Protein AF-0000000075451068 (afdb_homodimer)

Solvent-accessible surface area (backbone atoms only — not comparable to full-atom values): 54648 Å² total; per-residue (Å²): 126,83,70,45,42,68,60,49,32,36,43,54,54,27,38,60,48,32,34,52,51,29,30,67,60,36,32,84,41,59,36,37,33,35,68,90,75,71,42,72,26,25,26,42,51,45,52,29,56,20,19,11,47,34,43,36,39,44,75,73,65,51,32,75,70,39,26,41,29,32,36,49,65,43,48,70,66,54,54,33,45,50,53,21,15,51,68,41,42,9,20,20,29,34,35,67,73,79,56,50,36,71,58,43,10,51,52,42,55,74,60,56,31,44,31,39,37,31,41,50,93,44,46,69,48,50,55,50,10,33,61,73,36,74,49,76,46,82,39,40,31,22,71,73,48,72,63,56,90,78,34,31,9,43,69,65,61,33,54,91,36,52,50,55,84,70,80,70,90,64,80,56,44,23,79,40,52,29,35,34,38,67,40,87,34,93,85,66,54,66,43,36,34,48,32,22,23,34,25,52,39,43,38,25,48,49,41,19,48,73,57,74,57,42,48,85,36,23,26,31,25,46,45,59,48,44,38,58,62,16,27,45,46,52,18,66,52,23,28,46,42,46,40,12,26,39,43,56,40,53,64,76,46,49,64,59,50,46,51,44,30,48,75,67,49,27,21,36,40,27,36,37,63,70,52,49,52,45,34,38,55,44,37,76,74,68,61,63,61,54,84,51,50,68,32,39,40,26,32,75,59,75,48,45,42,70,59,44,51,51,41,32,71,65,63,42,70,35,42,32,37,37,32,65,45,78,58,43,41,70,37,19,44,33,44,40,91,44,50,55,83,48,41,48,36,36,25,30,55,35,80,78,34,48,65,44,42,18,36,74,54,94,87,48,83,57,51,92,82,40,55,34,54,47,74,53,64,45,67,10,34,36,30,39,31,34,57,52,39,30,42,64,45,36,61,97,29,65,67,62,30,58,72,33,42,56,96,75,21,37,57,70,49,34,26,22,23,24,30,79,71,47,38,28,33,75,44,41,40,61,89,59,48,35,51,36,70,88,37,84,35,44,34,53,59,51,33,57,58,53,46,68,37,89,43,32,66,41,58,51,43,42,45,29,84,33,93,87,34,50,29,38,36,27,33,40,33,22,65,67,35,87,82,65,44,68,64,55,51,46,51,49,42,64,66,35,89,89,43,61,70,87,62,47,57,39,26,35,32,82,41,93,69,80,61,57,44,98,73,68,36,72,46,57,68,61,48,36,58,48,38,50,54,31,55,75,68,62,60,50,43,75,104,126,81,70,45,42,67,60,49,31,36,43,55,55,27,40,61,50,32,35,52,50,29,30,66,60,37,31,84,40,59,35,37,34,35,67,92,76,71,41,72,25,24,26,41,52,45,50,30,57,19,19,12,48,32,42,36,38,43,75,73,66,51,32,75,71,39,25,40,29,32,36,49,65,43,49,70,66,53,53,35,45,48,51,22,14,51,69,41,44,9,19,20,29,34,36,69,74,81,56,48,36,72,58,44,10,50,54,43,55,73,60,56,30,44,32,40,38,31,41,49,92,44,44,68,48,51,56,49,10,33,63,73,36,74,50,78,48,82,39,39,31,22,70,73,50,71,62,55,91,80,33,31,10,42,69,64,61,32,54,90,37,52,49,54,84,71,78,70,90,63,81,57,43,23,77,39,51,28,36,34,38,67,40,86,35,94,85,66,54,66,43,34,35,48,32,22,23,35,26,52,40,43,38,26,47,50,40,20,47,71,58,74,56,42,50,84,36,24,27,31,23,46,45,59,47,46,37,56,61,15,28,44,46,53,18,65,53,22,29,45,41,48,41,13,26,40,43,56,41,53,65,74,46,49,63,58,50,46,51,45,30,46,74,66,49,28,21,38,42,28,35,36,62,70,52,49,51,46,34,38,56,44,37,75,73,67,62,64,60,56,83,52,50,68,32,38,40,26,32,76,59,74,47,44,42,71,58,43,50,49,39,32,72,63,64,42,68,36,43,31,36,37,33,64,44,80,58,43,41,70,35,19,44,32,44,41,90,45,51,55,81,48,40,49,36,37,25,30,56,35,82,77,34,50,64,45,43,17,37,74,54,93,87,48,82,56,51,92,81,40,55,33,53,46,76,55,65,44,66,9,34,37,31,38,31,35,58,52,39,28,41,64,45,36,61,97,31,63,68,61,31,58,70,33,41,57,95,75,21,39,55,70,50,35,25,23,23,23,28,80,72,45,38,29,32,74,45,40,40,62,88,61,48,35,52,36,70,87,37,83,36,44,36,53,57,51,33,55,58,51,45,68,37,89,42,32,66,43,57,50,45,43,44,29,84,32,92,87,33,50,29,38,37,28,33,39,32,23,65,67,34,88,83,62,44,68,64,57,51,46,51,48,42,65,65,33,91,88,43,61,69,89,63,45,57,39,26,33,30,82,41,94,70,80,63,57,44,97,74,67,38,73,45,57,66,62,49,36,57,48,38,49,53,32,53,76,69,63,60,50,43,74,106

Structure (mmCIF, N/CA/C/O backbone):
data_AF-0000000075451068-model_v1
#
loop_
_entity.id
_entity.type
_entity.pdbx_description
1 polymer 'Acyl-CoA synthetase (AMP-forming)/AMP-acid ligase II'
#
loop_
_atom_site.group_PDB
_atom_site.id
_atom_site.type_symbol
_atom_site.label_atom_id
_atom_site.label_alt_id
_atom_site.label_comp_id
_atom_site.label_asym_id
_atom_site.label_entity_id
_atom_site.label_seq_id
_atom_site.pdbx_PDB_ins_code
_atom_site.Cartn_x
_atom_site.Cartn_y
_atom_site.Cartn_z
_atom_site.occupancy
_atom_site.B_iso_or_equiv
_atom_site.auth_seq_id
_atom_site.auth_comp_id
_atom_site.auth_asym_id
_atom_site.auth_atom_id
_atom_site.pdbx_PDB_model_num
ATOM 1 N N . MET A 1 1 ? 10.977 23.766 -15.961 1 35.78 1 MET A N 1
ATOM 2 C CA . MET A 1 1 ? 9.984 22.953 -16.656 1 35.78 1 MET A CA 1
ATOM 3 C C . MET A 1 1 ? 8.797 22.641 -15.742 1 35.78 1 MET A C 1
ATOM 5 O O . MET A 1 1 ? 8.961 22.5 -14.531 1 35.78 1 MET A O 1
ATOM 9 N N . MET A 1 2 ? 7.652 23.219 -15.984 1 46.22 2 MET A N 1
ATOM 10 C CA . MET A 1 2 ? 6.41 23.109 -15.227 1 46.22 2 MET A CA 1
ATOM 11 C C . MET A 1 2 ? 6.238 21.703 -14.664 1 46.22 2 MET A C 1
ATOM 13 O O . MET A 1 2 ? 6.352 20.719 -15.398 1 46.22 2 MET A O 1
ATOM 17 N N . THR A 1 3 ? 6.406 21.672 -13.312 1 60.78 3 THR A N 1
ATOM 18 C CA . THR A 1 3 ? 6.297 20.406 -12.609 1 60.78 3 THR A CA 1
ATOM 19 C C . THR A 1 3 ? 5 19.688 -12.992 1 60.78 3 THR A C 1
ATOM 21 O O . THR A 1 3 ? 3.91 20.234 -12.82 1 60.78 3 THR A O 1
ATOM 24 N N . ASP A 1 4 ? 5.094 18.781 -13.969 1 86.31 4 ASP A N 1
ATOM 25 C CA . ASP A 1 4 ? 3.984 17.953 -14.438 1 86.31 4 ASP A CA 1
ATOM 26 C C . ASP A 1 4 ? 3.889 16.656 -13.625 1 86.31 4 ASP A C 1
ATOM 28 O O . ASP A 1 4 ? 4.758 15.789 -13.727 1 86.31 4 ASP A O 1
ATOM 32 N N . PHE A 1 5 ? 2.891 16.734 -12.734 1 93.75 5 PHE A N 1
ATOM 33 C CA . PHE A 1 5 ? 2.707 15.602 -11.828 1 93.75 5 PHE A CA 1
ATOM 34 C C . PHE A 1 5 ? 2.691 14.289 -12.594 1 93.75 5 PHE A C 1
ATOM 36 O O . PHE A 1 5 ? 3.344 13.32 -12.188 1 93.75 5 PHE A O 1
ATOM 43 N N . LYS A 1 6 ? 1.993 14.297 -13.734 1 95.56 6 LYS A N 1
ATOM 44 C CA . LYS A 1 6 ? 1.886 13.062 -14.516 1 95.56 6 LYS A CA 1
ATOM 45 C C . LYS A 1 6 ? 3.264 12.555 -14.922 1 95.56 6 LYS A C 1
ATOM 47 O O . LYS A 1 6 ? 3.566 11.367 -14.758 1 95.56 6 LYS A O 1
ATOM 52 N N . SER A 1 7 ? 4.062 13.438 -15.398 1 95.38 7 SER A N 1
ATOM 53 C CA . SER A 1 7 ? 5.398 13.055 -15.836 1 95.38 7 SER A CA 1
ATOM 54 C C . SER A 1 7 ? 6.246 12.562 -14.664 1 95.38 7 SER A C 1
ATOM 56 O O . SER A 1 7 ? 6.953 11.562 -14.781 1 95.38 7 SER A O 1
ATOM 58 N N . ILE A 1 8 ? 6.184 13.242 -13.523 1 95.88 8 ILE A N 1
ATOM 59 C CA . ILE A 1 8 ? 6.961 12.883 -12.344 1 95.88 8 ILE A CA 1
ATOM 60 C C . ILE A 1 8 ? 6.492 11.531 -11.812 1 95.88 8 ILE A C 1
ATOM 62 O O . ILE A 1 8 ? 7.309 10.641 -11.555 1 95.88 8 ILE A O 1
ATOM 66 N N . PHE A 1 9 ? 5.191 11.359 -11.75 1 97.38 9 PHE A N 1
ATOM 67 C CA . PHE A 1 9 ? 4.625 10.102 -11.258 1 97.38 9 PHE A CA 1
ATOM 68 C C . PHE A 1 9 ? 5.051 8.938 -12.148 1 97.38 9 PHE A C 1
ATOM 70 O O . PHE A 1 9 ? 5.531 7.918 -11.648 1 97.38 9 PHE A O 1
ATOM 77 N N . GLU A 1 10 ? 4.941 9.117 -13.453 1 96.81 10 GLU A N 1
ATOM 78 C CA . GLU A 1 10 ? 5.195 8.031 -14.398 1 96.81 10 GLU A CA 1
ATOM 79 C C . GLU A 1 10 ? 6.68 7.691 -14.469 1 96.81 10 GLU A C 1
ATOM 81 O O . GLU A 1 10 ? 7.055 6.559 -14.781 1 96.81 10 GLU A O 1
ATOM 86 N N . SER A 1 11 ? 7.52 8.602 -14.125 1 95.88 11 SER A N 1
ATOM 87 C CA . SER A 1 11 ? 8.953 8.344 -14.234 1 95.88 11 SER A CA 1
ATOM 88 C C . SER A 1 11 ? 9.547 7.922 -12.898 1 95.88 11 SER A C 1
ATOM 90 O O . SER A 1 11 ? 10.516 7.164 -12.852 1 95.88 11 SER A O 1
ATOM 92 N N . ARG A 1 12 ? 8.922 8.391 -11.75 1 95.88 12 ARG A N 1
ATOM 93 C CA . ARG A 1 12 ? 9.57 8.25 -10.445 1 95.88 12 ARG A CA 1
ATOM 94 C C . ARG A 1 12 ? 8.93 7.129 -9.641 1 95.88 12 ARG A C 1
ATOM 96 O O . ARG A 1 12 ? 9.562 6.559 -8.75 1 95.88 12 ARG A O 1
ATOM 103 N N . TYR A 1 13 ? 7.719 6.809 -9.883 1 97.69 13 TYR A N 1
ATOM 104 C CA . TYR A 1 13 ? 7.043 5.824 -9.047 1 97.69 13 TYR A CA 1
ATOM 105 C C . TYR A 1 13 ? 7.223 4.418 -9.602 1 97.69 13 TYR A C 1
ATOM 107 O O . TYR A 1 13 ? 6.246 3.693 -9.805 1 97.69 13 TYR A O 1
ATOM 115 N N . THR A 1 14 ? 8.492 4.02 -9.828 1 97.88 14 THR A N 1
ATOM 116 C CA . THR A 1 14 ? 8.883 2.723 -10.367 1 97.88 14 THR A CA 1
ATOM 117 C C . THR A 1 14 ? 9.398 1.806 -9.266 1 97.88 14 THR A C 1
ATOM 119 O O . THR A 1 14 ? 9.781 2.273 -8.188 1 97.88 14 THR A O 1
ATOM 122 N N . TRP A 1 15 ? 9.398 0.541 -9.516 1 98.44 15 TRP A N 1
ATOM 123 C CA . TRP A 1 15 ? 9.93 -0.426 -8.562 1 98.44 15 TRP A CA 1
ATOM 124 C C . TRP A 1 15 ? 11.414 -0.165 -8.297 1 98.44 15 TRP A C 1
ATOM 126 O O . TRP A 1 15 ? 11.859 -0.239 -7.148 1 98.44 15 TRP A O 1
ATOM 136 N N . LEU A 1 16 ? 12.172 0.187 -9.367 1 98 16 LEU A N 1
ATOM 137 C CA . LEU A 1 16 ? 13.594 0.455 -9.234 1 98 16 LEU A CA 1
ATOM 138 C C . LEU A 1 16 ? 13.852 1.593 -8.25 1 98 16 LEU A C 1
ATOM 140 O O . LEU A 1 16 ? 14.781 1.526 -7.445 1 98 16 LEU A O 1
ATOM 144 N N . GLU A 1 17 ? 13.008 2.631 -8.312 1 97.31 17 GLU A N 1
ATOM 145 C CA . GLU A 1 17 ? 13.164 3.74 -7.379 1 97.31 17 GLU A CA 1
ATOM 146 C C . GLU A 1 17 ? 13.031 3.268 -5.938 1 97.31 17 GLU A C 1
ATOM 148 O O . GLU A 1 17 ? 13.727 3.764 -5.047 1 97.31 17 GLU A O 1
ATOM 153 N N . GLY A 1 18 ? 12.109 2.344 -5.715 1 97.75 18 GLY A N 1
ATOM 154 C CA . GLY A 1 18 ? 11.961 1.768 -4.387 1 97.75 18 GLY A CA 1
ATOM 155 C C . GLY A 1 18 ? 13.203 1.057 -3.9 1 97.75 18 GLY A C 1
ATOM 156 O O . GLY A 1 18 ? 13.648 1.27 -2.768 1 97.75 18 GLY A O 1
ATOM 157 N N . PHE A 1 19 ? 13.781 0.254 -4.77 1 98.56 19 PHE A N 1
ATOM 158 C CA . PHE A 1 19 ? 15.008 -0.454 -4.422 1 98.56 19 PHE A CA 1
ATOM 159 C C . PHE A 1 19 ? 16.141 0.528 -4.152 1 98.56 19 PHE A C 1
ATOM 161 O O . PHE A 1 19 ? 16.875 0.386 -3.174 1 98.56 19 PHE A O 1
ATOM 168 N N . MET A 1 20 ? 16.281 1.521 -5.012 1 97.44 20 MET A N 1
ATOM 169 C CA . MET A 1 20 ? 17.375 2.469 -4.883 1 97.44 20 MET A CA 1
ATOM 170 C C . MET A 1 20 ? 17.25 3.295 -3.607 1 97.44 20 MET A C 1
ATOM 172 O O . MET A 1 20 ? 18.25 3.658 -2.988 1 97.44 20 MET A O 1
ATOM 176 N N . ARG A 1 21 ? 16.031 3.664 -3.193 1 96.44 21 ARG A N 1
ATOM 177 C CA . ARG A 1 21 ? 15.828 4.316 -1.902 1 96.44 21 ARG A CA 1
ATOM 178 C C . ARG A 1 21 ? 16.375 3.461 -0.767 1 96.44 21 ARG A C 1
ATOM 180 O O . ARG A 1 21 ? 17.031 3.975 0.143 1 96.44 21 ARG A O 1
ATOM 187 N N . ASN A 1 22 ? 16.156 2.158 -0.858 1 97.5 22 ASN A N 1
ATOM 188 C CA . ASN A 1 22 ? 16.609 1.248 0.188 1 97.5 22 ASN A CA 1
ATOM 189 C C . ASN A 1 22 ? 18.125 1.086 0.173 1 97.5 22 ASN A C 1
ATOM 191 O O . ASN A 1 22 ? 18.75 0.908 1.223 1 97.5 22 ASN A O 1
ATOM 195 N N . VAL A 1 23 ? 18.719 1.123 -1.067 1 97.44 23 VAL A N 1
ATOM 196 C CA . VAL A 1 23 ? 20.172 1.092 -1.162 1 97.44 23 VAL A CA 1
ATOM 197 C C . VAL A 1 23 ? 20.766 2.26 -0.379 1 97.44 23 VAL A C 1
ATOM 199 O O . VAL A 1 23 ? 21.797 2.109 0.292 1 97.44 23 VAL A O 1
ATOM 202 N N . ARG A 1 24 ? 20.125 3.365 -0.421 1 93.31 24 ARG A N 1
ATOM 203 C CA . ARG A 1 24 ? 20.609 4.551 0.286 1 93.31 24 ARG A CA 1
ATOM 204 C C . ARG A 1 24 ? 20.297 4.465 1.775 1 93.31 24 ARG A C 1
ATOM 206 O O . ARG A 1 24 ? 21.156 4.695 2.613 1 93.31 24 ARG A O 1
ATOM 213 N N . ARG A 1 25 ? 19.062 4.07 2.156 1 92.56 25 ARG A N 1
ATOM 214 C CA . ARG A 1 25 ? 18.578 4.07 3.531 1 92.56 25 ARG A CA 1
ATOM 215 C C . ARG A 1 25 ? 19.25 2.982 4.355 1 92.56 25 ARG A C 1
ATOM 217 O O . ARG A 1 25 ? 19.562 3.188 5.531 1 92.56 25 ARG A O 1
ATOM 224 N N . TYR A 1 26 ? 19.391 1.832 3.646 1 94.62 26 TYR A N 1
ATOM 225 C CA . TYR A 1 26 ? 19.812 0.633 4.355 1 94.62 26 TYR A CA 1
ATOM 226 C C . TYR A 1 26 ? 21.125 0.1 3.785 1 94.62 26 TYR A C 1
ATOM 228 O O . TYR A 1 26 ? 21.328 -1.114 3.693 1 94.62 26 TYR A O 1
ATOM 236 N N . SER A 1 27 ? 22.016 0.903 3.484 1 95.12 27 SER A N 1
ATOM 237 C CA . SER A 1 27 ? 23.219 0.581 2.73 1 95.12 27 SER A CA 1
ATOM 238 C C . SER A 1 27 ? 23.984 -0.575 3.371 1 95.12 27 SER A C 1
ATOM 240 O O . SER A 1 27 ? 24.469 -1.466 2.674 1 95.12 27 SER A O 1
ATOM 242 N N . SER A 1 28 ? 24.047 -0.675 4.715 1 96.31 28 SER A N 1
ATOM 243 C CA . SER A 1 28 ? 24.891 -1.649 5.402 1 96.31 28 SER A CA 1
ATOM 244 C C . SER A 1 28 ? 24.062 -2.824 5.918 1 96.31 28 SER A C 1
ATOM 246 O O . SER A 1 28 ? 24.609 -3.768 6.492 1 96.31 28 SER A O 1
ATOM 248 N N . LYS A 1 29 ? 22.797 -2.766 5.695 1 97.06 29 LYS A N 1
ATOM 249 C CA . LYS A 1 29 ? 21.906 -3.85 6.125 1 97.06 29 LYS A CA 1
ATOM 250 C C . LYS A 1 29 ? 21.953 -5.016 5.141 1 97.06 29 LYS A C 1
ATOM 252 O O . LYS A 1 29 ? 22 -4.809 3.926 1 97.06 29 LYS A O 1
ATOM 257 N N . PRO A 1 30 ? 21.891 -6.262 5.629 1 98.56 30 PRO A N 1
ATOM 258 C CA . PRO A 1 30 ? 21.797 -7.387 4.691 1 98.56 30 PRO A CA 1
ATOM 259 C C . PRO A 1 30 ? 20.516 -7.367 3.861 1 98.56 30 PRO A C 1
ATOM 261 O O . PRO A 1 30 ? 19.422 -7.254 4.414 1 98.56 30 PRO A O 1
ATOM 264 N N . ALA A 1 31 ? 20.688 -7.414 2.592 1 98.81 31 ALA A N 1
ATOM 265 C CA . ALA A 1 31 ? 19.547 -7.516 1.667 1 98.81 31 ALA A CA 1
ATOM 266 C C . ALA A 1 31 ? 19.281 -8.969 1.299 1 98.81 31 ALA A C 1
ATOM 268 O O . ALA A 1 31 ? 18.125 -9.359 1.094 1 98.81 31 ALA A O 1
ATOM 269 N N . MET A 1 32 ? 20.344 -9.75 1.194 1 98.81 32 MET A N 1
ATOM 270 C CA . MET A 1 32 ? 20.266 -11.125 0.716 1 98.81 32 MET A CA 1
ATOM 271 C C . MET A 1 32 ? 21.344 -11.992 1.371 1 98.81 32 MET A C 1
ATOM 273 O O . MET A 1 32 ? 22.484 -11.562 1.519 1 98.81 32 MET A O 1
ATOM 277 N N . ILE A 1 33 ? 20.969 -13.133 1.852 1 98.81 33 ILE A N 1
ATOM 278 C CA . ILE A 1 33 ? 21.875 -14.109 2.426 1 98.81 33 ILE A CA 1
ATOM 279 C C . ILE A 1 33 ? 21.703 -15.453 1.729 1 98.81 33 ILE A C 1
ATOM 281 O O . ILE A 1 33 ? 20.578 -15.922 1.543 1 98.81 33 ILE A O 1
ATOM 285 N N . CYS A 1 34 ? 22.734 -16.016 1.24 1 98.25 34 CYS A N 1
ATOM 286 C CA . CYS A 1 34 ? 22.766 -17.375 0.697 1 98.25 34 CYS A CA 1
ATOM 287 C C . CYS A 1 34 ? 23.469 -18.328 1.655 1 98.25 34 CYS A C 1
ATOM 289 O O . CYS A 1 34 ? 24.703 -18.469 1.602 1 98.25 34 CYS A O 1
ATOM 291 N N . PRO A 1 35 ? 22.672 -19 2.42 1 97.88 35 PRO A N 1
ATOM 292 C CA . PRO A 1 35 ? 23.281 -19.891 3.416 1 97.88 35 PRO A CA 1
ATOM 293 C C . PRO A 1 35 ? 24.156 -20.969 2.789 1 97.88 35 PRO A C 1
ATOM 295 O O . PRO A 1 35 ? 25.188 -21.328 3.354 1 97.88 35 PRO A O 1
ATOM 298 N N . GLU A 1 36 ? 23.812 -21.484 1.683 1 94 36 GLU A N 1
ATOM 299 C CA . GLU A 1 36 ? 24.516 -22.578 1.039 1 94 36 GLU A CA 1
ATOM 300 C C . GLU A 1 36 ? 25.969 -22.203 0.737 1 94 36 GLU A C 1
ATOM 302 O O . GLU A 1 36 ? 26.859 -23.031 0.861 1 94 36 GLU A O 1
ATOM 307 N N . THR A 1 37 ? 26.172 -21.016 0.314 1 94.19 37 THR A N 1
ATOM 308 C CA . THR A 1 37 ? 27.516 -20.562 -0.02 1 94.19 37 THR A CA 1
ATOM 309 C C . THR A 1 37 ? 28.094 -19.688 1.096 1 94.19 37 THR A C 1
ATOM 311 O O . THR A 1 37 ? 29.188 -19.156 0.965 1 94.19 37 THR A O 1
ATOM 314 N N . GLU A 1 38 ? 27.375 -19.484 2.168 1 95.94 38 GLU A N 1
ATOM 315 C CA . GLU A 1 38 ? 27.766 -18.641 3.295 1 95.94 38 GLU A CA 1
ATOM 316 C C . GLU A 1 38 ? 28.156 -17.25 2.834 1 95.94 38 GLU A C 1
ATOM 318 O O . GLU A 1 38 ? 29.203 -16.719 3.23 1 95.94 38 GLU A O 1
ATOM 323 N N . THR A 1 39 ? 27.375 -16.75 1.951 1 97.19 39 THR A N 1
ATOM 324 C CA . THR A 1 39 ? 27.594 -15.414 1.433 1 97.19 39 THR A CA 1
ATOM 325 C C . THR A 1 39 ? 26.422 -14.5 1.784 1 97.19 39 THR A C 1
ATOM 327 O O . THR A 1 39 ? 25.281 -14.969 1.903 1 97.19 39 THR A O 1
ATOM 330 N N . ALA A 1 40 ? 26.734 -13.273 2.027 1 98.5 40 ALA A N 1
ATOM 331 C CA . ALA A 1 40 ? 25.719 -12.25 2.32 1 98.5 40 ALA A CA 1
ATOM 332 C C . ALA A 1 40 ? 26.016 -10.961 1.559 1 98.5 40 ALA A C 1
ATOM 334 O O . ALA A 1 40 ? 27.172 -10.609 1.335 1 98.5 40 ALA A O 1
ATOM 335 N N . TRP A 1 41 ? 25 -10.312 1.118 1 98.81 41 TRP A N 1
ATOM 336 C CA . TRP A 1 41 ? 25.078 -9.016 0.463 1 98.81 41 TRP A CA 1
ATOM 337 C C . TRP A 1 41 ? 24.297 -7.961 1.245 1 98.81 41 TRP A C 1
ATOM 339 O O . TRP A 1 41 ? 23.109 -8.125 1.509 1 98.81 41 TRP A O 1
ATOM 349 N N . THR A 1 42 ? 25 -6.887 1.638 1 98.69 42 THR A N 1
ATOM 350 C CA . THR A 1 42 ? 24.266 -5.703 2.072 1 98.69 42 THR A CA 1
ATOM 351 C C . THR A 1 42 ? 23.531 -5.055 0.896 1 98.69 42 THR A C 1
ATOM 353 O O . THR A 1 42 ? 23.75 -5.43 -0.258 1 98.69 42 THR A O 1
ATOM 356 N N . TYR A 1 43 ? 22.688 -4.16 1.129 1 98.69 43 TYR A N 1
ATOM 357 C CA . TYR A 1 43 ? 22.016 -3.453 0.042 1 98.69 43 TYR A CA 1
ATOM 358 C C . TYR A 1 43 ? 23.031 -2.785 -0.879 1 98.69 43 TYR A C 1
ATOM 360 O O . TYR A 1 43 ? 22.875 -2.82 -2.104 1 98.69 43 TYR A O 1
ATOM 368 N N . ARG A 1 44 ? 24.031 -2.182 -0.332 1 98.19 44 ARG A N 1
ATOM 369 C CA . ARG A 1 44 ? 25.094 -1.578 -1.131 1 98.19 44 ARG A CA 1
ATOM 370 C C . ARG A 1 44 ? 25.797 -2.627 -1.981 1 98.19 44 ARG A C 1
ATOM 372 O O . ARG A 1 44 ? 25.969 -2.441 -3.188 1 98.19 44 ARG A O 1
ATOM 379 N N . ALA A 1 45 ? 26.188 -3.73 -1.344 1 98.69 45 ALA A N 1
ATOM 380 C CA . ALA A 1 45 ? 26.922 -4.785 -2.043 1 98.69 45 ALA A CA 1
ATOM 381 C C . ALA A 1 45 ? 26.062 -5.422 -3.129 1 98.69 45 ALA A C 1
ATOM 383 O O . ALA A 1 45 ? 26.547 -5.754 -4.207 1 98.69 45 ALA A O 1
ATOM 384 N N . LEU A 1 46 ? 24.781 -5.629 -2.818 1 98.75 46 LEU A N 1
ATOM 385 C CA . LEU A 1 46 ? 23.859 -6.184 -3.801 1 98.75 46 LEU A CA 1
ATOM 386 C C . LEU A 1 46 ? 23.75 -5.27 -5.02 1 98.75 46 LEU A C 1
ATOM 388 O O . LEU A 1 46 ? 23.812 -5.738 -6.156 1 98.75 46 LEU A O 1
ATOM 392 N N . ASN A 1 47 ? 23.594 -3.977 -4.758 1 98.75 47 ASN A N 1
ATOM 393 C CA . ASN A 1 47 ? 23.531 -2.998 -5.84 1 98.75 47 ASN A CA 1
ATOM 394 C C . ASN A 1 47 ? 24.797 -3.012 -6.691 1 98.75 47 ASN A C 1
ATOM 396 O O . ASN A 1 47 ? 24.719 -2.988 -7.922 1 98.75 47 ASN A O 1
ATOM 400 N N . GLU A 1 48 ? 25.953 -3.051 -6.055 1 98.44 48 GLU A N 1
ATOM 401 C CA . GLU A 1 48 ? 27.234 -3.053 -6.754 1 98.44 48 GLU A CA 1
ATOM 402 C C . GLU A 1 48 ? 27.406 -4.309 -7.602 1 98.44 48 GLU A C 1
ATOM 404 O O . GLU A 1 48 ? 27.875 -4.242 -8.734 1 98.44 48 GLU A O 1
ATOM 409 N N . SER A 1 49 ? 27.016 -5.445 -7.047 1 97.94 49 SER A N 1
ATOM 410 C CA . SER A 1 49 ? 27.062 -6.695 -7.797 1 97.94 49 SER A CA 1
ATOM 411 C C . SER A 1 49 ? 26.172 -6.637 -9.031 1 97.94 49 SER A C 1
ATOM 413 O O . SER A 1 49 ? 26.562 -7.062 -10.117 1 97.94 49 SER A O 1
ATOM 415 N N . CYS A 1 50 ? 25.031 -6.141 -8.883 1 97.94 50 CYS A N 1
ATOM 416 C CA . CYS A 1 50 ? 24.078 -5.996 -9.977 1 97.94 50 CYS A CA 1
ATOM 417 C C . CYS A 1 50 ? 24.609 -5.031 -11.031 1 97.94 50 CYS A C 1
ATOM 419 O O . CYS A 1 50 ? 24.438 -5.262 -12.234 1 97.94 50 CYS A O 1
ATOM 421 N N . ASN A 1 51 ? 25.25 -3.934 -10.547 1 98.5 51 ASN A N 1
ATOM 422 C CA . ASN A 1 51 ? 25.781 -2.932 -11.461 1 98.5 51 ASN A CA 1
ATOM 423 C C . ASN A 1 51 ? 26.781 -3.535 -12.43 1 98.5 51 ASN A C 1
ATOM 425 O O . ASN A 1 51 ? 26.859 -3.139 -13.594 1 98.5 51 ASN A O 1
ATOM 429 N N . ARG A 1 52 ? 27.594 -4.457 -12 1 98.38 52 ARG A N 1
ATOM 430 C CA . ARG A 1 52 ? 28.547 -5.113 -12.891 1 98.38 52 ARG A CA 1
ATOM 431 C C . ARG A 1 52 ? 27.844 -5.82 -14.039 1 98.38 52 ARG A C 1
ATOM 433 O O . ARG A 1 52 ? 28.266 -5.734 -15.188 1 98.38 52 ARG A O 1
ATOM 440 N N . LEU A 1 53 ? 26.766 -6.496 -13.711 1 98.44 53 LEU A N 1
ATOM 441 C CA . LEU A 1 53 ? 25.984 -7.16 -14.75 1 98.44 53 LEU A CA 1
ATOM 442 C C . LEU A 1 53 ? 25.344 -6.141 -15.695 1 98.44 53 LEU A C 1
ATOM 444 O O . LEU A 1 53 ? 25.391 -6.301 -16.906 1 98.44 53 LEU A O 1
ATOM 448 N N . VAL A 1 54 ? 24.734 -5.043 -15.172 1 98.31 54 VAL A N 1
ATOM 449 C CA . VAL A 1 54 ? 24.047 -4.027 -15.969 1 98.31 54 VAL A CA 1
ATOM 450 C C . VAL A 1 54 ? 25.031 -3.379 -16.938 1 98.31 54 VAL A C 1
ATOM 452 O O . VAL A 1 54 ? 24.734 -3.197 -18.109 1 98.31 54 VAL A O 1
ATOM 455 N N . ASN A 1 55 ? 26.203 -3.021 -16.375 1 98.12 55 ASN A N 1
ATOM 456 C CA . ASN A 1 55 ? 27.203 -2.361 -17.203 1 98.12 55 ASN A CA 1
ATOM 457 C C . ASN A 1 55 ? 27.719 -3.289 -18.297 1 98.12 55 ASN A C 1
ATOM 459 O O . ASN A 1 55 ? 28.016 -2.842 -19.406 1 98.12 55 ASN A O 1
ATOM 463 N N . ARG A 1 56 ? 27.875 -4.555 -17.984 1 97.75 56 ARG A N 1
ATOM 464 C CA . ARG A 1 56 ? 28.266 -5.52 -19.016 1 97.75 56 ARG A CA 1
ATOM 465 C C . ARG A 1 56 ? 27.172 -5.66 -20.062 1 97.75 56 ARG A C 1
ATOM 467 O O . ARG A 1 56 ? 27.453 -5.715 -21.266 1 97.75 56 ARG A O 1
ATOM 474 N N . LEU A 1 57 ? 25.906 -5.793 -19.656 1 97.81 57 LEU A N 1
ATOM 475 C CA . LEU A 1 57 ? 24.781 -5.848 -20.578 1 97.81 57 LEU A CA 1
ATOM 476 C C . LEU A 1 57 ? 24.766 -4.633 -21.5 1 97.81 57 LEU A C 1
ATOM 478 O O . LEU A 1 57 ? 24.562 -4.773 -22.719 1 97.81 57 LEU A O 1
ATOM 482 N N . ALA A 1 58 ? 24.953 -3.475 -20.922 1 96.38 58 ALA A N 1
ATOM 483 C CA . ALA A 1 58 ? 24.969 -2.244 -21.703 1 96.38 58 ALA A CA 1
ATOM 484 C C . ALA A 1 58 ? 26.078 -2.285 -22.75 1 96.38 58 ALA A C 1
ATOM 486 O O . ALA A 1 58 ? 25.875 -1.85 -23.891 1 96.38 58 ALA A O 1
ATOM 487 N N . ALA A 1 59 ? 27.25 -2.738 -22.359 1 95.88 59 ALA A N 1
ATOM 488 C CA . ALA A 1 59 ? 28.375 -2.859 -23.281 1 95.88 59 ALA A CA 1
ATOM 489 C C . ALA A 1 59 ? 28.031 -3.783 -24.438 1 95.88 59 ALA A C 1
ATOM 491 O O . ALA A 1 59 ? 28.547 -3.605 -25.547 1 95.88 59 ALA A O 1
ATOM 492 N N . ASP A 1 60 ? 27.109 -4.75 -24.188 1 96.31 60 ASP A N 1
ATOM 493 C CA . ASP A 1 60 ? 26.672 -5.676 -25.219 1 96.31 60 ASP A CA 1
ATOM 494 C C . ASP A 1 60 ? 25.531 -5.078 -26.031 1 96.31 60 ASP A C 1
ATOM 496 O O . ASP A 1 60 ? 25 -5.727 -26.938 1 96.31 60 ASP A O 1
ATOM 500 N N . GLY A 1 61 ? 25.062 -3.875 -25.672 1 95.5 61 GLY A N 1
ATOM 501 C CA . GLY A 1 61 ? 24 -3.205 -26.406 1 95.5 61 GLY A CA 1
ATOM 502 C C . GLY A 1 61 ? 22.609 -3.512 -25.859 1 95.5 61 GLY A C 1
ATOM 503 O O . GLY A 1 61 ? 21.609 -3.217 -26.516 1 95.5 61 GLY A O 1
ATOM 504 N N . PHE A 1 62 ? 22.562 -4.137 -24.703 1 96.44 62 PHE A N 1
ATOM 505 C CA . PHE A 1 62 ? 21.297 -4.434 -24.047 1 96.44 62 PHE A CA 1
ATOM 506 C C . PHE A 1 62 ? 20.594 -3.152 -23.625 1 96.44 62 PHE A C 1
ATOM 508 O O . PHE A 1 62 ? 21.203 -2.273 -23.016 1 96.44 62 PHE A O 1
ATOM 515 N N . GLY A 1 63 ? 19.328 -2.994 -23.984 1 93.5 63 GLY A N 1
ATOM 516 C CA . GLY A 1 63 ? 18.594 -1.791 -23.625 1 93.5 63 GLY A CA 1
ATOM 517 C C . GLY A 1 63 ? 17.094 -2.031 -23.484 1 93.5 63 GLY A C 1
ATOM 518 O O . GLY A 1 63 ? 16.672 -3.117 -23.078 1 93.5 63 GLY A O 1
ATOM 519 N N . LYS A 1 64 ? 16.344 -0.959 -23.75 1 94.19 64 LYS A N 1
ATOM 520 C CA . LYS A 1 64 ? 14.898 -0.973 -23.484 1 94.19 64 LYS A CA 1
ATOM 521 C C . LYS A 1 64 ? 14.211 -2.07 -24.297 1 94.19 64 LYS A C 1
ATOM 523 O O . LYS A 1 64 ? 14.359 -2.145 -25.516 1 94.19 64 LYS A O 1
ATOM 528 N N . GLY A 1 65 ? 13.547 -2.947 -23.516 1 93.5 65 GLY A N 1
ATOM 529 C CA . GLY A 1 65 ? 12.727 -3.965 -24.156 1 93.5 65 GLY A CA 1
ATOM 530 C C . GLY A 1 65 ? 13.484 -5.258 -24.422 1 93.5 65 GLY A C 1
ATOM 531 O O . GLY A 1 65 ? 12.867 -6.293 -24.688 1 93.5 65 GLY A O 1
ATOM 532 N N . ASP A 1 66 ? 14.852 -5.238 -24.391 1 97.19 66 ASP A N 1
ATOM 533 C CA . ASP A 1 66 ? 15.617 -6.473 -24.547 1 97.19 66 ASP A CA 1
ATOM 534 C C . ASP A 1 66 ? 15.328 -7.453 -23.406 1 97.19 66 ASP A C 1
ATOM 536 O O . ASP A 1 66 ? 15.07 -7.039 -22.281 1 97.19 66 ASP A O 1
ATOM 540 N N . VAL A 1 67 ? 15.375 -8.742 -23.75 1 98.56 67 VAL A N 1
ATOM 541 C CA . VAL A 1 67 ? 14.969 -9.773 -22.797 1 98.56 67 VAL A CA 1
ATOM 542 C C . VAL A 1 67 ? 16.203 -10.469 -22.219 1 98.56 67 VAL A C 1
ATOM 544 O O . VAL A 1 67 ? 17.094 -10.891 -22.969 1 98.56 67 VAL A O 1
ATOM 547 N N . LEU A 1 68 ? 16.328 -10.469 -20.953 1 98.75 68 LEU A N 1
ATOM 548 C CA . LEU A 1 68 ? 17.266 -11.273 -20.156 1 98.75 68 LEU A CA 1
ATOM 549 C C . LEU A 1 68 ? 16.562 -12.508 -19.594 1 98.75 68 LEU A C 1
ATOM 551 O O . LEU A 1 68 ? 15.883 -12.43 -18.578 1 98.75 68 LEU A O 1
ATOM 555 N N . MET A 1 69 ? 16.734 -13.648 -20.281 1 98.75 69 MET A N 1
ATOM 556 C CA . MET A 1 69 ? 16.094 -14.883 -19.844 1 98.75 69 MET A CA 1
ATOM 557 C C . MET A 1 69 ? 16.953 -15.609 -18.828 1 98.75 69 MET A C 1
ATOM 559 O O . MET A 1 69 ? 18.172 -15.68 -18.969 1 98.75 69 MET A O 1
ATOM 563 N N . VAL A 1 70 ? 16.312 -16.078 -17.75 1 98.19 70 VAL A N 1
ATOM 564 C CA . VAL A 1 70 ? 17.016 -16.812 -16.703 1 98.19 70 VAL A CA 1
ATOM 565 C C . VAL A 1 70 ? 16.359 -18.172 -16.469 1 98.19 70 VAL A C 1
ATOM 567 O O . VAL A 1 70 ? 15.156 -18.25 -16.203 1 98.19 70 VAL A O 1
ATOM 570 N N . GLN A 1 71 ? 17.031 -19.234 -16.672 1 96.62 71 GLN A N 1
ATOM 571 C CA . GLN A 1 71 ? 16.625 -20.578 -16.266 1 96.62 71 GLN A CA 1
ATOM 572 C C . GLN A 1 71 ? 17.469 -21.094 -15.102 1 96.62 71 GLN A C 1
ATOM 574 O O . GLN A 1 71 ? 18.391 -21.875 -15.297 1 96.62 71 GLN A O 1
ATOM 579 N N . LEU A 1 72 ? 17.031 -20.656 -13.891 1 96.44 72 LEU A N 1
ATOM 580 C CA . LEU A 1 72 ? 17.828 -20.875 -12.688 1 96.44 72 LEU A CA 1
ATOM 581 C C . LEU A 1 72 ? 16.969 -21.375 -11.547 1 96.44 72 LEU A C 1
ATOM 583 O O . LEU A 1 72 ? 15.766 -21.078 -11.492 1 96.44 72 LEU A O 1
ATOM 587 N N . LEU A 1 73 ? 17.594 -22.172 -10.68 1 94.5 73 LEU A N 1
ATOM 588 C CA . LEU A 1 73 ? 17.062 -22.312 -9.336 1 94.5 73 LEU A CA 1
ATOM 589 C C . LEU A 1 73 ? 17.219 -21.031 -8.539 1 94.5 73 LEU A C 1
ATOM 591 O O . LEU A 1 73 ? 17.859 -20.078 -9.008 1 94.5 73 LEU A O 1
ATOM 595 N N . ASN A 1 74 ? 16.562 -20.969 -7.34 1 96.88 74 ASN A N 1
ATOM 596 C CA . ASN A 1 74 ? 16.781 -19.797 -6.496 1 96.88 74 ASN A CA 1
ATOM 597 C C . ASN A 1 74 ? 18.25 -19.625 -6.129 1 96.88 74 ASN A C 1
ATOM 599 O O . ASN A 1 74 ? 18.828 -20.484 -5.477 1 96.88 74 ASN A O 1
ATOM 603 N N . CYS A 1 75 ? 18.828 -18.578 -6.574 1 97.12 75 CYS A N 1
ATOM 604 C CA . CYS A 1 75 ? 20.234 -18.297 -6.324 1 97.12 75 CYS A CA 1
ATOM 605 C C . CYS A 1 75 ? 20.531 -16.812 -6.457 1 97.12 75 CYS A C 1
ATOM 607 O O . CYS A 1 75 ? 19.672 -16.047 -6.895 1 97.12 75 CYS A O 1
ATOM 609 N N . PRO A 1 76 ? 21.656 -16.359 -6.039 1 97.88 76 PRO A N 1
ATOM 610 C CA . PRO A 1 76 ? 21.984 -14.93 -6.082 1 97.88 76 PRO A CA 1
ATOM 611 C C . PRO A 1 76 ? 21.906 -14.352 -7.496 1 97.88 76 PRO A C 1
ATOM 613 O O . PRO A 1 76 ? 21.406 -13.25 -7.688 1 97.88 76 PRO A O 1
ATOM 616 N N . GLU A 1 77 ? 22.359 -15.102 -8.484 1 97.94 77 GLU A N 1
ATOM 617 C CA . GLU A 1 77 ? 22.406 -14.609 -9.859 1 97.94 77 GLU A CA 1
ATOM 618 C C . GLU A 1 77 ? 21 -14.352 -10.406 1 97.94 77 GLU A C 1
ATOM 620 O O . GLU A 1 77 ? 20.812 -13.469 -11.242 1 97.94 77 GLU A O 1
ATOM 625 N N . PHE A 1 78 ? 20.031 -15.125 -9.867 1 98.38 78 PHE A N 1
ATOM 626 C CA . PHE A 1 78 ? 18.641 -14.836 -10.203 1 98.38 78 PHE A CA 1
ATOM 627 C C . PHE A 1 78 ? 18.281 -13.406 -9.812 1 98.38 78 PHE A C 1
ATOM 629 O O . PHE A 1 78 ? 17.688 -12.672 -10.602 1 98.38 78 PHE A O 1
ATOM 636 N N . VAL A 1 79 ? 18.672 -13.008 -8.617 1 98.81 79 VAL A N 1
ATOM 637 C CA . VAL A 1 79 ? 18.344 -11.688 -8.078 1 98.81 79 VAL A CA 1
ATOM 638 C C . VAL A 1 79 ? 19.125 -10.617 -8.836 1 98.81 79 VAL A C 1
ATOM 640 O O . VAL A 1 79 ? 18.594 -9.547 -9.141 1 98.81 79 VAL A O 1
ATOM 643 N N . PHE A 1 80 ? 20.422 -10.93 -9.172 1 98.62 80 PHE A N 1
ATOM 644 C CA . PHE A 1 80 ? 21.203 -10 -9.984 1 98.62 80 PHE A CA 1
ATOM 645 C C . PHE A 1 80 ? 20.516 -9.727 -11.312 1 98.62 80 PHE A C 1
ATOM 647 O O . PHE A 1 80 ? 20.406 -8.578 -11.734 1 98.62 80 PHE A O 1
ATOM 654 N N . ALA A 1 81 ? 19.984 -10.766 -11.906 1 98.38 81 ALA A N 1
ATOM 655 C CA . ALA A 1 81 ? 19.328 -10.633 -13.211 1 98.38 81 ALA A CA 1
ATOM 656 C C . ALA A 1 81 ? 18.031 -9.836 -13.094 1 98.38 81 ALA A C 1
ATOM 658 O O . ALA A 1 81 ? 17.75 -8.984 -13.938 1 98.38 81 ALA A O 1
ATOM 659 N N . TYR A 1 82 ? 17.266 -10.141 -12.086 1 98.62 82 TYR A N 1
ATOM 660 C CA . TYR A 1 82 ? 16.016 -9.438 -11.836 1 98.62 82 TYR A CA 1
ATOM 661 C C . TYR A 1 82 ? 16.25 -7.938 -11.688 1 98.62 82 TYR A C 1
ATOM 663 O O . TYR A 1 82 ? 15.602 -7.129 -12.352 1 98.62 82 TYR A O 1
ATOM 671 N N . LEU A 1 83 ? 17.219 -7.566 -10.875 1 98.56 83 LEU A N 1
ATOM 672 C CA . LEU A 1 83 ? 17.562 -6.168 -10.633 1 98.56 83 LEU A CA 1
ATOM 673 C C . LEU A 1 83 ? 18.141 -5.531 -11.891 1 98.56 83 LEU A C 1
ATOM 675 O O . LEU A 1 83 ? 17.828 -4.387 -12.219 1 98.56 83 LEU A O 1
ATOM 679 N N . ALA A 1 84 ? 18.984 -6.285 -12.57 1 98.06 84 ALA A N 1
ATOM 680 C CA . ALA A 1 84 ? 19.656 -5.762 -13.758 1 98.06 84 ALA A CA 1
ATOM 681 C C . ALA A 1 84 ? 18.656 -5.402 -14.844 1 98.06 84 ALA A C 1
ATOM 683 O O . ALA A 1 84 ? 18.828 -4.402 -15.547 1 98.06 84 ALA A O 1
ATOM 684 N N . ALA A 1 85 ? 17.672 -6.219 -14.992 1 96.75 85 ALA A N 1
ATOM 685 C CA . ALA A 1 85 ? 16.641 -5.93 -15.984 1 96.75 85 ALA A CA 1
ATOM 686 C C . ALA A 1 85 ? 15.938 -4.609 -15.68 1 96.75 85 ALA A C 1
ATOM 688 O O . ALA A 1 85 ? 15.711 -3.799 -16.578 1 96.75 85 ALA A O 1
ATOM 689 N N . HIS A 1 86 ? 15.609 -4.352 -14.43 1 97.12 86 HIS A N 1
ATOM 690 C CA . HIS A 1 86 ? 15.008 -3.084 -14.039 1 97.12 86 HIS A CA 1
ATOM 691 C C . HIS A 1 86 ? 15.938 -1.913 -14.352 1 97.12 86 HIS A C 1
ATOM 693 O O . HIS A 1 86 ? 15.492 -0.905 -14.914 1 97.12 86 HIS A O 1
ATOM 699 N N . LYS A 1 87 ? 17.219 -2.082 -14.023 1 97.31 87 LYS A N 1
ATOM 700 C CA . LYS A 1 87 ? 18.172 -0.996 -14.164 1 97.31 87 LYS A CA 1
ATOM 701 C C . LYS A 1 87 ? 18.469 -0.719 -15.641 1 97.31 87 LYS A C 1
ATOM 703 O O . LYS A 1 87 ? 18.703 0.429 -16.031 1 97.31 87 LYS A O 1
ATOM 708 N N . ALA A 1 88 ? 18.406 -1.712 -16.453 1 96.12 88 ALA A N 1
ATOM 709 C CA . ALA A 1 88 ? 18.797 -1.59 -17.859 1 96.12 88 ALA A CA 1
ATOM 710 C C . ALA A 1 88 ? 17.594 -1.296 -18.75 1 96.12 88 ALA A C 1
ATOM 712 O O . ALA A 1 88 ? 17.719 -1.246 -19.969 1 96.12 88 ALA A O 1
ATOM 713 N N . HIS A 1 89 ? 16.406 -1.134 -18.172 1 93.88 89 HIS A N 1
ATOM 714 C CA . HIS A 1 89 ? 15.172 -0.9 -18.906 1 93.88 89 HIS A CA 1
ATOM 715 C C . HIS A 1 89 ? 14.773 -2.127 -19.719 1 93.88 89 HIS A C 1
ATOM 717 O O . HIS A 1 89 ? 14.016 -2.02 -20.672 1 93.88 89 HIS A O 1
ATOM 723 N N . GLY A 1 90 ? 15.328 -3.236 -19.312 1 96.62 90 GLY A N 1
ATOM 724 C CA . GLY A 1 90 ? 15.023 -4.465 -20.031 1 96.62 90 GLY A CA 1
ATOM 725 C C . GLY A 1 90 ? 13.953 -5.301 -19.359 1 96.62 90 GLY A C 1
ATOM 726 O O . GLY A 1 90 ? 13.172 -4.785 -18.547 1 96.62 90 GLY A O 1
ATOM 727 N N . VAL A 1 91 ? 13.836 -6.578 -19.781 1 98.19 91 VAL A N 1
ATOM 728 C CA . VAL A 1 91 ? 12.805 -7.496 -19.297 1 98.19 91 VAL A CA 1
ATOM 729 C C . VAL A 1 91 ? 13.461 -8.75 -18.734 1 98.19 91 VAL A C 1
ATOM 731 O O . VAL A 1 91 ? 14.203 -9.445 -19.438 1 98.19 91 VAL A O 1
ATOM 734 N N . CYS A 1 92 ? 13.281 -8.992 -17.453 1 98.69 92 CYS A N 1
ATOM 735 C CA . CYS A 1 92 ? 13.656 -10.273 -16.859 1 98.69 92 CYS A CA 1
ATOM 736 C C . CYS A 1 92 ? 12.633 -11.352 -17.203 1 98.69 92 CYS A C 1
ATOM 738 O O . CYS A 1 92 ? 11.438 -11.164 -16.953 1 98.69 92 CYS A O 1
ATOM 740 N N . CYS A 1 93 ? 13.086 -12.43 -17.734 1 98.5 93 CYS A N 1
ATOM 741 C CA . CYS A 1 93 ? 12.203 -13.508 -18.141 1 98.5 93 CYS A CA 1
ATOM 742 C C . CYS A 1 93 ? 12.633 -14.836 -17.531 1 98.5 93 CYS A C 1
ATOM 744 O O . CYS A 1 93 ? 13.281 -15.648 -18.188 1 98.5 93 CYS A O 1
ATOM 746 N N . PRO A 1 94 ? 12.164 -15.078 -16.312 1 97.94 94 PRO A N 1
ATOM 747 C CA . PRO A 1 94 ? 12.477 -16.375 -15.711 1 97.94 94 PRO A CA 1
ATOM 748 C C . PRO A 1 94 ? 11.633 -17.516 -16.281 1 97.94 94 PRO A C 1
ATOM 750 O O . PRO A 1 94 ? 10.445 -17.328 -16.547 1 97.94 94 PRO A O 1
ATOM 753 N N . VAL A 1 95 ? 12.305 -18.609 -16.5 1 94.31 95 VAL A N 1
ATOM 754 C CA . VAL A 1 95 ? 11.609 -19.797 -17 1 94.31 95 VAL A CA 1
ATOM 755 C C . VAL A 1 95 ? 11.977 -21.016 -16.141 1 94.31 95 VAL A C 1
ATOM 757 O O . VAL A 1 95 ? 13.023 -21.031 -15.5 1 94.31 95 VAL A O 1
ATOM 760 N N . SER A 1 96 ? 11.117 -22 -16.188 1 89.94 96 SER A N 1
ATOM 761 C CA . SER A 1 96 ? 11.273 -23.172 -15.336 1 89.94 96 SER A CA 1
ATOM 762 C C . SER A 1 96 ? 12.5 -23.984 -15.727 1 89.94 96 SER A C 1
ATOM 764 O O . SER A 1 96 ? 12.766 -24.188 -16.922 1 89.94 96 SER A O 1
ATOM 766 N N . TYR A 1 97 ? 13.242 -24.422 -14.781 1 87.12 97 TYR A N 1
ATOM 767 C CA . TYR A 1 97 ? 14.398 -25.297 -15.016 1 87.12 97 TYR A CA 1
ATOM 768 C C . TYR A 1 97 ? 13.953 -26.719 -15.312 1 87.12 97 TYR A C 1
ATOM 770 O O . TYR A 1 97 ? 14.773 -27.578 -15.672 1 87.12 97 TYR A O 1
ATOM 778 N N . ARG A 1 98 ? 12.617 -26.969 -15.289 1 79.88 98 ARG A N 1
ATOM 779 C CA . ARG A 1 98 ? 12.094 -28.312 -15.516 1 79.88 98 ARG A CA 1
ATOM 780 C C . ARG A 1 98 ? 11.547 -28.453 -16.922 1 79.88 98 ARG A C 1
ATOM 782 O O . ARG A 1 98 ? 11.055 -29.516 -17.297 1 79.88 98 ARG A O 1
ATOM 789 N N . LEU A 1 99 ? 11.656 -27.438 -17.703 1 81.94 99 LEU A N 1
ATOM 790 C CA . LEU A 1 99 ? 11.133 -27.5 -19.062 1 81.94 99 LEU A CA 1
ATOM 791 C C . LEU A 1 99 ? 11.945 -28.453 -19.922 1 81.94 99 LEU A C 1
ATOM 793 O O . LEU A 1 99 ? 13.172 -28.516 -19.781 1 81.94 99 LEU A O 1
ATOM 797 N N . SER A 1 100 ? 11.227 -29.125 -20.812 1 82.06 100 SER A N 1
ATOM 798 C CA . SER A 1 100 ? 11.922 -29.859 -21.859 1 82.06 100 SER A CA 1
ATOM 799 C C . SER A 1 100 ? 12.562 -28.922 -22.875 1 82.06 100 SER A C 1
ATOM 801 O O . SER A 1 100 ? 12.188 -27.75 -22.969 1 82.06 100 SER A O 1
ATOM 803 N N . PRO A 1 101 ? 13.531 -29.453 -23.594 1 89.75 101 PRO A N 1
ATOM 804 C CA . PRO A 1 101 ? 14.133 -28.609 -24.625 1 89.75 101 PRO A CA 1
ATOM 805 C C . PRO A 1 101 ? 13.109 -28.047 -25.625 1 89.75 101 PRO A C 1
ATOM 807 O O . PRO A 1 101 ? 13.219 -26.906 -26.047 1 89.75 101 PRO A O 1
ATOM 810 N N . GLY A 1 102 ? 12.148 -28.906 -25.969 1 88 102 GLY A N 1
ATOM 811 C CA . GLY A 1 102 ? 11.102 -28.453 -26.859 1 88 102 GLY A CA 1
ATOM 812 C C . GLY A 1 102 ? 10.273 -27.328 -26.297 1 88 102 GLY A C 1
ATOM 813 O O . GLY A 1 102 ? 9.969 -26.359 -26.984 1 88 102 GLY A O 1
ATOM 814 N N . GLU A 1 103 ? 9.906 -27.438 -25.062 1 84.12 103 GLU A N 1
ATOM 815 C CA . GLU A 1 103 ? 9.133 -26.391 -24.391 1 84.12 103 GLU A CA 1
ATOM 816 C C . GLU A 1 103 ? 9.953 -25.109 -24.25 1 84.12 103 GLU A C 1
ATOM 818 O O . GLU A 1 103 ? 9.445 -24.016 -24.484 1 84.12 103 GLU A O 1
ATOM 823 N N . LEU A 1 104 ? 11.195 -25.266 -23.891 1 91.56 104 LEU A N 1
ATOM 824 C CA . LEU A 1 104 ? 12.07 -24.125 -23.75 1 91.56 104 LEU A CA 1
ATOM 825 C C . LEU A 1 104 ? 12.281 -23.422 -25.094 1 91.56 104 LEU A C 1
ATOM 827 O O . LEU A 1 104 ? 12.375 -22.203 -25.156 1 91.56 104 LEU A O 1
ATOM 831 N N . ALA A 1 105 ? 12.352 -24.203 -26.156 1 94.06 105 ALA A N 1
ATOM 832 C CA . ALA A 1 105 ? 12.5 -23.656 -27.5 1 94.06 105 ALA A CA 1
ATOM 833 C C . ALA A 1 105 ? 11.352 -22.719 -27.828 1 94.06 105 ALA A C 1
ATOM 835 O O . ALA A 1 105 ? 11.555 -21.688 -28.5 1 94.06 105 ALA A O 1
ATOM 836 N N . HIS A 1 106 ? 10.227 -23.094 -27.406 1 90.19 106 HIS A N 1
ATOM 837 C CA . HIS A 1 106 ? 9.07 -22.234 -27.625 1 90.19 106 HIS A CA 1
ATOM 838 C C . HIS A 1 106 ? 9.219 -20.906 -26.906 1 90.19 106 HIS A C 1
ATOM 840 O O . HIS A 1 106 ? 8.898 -19.844 -27.453 1 90.19 106 HIS A O 1
ATOM 846 N N . HIS A 1 107 ? 9.641 -20.922 -25.625 1 93.81 107 HIS A N 1
ATOM 847 C CA . HIS A 1 107 ? 9.852 -19.703 -24.844 1 93.81 107 HIS A CA 1
ATOM 848 C C . HIS A 1 107 ? 10.914 -18.828 -25.5 1 93.81 107 HIS A C 1
ATOM 850 O O . HIS A 1 107 ? 10.75 -17.609 -25.578 1 93.81 107 HIS A O 1
ATOM 856 N N . ILE A 1 108 ? 11.961 -19.438 -25.953 1 96.44 108 ILE A N 1
ATOM 857 C CA . ILE A 1 108 ? 13.062 -18.719 -26.594 1 96.44 108 ILE A CA 1
ATOM 858 C C . ILE A 1 108 ? 12.586 -18.078 -27.891 1 96.44 108 ILE A C 1
ATOM 860 O O . ILE A 1 108 ? 12.867 -16.906 -28.156 1 96.44 108 ILE A O 1
ATOM 864 N N . GLY A 1 109 ? 11.844 -18.859 -28.656 1 95.44 109 GLY A N 1
ATOM 865 C CA . GLY A 1 109 ? 11.328 -18.344 -29.922 1 95.44 109 GLY A CA 1
ATOM 866 C C . GLY A 1 109 ? 10.367 -17.188 -29.734 1 95.44 109 GLY A C 1
ATOM 867 O O . GLY A 1 109 ? 10.375 -16.234 -30.531 1 95.44 109 GLY A O 1
ATOM 868 N N . ASP A 1 110 ? 9.609 -17.219 -28.703 1 94.44 110 ASP A N 1
ATOM 869 C CA . ASP A 1 110 ? 8.594 -16.203 -28.453 1 94.44 110 ASP A CA 1
ATOM 870 C C . ASP A 1 110 ? 9.219 -14.938 -27.859 1 94.44 110 ASP A C 1
ATOM 872 O O . ASP A 1 110 ? 8.836 -13.82 -28.234 1 94.44 110 ASP A O 1
ATOM 876 N N . SER A 1 111 ? 10.219 -15.062 -26.953 1 96.5 111 SER A N 1
ATOM 877 C CA . SER A 1 111 ? 10.766 -13.938 -26.188 1 96.5 111 SER A CA 1
ATOM 878 C C . SER A 1 111 ? 12.016 -13.383 -26.859 1 96.5 111 SER A C 1
ATOM 880 O O . SER A 1 111 ? 12.398 -12.234 -26.625 1 96.5 111 SER A O 1
ATOM 882 N N . GLN A 1 112 ? 12.703 -14.234 -27.609 1 97.44 112 GLN A N 1
ATOM 883 C CA . GLN A 1 112 ? 13.938 -13.867 -28.297 1 97.44 112 GLN A CA 1
ATOM 884 C C . GLN A 1 112 ? 14.898 -13.148 -27.344 1 97.44 112 GLN A C 1
ATOM 886 O O . GLN A 1 112 ? 15.266 -12 -27.578 1 97.44 112 GLN A O 1
ATOM 891 N N . PRO A 1 113 ? 15.375 -13.867 -26.344 1 98.62 113 PRO A N 1
ATOM 892 C CA . PRO A 1 113 ? 16.25 -13.242 -25.359 1 98.62 113 PRO A CA 1
ATOM 893 C C . PRO A 1 113 ? 17.609 -12.852 -25.938 1 98.62 113 PRO A C 1
ATOM 895 O O . PRO A 1 113 ? 18.172 -13.586 -26.766 1 98.62 113 PRO A O 1
ATOM 898 N N . MET A 1 114 ? 18.094 -11.695 -25.578 1 98.62 114 MET A N 1
ATOM 899 C CA . MET A 1 114 ? 19.438 -11.273 -25.953 1 98.62 114 MET A CA 1
ATOM 900 C C . MET A 1 114 ? 20.484 -12.031 -25.156 1 98.62 114 MET A C 1
ATOM 902 O O . MET A 1 114 ? 21.562 -12.352 -25.672 1 98.62 114 MET A O 1
ATOM 906 N N . VAL A 1 115 ? 20.172 -12.258 -23.906 1 98.62 115 VAL A N 1
ATOM 907 C CA . VAL A 1 115 ? 21.047 -12.984 -23 1 98.62 115 VAL A CA 1
ATOM 908 C C . VAL A 1 115 ? 20.266 -14.086 -22.297 1 98.62 115 VAL A C 1
ATOM 910 O O . VAL A 1 115 ? 19.109 -13.883 -21.906 1 98.62 115 VAL A O 1
ATOM 913 N N . LEU A 1 116 ? 20.859 -15.258 -22.203 1 98.62 116 LEU A N 1
ATOM 914 C CA . LEU A 1 116 ? 20.281 -16.375 -21.453 1 98.62 116 LEU A CA 1
ATOM 915 C C . LEU A 1 116 ? 21.25 -16.859 -20.375 1 98.62 116 LEU A C 1
ATOM 917 O O . LEU A 1 116 ? 22.375 -17.25 -20.672 1 98.62 116 LEU A O 1
ATOM 921 N N . ILE A 1 117 ? 20.844 -16.719 -19.094 1 98.5 117 ILE A N 1
ATOM 922 C CA . ILE A 1 117 ? 21.609 -17.188 -17.953 1 98.5 117 ILE A CA 1
ATOM 923 C C . ILE A 1 117 ? 21.016 -18.484 -17.422 1 98.5 117 ILE A C 1
ATOM 925 O O . ILE A 1 117 ? 19.812 -18.578 -17.203 1 98.5 117 ILE A O 1
ATOM 929 N N . PHE A 1 118 ? 21.812 -19.516 -17.219 1 97.5 118 PHE A N 1
ATOM 930 C CA . PHE A 1 118 ? 21.297 -20.828 -16.797 1 97.5 118 PHE A CA 1
ATOM 931 C C . PHE A 1 118 ? 22.328 -21.562 -15.953 1 97.5 118 PHE A C 1
ATOM 933 O O . PHE A 1 118 ? 23.469 -21.109 -15.812 1 97.5 118 PHE A O 1
ATOM 940 N N . ASP A 1 119 ? 21.875 -22.578 -15.281 1 94.44 119 ASP A N 1
ATOM 941 C CA . ASP A 1 119 ? 22.734 -23.438 -14.484 1 94.44 119 ASP A CA 1
ATOM 942 C C . ASP A 1 119 ? 23.531 -24.391 -15.375 1 94.44 119 ASP A C 1
ATOM 944 O O . ASP A 1 119 ? 23.016 -24.922 -16.359 1 94.44 119 ASP A O 1
ATOM 948 N N . MET A 1 120 ? 24.703 -24.781 -14.945 1 91.75 120 MET A N 1
ATOM 949 C CA . MET A 1 120 ? 25.594 -25.625 -15.727 1 91.75 120 MET A CA 1
ATOM 950 C C . MET A 1 120 ? 24.984 -26.984 -15.992 1 91.75 120 MET A C 1
ATOM 952 O O . MET A 1 120 ? 25.172 -27.562 -17.062 1 91.75 120 MET A O 1
ATOM 956 N N . ASP A 1 121 ? 24.234 -27.5 -15.047 1 89.44 121 ASP A N 1
ATOM 957 C CA . ASP A 1 121 ? 23.641 -28.828 -15.156 1 89.44 121 ASP A CA 1
ATOM 958 C C . ASP A 1 121 ? 22.656 -28.891 -16.328 1 89.44 121 ASP A C 1
ATOM 960 O O . ASP A 1 121 ? 22.328 -29.969 -16.812 1 89.44 121 ASP A O 1
ATOM 964 N N . HIS A 1 122 ? 22.266 -27.734 -16.812 1 90.56 122 HIS A N 1
ATOM 965 C CA . HIS A 1 122 ? 21.234 -27.703 -17.859 1 90.56 122 HIS A CA 1
ATOM 966 C C . HIS A 1 122 ? 21.844 -27.328 -19.203 1 90.56 122 HIS A C 1
ATOM 968 O O . HIS A 1 122 ? 21.109 -27.078 -20.172 1 90.56 122 HIS A O 1
ATOM 974 N N . LYS A 1 123 ? 23.109 -27.266 -19.312 1 92.38 123 LYS A N 1
ATOM 975 C CA . LYS A 1 123 ? 23.781 -26.781 -20.516 1 92.38 123 LYS A CA 1
ATOM 976 C C . LYS A 1 123 ? 23.359 -27.562 -21.75 1 92.38 123 LYS A C 1
ATOM 978 O O . LYS A 1 123 ? 22.969 -26.969 -22.766 1 92.38 123 LYS A O 1
ATOM 983 N N . ALA A 1 124 ? 23.391 -28.859 -21.672 1 91 124 ALA A N 1
ATOM 984 C CA . ALA A 1 124 ? 23.047 -29.688 -22.828 1 91 124 ALA A CA 1
ATOM 985 C C . ALA A 1 124 ? 21.609 -29.438 -23.266 1 91 124 ALA A C 1
ATOM 987 O O . ALA A 1 124 ? 21.344 -29.328 -24.469 1 91 124 ALA A O 1
ATOM 988 N N . TYR A 1 125 ? 20.781 -29.359 -22.328 1 91.19 125 TYR A N 1
ATOM 989 C CA . TYR A 1 125 ? 19.359 -29.125 -22.594 1 91.19 125 TYR A CA 1
ATOM 990 C C . TYR A 1 125 ? 19.141 -27.75 -23.219 1 91.19 125 TYR A C 1
ATOM 992 O O . TYR A 1 125 ? 18.312 -27.594 -24.125 1 91.19 125 TYR A O 1
ATOM 1000 N N . ILE A 1 126 ? 19.844 -26.797 -22.766 1 94.69 126 ILE A N 1
ATOM 1001 C CA . ILE A 1 126 ? 19.75 -25.422 -23.25 1 94.69 126 ILE A CA 1
ATOM 1002 C C . ILE A 1 126 ? 20.203 -25.359 -24.719 1 94.69 126 ILE A C 1
ATOM 1004 O O . ILE A 1 126 ? 19.531 -24.766 -25.562 1 94.69 126 ILE A O 1
ATOM 1008 N N . LEU A 1 127 ? 21.312 -25.969 -25 1 94.88 127 LEU A N 1
ATOM 1009 C CA . LEU A 1 127 ? 21.859 -25.953 -26.359 1 94.88 127 LEU A CA 1
ATOM 1010 C C . LEU A 1 127 ? 20.922 -26.641 -27.328 1 94.88 127 LEU A C 1
ATOM 1012 O O . LEU A 1 127 ? 20.75 -26.203 -28.469 1 94.88 127 LEU A O 1
ATOM 1016 N N . GLU A 1 128 ? 20.328 -27.688 -26.844 1 95.25 128 GLU A N 1
ATOM 1017 C CA . GLU A 1 128 ? 19.328 -28.375 -27.656 1 95.25 128 GLU A CA 1
ATOM 1018 C C . GLU A 1 128 ? 18.125 -27.484 -27.938 1 95.25 128 GLU A C 1
ATOM 1020 O O . GLU A 1 128 ? 17.625 -27.438 -29.062 1 95.25 128 GLU A O 1
ATOM 1025 N N . ALA A 1 129 ? 17.656 -26.828 -26.922 1 95.5 129 ALA A N 1
ATOM 1026 C CA . ALA A 1 129 ? 16.516 -25.922 -27.078 1 95.5 129 ALA A CA 1
ATOM 1027 C C . ALA A 1 129 ? 16.828 -24.812 -28.078 1 95.5 129 ALA A C 1
ATOM 1029 O O . ALA A 1 129 ? 15.953 -24.391 -28.828 1 95.5 129 ALA A O 1
ATOM 1030 N N . LEU A 1 130 ? 18.047 -24.312 -28.078 1 96.75 130 LEU A N 1
ATOM 1031 C CA . LEU A 1 130 ? 18.469 -23.266 -29 1 96.75 130 LEU A CA 1
ATOM 1032 C C . LEU A 1 130 ? 18.422 -23.766 -30.438 1 96.75 130 LEU A C 1
ATOM 1034 O O . LEU A 1 130 ? 17.969 -23.047 -31.344 1 96.75 130 LEU A O 1
ATOM 1038 N N . THR A 1 131 ? 18.844 -24.969 -30.594 1 96.44 131 THR A N 1
ATOM 1039 C CA . THR A 1 131 ? 18.797 -25.562 -31.922 1 96.44 131 THR A CA 1
ATOM 1040 C C . THR A 1 131 ? 17.359 -25.719 -32.406 1 96.44 131 THR A C 1
ATOM 1042 O O . THR A 1 131 ? 17.031 -25.359 -33.531 1 96.44 131 THR A O 1
ATOM 1045 N N . LEU A 1 132 ? 16.547 -26.172 -31.547 1 95.31 132 LEU A N 1
ATOM 1046 C CA . LEU A 1 132 ? 15.141 -26.406 -31.875 1 95.31 132 LEU A CA 1
ATOM 1047 C C . LEU A 1 132 ? 14.422 -25.094 -32.156 1 95.31 132 LEU A C 1
ATOM 1049 O O . LEU A 1 132 ? 13.539 -25.031 -33.031 1 95.31 132 LEU A O 1
ATOM 1053 N N . SER A 1 133 ? 14.75 -24.016 -31.469 1 95.06 133 SER A N 1
ATOM 1054 C CA . SER A 1 133 ? 14.086 -22.734 -31.609 1 95.06 133 SER A CA 1
ATOM 1055 C C . SER A 1 133 ? 14.539 -22 -32.844 1 95.06 133 SER A C 1
ATOM 1057 O O . SER A 1 133 ? 13.812 -21.156 -33.375 1 95.06 133 SER A O 1
ATOM 1059 N N . GLY A 1 134 ? 15.719 -22.234 -33.344 1 96.19 134 GLY A N 1
ATOM 1060 C CA . GLY A 1 134 ? 16.312 -21.516 -34.438 1 96.19 134 GLY A CA 1
ATOM 1061 C C . GLY A 1 134 ? 16.781 -20.125 -34.062 1 96.19 134 GLY A C 1
ATOM 1062 O O . GLY A 1 134 ? 17.109 -19.312 -34.938 1 96.19 134 GLY A O 1
ATOM 1063 N N . PHE A 1 135 ? 16.734 -19.797 -32.844 1 96.94 135 PHE A N 1
ATOM 1064 C CA . PHE A 1 135 ? 17.172 -18.5 -32.344 1 96.94 135 PHE A CA 1
ATOM 1065 C C . PHE A 1 135 ? 18.312 -18.656 -31.344 1 96.94 135 PHE A C 1
ATOM 1067 O O . PHE A 1 135 ? 18.266 -19.5 -30.453 1 96.94 135 PHE A O 1
ATOM 1074 N N . ARG A 1 136 ? 19.297 -17.875 -31.5 1 96.12 136 ARG A N 1
ATOM 1075 C CA . ARG A 1 136 ? 20.438 -17.922 -30.594 1 96.12 136 ARG A CA 1
ATOM 1076 C C . ARG A 1 136 ? 20.641 -16.578 -29.906 1 96.12 136 ARG A C 1
ATOM 1078 O O . ARG A 1 136 ? 20.891 -15.57 -30.562 1 96.12 136 ARG A O 1
ATOM 1085 N N . PRO A 1 137 ? 20.609 -16.562 -28.594 1 98.06 137 PRO A N 1
ATOM 1086 C CA . PRO A 1 137 ? 20.938 -15.328 -27.859 1 98.06 137 PRO A CA 1
ATOM 1087 C C . PRO A 1 137 ? 22.359 -14.828 -28.156 1 98.06 137 PRO A C 1
ATOM 1089 O O . PRO A 1 137 ? 23.234 -15.617 -28.5 1 98.06 137 PRO A O 1
ATOM 1092 N N . LYS A 1 138 ? 22.5 -13.539 -27.984 1 97.75 138 LYS A N 1
ATOM 1093 C CA . LYS A 1 138 ? 23.828 -12.953 -28.172 1 97.75 138 LYS A CA 1
ATOM 1094 C C . LYS A 1 138 ? 24.828 -13.523 -27.172 1 97.75 138 LYS A C 1
ATOM 1096 O O . LYS A 1 138 ? 26 -13.695 -27.5 1 97.75 138 LYS A O 1
ATOM 1101 N N . ARG A 1 139 ? 24.391 -13.766 -25.938 1 98.12 139 ARG A N 1
ATOM 1102 C CA . ARG A 1 139 ? 25.25 -14.328 -24.906 1 98.12 139 ARG A CA 1
ATOM 1103 C C . ARG A 1 139 ? 24.562 -15.492 -24.203 1 98.12 139 ARG A C 1
ATOM 1105 O O . ARG A 1 139 ? 23.375 -15.438 -23.922 1 98.12 139 ARG A O 1
ATOM 1112 N N . LEU A 1 140 ? 25.344 -16.531 -24 1 98.12 140 LEU A N 1
ATOM 1113 C CA . LEU A 1 140 ? 25 -17.625 -23.109 1 98.12 140 LEU A CA 1
ATOM 1114 C C . LEU A 1 140 ? 25.906 -17.641 -21.875 1 98.12 140 LEU A C 1
ATOM 1116 O O . LEU A 1 140 ? 27.125 -17.656 -22 1 98.12 140 LEU A O 1
ATOM 1120 N N . VAL A 1 141 ? 25.281 -17.562 -20.656 1 98.44 141 VAL A N 1
ATOM 1121 C CA . VAL A 1 141 ? 26.062 -17.406 -19.422 1 98.44 141 VAL A CA 1
ATOM 1122 C C . VAL A 1 141 ? 25.656 -18.484 -18.422 1 98.44 141 VAL A C 1
ATOM 1124 O O . VAL A 1 141 ? 24.484 -18.688 -18.156 1 98.44 141 VAL A O 1
ATOM 1127 N N . VAL A 1 142 ? 26.641 -19.172 -17.875 1 97.06 142 VAL A N 1
ATOM 1128 C CA . VAL A 1 142 ? 26.375 -20.188 -16.859 1 97.06 142 VAL A CA 1
ATOM 1129 C C . VAL A 1 142 ? 26.781 -19.672 -15.477 1 97.06 142 VAL A C 1
ATOM 1131 O O . VAL A 1 142 ? 27.781 -18.953 -15.352 1 97.06 142 VAL A O 1
ATOM 1134 N N . THR A 1 143 ? 26.047 -19.922 -14.336 1 94.75 143 THR A N 1
ATOM 1135 C CA . THR A 1 143 ? 26.266 -19.359 -13.008 1 94.75 143 THR A CA 1
ATOM 1136 C C . THR A 1 143 ? 27.234 -20.234 -12.219 1 94.75 143 THR A C 1
ATOM 1138 O O . THR A 1 143 ? 27.922 -19.75 -11.312 1 94.75 143 THR A O 1
ATOM 1141 N N . ASP A 1 144 ? 27.297 -21.469 -12.367 1 90.44 144 ASP A N 1
ATOM 1142 C CA . ASP A 1 144 ? 28.047 -22.391 -11.516 1 90.44 144 ASP A CA 1
ATOM 1143 C C . ASP A 1 144 ? 28.984 -23.266 -12.352 1 90.44 144 ASP A C 1
ATOM 1145 O O . ASP A 1 144 ? 29.078 -24.469 -12.125 1 90.44 144 ASP A O 1
ATOM 1149 N N . GLY A 1 145 ? 29.562 -22.688 -13.344 1 90 145 GLY A N 1
ATOM 1150 C CA . GLY A 1 145 ? 30.469 -23.422 -14.203 1 90 145 GLY A CA 1
ATOM 1151 C C . GLY A 1 145 ? 31.578 -22.562 -14.789 1 90 145 GLY A C 1
ATOM 1152 O O . GLY A 1 145 ? 31.719 -21.391 -14.422 1 90 145 GLY A O 1
ATOM 1153 N N . GLU A 1 146 ? 32.344 -23.25 -15.594 1 92.81 146 GLU A N 1
ATOM 1154 C CA . GLU A 1 146 ? 33.438 -22.578 -16.266 1 92.81 146 GLU A CA 1
ATOM 1155 C C . GLU A 1 146 ? 33.062 -22.219 -17.703 1 92.81 146 GLU A C 1
ATOM 1157 O O . GLU A 1 146 ? 32.188 -22.812 -18.297 1 92.81 146 GLU A O 1
ATOM 1162 N N . SER A 1 147 ? 33.719 -21.188 -18.125 1 95.38 147 SER A N 1
ATOM 1163 C CA . SER A 1 147 ? 33.531 -20.828 -19.531 1 95.38 147 SER A CA 1
ATOM 1164 C C . SER A 1 147 ? 33.938 -21.969 -20.453 1 95.38 147 SER A C 1
ATOM 1166 O O . SER A 1 147 ? 34.938 -22.656 -20.203 1 95.38 147 SER A O 1
ATOM 1168 N N . ASP A 1 148 ? 33.125 -22.172 -21.438 1 92.94 148 ASP A N 1
ATOM 1169 C CA . ASP A 1 148 ? 33.375 -23.219 -22.422 1 92.94 148 ASP A CA 1
ATOM 1170 C C . ASP A 1 148 ? 32.812 -22.828 -23.781 1 92.94 148 ASP A C 1
ATOM 1172 O O . ASP A 1 148 ? 31.625 -22.969 -24.047 1 92.94 148 ASP A O 1
ATOM 1176 N N . GLY A 1 149 ? 33.75 -22.453 -24.75 1 89.88 149 GLY A N 1
ATOM 1177 C CA . GLY A 1 149 ? 33.312 -22.031 -26.078 1 89.88 149 GLY A CA 1
ATOM 1178 C C . GLY A 1 149 ? 32.5 -20.766 -26.062 1 89.88 149 GLY A C 1
ATOM 1179 O O . GLY A 1 149 ? 32.938 -19.734 -25.531 1 89.88 149 GLY A O 1
ATOM 1180 N N . GLU A 1 150 ? 31.297 -21 -26.484 1 91.81 150 GLU A N 1
ATOM 1181 C CA . GLU A 1 150 ? 30.406 -19.844 -26.625 1 91.81 150 GLU A CA 1
ATOM 1182 C C . GLU A 1 150 ? 29.672 -19.547 -25.312 1 91.81 150 GLU A C 1
ATOM 1184 O O . GLU A 1 150 ? 29.031 -18.516 -25.188 1 91.81 150 GLU A O 1
ATOM 1189 N N . VAL A 1 151 ? 29.797 -20.438 -24.375 1 96.25 151 VAL A N 1
ATOM 1190 C CA . VAL A 1 151 ? 29.125 -20.266 -23.094 1 96.25 151 VAL A CA 1
ATOM 1191 C C . VAL A 1 151 ? 30.109 -19.656 -22.078 1 96.25 151 VAL A C 1
ATOM 1193 O O . VAL A 1 151 ? 31.156 -20.234 -21.812 1 96.25 151 VAL A O 1
ATOM 1196 N N . LEU A 1 152 ? 29.766 -18.5 -21.531 1 97.44 152 LEU A N 1
ATOM 1197 C CA . LEU A 1 152 ? 30.625 -17.828 -20.562 1 97.44 152 LEU A CA 1
ATOM 1198 C C . LEU A 1 152 ? 30.156 -18.141 -19.141 1 97.44 152 LEU A C 1
ATOM 1200 O O . LEU A 1 152 ? 28.969 -18.234 -18.875 1 97.44 152 LEU A O 1
ATOM 1204 N N . SER A 1 153 ? 31.172 -18.297 -18.234 1 97.81 153 SER A N 1
ATOM 1205 C CA . SER A 1 153 ? 30.797 -18.281 -16.828 1 97.81 153 SER A CA 1
ATOM 1206 C C . SER A 1 153 ? 30.312 -16.891 -16.406 1 97.81 153 SER A C 1
ATOM 1208 O O . SER A 1 153 ? 30.75 -15.883 -16.953 1 97.81 153 SER A O 1
ATOM 1210 N N . TYR A 1 154 ? 29.422 -16.875 -15.43 1 98 154 TYR A N 1
ATOM 1211 C CA . TYR A 1 154 ? 28.922 -15.594 -14.93 1 98 154 TYR A CA 1
ATOM 1212 C C . TYR A 1 154 ? 30.078 -14.695 -14.5 1 98 154 TYR A C 1
ATOM 1214 O O . TYR A 1 154 ? 30.109 -13.508 -14.828 1 98 154 TYR A O 1
ATOM 1222 N N . ALA A 1 155 ? 31.031 -15.281 -13.773 1 96.62 155 ALA A N 1
ATOM 1223 C CA . ALA A 1 155 ? 32.188 -14.547 -13.297 1 96.62 155 ALA A CA 1
ATOM 1224 C C . ALA A 1 155 ? 32.969 -13.938 -14.453 1 96.62 155 ALA A C 1
ATOM 1226 O O . ALA A 1 155 ? 33.375 -12.773 -14.398 1 96.62 155 ALA A O 1
ATOM 1227 N N . ASP A 1 156 ? 33.156 -14.719 -15.508 1 97.5 156 ASP A N 1
ATOM 1228 C CA . ASP A 1 156 ? 33.875 -14.242 -16.688 1 97.5 156 ASP A CA 1
ATOM 1229 C C . ASP A 1 156 ? 33.094 -13.172 -17.422 1 97.5 156 ASP A C 1
ATOM 1231 O O . ASP A 1 156 ? 33.656 -12.211 -17.938 1 97.5 156 ASP A O 1
ATOM 1235 N N . TYR A 1 157 ? 31.812 -13.391 -17.469 1 98 157 TYR A N 1
ATOM 1236 C CA . TYR A 1 157 ? 30.969 -12.469 -18.203 1 98 157 TYR A CA 1
ATOM 1237 C C . TYR A 1 157 ? 31.016 -11.078 -17.578 1 98 157 TYR A C 1
ATOM 1239 O O . TYR A 1 157 ? 31.141 -10.078 -18.297 1 98 157 TYR A O 1
ATOM 1247 N N . VAL A 1 158 ? 30.984 -10.969 -16.219 1 97.88 158 VAL A N 1
ATOM 1248 C CA . VAL A 1 158 ? 30.906 -9.664 -15.578 1 97.88 158 VAL A CA 1
ATOM 1249 C C . VAL A 1 158 ? 32.312 -9.18 -15.211 1 97.88 158 VAL A C 1
ATOM 1251 O O . VAL A 1 158 ? 32.469 -8.109 -14.617 1 97.88 158 VAL A O 1
ATOM 1254 N N . ALA A 1 159 ? 33.312 -9.977 -15.57 1 96.56 159 ALA A N 1
ATOM 1255 C CA . ALA A 1 159 ? 34.688 -9.633 -15.203 1 96.56 159 ALA A CA 1
ATOM 1256 C C . ALA A 1 159 ? 35.062 -8.281 -15.781 1 96.56 159 ALA A C 1
ATOM 1258 O O . ALA A 1 159 ? 34.875 -8.016 -16.969 1 96.56 159 ALA A O 1
ATOM 1259 N N . GLY A 1 160 ? 35.625 -7.402 -14.961 1 96.56 160 GLY A N 1
ATOM 1260 C CA . GLY A 1 160 ? 36.156 -6.125 -15.406 1 96.56 160 GLY A CA 1
ATOM 1261 C C . GLY A 1 160 ? 35.094 -5.047 -15.539 1 96.56 160 GLY A C 1
ATOM 1262 O O . GLY A 1 160 ? 35.406 -3.883 -15.781 1 96.56 160 GLY A O 1
ATOM 1263 N N . ALA A 1 161 ? 33.812 -5.473 -15.438 1 97.5 161 ALA A N 1
ATOM 1264 C CA . ALA A 1 161 ? 32.75 -4.48 -15.547 1 97.5 161 ALA A CA 1
ATOM 1265 C C . ALA A 1 161 ? 32.688 -3.586 -14.312 1 97.5 161 ALA A C 1
ATOM 1267 O O . ALA A 1 161 ? 32.938 -4.047 -13.195 1 97.5 161 ALA A O 1
ATOM 1268 N N . SER A 1 162 ? 32.312 -2.33 -14.453 1 98 162 SER A N 1
ATOM 1269 C CA . SER A 1 162 ? 32.25 -1.358 -13.367 1 98 162 SER A CA 1
ATOM 1270 C C . SER A 1 162 ? 31.125 -1.713 -12.391 1 98 162 SER A C 1
ATOM 1272 O O . SER A 1 162 ? 30.047 -2.152 -12.797 1 98 162 SER A O 1
ATOM 1274 N N . ASP A 1 163 ? 31.375 -1.53 -11.125 1 97.69 163 ASP A N 1
ATOM 1275 C CA . ASP A 1 163 ? 30.344 -1.683 -10.109 1 97.69 163 ASP A CA 1
ATOM 1276 C C . ASP A 1 163 ? 29.641 -0.354 -9.844 1 97.69 163 ASP A C 1
ATOM 1278 O O . ASP A 1 163 ? 28.812 -0.259 -8.93 1 97.69 163 ASP A O 1
ATOM 1282 N N . GLY A 1 164 ? 30 0.702 -10.609 1 97.19 164 GLY A N 1
ATOM 1283 C CA . GLY A 1 164 ? 29.344 1.996 -10.484 1 97.19 164 GLY A CA 1
ATOM 1284 C C . GLY A 1 164 ? 27.938 2.01 -11.062 1 97.19 164 GLY A C 1
ATOM 1285 O O . GLY A 1 164 ? 27.578 1.131 -11.852 1 97.19 164 GLY A O 1
ATOM 1286 N N . GLU A 1 165 ? 27.156 2.939 -10.609 1 96.12 165 GLU A N 1
ATOM 1287 C CA . GLU A 1 165 ? 25.797 3.055 -11.102 1 96.12 165 GLU A CA 1
ATOM 1288 C C . GLU A 1 165 ? 25.766 3.25 -12.617 1 96.12 165 GLU A C 1
ATOM 1290 O O . GLU A 1 165 ? 26.469 4.117 -13.148 1 96.12 165 GLU A O 1
ATOM 1295 N N . PRO A 1 166 ? 24.984 2.465 -13.32 1 94.88 166 PRO A N 1
ATOM 1296 C CA . PRO A 1 166 ? 24.875 2.656 -14.766 1 94.88 166 PRO A CA 1
ATOM 1297 C C . PRO A 1 166 ? 24.188 3.969 -15.141 1 94.88 166 PRO A C 1
ATOM 1299 O O . PRO A 1 166 ? 23.359 4.48 -14.367 1 94.88 166 PRO A O 1
ATOM 1302 N N . VAL A 1 167 ? 24.469 4.469 -16.297 1 87.81 167 VAL A N 1
ATOM 1303 C CA . VAL A 1 167 ? 23.781 5.652 -16.812 1 87.81 167 VAL A CA 1
ATOM 1304 C C . VAL A 1 167 ? 22.484 5.242 -17.516 1 87.81 167 VAL A C 1
ATOM 1306 O O . VAL A 1 167 ? 22.516 4.457 -18.469 1 87.81 167 VAL A O 1
ATOM 1309 N N . PRO A 1 168 ? 21.406 5.812 -16.984 1 84.5 168 PRO A N 1
ATOM 1310 C CA . PRO A 1 168 ? 20.156 5.461 -17.672 1 84.5 168 PRO A CA 1
ATOM 1311 C C . PRO A 1 168 ? 20.125 5.969 -19.109 1 84.5 168 PRO A C 1
ATOM 1313 O O . PRO A 1 168 ? 20.562 7.086 -19.391 1 84.5 168 PRO A O 1
ATOM 1316 N N . VAL A 1 169 ? 19.672 5.113 -20 1 80.06 169 VAL A N 1
ATOM 1317 C CA . VAL A 1 169 ? 19.641 5.477 -21.422 1 80.06 169 VAL A CA 1
ATOM 1318 C C . VAL A 1 169 ? 18.391 6.32 -21.703 1 80.06 169 VAL A C 1
ATOM 1320 O O . VAL A 1 169 ? 18.344 7.055 -22.688 1 80.06 169 VAL A O 1
ATOM 1323 N N . CYS A 1 170 ? 17.391 6.18 -20.953 1 84.06 170 CYS A N 1
ATOM 1324 C CA . CYS A 1 170 ? 16.156 6.945 -21.047 1 84.06 170 CYS A CA 1
ATOM 1325 C C . CYS A 1 170 ? 15.461 7.016 -19.688 1 84.06 170 CYS A C 1
ATOM 1327 O O . CYS A 1 170 ? 15.961 6.484 -18.703 1 84.06 170 CYS A O 1
ATOM 1329 N N . ASN A 1 171 ? 14.367 7.711 -19.734 1 89.06 171 ASN A N 1
ATOM 1330 C CA . ASN A 1 171 ? 13.602 7.797 -18.5 1 89.06 171 ASN A CA 1
ATOM 1331 C C . ASN A 1 171 ? 12.82 6.512 -18.234 1 89.06 171 ASN A C 1
ATOM 1333 O O . ASN A 1 171 ? 12.289 5.902 -19.172 1 89.06 171 ASN A O 1
ATOM 1337 N N . TYR A 1 172 ? 12.953 6.129 -17.094 1 94.12 172 TYR A N 1
ATOM 1338 C CA . TYR A 1 172 ? 12.078 5.035 -16.656 1 94.12 172 TYR A CA 1
ATOM 1339 C C . TYR A 1 172 ? 10.617 5.445 -16.734 1 94.12 172 TYR A C 1
ATOM 1341 O O . TYR A 1 172 ? 10.297 6.637 -16.797 1 94.12 172 TYR A O 1
ATOM 1349 N N . ASN A 1 173 ? 9.773 4.516 -16.812 1 96.69 173 ASN A N 1
ATOM 1350 C CA . ASN A 1 173 ? 8.328 4.734 -16.875 1 96.69 173 ASN A CA 1
ATOM 1351 C C . ASN A 1 173 ? 7.57 3.613 -16.172 1 96.69 173 ASN A C 1
ATOM 1353 O O . ASN A 1 173 ? 7.934 2.441 -16.281 1 96.69 173 ASN A O 1
ATOM 1357 N N . ILE A 1 174 ? 6.484 3.992 -15.492 1 97.62 174 ILE A N 1
ATOM 1358 C CA . ILE A 1 174 ? 5.746 3.016 -14.703 1 97.62 174 ILE A CA 1
ATOM 1359 C C . ILE A 1 174 ? 5.117 1.973 -15.625 1 97.62 174 ILE A C 1
ATOM 1361 O O . ILE A 1 174 ? 4.789 0.868 -15.188 1 97.62 174 ILE A O 1
ATOM 1365 N N . TYR A 1 175 ? 4.957 2.205 -16.938 1 96.62 175 TYR A N 1
ATOM 1366 C CA . TYR A 1 175 ? 4.289 1.308 -17.875 1 96.62 175 TYR A CA 1
ATOM 1367 C C . TYR A 1 175 ? 5.301 0.444 -18.609 1 96.62 175 TYR A C 1
ATOM 1369 O O . TYR A 1 175 ? 4.926 -0.406 -19.422 1 96.62 175 TYR A O 1
ATOM 1377 N N . ASP A 1 176 ? 6.617 0.574 -18.312 1 95.94 176 ASP A N 1
ATOM 1378 C CA . ASP A 1 176 ? 7.629 -0.279 -18.938 1 95.94 176 ASP A CA 1
ATOM 1379 C C . ASP A 1 176 ? 7.461 -1.732 -18.5 1 95.94 176 ASP A C 1
ATOM 1381 O O . ASP A 1 176 ? 7.227 -2.01 -17.312 1 95.94 176 ASP A O 1
ATOM 1385 N N . GLU A 1 177 ? 7.531 -2.65 -19.5 1 96.81 177 GLU A N 1
ATOM 1386 C CA . GLU A 1 177 ? 7.648 -4.055 -19.125 1 96.81 177 GLU A CA 1
ATOM 1387 C C . GLU A 1 177 ? 8.969 -4.328 -18.422 1 96.81 177 GLU A C 1
ATOM 1389 O O . GLU A 1 177 ? 10.031 -3.928 -18.906 1 96.81 177 GLU A O 1
ATOM 1394 N N . THR A 1 178 ? 8.891 -4.988 -17.234 1 97.31 178 THR A N 1
ATOM 1395 C CA . THR A 1 178 ? 10.117 -5.254 -16.484 1 97.31 178 THR A CA 1
ATOM 1396 C C . THR A 1 178 ? 10.297 -6.75 -16.266 1 97.31 178 THR A C 1
ATOM 1398 O O . THR A 1 178 ? 11.406 -7.207 -15.977 1 97.31 178 THR A O 1
ATOM 1401 N N . THR A 1 179 ? 9.211 -7.5 -16.281 1 98.06 179 THR A N 1
ATOM 1402 C CA . THR A 1 179 ? 9.227 -8.93 -16 1 98.06 179 THR A CA 1
ATOM 1403 C C . THR A 1 179 ? 8.25 -9.664 -16.922 1 98.06 179 THR A C 1
ATOM 1405 O O . THR A 1 179 ? 7.141 -9.195 -17.156 1 98.06 179 THR A O 1
ATOM 1408 N N . ARG A 1 180 ? 8.703 -10.75 -17.5 1 97.62 180 ARG A N 1
ATOM 1409 C CA . ARG A 1 180 ? 7.855 -11.609 -18.328 1 97.62 180 ARG A CA 1
ATOM 1410 C C . ARG A 1 180 ? 7.797 -13.023 -17.766 1 97.62 180 ARG A C 1
ATOM 1412 O O . ARG A 1 180 ? 8.82 -13.711 -17.688 1 97.62 180 ARG A O 1
ATOM 1419 N N . LEU A 1 181 ? 6.602 -13.438 -17.328 1 96.44 181 LEU A N 1
ATOM 1420 C CA . LEU A 1 181 ? 6.379 -14.773 -16.797 1 96.44 181 LEU A CA 1
ATOM 1421 C C . LEU A 1 181 ? 5.547 -15.609 -17.766 1 96.44 181 LEU A C 1
ATOM 1423 O O . LEU A 1 181 ? 4.539 -15.133 -18.297 1 96.44 181 LEU A O 1
ATOM 1427 N N . TYR A 1 182 ? 5.961 -16.844 -17.984 1 91.81 182 TYR A N 1
ATOM 1428 C CA . TYR A 1 182 ? 5.184 -17.719 -18.859 1 91.81 182 TYR A CA 1
ATOM 1429 C C . TYR A 1 182 ? 4.266 -18.625 -18.031 1 91.81 182 TYR A C 1
ATOM 1431 O O . TYR A 1 182 ? 4.652 -19.109 -16.969 1 91.81 182 TYR A O 1
ATOM 1439 N N . THR A 1 183 ? 3.043 -18.703 -18.469 1 85.25 183 THR A N 1
ATOM 1440 C CA . THR A 1 183 ? 2.076 -19.609 -17.859 1 85.25 183 THR A CA 1
ATOM 1441 C C . THR A 1 183 ? 1.752 -20.781 -18.797 1 85.25 183 THR A C 1
ATOM 1443 O O . THR A 1 183 ? 1.904 -20.656 -20.016 1 85.25 183 THR A O 1
ATOM 1446 N N . SER A 1 184 ? 1.343 -21.938 -18.141 1 69.69 184 SER A N 1
ATOM 1447 C CA . SER A 1 184 ? 0.988 -23.094 -18.953 1 69.69 184 SER A CA 1
ATOM 1448 C C . SER A 1 184 ? -0.436 -22.984 -19.484 1 69.69 184 SER A C 1
ATOM 1450 O O . SER A 1 184 ? -1.319 -22.453 -18.812 1 69.69 184 SER A O 1
ATOM 1452 N N . GLY A 1 185 ? -0.631 -22.672 -20.75 1 56.78 185 GLY A N 1
ATOM 1453 C CA . GLY A 1 185 ? -1.94 -22.453 -21.344 1 56.78 185 GLY A CA 1
ATOM 1454 C C . GLY A 1 185 ? -2.729 -23.734 -21.547 1 56.78 185 GLY A C 1
ATOM 1455 O O . GLY A 1 185 ? -2.166 -24.828 -21.516 1 56.78 185 GLY A O 1
ATOM 1456 N N . THR A 1 186 ? -4.027 -23.594 -21.453 1 49.72 186 THR A N 1
ATOM 1457 C CA . THR A 1 186 ? -4.949 -24.688 -21.734 1 49.72 186 THR A CA 1
ATOM 1458 C C . THR A 1 186 ? -4.68 -25.281 -23.109 1 49.72 186 THR A C 1
ATOM 1460 O O . THR A 1 186 ? -4.906 -26.469 -23.344 1 49.72 186 THR A O 1
ATOM 1463 N N . THR A 1 187 ? -4.27 -24.328 -23.969 1 50.38 187 THR A N 1
ATOM 1464 C CA . THR A 1 187 ? -4.059 -24.781 -25.344 1 50.38 187 THR A CA 1
ATOM 1465 C C . THR A 1 187 ? -2.721 -25.5 -25.484 1 50.38 187 THR A C 1
ATOM 1467 O O . THR A 1 187 ? -2.348 -25.922 -26.578 1 50.38 187 THR A O 1
ATOM 1470 N N . GLY A 1 188 ? -2.105 -25.562 -24.406 1 59.03 188 GLY A N 1
ATOM 1471 C CA . GLY A 1 188 ? -0.841 -26.281 -24.422 1 59.03 188 GLY A CA 1
ATOM 1472 C C . GLY A 1 188 ? 0.357 -25.391 -24.641 1 59.03 188 GLY A C 1
ATOM 1473 O O . GLY A 1 188 ? 1.475 -25.719 -24.25 1 59.03 188 GLY A O 1
ATOM 1474 N N . GLN A 1 189 ? 0.115 -24.219 -25.312 1 70.81 189 GLN A N 1
ATOM 1475 C CA . GLN A 1 189 ? 1.28 -23.359 -25.531 1 70.81 189 GLN A CA 1
ATOM 1476 C C . GLN A 1 189 ? 1.427 -22.344 -24.406 1 70.81 189 GLN A C 1
ATOM 1478 O O . GLN A 1 189 ? 0.445 -21.719 -23.984 1 70.81 189 GLN A O 1
ATOM 1483 N N . PRO A 1 190 ? 2.566 -22.172 -23.969 1 81.81 190 PRO A N 1
ATOM 1484 C CA . PRO A 1 190 ? 2.795 -21.219 -22.891 1 81.81 190 PRO A CA 1
ATOM 1485 C C . PRO A 1 190 ? 2.516 -19.781 -23.312 1 81.81 190 PRO A C 1
ATOM 1487 O O . PRO A 1 190 ? 2.736 -19.422 -24.469 1 81.81 190 PRO A O 1
ATOM 1490 N N . LYS A 1 191 ? 1.925 -18.906 -22.453 1 89.94 191 LYS A N 1
ATOM 1491 C CA . LYS A 1 191 ? 1.602 -17.5 -22.672 1 89.94 191 LYS A CA 1
ATOM 1492 C C . LYS A 1 191 ? 2.496 -16.594 -21.844 1 89.94 191 LYS A C 1
ATOM 1494 O O . LYS A 1 191 ? 2.643 -16.797 -20.641 1 89.94 191 LYS A O 1
ATOM 1499 N N . GLY A 1 192 ? 3.125 -15.617 -22.516 1 94.69 192 GLY A N 1
ATOM 1500 C CA . GLY A 1 192 ? 3.961 -14.664 -21.812 1 94.69 192 GLY A CA 1
ATOM 1501 C C . GLY A 1 192 ? 3.174 -13.516 -21.203 1 94.69 192 GLY A C 1
ATOM 1502 O O . GLY A 1 192 ? 2.486 -12.781 -21.922 1 94.69 192 GLY A O 1
ATOM 1503 N N . VAL A 1 193 ? 3.199 -13.391 -19.859 1 96.25 193 VAL A N 1
ATOM 1504 C CA . VAL A 1 193 ? 2.547 -12.305 -19.141 1 96.25 193 VAL A CA 1
ATOM 1505 C C . VAL A 1 193 ? 3.523 -11.148 -18.953 1 96.25 193 VAL A C 1
ATOM 1507 O O . VAL A 1 193 ? 4.543 -11.289 -18.266 1 96.25 193 VAL A O 1
ATOM 1510 N N . ALA A 1 194 ? 3.275 -9.961 -19.531 1 95.94 194 ALA A N 1
ATOM 1511 C CA . ALA A 1 194 ? 4.184 -8.82 -19.578 1 95.94 194 ALA A CA 1
ATOM 1512 C C . ALA A 1 194 ? 3.947 -7.875 -18.406 1 95.94 194 ALA A C 1
ATOM 1514 O O . ALA A 1 194 ? 3.309 -6.832 -18.562 1 95.94 194 ALA A O 1
ATOM 1515 N N . MET A 1 195 ? 4.547 -8.141 -17.266 1 96.81 195 MET A N 1
ATOM 1516 C CA . MET A 1 195 ? 4.375 -7.312 -16.078 1 96.81 195 MET A CA 1
ATOM 1517 C C . MET A 1 195 ? 5.098 -5.98 -16.234 1 96.81 195 MET A C 1
ATOM 1519 O O . MET A 1 195 ? 6.238 -5.938 -16.703 1 96.81 195 MET A O 1
ATOM 1523 N N . THR A 1 196 ? 4.434 -4.902 -15.805 1 97.38 196 THR A N 1
ATOM 1524 C CA . THR A 1 196 ? 5.008 -3.562 -15.875 1 97.38 196 THR A CA 1
ATOM 1525 C C . THR A 1 196 ? 5.633 -3.168 -14.539 1 97.38 196 THR A C 1
ATOM 1527 O O . THR A 1 196 ? 5.457 -3.861 -13.539 1 97.38 196 THR A O 1
ATOM 1530 N N . SER A 1 197 ? 6.34 -2.033 -14.578 1 98 197 SER A N 1
ATOM 1531 C CA . SER A 1 197 ? 6.961 -1.538 -13.352 1 98 197 SER A CA 1
ATOM 1532 C C . SER A 1 197 ? 5.914 -1.233 -12.289 1 98 197 SER A C 1
ATOM 1534 O O . SER A 1 197 ? 6.105 -1.555 -11.109 1 98 197 SER A O 1
ATOM 1536 N N . ILE A 1 198 ? 4.777 -0.646 -12.656 1 98.38 198 ILE A N 1
ATOM 1537 C CA . ILE A 1 198 ? 3.748 -0.294 -11.68 1 98.38 198 ILE A CA 1
ATOM 1538 C C . ILE A 1 198 ? 3.105 -1.564 -11.125 1 98.38 198 ILE A C 1
ATOM 1540 O O . ILE A 1 198 ? 2.729 -1.616 -9.953 1 98.38 198 ILE A O 1
ATOM 1544 N N . ASN A 1 199 ? 3.008 -2.621 -11.953 1 98.25 199 ASN A N 1
ATOM 1545 C CA . ASN A 1 199 ? 2.543 -3.902 -11.43 1 98.25 199 ASN A CA 1
ATOM 1546 C C . ASN A 1 199 ? 3.455 -4.422 -10.328 1 98.25 199 ASN A C 1
ATOM 1548 O O . ASN A 1 199 ? 2.979 -4.957 -9.32 1 98.25 199 ASN A O 1
ATOM 1552 N N . GLU A 1 200 ? 4.766 -4.25 -10.555 1 98.12 200 GLU A N 1
ATOM 1553 C CA . GLU A 1 200 ? 5.734 -4.699 -9.562 1 98.12 200 GLU A CA 1
ATOM 1554 C C . GLU A 1 200 ? 5.586 -3.926 -8.25 1 98.12 200 GLU A C 1
ATOM 1556 O O . GLU A 1 200 ? 5.574 -4.52 -7.172 1 98.12 200 GLU A O 1
ATOM 1561 N N . VAL A 1 201 ? 5.387 -2.596 -8.352 1 98.62 201 VAL A N 1
ATOM 1562 C CA . VAL A 1 201 ? 5.25 -1.743 -7.176 1 98.62 201 VAL A CA 1
ATOM 1563 C C . VAL A 1 201 ? 4.004 -2.141 -6.391 1 98.62 201 VAL A C 1
ATOM 1565 O O . VAL A 1 201 ? 4.07 -2.383 -5.184 1 98.62 201 VAL A O 1
ATOM 1568 N N . LEU A 1 202 ? 2.91 -2.242 -7.121 1 98.56 202 LEU A N 1
ATOM 1569 C CA . LEU A 1 202 ? 1.633 -2.418 -6.441 1 98.56 202 LEU A CA 1
ATOM 1570 C C . LEU A 1 202 ? 1.449 -3.863 -5.992 1 98.56 202 LEU A C 1
ATOM 1572 O O . LEU A 1 202 ? 0.686 -4.141 -5.062 1 98.56 202 LEU A O 1
ATOM 1576 N N . SER A 1 203 ? 2.234 -4.824 -6.594 1 98.12 203 SER A N 1
ATOM 1577 C CA . SER A 1 203 ? 2.305 -6.168 -6.031 1 98.12 203 SER A CA 1
ATOM 1578 C C . SER A 1 203 ? 3.047 -6.168 -4.699 1 98.12 203 SER A C 1
ATOM 1580 O O . SER A 1 203 ? 2.658 -6.875 -3.768 1 98.12 203 SER A O 1
ATOM 1582 N N . ALA A 1 204 ? 4.133 -5.418 -4.641 1 98.19 204 ALA A N 1
ATOM 1583 C CA . ALA A 1 204 ? 4.848 -5.289 -3.371 1 98.19 204 ALA A CA 1
ATOM 1584 C C . ALA A 1 204 ? 3.957 -4.664 -2.301 1 98.19 204 ALA A C 1
ATOM 1586 O O . ALA A 1 204 ? 3.939 -5.125 -1.155 1 98.19 204 ALA A O 1
ATOM 1587 N N . HIS A 1 205 ? 3.182 -3.637 -2.705 1 97.75 205 HIS A N 1
ATOM 1588 C CA . HIS A 1 205 ? 2.246 -3.012 -1.779 1 97.75 205 HIS A CA 1
ATOM 1589 C C . HIS A 1 205 ? 1.216 -4.016 -1.274 1 97.75 205 HIS A C 1
ATOM 1591 O O . HIS A 1 205 ? 0.875 -4.02 -0.089 1 97.75 205 HIS A O 1
ATOM 1597 N N . ASP A 1 206 ? 0.722 -4.797 -2.215 1 97.06 206 ASP A N 1
ATOM 1598 C CA . ASP A 1 206 ? -0.273 -5.805 -1.861 1 97.06 206 ASP A CA 1
ATOM 1599 C C . ASP A 1 206 ? 0.233 -6.707 -0.738 1 97.06 206 ASP A C 1
ATOM 1601 O O . ASP A 1 206 ? -0.5 -7 0.209 1 97.06 206 ASP A O 1
ATOM 1605 N N . VAL A 1 207 ? 1.488 -7.113 -0.809 1 96.88 207 VAL A N 1
ATOM 1606 C CA . VAL A 1 207 ? 2.117 -7.953 0.203 1 96.88 207 VAL A CA 1
ATOM 1607 C C . VAL A 1 207 ? 2.227 -7.188 1.52 1 96.88 207 VAL A C 1
ATOM 1609 O O . VAL A 1 207 ? 1.836 -7.695 2.574 1 96.88 207 VAL A O 1
ATOM 1612 N N . MET A 1 208 ? 2.65 -5.992 1.468 1 96.38 208 MET A N 1
ATOM 1613 C CA . MET A 1 208 ? 2.867 -5.199 2.676 1 96.38 208 MET A CA 1
ATOM 1614 C C . MET A 1 208 ? 1.543 -4.883 3.363 1 96.38 208 MET A C 1
ATOM 1616 O O . MET A 1 208 ? 1.492 -4.742 4.586 1 96.38 208 MET A O 1
ATOM 1620 N N . ILE A 1 209 ? 0.426 -4.84 2.588 1 95.94 209 ILE A N 1
ATOM 1621 C CA . ILE A 1 209 ? -0.9 -4.547 3.119 1 95.94 209 ILE A CA 1
ATOM 1622 C C . ILE A 1 209 ? -1.487 -5.801 3.762 1 95.94 209 ILE A C 1
ATOM 1624 O O . ILE A 1 209 ? -2.117 -5.727 4.82 1 95.94 209 ILE A O 1
ATOM 1628 N N . HIS A 1 210 ? -1.184 -6.984 3.182 1 93.12 210 HIS A N 1
ATOM 1629 C CA . HIS A 1 210 ? -1.932 -8.164 3.59 1 93.12 210 HIS A CA 1
ATOM 1630 C C . HIS A 1 210 ? -1.121 -9.031 4.551 1 93.12 210 HIS A C 1
ATOM 1632 O O . HIS A 1 210 ? -1.688 -9.75 5.371 1 93.12 210 HIS A O 1
ATOM 1638 N N . PHE A 1 211 ? 0.17 -9.164 4.52 1 83.81 211 PHE A N 1
ATOM 1639 C CA . PHE A 1 211 ? 0.972 -9.719 5.605 1 83.81 211 PHE A CA 1
ATOM 1640 C C . PHE A 1 211 ? 2.199 -8.852 5.867 1 83.81 211 PHE A C 1
ATOM 1642 O O . PHE A 1 211 ? 2.896 -8.461 4.93 1 83.81 211 PHE A O 1
ATOM 1649 N N . PRO A 1 212 ? 1.844 -8.039 6.988 1 79.5 212 PRO A N 1
ATOM 1650 C CA . PRO A 1 212 ? 2.445 -6.703 6.965 1 79.5 212 PRO A CA 1
ATOM 1651 C C . PRO A 1 212 ? 3.971 -6.742 7.055 1 79.5 212 PRO A C 1
ATOM 1653 O O . PRO A 1 212 ? 4.531 -6.602 8.148 1 79.5 212 PRO A O 1
ATOM 1656 N N . MET A 1 213 ? 4.562 -6.859 5.926 1 91.12 213 MET A N 1
ATOM 1657 C CA . MET A 1 213 ? 6.02 -6.902 5.812 1 91.12 213 MET A CA 1
ATOM 1658 C C . MET A 1 213 ? 6.609 -5.496 5.867 1 91.12 213 MET A C 1
ATOM 1660 O O . MET A 1 213 ? 6.031 -4.555 5.324 1 91.12 213 MET A O 1
ATOM 1664 N N . SER A 1 214 ? 7.68 -5.383 6.598 1 92.88 214 SER A N 1
ATOM 1665 C CA . SER A 1 214 ? 8.398 -4.117 6.684 1 92.88 214 SER A CA 1
ATOM 1666 C C . SER A 1 214 ? 9.898 -4.32 6.484 1 92.88 214 SER A C 1
ATOM 1668 O O . SER A 1 214 ? 10.352 -5.434 6.203 1 92.88 214 SER A O 1
ATOM 1670 N N . TYR A 1 215 ? 10.656 -3.232 6.625 1 95.25 215 TYR A N 1
ATOM 1671 C CA . TYR A 1 215 ? 12.102 -3.279 6.449 1 95.25 215 TYR A CA 1
ATOM 1672 C C . TYR A 1 215 ? 12.758 -4.105 7.551 1 95.25 215 TYR A C 1
ATOM 1674 O O . TYR A 1 215 ? 13.922 -4.488 7.434 1 95.25 215 TYR A O 1
ATOM 1682 N N . LYS A 1 216 ? 12.016 -4.492 8.602 1 95.25 216 LYS A N 1
ATOM 1683 C CA . LYS A 1 216 ? 12.578 -5.246 9.719 1 95.25 216 LYS A CA 1
ATOM 1684 C C . LYS A 1 216 ? 12.461 -6.75 9.484 1 95.25 216 LYS A C 1
ATOM 1686 O O . LYS A 1 216 ? 13.07 -7.543 10.203 1 95.25 216 LYS A O 1
ATOM 1691 N N . ASP A 1 217 ? 11.789 -7.105 8.461 1 97.75 217 ASP A N 1
ATOM 1692 C CA . ASP A 1 217 ? 11.445 -8.516 8.297 1 97.75 217 ASP A CA 1
ATOM 1693 C C . ASP A 1 217 ? 12.516 -9.258 7.508 1 97.75 217 ASP A C 1
ATOM 1695 O O . ASP A 1 217 ? 13.188 -8.672 6.656 1 97.75 217 ASP A O 1
ATOM 1699 N N . VAL A 1 218 ? 12.688 -10.5 7.883 1 98.75 218 VAL A N 1
ATOM 1700 C CA . VAL A 1 218 ? 13.523 -11.484 7.211 1 98.75 218 VAL A CA 1
ATOM 1701 C C . VAL A 1 218 ? 12.656 -12.57 6.586 1 98.75 218 VAL A C 1
ATOM 1703 O O . VAL A 1 218 ? 11.883 -13.234 7.285 1 98.75 218 VAL A O 1
ATOM 1706 N N . THR A 1 219 ? 12.805 -12.773 5.266 1 98.69 219 THR A N 1
ATOM 1707 C CA . THR A 1 219 ? 11.852 -13.641 4.57 1 98.69 219 THR A CA 1
ATOM 1708 C C . THR A 1 219 ? 12.57 -14.812 3.918 1 98.69 219 THR A C 1
ATOM 1710 O O . THR A 1 219 ? 13.766 -14.734 3.615 1 98.69 219 THR A O 1
ATOM 1713 N N . MET A 1 220 ? 11.836 -15.891 3.723 1 98.69 220 MET A N 1
ATOM 1714 C CA . MET A 1 220 ? 12.258 -17.031 2.918 1 98.69 220 MET A CA 1
ATOM 1715 C C . MET A 1 220 ? 11.086 -17.594 2.113 1 98.69 220 MET A C 1
ATOM 1717 O O . MET A 1 220 ? 10.125 -18.109 2.684 1 98.69 220 MET A O 1
ATOM 1721 N N . ASN A 1 221 ? 11.133 -17.406 0.877 1 97.94 221 ASN A N 1
ATOM 1722 C CA . ASN A 1 221 ? 10.219 -18.094 -0.024 1 97.94 221 ASN A CA 1
ATOM 1723 C C . ASN A 1 221 ? 10.789 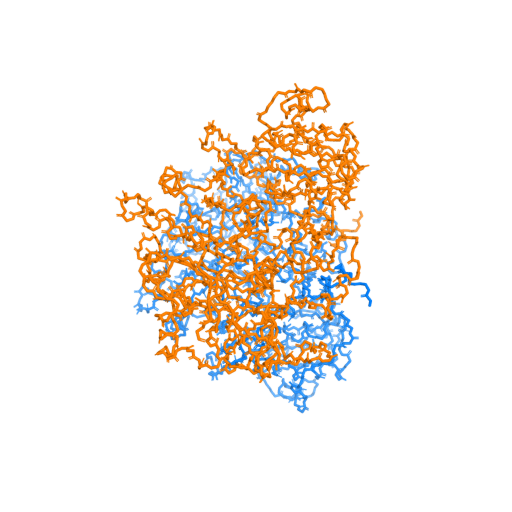-19.422 -0.506 1 97.94 221 ASN A C 1
ATOM 1725 O O . ASN A 1 221 ? 11.805 -19.453 -1.209 1 97.94 221 ASN A O 1
ATOM 1729 N N . THR A 1 222 ? 10.148 -20.469 -0.156 1 96.62 222 THR A N 1
ATOM 1730 C CA . THR A 1 222 ? 10.703 -21.797 -0.439 1 96.62 222 THR A CA 1
ATOM 1731 C C . THR A 1 222 ? 10.281 -22.266 -1.827 1 96.62 222 THR A C 1
ATOM 1733 O O . THR A 1 222 ? 10.68 -23.359 -2.266 1 96.62 222 THR A O 1
ATOM 1736 N N . THR A 1 223 ? 9.508 -21.5 -2.547 1 93.31 223 THR A N 1
ATOM 1737 C CA . THR A 1 223 ? 9.031 -21.891 -3.875 1 93.31 223 THR A CA 1
ATOM 1738 C C . THR A 1 223 ? 9.922 -21.281 -4.957 1 93.31 223 THR A C 1
ATOM 1740 O O . THR A 1 223 ? 10.664 -20.328 -4.695 1 93.31 223 THR A O 1
ATOM 1743 N N . PRO A 1 224 ? 9.898 -21.844 -6.152 1 93.62 224 PRO A N 1
ATOM 1744 C CA . PRO A 1 224 ? 10.773 -21.328 -7.215 1 93.62 224 PRO A CA 1
ATOM 1745 C C . PRO A 1 224 ? 10.445 -19.891 -7.602 1 93.62 224 PRO A C 1
ATOM 1747 O O . PRO A 1 224 ? 9.281 -19.547 -7.801 1 93.62 224 PRO A O 1
ATOM 1750 N N . TRP A 1 225 ? 11.477 -19.109 -7.828 1 96.62 225 TRP A N 1
ATOM 1751 C CA . TRP A 1 225 ? 11.328 -17.672 -8.102 1 96.62 225 TRP A CA 1
ATOM 1752 C C . TRP A 1 225 ? 10.914 -17.438 -9.547 1 96.62 225 TRP A C 1
ATOM 1754 O O . TRP A 1 225 ? 10.516 -16.328 -9.914 1 96.62 225 TRP A O 1
ATOM 1764 N N . PHE A 1 226 ? 10.977 -18.469 -10.391 1 94.12 226 PHE A N 1
ATOM 1765 C CA . PHE A 1 226 ? 10.617 -18.266 -11.789 1 94.12 226 PHE A CA 1
ATOM 1766 C C . PHE A 1 226 ? 9.102 -18.188 -11.953 1 94.12 226 PHE A C 1
ATOM 1768 O O . PHE A 1 226 ? 8.609 -17.859 -13.023 1 94.12 226 PHE A O 1
ATOM 1775 N N . HIS A 1 227 ? 8.391 -18.391 -10.82 1 92.94 227 HIS A N 1
ATOM 1776 C CA . HIS A 1 227 ? 6.938 -18.266 -10.812 1 92.94 227 HIS A CA 1
ATOM 1777 C C . HIS A 1 227 ? 6.5 -17.016 -10.07 1 92.94 227 HIS A C 1
ATOM 1779 O O . HIS A 1 227 ? 7.258 -16.469 -9.266 1 92.94 227 HIS A O 1
ATOM 1785 N N . ARG A 1 228 ? 5.219 -16.672 -10.352 1 95.5 228 ARG A N 1
ATOM 1786 C CA . ARG A 1 228 ? 4.641 -15.469 -9.773 1 95.5 228 ARG A CA 1
ATOM 1787 C C . ARG A 1 228 ? 4.672 -15.523 -8.25 1 95.5 228 ARG A C 1
ATOM 1789 O O . ARG A 1 228 ? 5.051 -14.547 -7.594 1 95.5 228 ARG A O 1
ATOM 1796 N N . GLY A 1 229 ? 4.312 -16.625 -7.672 1 93.5 229 GLY A N 1
ATOM 1797 C CA . GLY A 1 229 ? 4.312 -16.781 -6.227 1 93.5 229 GLY A CA 1
ATOM 1798 C C . GLY A 1 229 ? 5.691 -16.672 -5.609 1 93.5 229 GLY A C 1
ATOM 1799 O O . GLY A 1 229 ? 5.855 -16.062 -4.551 1 93.5 229 GLY A O 1
ATOM 1800 N N . GLY A 1 230 ? 6.652 -17.25 -6.246 1 95.38 230 GLY A N 1
ATOM 1801 C CA . GLY A 1 230 ? 8.016 -17.172 -5.746 1 95.38 230 GLY A CA 1
ATOM 1802 C C . GLY A 1 230 ? 8.609 -15.781 -5.812 1 95.38 230 GLY A C 1
ATOM 1803 O O . GLY A 1 230 ? 9.258 -15.336 -4.863 1 95.38 230 GLY A O 1
ATOM 1804 N N . LEU A 1 231 ? 8.344 -15.133 -6.883 1 97.31 231 LEU A N 1
ATOM 1805 C CA . LEU A 1 231 ? 8.953 -13.828 -7.141 1 97.31 231 LEU A CA 1
ATOM 1806 C C . LEU A 1 231 ? 8.266 -12.734 -6.332 1 97.31 231 LEU A C 1
ATOM 1808 O O . LEU A 1 231 ? 8.914 -11.812 -5.844 1 97.31 231 LEU A O 1
ATOM 1812 N N . HIS A 1 232 ? 6.918 -12.914 -6.074 1 97.25 232 HIS A N 1
ATOM 1813 C CA . HIS A 1 232 ? 6.156 -11.766 -5.602 1 97.25 232 HIS A CA 1
ATOM 1814 C C . HIS A 1 232 ? 5.574 -12.023 -4.215 1 97.25 232 HIS A C 1
ATOM 1816 O O . HIS A 1 232 ? 5.051 -11.102 -3.576 1 97.25 232 HIS A O 1
ATOM 1822 N N . CYS A 1 233 ? 5.637 -13.188 -3.68 1 94.38 233 CYS A N 1
ATOM 1823 C CA . CYS A 1 233 ? 5.195 -13.461 -2.314 1 94.38 233 CYS A CA 1
ATOM 1824 C C . CYS A 1 233 ? 6.383 -13.602 -1.373 1 94.38 233 CYS A C 1
ATOM 1826 O O . CYS A 1 233 ? 6.836 -14.711 -1.103 1 94.38 233 CYS A O 1
ATOM 1828 N N . ALA A 1 234 ? 6.797 -12.539 -0.886 1 92.88 234 ALA A N 1
ATOM 1829 C CA . ALA A 1 234 ? 7.941 -12.453 0.017 1 92.88 234 ALA A CA 1
ATOM 1830 C C . ALA A 1 234 ? 9.203 -13 -0.643 1 92.88 234 ALA A C 1
ATOM 1832 O O . ALA A 1 234 ? 10.055 -13.586 0.025 1 92.88 234 ALA A O 1
ATOM 1833 N N . GLY A 1 235 ? 9.281 -12.992 -1.92 1 97 235 GLY A N 1
ATOM 1834 C CA . GLY A 1 235 ? 10.492 -13.188 -2.709 1 97 235 GLY A CA 1
ATOM 1835 C C . GLY A 1 235 ? 11.211 -11.898 -3.031 1 97 235 GLY A C 1
ATOM 1836 O O . GLY A 1 235 ? 11.172 -10.945 -2.25 1 97 235 GLY A O 1
ATOM 1837 N N . PRO A 1 236 ? 11.93 -11.875 -4.121 1 98.5 236 PRO A N 1
ATOM 1838 C CA . PRO A 1 236 ? 12.773 -10.719 -4.441 1 98.5 236 PRO A CA 1
ATOM 1839 C C . PRO A 1 236 ? 11.977 -9.422 -4.574 1 98.5 236 PRO A C 1
ATOM 1841 O O . PRO A 1 236 ? 12.398 -8.383 -4.059 1 98.5 236 PRO A O 1
ATOM 1844 N N . CYS A 1 237 ? 10.789 -9.438 -5.133 1 98.62 237 CYS A N 1
ATOM 1845 C CA . CYS A 1 237 ? 10.055 -8.227 -5.477 1 98.62 237 CYS A CA 1
ATOM 1846 C C . CYS A 1 237 ? 9.633 -7.469 -4.223 1 98.62 237 CYS A C 1
ATOM 1848 O O . CYS A 1 237 ? 10.109 -6.359 -3.979 1 98.62 237 CYS A O 1
ATOM 1850 N N . PRO A 1 238 ? 8.812 -8.023 -3.33 1 98.38 238 PRO A N 1
ATOM 1851 C CA . PRO A 1 238 ? 8.359 -7.234 -2.182 1 98.38 238 PRO A CA 1
ATOM 1852 C C . PRO A 1 238 ? 9.453 -7.031 -1.137 1 98.38 238 PRO A C 1
ATOM 1854 O O . PRO A 1 238 ? 9.492 -5.988 -0.476 1 98.38 238 PRO A O 1
ATOM 1857 N N . THR A 1 239 ? 10.383 -8.016 -0.953 1 98.56 239 THR A N 1
ATOM 1858 C CA . THR A 1 239 ? 11.383 -7.938 0.105 1 98.56 239 THR A CA 1
ATOM 1859 C C . THR A 1 239 ? 12.359 -6.797 -0.158 1 98.56 239 THR A C 1
ATOM 1861 O O . THR A 1 239 ? 12.617 -5.977 0.727 1 98.56 239 THR A O 1
ATOM 1864 N N . LEU A 1 240 ? 12.812 -6.703 -1.396 1 98.62 240 LEU A N 1
ATOM 1865 C CA . LEU A 1 240 ? 13.781 -5.672 -1.737 1 98.62 240 LEU A CA 1
ATOM 1866 C C . LEU A 1 240 ? 13.109 -4.305 -1.848 1 98.62 240 LEU A C 1
ATOM 1868 O O . LEU A 1 240 ? 13.766 -3.273 -1.673 1 98.62 240 LEU A O 1
ATOM 1872 N N . TYR A 1 241 ? 11.789 -4.293 -2.119 1 98.56 241 TYR A N 1
ATOM 1873 C CA . TYR A 1 241 ? 11.055 -3.037 -2.154 1 98.56 241 TYR A CA 1
ATOM 1874 C C . TYR A 1 241 ? 10.828 -2.496 -0.748 1 98.56 241 TYR A C 1
ATOM 1876 O O . TYR A 1 241 ? 10.938 -1.29 -0.514 1 98.56 241 TYR A O 1
ATOM 1884 N N . ALA A 1 242 ? 10.547 -3.367 0.203 1 97.56 242 ALA A N 1
ATOM 1885 C CA . ALA A 1 242 ? 10.242 -2.988 1.581 1 97.56 242 ALA A CA 1
ATOM 1886 C C . ALA A 1 242 ? 11.523 -2.65 2.35 1 97.56 242 ALA A C 1
ATOM 1888 O O . ALA A 1 242 ? 11.477 -1.951 3.363 1 97.56 242 ALA A O 1
ATOM 1889 N N . GLY A 1 243 ? 12.641 -3.189 1.878 1 97.75 243 GLY A N 1
ATOM 1890 C CA . GLY A 1 243 ? 13.891 -3.008 2.598 1 97.75 243 GLY A CA 1
ATOM 1891 C C . GLY A 1 243 ? 14.211 -4.152 3.539 1 97.75 243 GLY A C 1
ATOM 1892 O O . GLY A 1 243 ? 15.023 -4.008 4.449 1 97.75 243 GLY A O 1
ATOM 1893 N N . GLY A 1 244 ? 13.57 -5.289 3.352 1 98.12 244 GLY A N 1
ATOM 1894 C CA . GLY A 1 244 ? 13.797 -6.449 4.199 1 98.12 244 GLY A CA 1
ATOM 1895 C C . GLY A 1 244 ? 15.039 -7.227 3.828 1 98.12 244 GLY A C 1
ATOM 1896 O O . GLY A 1 244 ? 15.867 -6.75 3.049 1 98.12 244 GLY A O 1
ATOM 1897 N N . THR A 1 245 ? 15.203 -8.414 4.457 1 98.81 245 THR A N 1
ATOM 1898 C CA . THR A 1 245 ? 16.312 -9.328 4.18 1 98.81 245 THR A CA 1
ATOM 1899 C C . THR A 1 245 ? 15.781 -10.656 3.646 1 98.81 245 THR A C 1
ATOM 1901 O O . THR A 1 245 ? 14.859 -11.242 4.219 1 98.81 245 THR A O 1
ATOM 1904 N N . MET A 1 246 ? 16.344 -11.109 2.594 1 98.5 246 MET A N 1
ATOM 1905 C CA . MET A 1 246 ? 15.898 -12.352 1.979 1 98.5 246 MET A CA 1
ATOM 1906 C C . MET A 1 246 ? 16.906 -13.469 2.238 1 98.5 246 MET A C 1
ATOM 1908 O O . MET A 1 246 ? 18.109 -13.297 2.014 1 98.5 246 MET A O 1
ATOM 1912 N N . ILE A 1 247 ? 16.469 -14.594 2.703 1 98.88 247 ILE A N 1
ATOM 1913 C CA . ILE A 1 247 ? 17.25 -15.805 2.832 1 98.88 247 ILE A CA 1
ATOM 1914 C C . ILE A 1 247 ? 16.969 -16.734 1.654 1 98.88 247 ILE A C 1
ATOM 1916 O O . ILE A 1 247 ? 15.82 -17.109 1.407 1 98.88 247 ILE A O 1
ATOM 1920 N N . ILE A 1 248 ? 17.984 -17.188 0.958 1 98.56 248 ILE A N 1
ATOM 1921 C CA . ILE A 1 248 ? 17.812 -18 -0.245 1 98.56 248 ILE A CA 1
ATOM 1922 C C . ILE A 1 248 ? 17.703 -19.469 0.136 1 98.56 248 ILE A C 1
ATOM 1924 O O . ILE A 1 248 ? 18.531 -20 0.884 1 98.56 248 ILE A O 1
ATOM 1928 N N . MET A 1 249 ? 16.656 -20.031 -0.257 1 97.38 249 MET A N 1
ATOM 1929 C CA . MET A 1 249 ? 16.5 -21.484 -0.29 1 97.38 249 MET A CA 1
ATOM 1930 C C . MET A 1 249 ? 16.5 -22 -1.725 1 97.38 249 MET A C 1
ATOM 1932 O O . MET A 1 249 ? 15.516 -21.859 -2.445 1 97.38 249 MET A O 1
ATOM 1936 N N . ARG A 1 250 ? 17.578 -22.562 -2.096 1 95.44 250 ARG A N 1
ATOM 1937 C CA . ARG A 1 250 ? 17.766 -22.984 -3.48 1 95.44 250 ARG A CA 1
ATOM 1938 C C . ARG A 1 250 ? 16.75 -24.062 -3.865 1 95.44 250 ARG A C 1
ATOM 1940 O O . ARG A 1 250 ? 16.062 -23.938 -4.879 1 95.44 250 ARG A O 1
ATOM 1947 N N . LYS A 1 251 ? 16.719 -25.125 -3.096 1 91.56 251 LYS A N 1
ATOM 1948 C CA . LYS A 1 251 ? 15.742 -26.219 -3.166 1 91.56 251 LYS A CA 1
ATOM 1949 C C . LYS A 1 251 ? 15.109 -26.469 -1.803 1 91.56 251 LYS A C 1
ATOM 1951 O O . LYS A 1 251 ? 15.797 -26.469 -0.781 1 91.56 251 LYS A O 1
ATOM 1956 N N . PHE A 1 252 ? 13.898 -26.688 -1.854 1 94.62 252 PHE A N 1
ATOM 1957 C CA . PHE A 1 252 ? 13.195 -26.875 -0.592 1 94.62 252 PHE A CA 1
ATOM 1958 C C . PHE A 1 252 ? 13.781 -28.062 0.18 1 94.62 252 PHE A C 1
ATOM 1960 O O . PHE A 1 252 ? 14.031 -29.125 -0.395 1 94.62 252 PHE A O 1
ATOM 1967 N N . ASP A 1 253 ? 14.016 -27.812 1.417 1 96.38 253 ASP A N 1
ATOM 1968 C CA . ASP A 1 253 ? 14.406 -28.781 2.436 1 96.38 253 ASP A CA 1
ATOM 1969 C C . ASP A 1 253 ? 13.805 -28.422 3.793 1 96.38 253 ASP A C 1
ATOM 1971 O O . ASP A 1 253 ? 14.133 -27.375 4.367 1 96.38 253 ASP A O 1
ATOM 1975 N N . ALA A 1 254 ? 12.961 -29.281 4.301 1 97.56 254 ALA A N 1
ATOM 1976 C CA . ALA A 1 254 ? 12.172 -28.953 5.488 1 97.56 254 ALA A CA 1
ATOM 1977 C C . ALA A 1 254 ? 13.078 -28.688 6.688 1 97.56 254 ALA A C 1
ATOM 1979 O O . ALA A 1 254 ? 12.883 -27.719 7.422 1 97.56 254 ALA A O 1
ATOM 1980 N N . VAL A 1 255 ? 14.031 -29.547 6.863 1 98.25 255 VAL A N 1
ATOM 1981 C CA . VAL A 1 255 ? 14.914 -29.422 8.023 1 98.25 255 VAL A CA 1
ATOM 1982 C C . VAL A 1 255 ? 15.766 -28.156 7.906 1 98.25 255 VAL A C 1
ATOM 1984 O O . VAL A 1 255 ? 15.906 -27.406 8.875 1 98.25 255 VAL A O 1
ATOM 1987 N N . LYS A 1 256 ? 16.312 -27.906 6.742 1 98.06 256 LYS A N 1
ATOM 1988 C CA . LYS A 1 256 ? 17.094 -26.688 6.531 1 98.06 256 LYS A CA 1
ATOM 1989 C C . LYS A 1 256 ? 16.234 -25.438 6.754 1 98.06 256 LYS A C 1
ATOM 1991 O O . LYS A 1 256 ? 16.719 -24.453 7.301 1 98.06 256 LYS A O 1
ATOM 1996 N N . THR A 1 257 ? 15.055 -25.531 6.305 1 98.5 257 THR A N 1
ATOM 1997 C CA . THR A 1 257 ? 14.164 -24.391 6.473 1 98.5 257 THR A CA 1
ATOM 1998 C C . THR A 1 257 ? 13.992 -24.062 7.953 1 98.5 257 THR A C 1
ATOM 2000 O O . THR A 1 257 ? 14.156 -22.906 8.352 1 98.5 257 THR A O 1
ATOM 2003 N N . LEU A 1 258 ? 13.68 -25.078 8.734 1 98.69 258 LEU A N 1
ATOM 2004 C CA . LEU A 1 258 ? 13.492 -24.875 10.164 1 98.69 258 LEU A CA 1
ATOM 2005 C C . LEU A 1 258 ? 14.781 -24.391 10.82 1 98.69 258 LEU A C 1
ATOM 2007 O O . LEU A 1 258 ? 14.75 -23.484 11.672 1 98.69 258 LEU A O 1
ATOM 2011 N N . LYS A 1 259 ? 15.867 -24.969 10.43 1 98.38 259 LYS A N 1
ATOM 2012 C CA . LYS A 1 259 ? 17.172 -24.547 10.945 1 98.38 259 LYS A CA 1
ATOM 2013 C C . LYS A 1 259 ? 17.438 -23.078 10.633 1 98.38 259 LYS A C 1
ATOM 2015 O O . LYS A 1 259 ? 17.922 -22.344 11.492 1 98.38 259 LYS A O 1
ATOM 2020 N N . TYR A 1 260 ? 17.188 -22.656 9.43 1 98.5 260 TYR A N 1
ATOM 2021 C CA . TYR A 1 260 ? 17.438 -21.281 9 1 98.5 260 TYR A CA 1
ATOM 2022 C C . TYR A 1 260 ? 16.516 -20.312 9.719 1 98.5 260 TYR A C 1
ATOM 2024 O O . TYR A 1 260 ? 16.906 -19.172 10.008 1 98.5 260 TYR A O 1
ATOM 2032 N N . ILE A 1 261 ? 15.242 -20.719 10.023 1 98.56 261 ILE A N 1
ATOM 2033 C CA . ILE A 1 261 ? 14.344 -19.875 10.797 1 98.56 261 ILE A CA 1
ATOM 2034 C C . ILE A 1 261 ? 15 -19.516 12.133 1 98.56 261 ILE A C 1
ATOM 2036 O O . ILE A 1 261 ? 15.055 -18.328 12.5 1 98.56 261 ILE A O 1
ATOM 2040 N N . ALA A 1 262 ? 15.516 -20.484 12.766 1 98.38 262 ALA A N 1
ATOM 2041 C CA . ALA A 1 262 ? 16.141 -20.281 14.07 1 98.38 262 ALA A CA 1
ATOM 2042 C C . ALA A 1 262 ? 17.438 -19.484 13.938 1 98.38 262 ALA A C 1
ATOM 2044 O O . ALA A 1 262 ? 17.672 -18.562 14.719 1 98.38 262 ALA A O 1
ATOM 2045 N N . GLN A 1 263 ? 18.25 -19.797 12.961 1 98.25 263 GLN A N 1
ATOM 2046 C CA . GLN A 1 263 ? 19.578 -19.234 12.805 1 98.25 263 GLN A CA 1
ATOM 2047 C C . GLN A 1 263 ? 19.5 -17.781 12.352 1 98.25 263 GLN A C 1
ATOM 2049 O O . GLN A 1 263 ? 20.266 -16.938 12.836 1 98.25 263 GLN A O 1
ATOM 2054 N N . TYR A 1 264 ? 18.625 -17.484 11.422 1 98.5 264 TYR A N 1
ATOM 2055 C CA . TYR A 1 264 ? 18.594 -16.156 10.812 1 98.5 264 TYR A CA 1
ATOM 2056 C C . TYR A 1 264 ? 17.391 -15.359 11.32 1 98.5 264 TYR A C 1
ATOM 2058 O O . TYR A 1 264 ? 17.125 -14.25 10.836 1 98.5 264 TYR A O 1
ATOM 2066 N N . ARG A 1 265 ? 16.641 -15.938 12.234 1 98.31 265 ARG A N 1
ATOM 2067 C CA . ARG A 1 265 ? 15.492 -15.281 12.844 1 98.31 265 ARG A CA 1
ATOM 2068 C C . ARG A 1 265 ? 14.477 -14.859 11.789 1 98.31 265 ARG A C 1
ATOM 2070 O O . ARG A 1 265 ? 14.062 -13.695 11.742 1 98.31 265 ARG A O 1
ATOM 2077 N N . ILE A 1 266 ? 14.133 -15.797 10.938 1 98.75 266 ILE A N 1
ATOM 2078 C CA . ILE A 1 266 ? 13.211 -15.539 9.828 1 98.75 266 ILE A CA 1
ATOM 2079 C C . ILE A 1 266 ? 11.828 -15.211 10.383 1 98.75 266 ILE A C 1
ATOM 2081 O O . ILE A 1 266 ? 11.352 -15.852 11.32 1 98.75 266 ILE A O 1
ATOM 2085 N N . THR A 1 267 ? 11.203 -14.211 9.766 1 98.44 267 THR A N 1
ATOM 2086 C CA . THR A 1 267 ? 9.922 -13.742 10.273 1 98.44 267 THR A CA 1
ATOM 2087 C C . THR A 1 267 ? 8.773 -14.227 9.383 1 98.44 267 THR A C 1
ATOM 2089 O O . THR A 1 267 ? 7.648 -14.398 9.852 1 98.44 267 THR A O 1
ATOM 2092 N N . PHE A 1 268 ? 9 -14.422 8.062 1 98.5 268 PHE A N 1
ATOM 2093 C CA . PHE A 1 268 ? 7.977 -14.938 7.16 1 98.5 268 PHE A CA 1
ATOM 2094 C C . PHE A 1 268 ? 8.539 -16.062 6.293 1 98.5 268 PHE A C 1
ATOM 2096 O O . PHE A 1 268 ? 9.625 -15.93 5.727 1 98.5 268 PHE A O 1
ATOM 2103 N N . VAL A 1 269 ? 7.812 -17.094 6.191 1 98.44 269 VAL A N 1
ATOM 2104 C CA . VAL A 1 269 ? 8.117 -18.203 5.301 1 98.44 269 VAL A CA 1
ATOM 2105 C C . VAL A 1 269 ? 6.953 -18.438 4.34 1 98.44 269 VAL A C 1
ATOM 2107 O O . VAL A 1 269 ? 5.789 -18.328 4.727 1 98.44 269 VAL A O 1
ATOM 2110 N N . VAL A 1 270 ? 7.293 -18.703 3.1 1 97.19 270 VAL A N 1
ATOM 2111 C CA . VAL A 1 270 ? 6.285 -18.969 2.084 1 97.19 270 VAL A CA 1
ATOM 2112 C C . VAL A 1 270 ? 6.477 -20.391 1.543 1 97.19 270 VAL A C 1
ATOM 2114 O O . VAL A 1 270 ? 7.602 -20.812 1.287 1 97.19 270 VAL A O 1
ATOM 2117 N N . GLY A 1 271 ? 5.438 -21.078 1.438 1 94.5 271 GLY A N 1
ATOM 2118 C CA . GLY A 1 271 ? 5.414 -22.406 0.851 1 94.5 271 GLY A CA 1
ATOM 2119 C C . GLY A 1 271 ? 4.016 -22.891 0.524 1 94.5 271 GLY A C 1
ATOM 2120 O O . GLY A 1 271 ? 3.031 -22.344 1.026 1 94.5 271 GLY A O 1
ATOM 2121 N N . VAL A 1 272 ? 3.934 -23.891 -0.291 1 90 272 VAL A N 1
ATOM 2122 C CA . VAL A 1 272 ? 2.639 -24.5 -0.595 1 90 272 VAL A CA 1
ATOM 2123 C C . VAL A 1 272 ? 2.213 -25.422 0.548 1 90 272 VAL A C 1
ATOM 2125 O O . VAL A 1 272 ? 3.027 -25.766 1.402 1 90 272 VAL A O 1
ATOM 2128 N N . PRO A 1 273 ? 0.996 -25.812 0.641 1 87.31 273 PRO A N 1
ATOM 2129 C CA . PRO A 1 273 ? 0.504 -26.641 1.751 1 87.31 273 PRO A CA 1
ATOM 2130 C C . PRO A 1 273 ? 1.304 -27.922 1.933 1 87.31 273 PRO A C 1
ATOM 2132 O O . PRO A 1 273 ? 1.562 -28.344 3.064 1 87.31 273 PRO A O 1
ATOM 2135 N N . THR A 1 274 ? 1.763 -28.516 0.865 1 82.94 274 THR A N 1
ATOM 2136 C CA . THR A 1 274 ? 2.561 -29.734 0.973 1 82.94 274 THR A CA 1
ATOM 2137 C C . THR A 1 274 ? 3.889 -29.438 1.67 1 82.94 274 THR A C 1
ATOM 2139 O O . THR A 1 274 ? 4.398 -30.281 2.41 1 82.94 274 THR A O 1
ATOM 2142 N N . VAL A 1 275 ? 4.465 -28.281 1.435 1 90.69 275 VAL A N 1
ATOM 2143 C CA . VAL A 1 275 ? 5.676 -27.828 2.109 1 90.69 275 VAL A CA 1
ATOM 2144 C C . VAL A 1 275 ? 5.414 -27.688 3.607 1 90.69 275 VAL A C 1
ATOM 2146 O O . VAL A 1 275 ? 6.234 -28.109 4.43 1 90.69 275 VAL A O 1
ATOM 2149 N N . LEU A 1 276 ? 4.234 -27.156 3.936 1 95.5 276 LEU A N 1
ATOM 2150 C CA . LEU A 1 276 ? 3.896 -26.984 5.344 1 95.5 276 LEU A CA 1
ATOM 2151 C C . LEU A 1 276 ? 3.738 -28.328 6.043 1 95.5 276 LEU A C 1
ATOM 2153 O O . LEU A 1 276 ? 4.059 -28.453 7.223 1 95.5 276 LEU A O 1
ATOM 2157 N N . GLU A 1 277 ? 3.227 -29.312 5.293 1 90.94 277 GLU A N 1
ATOM 2158 C CA . GLU A 1 277 ? 3.123 -30.656 5.848 1 90.94 277 GLU A CA 1
ATOM 2159 C C . GLU A 1 277 ? 4.496 -31.203 6.219 1 90.94 277 GLU A C 1
ATOM 2161 O O . GLU A 1 277 ? 4.676 -31.766 7.305 1 90.94 277 GLU A O 1
ATOM 2166 N N . GLU A 1 278 ? 5.375 -31 5.352 1 94.38 278 GLU A N 1
ATOM 2167 C CA . GLU A 1 278 ? 6.734 -31.484 5.598 1 94.38 278 GLU A CA 1
ATOM 2168 C C . GLU A 1 278 ? 7.387 -30.703 6.738 1 94.38 278 GLU A C 1
ATOM 2170 O O . GLU A 1 278 ? 8.125 -31.281 7.543 1 94.38 278 GLU A O 1
ATOM 2175 N N . LEU A 1 279 ? 7.141 -29.422 6.801 1 98 279 LEU A N 1
ATOM 2176 C CA . LEU A 1 279 ? 7.656 -28.609 7.891 1 98 279 LEU A CA 1
ATOM 2177 C C . LEU A 1 279 ? 7.102 -29.062 9.234 1 98 279 LEU A C 1
ATOM 2179 O O . LEU A 1 279 ? 7.84 -29.156 10.211 1 98 279 LEU A O 1
ATOM 2183 N N . ALA A 1 280 ? 5.824 -29.297 9.25 1 97.88 280 ALA A N 1
ATOM 2184 C CA . ALA A 1 280 ? 5.18 -29.75 10.484 1 97.88 280 ALA A CA 1
ATOM 2185 C C . ALA A 1 280 ? 5.758 -31.078 10.961 1 97.88 280 ALA A C 1
ATOM 2187 O O . ALA A 1 280 ? 6.059 -31.25 12.141 1 97.88 280 ALA A O 1
ATOM 2188 N N . ASP A 1 281 ? 5.906 -32 9.992 1 96.5 281 ASP A N 1
ATOM 2189 C CA . ASP A 1 281 ? 6.504 -33.281 10.312 1 96.5 281 ASP A CA 1
ATOM 2190 C C . ASP A 1 281 ? 7.883 -33.125 10.945 1 96.5 281 ASP A C 1
ATOM 2192 O O . ASP A 1 281 ? 8.18 -33.719 11.984 1 96.5 281 ASP A O 1
ATOM 2196 N N . ALA A 1 282 ? 8.688 -32.344 10.305 1 98.38 282 ALA A N 1
ATOM 2197 C CA . ALA A 1 282 ? 10.047 -32.125 10.781 1 98.38 282 ALA A CA 1
ATOM 2198 C C . ALA A 1 282 ? 10.047 -31.422 12.133 1 98.38 282 ALA A C 1
ATOM 2200 O O . ALA A 1 282 ? 10.859 -31.734 13.008 1 98.38 282 ALA A O 1
ATOM 2201 N N . GLN A 1 283 ? 9.195 -30.453 12.305 1 98.56 283 GLN A N 1
ATOM 2202 C CA . GLN A 1 283 ? 9.109 -29.688 13.539 1 98.56 283 GLN A CA 1
ATOM 2203 C C . GLN A 1 283 ? 8.688 -30.562 14.711 1 98.56 283 GLN A C 1
ATOM 2205 O O . GLN A 1 283 ? 9.211 -30.422 15.82 1 98.56 283 GLN A O 1
ATOM 2210 N N . GLU A 1 284 ? 7.715 -31.406 14.469 1 98.12 284 GLU A N 1
ATOM 2211 C CA . GLU A 1 284 ? 7.262 -32.312 15.516 1 98.12 284 GLU A CA 1
ATOM 2212 C C . GLU A 1 284 ? 8.391 -33.25 15.969 1 98.12 284 GLU A C 1
ATOM 2214 O O . GLU A 1 284 ? 8.469 -33.594 17.141 1 98.12 284 GLU A O 1
ATOM 2219 N N . ARG A 1 285 ? 9.242 -33.562 15.055 1 97.5 285 ARG A N 1
ATOM 2220 C CA . ARG A 1 285 ? 10.336 -34.469 15.328 1 97.5 285 ARG A CA 1
ATOM 2221 C C . ARG A 1 285 ? 11.516 -33.75 15.969 1 97.5 285 ARG A C 1
ATOM 2223 O O . ARG A 1 285 ? 12.18 -34.312 16.859 1 97.5 285 ARG A O 1
ATOM 2230 N N . LEU A 1 286 ? 11.828 -32.531 15.539 1 97.44 286 LEU A N 1
ATOM 2231 C CA . LEU A 1 286 ? 13.117 -31.922 15.859 1 97.44 286 LEU A CA 1
ATOM 2232 C C . LEU A 1 286 ? 12.938 -30.734 16.797 1 97.44 286 LEU A C 1
ATOM 2234 O O . LEU A 1 286 ? 13.859 -30.391 17.547 1 97.44 286 LEU A O 1
ATOM 2238 N N . GLY A 1 287 ? 11.906 -29.969 16.766 1 97.5 287 GLY A N 1
ATOM 2239 C CA . GLY A 1 287 ? 11.547 -28.938 17.719 1 97.5 287 GLY A CA 1
ATOM 2240 C C . GLY A 1 287 ? 12.453 -27.734 17.656 1 97.5 287 GLY A C 1
ATOM 2241 O O . GLY A 1 287 ? 13.008 -27.312 18.672 1 97.5 287 GLY A O 1
ATOM 2242 N N . TYR A 1 288 ? 12.609 -27.109 16.5 1 98.12 288 TYR A N 1
ATOM 2243 C CA . TYR A 1 288 ? 13.406 -25.906 16.359 1 98.12 288 TYR A CA 1
ATOM 2244 C C . TYR A 1 288 ? 12.672 -24.703 16.953 1 98.12 288 TYR A C 1
ATOM 2246 O O . TYR A 1 288 ? 11.453 -24.734 17.125 1 98.12 288 TYR A O 1
ATOM 2254 N N . ASP A 1 289 ? 13.422 -23.672 17.344 1 98.44 289 ASP A N 1
ATOM 2255 C CA . ASP A 1 289 ? 12.836 -22.422 17.812 1 98.44 289 ASP A CA 1
ATOM 2256 C C . ASP A 1 289 ? 12.188 -21.656 16.672 1 98.44 289 ASP A C 1
ATOM 2258 O O . ASP A 1 289 ? 12.875 -21.172 15.773 1 98.44 289 ASP A O 1
ATOM 2262 N N . LEU A 1 290 ? 10.883 -21.5 16.719 1 98.44 290 LEU A N 1
ATOM 2263 C CA . LEU A 1 290 ? 10.141 -20.812 15.664 1 98.44 290 LEU A CA 1
ATOM 2264 C C . LEU A 1 290 ? 9.562 -19.5 16.188 1 98.44 290 LEU A C 1
ATOM 2266 O O . LEU A 1 290 ? 8.648 -18.938 15.586 1 98.44 290 LEU A O 1
ATOM 2270 N N . SER A 1 291 ? 10.086 -18.938 17.25 1 97.69 291 SER A N 1
ATOM 2271 C CA . SER A 1 291 ? 9.461 -17.844 17.969 1 97.69 291 SER A CA 1
ATOM 2272 C C . SER A 1 291 ? 9.547 -16.531 17.188 1 97.69 291 SER A C 1
ATOM 2274 O O . SER A 1 291 ? 8.828 -15.586 17.469 1 97.69 291 SER A O 1
ATOM 2276 N N . THR A 1 292 ? 10.414 -16.484 16.172 1 97.38 292 THR A N 1
ATOM 2277 C CA . THR A 1 292 ? 10.586 -15.258 15.406 1 97.38 292 THR A CA 1
ATOM 2278 C C . THR A 1 292 ? 9.555 -15.18 14.281 1 97.38 292 THR A C 1
ATOM 2280 O O . THR A 1 292 ? 9.375 -14.125 13.672 1 97.38 292 THR A O 1
ATOM 2283 N N . LEU A 1 293 ? 8.875 -16.281 14.016 1 97.44 293 LEU A N 1
ATOM 2284 C CA . LEU A 1 293 ? 7.918 -16.297 12.914 1 97.44 293 LEU A CA 1
ATOM 2285 C C . LEU A 1 293 ? 6.727 -15.391 13.211 1 97.44 293 LEU A C 1
ATOM 2287 O O . LEU A 1 293 ? 6.039 -15.57 14.219 1 97.44 293 LEU A O 1
ATOM 2291 N N . LYS A 1 294 ? 6.566 -14.492 12.305 1 96.5 294 LYS A N 1
ATOM 2292 C CA . LYS A 1 294 ? 5.363 -13.664 12.336 1 96.5 294 LYS A CA 1
ATOM 2293 C C . LYS A 1 294 ? 4.238 -14.297 11.516 1 96.5 294 LYS A C 1
ATOM 2295 O O . LYS A 1 294 ? 3.064 -13.992 11.727 1 96.5 294 LYS A O 1
ATOM 2300 N N . GLY A 1 295 ? 4.691 -15.156 10.547 1 97.31 295 GLY A N 1
ATOM 2301 C CA . GLY A 1 295 ? 3.656 -15.828 9.773 1 97.31 295 GLY A CA 1
ATOM 2302 C C . GLY A 1 295 ? 4.211 -16.766 8.711 1 97.31 295 GLY A C 1
ATOM 2303 O O . GLY A 1 295 ? 5.383 -16.656 8.336 1 97.31 295 GLY A O 1
ATOM 2304 N N . ILE A 1 296 ? 3.357 -17.719 8.281 1 98.12 296 ILE A N 1
ATOM 2305 C CA . ILE A 1 296 ? 3.605 -18.578 7.125 1 98.12 296 ILE A CA 1
ATOM 2306 C C . ILE A 1 296 ? 2.498 -18.391 6.09 1 98.12 296 ILE A C 1
ATOM 2308 O O . ILE A 1 296 ? 1.312 -18.469 6.418 1 98.12 296 ILE A O 1
ATOM 2312 N N . VAL A 1 297 ? 2.912 -18.109 4.91 1 96.94 297 VAL A N 1
ATOM 2313 C CA . VAL A 1 297 ? 1.964 -17.859 3.828 1 96.94 297 VAL A CA 1
ATOM 2314 C C . VAL A 1 297 ? 1.954 -19.062 2.877 1 96.94 297 VAL A C 1
ATOM 2316 O O . VAL A 1 297 ? 3.008 -19.5 2.402 1 96.94 297 VAL A O 1
ATOM 2319 N N . THR A 1 298 ? 0.806 -19.547 2.654 1 94.62 298 THR A N 1
ATOM 2320 C CA . THR A 1 298 ? 0.676 -20.625 1.68 1 94.62 298 THR A CA 1
ATOM 2321 C C . THR A 1 298 ? -0.179 -20.188 0.496 1 94.62 298 THR A C 1
ATOM 2323 O O . THR A 1 298 ? -0.832 -19.141 0.55 1 94.62 298 THR A O 1
ATOM 2326 N N . MET A 1 299 ? -0.071 -20.922 -0.569 1 91.19 299 MET A N 1
ATOM 2327 C CA . MET A 1 299 ? -0.797 -20.656 -1.807 1 91.19 299 MET A CA 1
ATOM 2328 C C . MET A 1 299 ? -0.761 -21.859 -2.73 1 91.19 299 MET A C 1
ATOM 2330 O O . MET A 1 299 ? -0.123 -22.875 -2.416 1 91.19 299 MET A O 1
ATOM 2334 N N . GLY A 1 300 ? -1.46 -21.781 -3.848 1 82.81 300 GLY A N 1
ATOM 2335 C CA . GLY A 1 300 ? -1.354 -22.781 -4.895 1 82.81 300 GLY A CA 1
ATOM 2336 C C . GLY A 1 300 ? -2.451 -23.828 -4.836 1 82.81 300 GLY A C 1
ATOM 2337 O O . GLY A 1 300 ? -2.832 -24.391 -5.859 1 82.81 300 GLY A O 1
ATOM 2338 N N . SER A 1 301 ? -2.836 -24.125 -3.604 1 81.12 301 SER A N 1
ATOM 2339 C CA . SER A 1 301 ? -3.92 -25.078 -3.404 1 81.12 301 SER A CA 1
ATOM 2340 C C . SER A 1 301 ? -4.738 -24.734 -2.162 1 81.12 301 SER A C 1
ATOM 2342 O O . SER A 1 301 ? -4.285 -23.969 -1.306 1 81.12 301 SER A O 1
ATOM 2344 N N . PRO A 1 302 ? -5.957 -25.281 -2.115 1 82.94 302 PRO A N 1
ATOM 2345 C CA . PRO A 1 302 ? -6.754 -25.031 -0.912 1 82.94 302 PRO A CA 1
ATOM 2346 C C . PRO A 1 302 ? -6.074 -25.531 0.361 1 82.94 302 PRO A C 1
ATOM 2348 O O . PRO A 1 302 ? -5.422 -26.578 0.347 1 82.94 302 PRO A O 1
ATOM 2351 N N . LEU A 1 303 ? -6.191 -24.766 1.381 1 89.38 303 LEU A N 1
ATOM 2352 C CA . LEU A 1 303 ? -5.73 -25.156 2.711 1 89.38 303 LEU A CA 1
ATOM 2353 C C . LEU A 1 303 ? -6.84 -25.859 3.488 1 89.38 303 LEU A C 1
ATOM 2355 O O . LEU A 1 303 ? -7.758 -25.203 3.994 1 89.38 303 LEU A O 1
ATOM 2359 N N . GLU A 1 304 ? -6.699 -27.141 3.6 1 84.31 304 GLU A N 1
ATOM 2360 C CA . GLU A 1 304 ? -7.723 -27.922 4.285 1 84.31 304 GLU A CA 1
ATOM 2361 C C . GLU A 1 304 ? -7.766 -27.594 5.773 1 84.31 304 GLU A C 1
ATOM 2363 O O . GLU A 1 304 ? -6.734 -27.297 6.379 1 84.31 304 GLU A O 1
ATOM 2368 N N . ARG A 1 305 ? -8.938 -27.734 6.367 1 90.81 305 ARG A N 1
ATOM 2369 C CA . ARG A 1 305 ? -9.156 -27.344 7.754 1 90.81 305 ARG A CA 1
ATOM 2370 C C . ARG A 1 305 ? -8.266 -28.125 8.703 1 90.81 305 ARG A C 1
ATOM 2372 O O . ARG A 1 305 ? -7.629 -27.562 9.594 1 90.81 305 ARG A O 1
ATOM 2379 N N . SER A 1 306 ? -8.242 -29.453 8.523 1 89.69 306 SER A N 1
ATOM 2380 C CA . SER A 1 306 ? -7.445 -30.281 9.414 1 89.69 306 SER A CA 1
ATOM 2381 C C . SER A 1 306 ? -5.965 -29.922 9.328 1 89.69 306 SER A C 1
ATOM 2383 O O . SER A 1 306 ? -5.277 -29.844 10.344 1 89.69 306 SER A O 1
ATOM 2385 N N . ALA A 1 307 ? -5.492 -29.734 8.141 1 90 307 ALA A N 1
ATOM 2386 C CA . ALA A 1 307 ? -4.105 -29.328 7.941 1 90 307 ALA A CA 1
ATOM 2387 C C . ALA A 1 307 ? -3.84 -27.969 8.586 1 90 307 ALA A C 1
ATOM 2389 O O . ALA A 1 307 ? -2.816 -27.781 9.242 1 90 307 ALA A O 1
ATOM 2390 N N . CYS A 1 308 ? -4.781 -27.094 8.422 1 95.75 308 CYS A N 1
ATOM 2391 C CA . CYS A 1 308 ? -4.66 -25.766 8.984 1 95.75 308 CYS A CA 1
ATOM 2392 C C . CYS A 1 308 ? -4.5 -25.812 10.5 1 95.75 308 CYS A C 1
ATOM 2394 O O . CYS A 1 308 ? -3.611 -25.172 11.062 1 95.75 308 CYS A O 1
ATOM 2396 N N . ILE A 1 309 ? -5.34 -26.562 11.133 1 96.75 309 ILE A N 1
ATOM 2397 C CA . ILE A 1 309 ? -5.305 -26.688 12.586 1 96.75 309 ILE A CA 1
ATOM 2398 C C . ILE A 1 309 ? -3.959 -27.266 13.023 1 96.75 309 ILE A C 1
ATOM 2400 O O . ILE A 1 309 ? -3.34 -26.75 13.961 1 96.75 309 ILE A O 1
ATOM 2404 N N . ARG A 1 310 ? -3.512 -28.266 12.289 1 96.38 310 ARG A N 1
ATOM 2405 C CA . ARG A 1 310 ? -2.219 -28.875 12.602 1 96.38 310 ARG A CA 1
ATOM 2406 C C . ARG A 1 310 ? -1.094 -27.844 12.445 1 96.38 310 ARG A C 1
ATOM 2408 O O . ARG A 1 310 ? -0.232 -27.734 13.32 1 96.38 310 ARG A O 1
ATOM 2415 N N . PHE A 1 311 ? -1.06 -27.141 11.406 1 98.12 311 PHE A N 1
ATOM 2416 C CA . PHE A 1 311 ? -0.015 -26.156 11.141 1 98.12 311 PHE A CA 1
ATOM 2417 C C . PHE A 1 311 ? -0.01 -25.078 12.219 1 98.12 311 PHE A C 1
ATOM 2419 O O . PHE A 1 311 ? 1.054 -24.656 12.68 1 98.12 311 PHE A O 1
ATOM 2426 N N . GLN A 1 312 ? -1.237 -24.594 12.617 1 98.12 312 GLN A N 1
ATOM 2427 C CA . GLN A 1 312 ? -1.362 -23.578 13.648 1 98.12 312 GLN A CA 1
ATOM 2428 C C . GLN A 1 312 ? -0.793 -24.078 14.977 1 98.12 312 GLN A C 1
ATOM 2430 O O . GLN A 1 312 ? -0.178 -23.312 15.719 1 98.12 312 GLN A O 1
ATOM 2435 N N . GLN A 1 313 ? -0.983 -25.297 15.211 1 97.81 313 GLN A N 1
ATOM 2436 C CA . GLN A 1 313 ? -0.533 -25.875 16.469 1 97.81 313 GLN A CA 1
ATOM 2437 C C . GLN A 1 313 ? 0.974 -26.125 16.453 1 97.81 313 GLN A C 1
ATOM 2439 O O . GLN A 1 313 ? 1.654 -25.891 17.453 1 97.81 313 GLN A O 1
ATOM 2444 N N . VAL A 1 314 ? 1.484 -26.562 15.359 1 98.25 314 VAL A N 1
ATOM 2445 C CA . VAL A 1 314 ? 2.842 -27.094 15.312 1 98.25 314 VAL A CA 1
ATOM 2446 C C . VAL A 1 314 ? 3.809 -26 14.867 1 98.25 314 VAL A C 1
ATOM 2448 O O . VAL A 1 314 ? 4.961 -25.969 15.297 1 98.25 314 VAL A O 1
ATOM 2451 N N . LEU A 1 315 ? 3.418 -25.156 14.008 1 98.38 315 LEU A N 1
ATOM 2452 C CA . LEU A 1 315 ? 4.32 -24.188 13.398 1 98.38 315 LEU A CA 1
ATOM 2453 C C . LEU A 1 315 ? 4.062 -22.781 13.938 1 98.38 315 LEU A C 1
ATOM 2455 O O . LEU A 1 315 ? 4.836 -22.281 14.766 1 98.38 315 LEU A O 1
ATOM 2459 N N . THR A 1 316 ? 2.977 -22.203 13.555 1 98.19 316 THR A N 1
ATOM 2460 C CA . THR A 1 316 ? 2.6 -20.891 14.031 1 98.19 316 THR A CA 1
ATOM 2461 C C . THR A 1 316 ? 1.095 -20.672 13.906 1 98.19 316 THR A C 1
ATOM 2463 O O . THR A 1 316 ? 0.472 -21.156 12.953 1 98.19 316 THR A O 1
ATOM 2466 N N . LEU A 1 317 ? 0.533 -19.891 14.812 1 97.44 317 LEU A N 1
ATOM 2467 C CA . LEU A 1 317 ? -0.885 -19.547 14.75 1 97.44 317 LEU A CA 1
ATOM 2468 C C . LEU A 1 317 ? -1.186 -18.688 13.523 1 97.44 317 LEU A C 1
ATOM 2470 O O . LEU A 1 317 ? -2.338 -18.594 13.094 1 97.44 317 LEU A O 1
ATOM 2474 N N . ASN A 1 318 ? -0.192 -18.094 12.984 1 97.44 318 ASN A N 1
ATOM 2475 C CA . ASN A 1 318 ? -0.368 -17.094 11.93 1 97.44 318 ASN A CA 1
ATOM 2476 C C . ASN A 1 318 ? -0.153 -17.703 10.547 1 97.44 318 ASN A C 1
ATOM 2478 O O . ASN A 1 318 ? 0.796 -17.344 9.844 1 97.44 318 ASN A O 1
ATOM 2482 N N . ILE A 1 319 ? -1.147 -18.469 10.141 1 97.75 319 ILE A N 1
ATOM 2483 C CA . ILE A 1 319 ? -1.158 -19.062 8.812 1 97.75 319 ILE A CA 1
ATOM 2484 C C . ILE A 1 319 ? -1.998 -18.219 7.867 1 97.75 319 ILE A C 1
ATOM 2486 O O . ILE A 1 319 ? -3.072 -17.734 8.242 1 97.75 319 ILE A O 1
ATOM 2490 N N . PHE A 1 320 ? -1.479 -18 6.684 1 97 320 PHE A N 1
ATOM 2491 C CA . PHE A 1 320 ? -2.18 -17.297 5.605 1 97 320 PHE A CA 1
ATOM 2492 C C . PHE A 1 320 ? -2.359 -18.219 4.402 1 97 320 PHE A C 1
ATOM 2494 O O . PHE A 1 320 ? -1.591 -19.172 4.215 1 97 320 PHE A O 1
ATOM 2501 N N . ASN A 1 321 ? -3.33 -17.938 3.576 1 96.19 321 ASN A N 1
ATOM 2502 C CA . ASN A 1 321 ? -3.512 -18.656 2.318 1 96.19 321 ASN A CA 1
ATOM 2503 C C . ASN A 1 321 ? -4.055 -17.75 1.225 1 96.19 321 ASN A C 1
ATOM 2505 O O . ASN A 1 321 ? -5.047 -17.047 1.432 1 96.19 321 ASN A O 1
ATOM 2509 N N . GLY A 1 322 ? -3.369 -17.766 0.105 1 95.5 322 GLY A N 1
ATOM 2510 C CA . GLY A 1 322 ? -3.756 -16.891 -0.99 1 95.5 322 GLY A CA 1
ATOM 2511 C C . GLY A 1 322 ? -4.156 -17.641 -2.244 1 95.5 322 GLY A C 1
ATOM 2512 O O . GLY A 1 322 ? -3.645 -18.719 -2.512 1 95.5 322 GLY A O 1
ATOM 2513 N N . TYR A 1 323 ? -5.09 -17.047 -2.98 1 95.94 323 TYR A N 1
ATOM 2514 C CA . TYR A 1 323 ? -5.492 -17.5 -4.309 1 95.94 323 TYR A CA 1
ATOM 2515 C C . TYR A 1 323 ? -5.23 -16.422 -5.352 1 95.94 323 TYR A C 1
ATOM 2517 O O . TYR A 1 323 ? -5.477 -15.242 -5.105 1 95.94 323 TYR A O 1
ATOM 2525 N N . GLY A 1 324 ? -4.68 -16.812 -6.438 1 95.31 324 GLY A N 1
ATOM 2526 C CA . GLY A 1 324 ? -4.426 -15.898 -7.535 1 95.31 324 GLY A CA 1
ATOM 2527 C C . GLY A 1 324 ? -3.936 -16.594 -8.797 1 95.31 324 GLY A C 1
ATOM 2528 O O . GLY A 1 324 ? -3.992 -17.812 -8.898 1 95.31 324 GLY A O 1
ATOM 2529 N N . THR A 1 325 ? -3.609 -15.812 -9.789 1 93.75 325 THR A N 1
ATOM 2530 C CA . THR A 1 325 ? -3.078 -16.281 -11.062 1 93.75 325 THR A CA 1
ATOM 2531 C C . THR A 1 325 ? -1.768 -15.562 -11.391 1 93.75 325 THR A C 1
ATOM 2533 O O . THR A 1 325 ? -1.405 -14.586 -10.742 1 93.75 325 THR A O 1
ATOM 2536 N N . THR A 1 326 ? -1.016 -16.125 -12.312 1 94.38 326 THR A N 1
ATOM 2537 C CA . THR A 1 326 ? 0.189 -15.438 -12.781 1 94.38 326 THR A CA 1
ATOM 2538 C C . THR A 1 326 ? -0.138 -14.031 -13.273 1 94.38 326 THR A C 1
ATOM 2540 O O . THR A 1 326 ? 0.612 -13.094 -13.008 1 94.38 326 THR A O 1
ATOM 2543 N N . GLU A 1 327 ? -1.308 -13.898 -13.922 1 95.88 327 GLU A N 1
ATOM 2544 C CA . GLU A 1 327 ? -1.716 -12.641 -14.531 1 95.88 327 GLU A CA 1
ATOM 2545 C C . GLU A 1 327 ? -2.049 -11.594 -13.469 1 95.88 327 GLU A C 1
ATOM 2547 O O . GLU A 1 327 ? -1.823 -10.398 -13.672 1 95.88 327 GLU A O 1
ATOM 2552 N N . THR A 1 328 ? -2.574 -12.062 -12.273 1 97.06 328 THR A N 1
ATOM 2553 C CA . THR A 1 328 ? -3.209 -11.086 -11.391 1 97.06 328 THR A CA 1
ATOM 2554 C C . THR A 1 328 ? -2.621 -11.164 -9.984 1 97.06 328 THR A C 1
ATOM 2556 O O . THR A 1 328 ? -2.996 -10.391 -9.109 1 97.06 328 THR A O 1
ATOM 2559 N N . PHE A 1 329 ? -1.686 -12.094 -9.758 1 95.88 329 PHE A N 1
ATOM 2560 C CA . PHE A 1 329 ? -1.106 -12.297 -8.438 1 95.88 329 PHE A CA 1
ATOM 2561 C C . PHE A 1 329 ? -2.168 -12.766 -7.453 1 95.88 329 PHE A C 1
ATOM 2563 O O . PHE A 1 329 ? -2.996 -13.617 -7.781 1 95.88 329 PHE A O 1
ATOM 2570 N N . TRP A 1 330 ? -2.107 -12.273 -6.066 1 94.62 330 TRP A N 1
ATOM 2571 C CA . TRP A 1 330 ? -3.125 -12.625 -5.078 1 94.62 330 TRP A CA 1
ATOM 2572 C C . TRP A 1 330 ? -4.398 -11.812 -5.301 1 94.62 330 TRP A C 1
ATOM 2574 O O . TRP A 1 330 ? -4.352 -10.586 -5.402 1 94.62 330 TRP A O 1
ATOM 2584 N N . ASN A 1 331 ? -5.477 -12.555 -5.348 1 97.75 331 ASN A N 1
ATOM 2585 C CA . ASN A 1 331 ? -6.742 -11.859 -5.547 1 97.75 331 ASN A CA 1
ATOM 2586 C C . ASN A 1 331 ? -7.688 -12.062 -4.363 1 97.75 331 ASN A C 1
ATOM 2588 O O . ASN A 1 331 ? -8.531 -11.211 -4.086 1 97.75 331 ASN A O 1
ATOM 2592 N N . THR A 1 332 ? -7.656 -13.227 -3.764 1 97.44 332 THR A N 1
ATOM 2593 C CA . THR A 1 332 ? -8.305 -13.469 -2.48 1 97.44 332 THR A CA 1
ATOM 2594 C C . THR A 1 332 ? -7.301 -13.977 -1.451 1 97.44 332 THR A C 1
ATOM 2596 O O . THR A 1 332 ? -6.25 -14.508 -1.813 1 97.44 332 THR A O 1
ATOM 2599 N N . PHE A 1 333 ? -7.625 -13.797 -0.235 1 95.81 333 PHE A N 1
ATOM 2600 C CA . PHE A 1 333 ? -6.633 -14.039 0.805 1 95.81 333 PHE A CA 1
ATOM 2601 C C . PHE A 1 333 ? -7.309 -14.422 2.117 1 95.81 333 PHE A C 1
ATOM 2603 O O . PHE A 1 333 ? -8.289 -13.797 2.52 1 95.81 333 PHE A O 1
ATOM 2610 N N . LEU A 1 334 ? -6.887 -15.531 2.717 1 96.56 334 LEU A N 1
ATOM 2611 C CA . LEU A 1 334 ? -7.242 -15.898 4.082 1 96.56 334 LEU A CA 1
ATOM 2612 C C . LEU A 1 334 ? -6.172 -15.43 5.066 1 96.56 334 LEU A C 1
ATOM 2614 O O . LEU A 1 334 ? -4.984 -15.703 4.871 1 96.56 334 LEU A O 1
ATOM 2618 N N . ARG A 1 335 ? -6.598 -14.734 6.059 1 95.56 335 ARG A N 1
ATOM 2619 C CA . ARG A 1 335 ? -5.723 -14.25 7.121 1 95.56 335 ARG A CA 1
ATOM 2620 C C . ARG A 1 335 ? -5.891 -15.078 8.391 1 95.56 335 ARG A C 1
ATOM 2622 O O . ARG A 1 335 ? -6.852 -15.844 8.516 1 95.56 335 ARG A O 1
ATOM 2629 N N . PRO A 1 336 ? -4.938 -14.82 9.32 1 95.44 336 PRO A N 1
ATOM 2630 C CA . PRO A 1 336 ? -5.004 -15.633 10.539 1 95.44 336 PRO A CA 1
ATOM 2631 C C . PRO A 1 336 ? -6.352 -15.531 11.25 1 95.44 336 PRO A C 1
ATOM 2633 O O . PRO A 1 336 ? -6.848 -16.516 11.789 1 95.44 336 PRO A O 1
ATOM 2636 N N . PHE A 1 337 ? -7.012 -14.43 11.117 1 93.38 337 PHE A N 1
ATOM 2637 C CA . PHE A 1 337 ? -8.281 -14.258 11.82 1 93.38 337 PHE A CA 1
ATOM 2638 C C . PHE A 1 337 ? -9.422 -14.906 11.047 1 93.38 337 PHE A C 1
ATOM 2640 O O . PHE A 1 337 ? -10.531 -15.055 11.57 1 93.38 337 PHE A O 1
ATOM 2647 N N . ASP A 1 338 ? -9.18 -15.352 9.867 1 95.25 338 ASP A N 1
ATOM 2648 C CA . ASP A 1 338 ? -10.148 -16.109 9.078 1 95.25 338 ASP A CA 1
ATOM 2649 C C . ASP A 1 338 ? -10.047 -17.594 9.367 1 95.25 338 ASP A C 1
ATOM 2651 O O . ASP A 1 338 ? -10.961 -18.359 9.047 1 95.25 338 ASP A O 1
ATOM 2655 N N . LEU A 1 339 ? -8.891 -18.031 9.867 1 96.31 339 LEU A N 1
ATOM 2656 C CA . LEU A 1 339 ? -8.555 -19.453 9.969 1 96.31 339 LEU A CA 1
ATOM 2657 C C . LEU A 1 339 ? -8.617 -19.922 11.414 1 96.31 339 LEU A C 1
ATOM 2659 O O . LEU A 1 339 ? -8.312 -19.172 12.336 1 96.31 339 LEU A O 1
ATOM 2663 N N . PRO A 1 340 ? -9.094 -21.078 11.688 1 96.25 340 PRO A N 1
ATOM 2664 C CA . PRO A 1 340 ? -9.305 -22.141 10.695 1 96.25 340 PRO A CA 1
ATOM 2665 C C . PRO A 1 340 ? -10.734 -22.172 10.164 1 96.25 340 PRO A C 1
ATOM 2667 O O . PRO A 1 340 ? -11.055 -22.984 9.289 1 96.25 340 PRO A O 1
ATOM 2670 N N . ASP A 1 341 ? -11.578 -21.297 10.539 1 95.06 341 ASP A N 1
ATOM 2671 C CA . ASP A 1 341 ? -13.016 -21.375 10.297 1 95.06 341 ASP A CA 1
ATOM 2672 C C . ASP A 1 341 ? -13.32 -21.344 8.797 1 95.06 341 ASP A C 1
ATOM 2674 O O . ASP A 1 341 ? -14.266 -21.984 8.336 1 95.06 341 ASP A O 1
ATOM 2678 N N . ASN A 1 342 ? -12.523 -20.625 8.102 1 95.75 342 ASN A N 1
ATOM 2679 C CA . ASN A 1 342 ? -12.781 -20.5 6.668 1 95.75 342 ASN A CA 1
ATOM 2680 C C . ASN A 1 342 ? -11.805 -21.328 5.844 1 95.75 342 ASN A C 1
ATOM 2682 O O . ASN A 1 342 ? -11.695 -21.156 4.629 1 95.75 342 ASN A O 1
ATOM 2686 N N . ALA A 1 343 ? -11.125 -22.25 6.504 1 93.88 343 ALA A N 1
ATOM 2687 C CA . ALA A 1 343 ? -10.25 -23.141 5.758 1 93.88 343 ALA A CA 1
ATOM 2688 C C . ALA A 1 343 ? -11.023 -23.891 4.676 1 93.88 343 ALA A C 1
ATOM 2690 O O . ALA A 1 343 ? -12.203 -24.219 4.859 1 93.88 343 ALA A O 1
ATOM 2691 N N . GLY A 1 344 ? -10.359 -24.125 3.57 1 89.5 344 GLY A N 1
ATOM 2692 C CA . GLY A 1 344 ? -11.016 -24.75 2.436 1 89.5 344 GLY A CA 1
ATOM 2693 C C . GLY A 1 344 ? -11.477 -23.75 1.388 1 89.5 344 GLY A C 1
ATOM 2694 O O . GLY A 1 344 ? -11.609 -24.094 0.211 1 89.5 344 GLY A O 1
ATOM 2695 N N . THR A 1 345 ? -11.852 -22.531 1.864 1 94.38 345 THR A N 1
ATOM 2696 C CA . THR A 1 345 ? -12.164 -21.469 0.916 1 94.38 345 THR A CA 1
ATOM 2697 C C . THR A 1 345 ? -10.898 -20.766 0.449 1 94.38 345 THR A C 1
ATOM 2699 O O . THR A 1 345 ? -9.82 -20.984 1.004 1 94.38 345 THR A O 1
ATOM 2702 N N . ALA A 1 346 ? -11.055 -19.984 -0.602 1 96 346 ALA A N 1
ATOM 2703 C CA . ALA A 1 346 ? -9.961 -19.156 -1.089 1 96 346 ALA A CA 1
ATOM 2704 C C . ALA A 1 346 ? -9.969 -17.797 -0.406 1 96 346 ALA A C 1
ATOM 2706 O O . ALA A 1 346 ? -9.047 -16.984 -0.596 1 96 346 ALA A O 1
ATOM 2707 N N . GLY A 1 347 ? -10.922 -17.516 0.433 1 96.19 347 GLY A N 1
ATOM 2708 C CA . GLY A 1 347 ? -11.023 -16.234 1.109 1 96.19 347 GLY A CA 1
ATOM 2709 C C . GLY A 1 347 ? -11.812 -15.211 0.319 1 96.19 347 GLY A C 1
ATOM 2710 O O . GLY A 1 347 ? -12.555 -15.562 -0.597 1 96.19 347 GLY A O 1
ATOM 2711 N N . ALA A 1 348 ? -11.758 -13.977 0.789 1 94.94 348 ALA A N 1
ATOM 2712 C CA . ALA A 1 348 ? -12.43 -12.852 0.146 1 94.94 348 ALA A CA 1
ATOM 2713 C C . ALA A 1 348 ? -11.422 -11.961 -0.591 1 94.94 348 ALA A C 1
ATOM 2715 O O . ALA A 1 348 ? -10.211 -12.094 -0.397 1 94.94 348 ALA A O 1
ATOM 2716 N N . SER A 1 349 ? -11.898 -11.062 -1.407 1 97 349 SER A N 1
ATOM 2717 C CA . SER A 1 349 ? -11.109 -10.25 -2.326 1 97 349 SER A CA 1
ATOM 2718 C C . SER A 1 349 ? -10.07 -9.43 -1.578 1 97 349 SER A C 1
ATOM 2720 O O . SER A 1 349 ? -10.344 -8.891 -0.5 1 97 349 SER A O 1
ATOM 2722 N N . CYS A 1 350 ? -8.875 -9.281 -2.176 1 97.06 350 CYS A N 1
ATOM 2723 C CA . CYS A 1 350 ? -7.855 -8.344 -1.725 1 97.06 350 CYS A CA 1
ATOM 2724 C C . CYS A 1 350 ? -8.32 -6.906 -1.919 1 97.06 350 CYS A C 1
ATOM 2726 O O . CYS A 1 350 ? -9.258 -6.648 -2.672 1 97.06 350 CYS A O 1
ATOM 2728 N N . VAL A 1 351 ? -7.633 -5.969 -1.348 1 96.38 351 VAL A N 1
ATOM 2729 C CA . VAL A 1 351 ? -8.07 -4.586 -1.191 1 96.38 351 VAL A CA 1
ATOM 2730 C C . VAL A 1 351 ? -8.305 -3.961 -2.564 1 96.38 351 VAL A C 1
ATOM 2732 O O . VAL A 1 351 ? -9.352 -3.342 -2.799 1 96.38 351 VAL A O 1
ATOM 2735 N N . ASP A 1 352 ? -7.41 -4.191 -3.52 1 97.88 352 ASP A N 1
ATOM 2736 C CA . ASP A 1 352 ? -7.43 -3.453 -4.777 1 97.88 352 ASP A CA 1
ATOM 2737 C C . ASP A 1 352 ? -8.07 -4.281 -5.891 1 97.88 352 ASP A C 1
ATOM 2739 O O . ASP A 1 352 ? -8.086 -3.863 -7.051 1 97.88 352 ASP A O 1
ATOM 2743 N N . ASP A 1 353 ? -8.578 -5.445 -5.562 1 97.94 353 ASP A N 1
ATOM 2744 C CA . ASP A 1 353 ? -9.102 -6.34 -6.59 1 97.94 353 ASP A CA 1
ATOM 2745 C C . ASP A 1 353 ? -10.625 -6.422 -6.527 1 97.94 353 ASP A C 1
ATOM 2747 O O . ASP A 1 353 ? -11.211 -6.305 -5.449 1 97.94 353 ASP A O 1
ATOM 2751 N N . ASP A 1 354 ? -11.188 -6.512 -7.641 1 97.56 354 ASP A N 1
ATOM 2752 C CA . ASP A 1 354 ? -12.594 -6.871 -7.766 1 97.56 354 ASP A CA 1
ATOM 2753 C C . ASP A 1 354 ? -12.758 -8.312 -8.242 1 97.56 354 ASP A C 1
ATOM 2755 O O . ASP A 1 354 ? -12.617 -8.594 -9.438 1 97.56 354 ASP A O 1
ATOM 2759 N N . VAL A 1 355 ? -13.023 -9.195 -7.297 1 98.12 355 VAL A N 1
ATOM 2760 C CA . VAL A 1 355 ? -13.211 -10.609 -7.598 1 98.12 355 VAL A CA 1
ATOM 2761 C C . VAL A 1 355 ? -14.703 -10.938 -7.602 1 98.12 355 VAL A C 1
ATOM 2763 O O . VAL A 1 355 ? -15.414 -10.656 -6.637 1 98.12 355 VAL A O 1
ATOM 2766 N N . ARG A 1 356 ? -15.164 -11.516 -8.695 1 97.81 356 ARG A N 1
ATOM 2767 C CA . ARG A 1 356 ? -16.578 -11.859 -8.836 1 97.81 356 ARG A CA 1
ATOM 2768 C C . ARG A 1 356 ? -16.734 -13.312 -9.281 1 97.81 356 ARG A C 1
ATOM 2770 O O . ARG A 1 356 ? -15.82 -13.898 -9.859 1 97.81 356 ARG A O 1
ATOM 2777 N N . VAL A 1 357 ? -17.844 -13.875 -8.891 1 98.06 357 VAL A N 1
ATOM 2778 C CA . VAL A 1 357 ? -18.297 -15.148 -9.445 1 98.06 357 VAL A CA 1
ATOM 2779 C C . VAL A 1 357 ? -19.516 -14.922 -10.336 1 98.06 357 VAL A C 1
ATOM 2781 O O . VAL A 1 357 ? -20.578 -14.539 -9.859 1 98.06 357 VAL A O 1
ATOM 2784 N N . VAL A 1 358 ? -19.359 -15.164 -11.633 1 98.06 358 VAL A N 1
ATOM 2785 C CA . VAL A 1 358 ? -20.422 -14.867 -12.578 1 98.06 358 VAL A CA 1
ATOM 2786 C C . VAL A 1 358 ? -21.062 -16.172 -13.062 1 98.06 358 VAL A C 1
ATOM 2788 O O . VAL A 1 358 ? -20.453 -17.234 -12.984 1 98.06 358 VAL A O 1
ATOM 2791 N N . LYS A 1 359 ? -22.219 -16.062 -13.523 1 97.06 359 LYS A N 1
ATOM 2792 C CA . LYS A 1 359 ? -22.922 -17.219 -14.055 1 97.06 359 LYS A CA 1
ATOM 2793 C C . LYS A 1 359 ? -22.172 -17.828 -15.242 1 97.06 359 LYS A C 1
ATOM 2795 O O . LYS A 1 359 ? -21.344 -17.156 -15.859 1 97.06 359 LYS A O 1
ATOM 2800 N N . VAL A 1 360 ? -22.438 -19.109 -15.43 1 93.5 360 VAL A N 1
ATOM 2801 C CA . VAL A 1 360 ? -21.844 -19.812 -16.562 1 93.5 360 VAL A CA 1
ATOM 2802 C C . VAL A 1 360 ? -22.906 -20.156 -17.594 1 93.5 360 VAL A C 1
ATOM 2804 O O . VAL A 1 360 ? -23.969 -20.703 -17.25 1 93.5 360 VAL A O 1
ATOM 2807 N N . TYR A 1 361 ? -22.562 -19.734 -18.781 1 90.38 361 TYR A N 1
ATOM 2808 C CA . TYR A 1 361 ? -23.469 -20.047 -19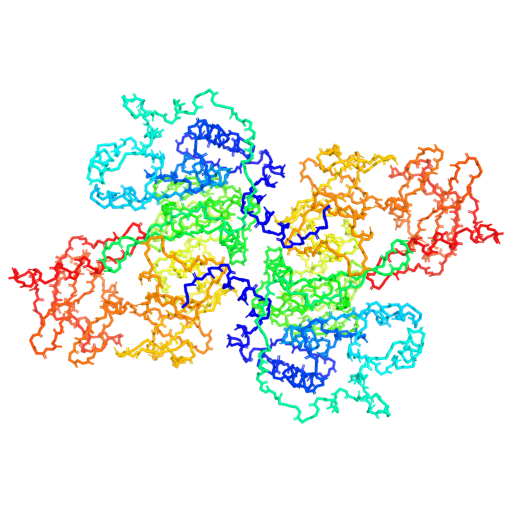.891 1 90.38 361 TYR A CA 1
ATOM 2809 C C . TYR A 1 361 ? -22.766 -20.953 -20.922 1 90.38 361 TYR A C 1
ATOM 2811 O O . TYR A 1 361 ? -21.547 -20.922 -21.047 1 90.38 361 TYR A O 1
ATOM 2819 N N . GLU A 1 362 ? -23.469 -21.719 -21.641 1 78.75 362 GLU A N 1
ATOM 2820 C CA . GLU A 1 362 ? -22.922 -22.641 -22.625 1 78.75 362 GLU A CA 1
ATOM 2821 C C . GLU A 1 362 ? -22.547 -21.922 -23.922 1 78.75 362 GLU A C 1
ATOM 2823 O O . GLU A 1 362 ? -21.547 -22.266 -24.562 1 78.75 362 GLU A O 1
ATOM 2828 N N . ASP A 1 363 ? -23.266 -20.953 -24.266 1 84.88 363 ASP A N 1
ATOM 2829 C CA . ASP A 1 363 ? -23.172 -20.391 -25.609 1 84.88 363 ASP A CA 1
ATOM 2830 C C . ASP A 1 363 ? -22.438 -19.047 -25.609 1 84.88 363 ASP A C 1
ATOM 2832 O O . ASP A 1 363 ? -22.047 -18.547 -26.656 1 84.88 363 ASP A O 1
ATOM 2836 N N . HIS A 1 364 ? -22.328 -18.5 -24.469 1 89.88 364 HIS A N 1
ATOM 2837 C CA . HIS A 1 364 ? -21.672 -17.203 -24.438 1 89.88 364 HIS A CA 1
ATOM 2838 C C . HIS A 1 364 ? -21.047 -16.938 -23.062 1 89.88 364 HIS A C 1
ATOM 2840 O O . HIS A 1 364 ? -21.375 -17.609 -22.094 1 89.88 364 HIS A O 1
ATOM 2846 N N . ARG A 1 365 ? -20.156 -15.984 -23.062 1 91.88 365 ARG A N 1
ATOM 2847 C CA . ARG A 1 365 ? -19.531 -15.531 -21.828 1 91.88 365 ARG A CA 1
ATOM 2848 C C . ARG A 1 365 ? -20.5 -14.656 -21.016 1 91.88 365 ARG A C 1
ATOM 2850 O O . ARG A 1 365 ? -21.203 -13.82 -21.594 1 91.88 365 ARG A O 1
ATOM 2857 N N . ALA A 1 366 ? -20.5 -14.812 -19.703 1 96.88 366 ALA A N 1
ATOM 2858 C CA . ALA A 1 366 ? -21.344 -13.992 -18.828 1 96.88 366 ALA A CA 1
ATOM 2859 C C . ALA A 1 366 ? -20.828 -12.555 -18.766 1 96.88 366 ALA A C 1
ATOM 2861 O O . ALA A 1 366 ? -19.625 -12.32 -18.844 1 96.88 366 ALA A O 1
ATOM 2862 N N . GLU A 1 367 ? -21.75 -11.633 -18.641 1 97.5 367 GLU A N 1
ATOM 2863 C CA . GLU A 1 367 ? -21.375 -10.258 -18.312 1 97.5 367 GLU A CA 1
ATOM 2864 C C . GLU A 1 367 ? -20.844 -10.156 -16.891 1 97.5 367 GLU A C 1
ATOM 2866 O O . GLU A 1 367 ? -21.219 -10.945 -16.016 1 97.5 367 GLU A O 1
ATOM 2871 N N . PRO A 1 368 ? -20 -9.18 -16.688 1 97.12 368 PRO A N 1
ATOM 2872 C CA . PRO A 1 368 ? -19.391 -9.07 -15.352 1 97.12 368 PRO A CA 1
ATOM 2873 C C . PRO A 1 368 ? -20.422 -8.844 -14.25 1 97.12 368 PRO A C 1
ATOM 2875 O O . PRO A 1 368 ? -20.141 -9.086 -13.078 1 97.12 368 PRO A O 1
ATOM 2878 N N . ASP A 1 369 ? -21.625 -8.383 -14.57 1 95.62 369 ASP A N 1
ATOM 2879 C CA . ASP A 1 369 ? -22.641 -8.117 -13.555 1 95.62 369 ASP A CA 1
ATOM 2880 C C . ASP A 1 369 ? -23.672 -9.242 -13.484 1 95.62 369 ASP A C 1
ATOM 2882 O O . ASP A 1 369 ? -24.594 -9.203 -12.68 1 95.62 369 ASP A O 1
ATOM 2886 N N . ASP A 1 370 ? -23.469 -10.273 -14.32 1 97.5 370 ASP A N 1
ATOM 2887 C CA . ASP A 1 370 ? -24.297 -11.469 -14.25 1 97.5 370 ASP A CA 1
ATOM 2888 C C . ASP A 1 370 ? -23.797 -12.43 -13.18 1 97.5 370 ASP A C 1
ATOM 2890 O O . ASP A 1 370 ? -23.297 -13.516 -13.5 1 97.5 370 ASP A O 1
ATOM 2894 N N . LEU A 1 371 ? -24.047 -12.07 -11.984 1 97.44 371 LEU A N 1
ATOM 2895 C CA . LEU A 1 371 ? -23.422 -12.734 -10.844 1 97.44 371 LEU A CA 1
ATOM 2896 C C . LEU A 1 371 ? -24.156 -14.031 -10.508 1 97.44 371 LEU A C 1
ATOM 2898 O O . LEU A 1 371 ? -25.375 -14.094 -10.617 1 97.44 371 LEU A O 1
ATOM 2902 N N . ALA A 1 372 ? -23.391 -15.023 -10.125 1 97.56 372 ALA A N 1
ATOM 2903 C CA . ALA A 1 372 ? -23.969 -16.188 -9.453 1 97.56 372 ALA A CA 1
ATOM 2904 C C . ALA A 1 372 ? -24.531 -15.789 -8.086 1 97.56 372 ALA A C 1
ATOM 2906 O O . ALA A 1 372 ? -24.094 -14.805 -7.488 1 97.56 372 ALA A O 1
ATOM 2907 N N . SER A 1 373 ? -25.484 -16.594 -7.582 1 96.5 373 SER A N 1
ATOM 2908 C CA . SER A 1 373 ? -26.047 -16.328 -6.262 1 96.5 373 SER A CA 1
ATOM 2909 C C . SER A 1 373 ? -24.984 -16.516 -5.168 1 96.5 373 SER A C 1
ATOM 2911 O O . SER A 1 373 ? -24.141 -17.406 -5.258 1 96.5 373 SER A O 1
ATOM 2913 N N . THR A 1 374 ? -25.062 -15.703 -4.152 1 95.5 374 THR A N 1
ATOM 2914 C CA . THR A 1 374 ? -24.141 -15.781 -3.027 1 95.5 374 THR A CA 1
ATOM 2915 C C . THR A 1 374 ? -24.656 -16.75 -1.963 1 95.5 374 THR A C 1
ATOM 2917 O O . THR A 1 374 ? -24.609 -16.438 -0.769 1 95.5 374 THR A O 1
ATOM 2920 N N . ASP A 1 375 ? -25.203 -17.859 -2.371 1 95.06 375 ASP A N 1
ATOM 2921 C CA . ASP A 1 375 ? -25.828 -18.828 -1.459 1 95.06 375 ASP A CA 1
ATOM 2922 C C . ASP A 1 375 ? -24.859 -19.953 -1.123 1 95.06 375 ASP A C 1
ATOM 2924 O O . ASP A 1 375 ? -25.203 -20.875 -0.382 1 95.06 375 ASP A O 1
ATOM 2928 N N . GLY A 1 376 ? -23.656 -19.859 -1.699 1 93.75 376 GLY A N 1
ATOM 2929 C CA . GLY A 1 376 ? -22.688 -20.906 -1.466 1 93.75 376 GLY A CA 1
ATOM 2930 C C . GLY A 1 376 ? -22.969 -22.172 -2.26 1 93.75 376 GLY A C 1
ATOM 2931 O O . GLY A 1 376 ? -22.344 -23.203 -2.033 1 93.75 376 GLY A O 1
ATOM 2932 N N . GLN A 1 377 ? -23.859 -22.094 -3.266 1 91.75 377 GLN A N 1
ATOM 2933 C CA . GLN A 1 377 ? -24.297 -23.297 -3.971 1 91.75 377 GLN A CA 1
ATOM 2934 C C . GLN A 1 377 ? -24.156 -23.125 -5.48 1 91.75 377 GLN A C 1
ATOM 2936 O O . GLN A 1 377 ? -23.641 -24 -6.168 1 91.75 377 GLN A O 1
ATOM 2941 N N . GLU A 1 378 ? -24.609 -22.016 -5.965 1 94.75 378 GLU A N 1
ATOM 2942 C CA . GLU A 1 378 ? -24.547 -21.828 -7.41 1 94.75 378 GLU A CA 1
ATOM 2943 C C . GLU A 1 378 ? -23.109 -21.688 -7.898 1 94.75 378 GLU A C 1
ATOM 2945 O O . GLU A 1 378 ? -22.375 -20.797 -7.453 1 94.75 378 GLU A O 1
ATOM 2950 N N . VAL A 1 379 ? -22.766 -22.594 -8.742 1 94.31 379 VAL A N 1
ATOM 2951 C CA . VAL A 1 379 ? -21.406 -22.594 -9.289 1 94.31 379 VAL A CA 1
ATOM 2952 C C . VAL A 1 379 ? -21.312 -21.594 -10.438 1 94.31 379 VAL A C 1
ATOM 2954 O O . VAL A 1 379 ? -22.172 -21.578 -11.328 1 94.31 379 VAL A O 1
ATOM 2957 N N . GLY A 1 380 ? -20.406 -20.703 -10.344 1 96.94 380 GLY A N 1
ATOM 2958 C CA . GLY A 1 380 ? -20.078 -19.766 -11.398 1 96.94 380 GLY A CA 1
ATOM 2959 C C . GLY A 1 380 ? -18.594 -19.719 -11.727 1 96.94 380 GLY A C 1
ATOM 2960 O O . GLY A 1 380 ? -17.828 -20.531 -11.234 1 96.94 380 GLY A O 1
ATOM 2961 N N . GLU A 1 381 ? -18.219 -18.828 -12.672 1 97.06 381 GLU A N 1
ATOM 2962 C CA . GLU A 1 381 ? -16.828 -18.625 -13.055 1 97.06 381 GLU A CA 1
ATOM 2963 C C . GLU A 1 381 ? -16.219 -17.438 -12.32 1 97.06 381 GLU A C 1
ATOM 2965 O O . GLU A 1 381 ? -16.844 -16.375 -12.227 1 97.06 381 GLU A O 1
ATOM 2970 N N . VAL A 1 382 ? -15.016 -17.594 -11.797 1 97.94 382 VAL A N 1
ATOM 2971 C CA . VAL A 1 382 ? -14.312 -16.5 -11.141 1 97.94 382 VAL A CA 1
ATOM 2972 C C . VAL A 1 382 ? -13.773 -15.539 -12.188 1 97.94 382 VAL A C 1
ATOM 2974 O O . VAL A 1 382 ? -13.078 -15.945 -13.117 1 97.94 382 VAL A O 1
ATOM 2977 N N . ILE A 1 383 ? -14.117 -14.273 -12.117 1 98.19 383 ILE A N 1
ATOM 2978 C CA . ILE A 1 383 ? -13.523 -13.219 -12.945 1 98.19 383 ILE A CA 1
ATOM 2979 C C . ILE A 1 383 ? -12.883 -12.164 -12.047 1 98.19 383 ILE A C 1
ATOM 2981 O O . ILE A 1 383 ? -13.297 -11.984 -10.898 1 98.19 383 ILE A O 1
ATOM 2985 N N . ILE A 1 384 ? -11.852 -11.5 -12.539 1 98.31 384 ILE A N 1
ATOM 2986 C CA . ILE A 1 384 ? -11.062 -10.625 -11.68 1 98.31 384 ILE A CA 1
ATOM 2987 C C . ILE A 1 384 ? -10.719 -9.344 -12.422 1 98.31 384 ILE A C 1
ATOM 2989 O O . ILE A 1 384 ? -10.242 -9.383 -13.562 1 98.31 384 ILE A O 1
ATOM 2993 N N . CYS A 1 385 ? -11.047 -8.219 -11.891 1 97.56 385 CYS A N 1
ATOM 2994 C CA . CYS A 1 385 ? -10.531 -6.914 -12.289 1 97.56 385 CYS A CA 1
ATOM 2995 C C . CYS A 1 385 ? -9.438 -6.441 -11.344 1 97.56 385 CYS A C 1
ATOM 2997 O O . CYS A 1 385 ? -9.711 -6.129 -10.18 1 97.56 385 CYS A O 1
ATOM 2999 N N . SER A 1 386 ? -8.195 -6.402 -11.773 1 97.69 386 SER A N 1
ATOM 3000 C CA . SER A 1 386 ? -7.043 -6.102 -10.922 1 97.69 386 SER A CA 1
ATOM 3001 C C . SER A 1 386 ? -6.043 -5.207 -11.648 1 97.69 386 SER A C 1
ATOM 3003 O O . SER A 1 386 ? -4.914 -5.621 -11.914 1 97.69 386 SER A O 1
ATOM 3005 N N . PRO A 1 387 ? -6.367 -3.982 -11.898 1 96.38 387 PRO A N 1
ATOM 3006 C CA . PRO A 1 387 ? -5.484 -3.088 -12.648 1 96.38 387 PRO A CA 1
ATOM 3007 C C . PRO A 1 387 ? -4.148 -2.852 -11.953 1 96.38 387 PRO A C 1
ATOM 3009 O O . PRO A 1 387 ? -3.146 -2.557 -12.609 1 96.38 387 PRO A O 1
ATOM 3012 N N . ALA A 1 388 ? -4.098 -3.02 -10.656 1 97.12 388 ALA A N 1
ATOM 3013 C CA . ALA A 1 388 ? -2.869 -2.797 -9.898 1 97.12 388 ALA A CA 1
ATOM 3014 C C . ALA A 1 388 ? -1.818 -3.852 -10.227 1 97.12 388 ALA A C 1
ATOM 3016 O O . ALA A 1 388 ? -0.62 -3.564 -10.234 1 97.12 388 ALA A O 1
ATOM 3017 N N . LYS A 1 389 ? -2.25 -5.086 -10.539 1 97.31 389 LYS A N 1
ATOM 3018 C CA . LYS A 1 389 ? -1.313 -6.207 -10.531 1 97.31 389 LYS A CA 1
ATOM 3019 C C . LYS A 1 389 ? -1.303 -6.93 -11.875 1 97.31 389 LYS A C 1
ATOM 3021 O O . LYS A 1 389 ? -0.447 -7.781 -12.117 1 97.31 389 LYS A O 1
ATOM 3026 N N . SER A 1 390 ? -2.258 -6.57 -12.719 1 96.69 390 SER A N 1
ATOM 3027 C CA . SER A 1 390 ? -2.393 -7.254 -14 1 96.69 390 SER A CA 1
ATOM 3028 C C . SER A 1 390 ? -1.931 -6.363 -15.148 1 96.69 390 SER A C 1
ATOM 3030 O O . SER A 1 390 ? -2.279 -5.184 -15.203 1 96.69 390 SER A O 1
ATOM 3032 N N . PRO A 1 391 ? -1.207 -6.926 -16.125 1 94.69 391 PRO A N 1
ATOM 3033 C CA . PRO A 1 391 ? -0.802 -6.148 -17.297 1 94.69 391 PRO A CA 1
ATOM 3034 C C . PRO A 1 391 ? -1.871 -6.121 -18.391 1 94.69 391 PRO A C 1
ATOM 3036 O O . PRO A 1 391 ? -1.761 -5.355 -19.359 1 94.69 391 PRO A O 1
ATOM 3039 N N . TYR A 1 392 ? -2.865 -7.062 -18.375 1 95.44 392 TYR A N 1
ATOM 3040 C CA . TYR A 1 392 ? -4.023 -7.121 -19.266 1 95.44 392 TYR A CA 1
ATOM 3041 C C . TYR A 1 392 ? -3.604 -7.469 -20.688 1 95.44 392 TYR A C 1
ATOM 3043 O O . TYR A 1 392 ? -4.23 -7.027 -21.641 1 95.44 392 TYR A O 1
ATOM 3051 N N . ALA A 1 393 ? -2.457 -8.203 -20.828 1 92.25 393 ALA A N 1
ATOM 3052 C CA . ALA A 1 393 ? -2.014 -8.609 -22.172 1 92.25 393 ALA A CA 1
ATOM 3053 C C . ALA A 1 393 ? -1.054 -9.797 -22.078 1 92.25 393 ALA A C 1
ATOM 3055 O O . ALA A 1 393 ? -0.312 -9.938 -21.109 1 92.25 393 ALA A O 1
ATOM 3056 N N . TYR A 1 394 ? -1.168 -10.617 -23.094 1 93.62 394 TYR A N 1
ATOM 3057 C CA . TYR A 1 394 ? -0.152 -11.633 -23.359 1 93.62 394 TYR A CA 1
ATOM 3058 C C . TYR A 1 394 ? 0.778 -11.195 -24.484 1 93.62 394 TYR A C 1
ATOM 3060 O O . TYR A 1 394 ? 0.328 -10.633 -25.484 1 93.62 394 TYR A O 1
ATOM 3068 N N . VAL A 1 395 ? 2.041 -11.438 -24.281 1 94.19 395 VAL A N 1
ATOM 3069 C CA . VAL A 1 395 ? 3.039 -11.055 -25.266 1 94.19 395 VAL A CA 1
ATOM 3070 C C . VAL A 1 395 ? 2.799 -11.82 -26.562 1 94.19 395 VAL A C 1
ATOM 3072 O O . VAL A 1 395 ? 2.668 -13.047 -26.562 1 94.19 395 VAL A O 1
ATOM 3075 N N . ASN A 1 396 ? 2.684 -11.133 -27.703 1 92.44 396 ASN A N 1
ATOM 3076 C CA . ASN A 1 396 ? 2.576 -11.695 -29.047 1 92.44 396 ASN A CA 1
ATOM 3077 C C . ASN A 1 396 ? 1.362 -12.617 -29.172 1 92.44 396 ASN A C 1
ATOM 3079 O O . ASN A 1 396 ? 1.398 -13.602 -29.906 1 92.44 396 ASN A O 1
ATOM 3083 N N . ASN A 1 397 ? 0.347 -12.359 -28.422 1 91.81 397 ASN A N 1
ATOM 3084 C CA . ASN A 1 397 ? -0.808 -13.25 -28.438 1 91.81 397 ASN A CA 1
ATOM 3085 C C . ASN A 1 397 ? -2.111 -12.484 -28.219 1 91.81 397 ASN A C 1
ATOM 3087 O O . ASN A 1 397 ? -2.799 -12.688 -27.219 1 91.81 397 ASN A O 1
ATOM 3091 N N . GLU A 1 398 ? -2.467 -11.766 -29.156 1 92 398 GLU A N 1
ATOM 3092 C CA . GLU A 1 398 ? -3.654 -10.914 -29.109 1 92 398 GLU A CA 1
ATOM 3093 C C . GLU A 1 398 ? -4.926 -11.75 -29 1 92 398 GLU A C 1
ATOM 3095 O O . GLU A 1 398 ? -5.879 -11.367 -28.328 1 92 398 GLU A O 1
ATOM 3100 N N . GLU A 1 399 ? -4.883 -12.82 -29.688 1 90.31 399 GLU A N 1
ATOM 3101 C CA . GLU A 1 399 ? -6.059 -13.68 -29.688 1 90.31 399 GLU A CA 1
ATOM 3102 C C . GLU A 1 399 ? -6.367 -14.188 -28.281 1 90.31 399 GLU A C 1
ATOM 3104 O O . GLU A 1 399 ? -7.512 -14.125 -27.828 1 90.31 399 GLU A O 1
ATOM 3109 N N . GLU A 1 400 ? -5.355 -14.688 -27.609 1 90.12 400 GLU A N 1
ATOM 3110 C CA . GLU A 1 400 ? -5.551 -15.164 -26.25 1 90.12 400 GLU A CA 1
ATOM 3111 C C . GLU A 1 400 ? -5.918 -14.023 -25.297 1 90.12 400 GLU A C 1
ATOM 3113 O O . GLU A 1 400 ? -6.68 -14.219 -24.359 1 90.12 400 GLU A O 1
ATOM 3118 N N . THR A 1 401 ? -5.379 -12.867 -25.547 1 93.62 401 THR A N 1
ATOM 3119 C CA . THR A 1 401 ? -5.715 -11.695 -24.75 1 93.62 401 THR A CA 1
ATOM 3120 C C . THR A 1 401 ? -7.203 -11.383 -24.844 1 93.62 401 THR A C 1
ATOM 3122 O O . THR A 1 401 ? -7.875 -11.211 -23.828 1 93.62 401 THR A O 1
ATOM 3125 N N . ASP A 1 402 ? -7.703 -11.383 -26.047 1 92.31 402 ASP A N 1
ATOM 3126 C CA . ASP A 1 402 ? -9.109 -11.062 -26.281 1 92.31 402 ASP A CA 1
ATOM 3127 C C . ASP A 1 402 ? -10.023 -12.141 -25.688 1 92.31 402 ASP A C 1
ATOM 3129 O O . ASP A 1 402 ? -11.125 -11.836 -25.234 1 92.31 402 ASP A O 1
ATOM 3133 N N . ARG A 1 403 ? -9.523 -13.289 -25.75 1 90.56 403 ARG A N 1
ATOM 3134 C CA . ARG A 1 403 ? -10.312 -14.406 -25.234 1 90.56 403 ARG A CA 1
ATOM 3135 C C . ARG A 1 403 ? -10.414 -14.344 -23.719 1 90.56 403 ARG A C 1
ATOM 3137 O O . ARG A 1 403 ? -11.477 -14.633 -23.141 1 90.56 403 ARG A O 1
ATOM 3144 N N . LYS A 1 404 ? -9.422 -13.93 -23.062 1 92.44 404 LYS A N 1
ATOM 3145 C CA . LYS A 1 404 ? -9.352 -14.031 -21.609 1 92.44 404 LYS A CA 1
ATOM 3146 C C . LYS A 1 404 ? -9.828 -12.742 -20.938 1 92.44 404 LYS A C 1
ATOM 3148 O O . LYS A 1 404 ? -10.359 -12.766 -19.828 1 92.44 404 LYS A O 1
ATOM 3153 N N . TYR A 1 405 ? -9.633 -11.664 -21.594 1 95.38 405 TYR A N 1
ATOM 3154 C CA . TYR A 1 405 ? -9.984 -10.375 -21 1 95.38 405 TYR A CA 1
ATOM 3155 C C . TYR A 1 405 ? -11.227 -9.797 -21.656 1 95.38 405 TYR A C 1
ATOM 3157 O O . TYR A 1 405 ? -11.32 -9.75 -22.891 1 95.38 405 TYR A O 1
ATOM 3165 N N . TYR A 1 406 ? -12.148 -9.422 -20.875 1 95.75 406 TYR A N 1
ATOM 3166 C CA . TYR A 1 406 ? -13.406 -8.852 -21.344 1 95.75 406 TYR A CA 1
ATOM 3167 C C . TYR A 1 406 ? -13.93 -7.816 -20.359 1 95.75 406 TYR A C 1
ATOM 3169 O O . TYR A 1 406 ? -14.109 -8.109 -19.172 1 95.75 406 TYR A O 1
ATOM 3177 N N . LYS A 1 407 ? -14.148 -6.543 -20.797 1 95.25 407 LYS A N 1
ATOM 3178 C CA . LYS A 1 407 ? -14.648 -5.43 -20 1 95.25 407 LYS A CA 1
ATOM 3179 C C . LYS A 1 407 ? -13.844 -5.262 -18.719 1 95.25 407 LYS A C 1
ATOM 3181 O O . LYS A 1 407 ? -14.406 -5.184 -17.625 1 95.25 407 LYS A O 1
ATOM 3186 N N . ASP A 1 408 ? -12.547 -5.332 -18.828 1 95.44 408 ASP A N 1
ATOM 3187 C CA . ASP A 1 408 ? -11.547 -5.02 -17.797 1 95.44 408 ASP A CA 1
ATOM 3188 C C . ASP A 1 408 ? -11.414 -6.16 -16.797 1 95.44 408 ASP A C 1
ATOM 3190 O O . ASP A 1 408 ? -10.75 -6.012 -15.766 1 95.44 408 ASP A O 1
ATOM 3194 N N . PHE A 1 409 ? -12.125 -7.27 -17.047 1 97.38 409 PHE A N 1
ATOM 3195 C CA . PHE A 1 409 ? -11.984 -8.461 -16.219 1 97.38 409 PHE A CA 1
ATOM 3196 C C . PHE A 1 409 ? -11.242 -9.562 -16.969 1 97.38 409 PHE A C 1
ATOM 3198 O O . PHE A 1 409 ? -11.406 -9.719 -18.172 1 97.38 409 PHE A O 1
ATOM 3205 N N . ILE A 1 410 ? -10.453 -10.297 -16.266 1 97 410 ILE A N 1
ATOM 3206 C CA . ILE A 1 410 ? -9.969 -11.57 -16.781 1 97 410 ILE A CA 1
ATOM 3207 C C . ILE A 1 410 ? -10.922 -12.695 -16.375 1 97 410 ILE A C 1
ATOM 3209 O O . ILE A 1 410 ? -11.352 -12.766 -15.227 1 97 410 ILE A O 1
ATOM 3213 N N . TYR A 1 411 ? -11.273 -13.477 -17.266 1 96.31 411 TYR A N 1
ATOM 3214 C CA . TYR A 1 411 ? -12.016 -14.703 -17.016 1 96.31 411 TYR A CA 1
ATOM 3215 C C . TYR A 1 411 ? -11.07 -15.875 -16.766 1 96.31 411 TYR A C 1
ATOM 3217 O O . TYR A 1 411 ? -10.422 -16.359 -17.703 1 96.31 411 TYR A O 1
ATOM 3225 N N . THR A 1 412 ? -11.016 -16.438 -15.562 1 94.62 412 THR A N 1
ATOM 3226 C CA . THR A 1 412 ? -9.914 -17.281 -15.094 1 94.62 412 THR A CA 1
ATOM 3227 C C . THR A 1 412 ? -10.133 -18.734 -15.5 1 94.62 412 THR A C 1
ATOM 3229 O O . THR A 1 412 ? -9.203 -19.531 -15.461 1 94.62 412 THR A O 1
ATOM 3232 N N . ASN A 1 413 ? -11.367 -19.094 -15.828 1 91.94 413 ASN A N 1
ATOM 3233 C CA . ASN A 1 413 ? -11.766 -20.469 -16.094 1 91.94 413 ASN A CA 1
ATOM 3234 C C . ASN A 1 413 ? -11.852 -21.297 -14.805 1 91.94 413 ASN A C 1
ATOM 3236 O O . ASN A 1 413 ? -12.094 -22.5 -14.852 1 91.94 413 ASN A O 1
ATOM 3240 N N . ASP A 1 414 ? -11.648 -20.688 -13.68 1 93.12 414 ASP A N 1
ATOM 3241 C CA . ASP A 1 414 ? -11.906 -21.344 -12.406 1 93.12 414 ASP A CA 1
ATOM 3242 C C . ASP A 1 414 ? -13.383 -21.266 -12.031 1 93.12 414 ASP A C 1
ATOM 3244 O O . ASP A 1 414 ? -14.008 -20.203 -12.156 1 93.12 414 ASP A O 1
ATOM 3248 N N . LEU A 1 415 ? -13.852 -22.375 -11.633 1 94.19 415 LEU A N 1
ATOM 3249 C CA . LEU A 1 415 ? -15.234 -22.438 -11.18 1 94.19 415 LEU A CA 1
ATOM 3250 C C . LEU A 1 415 ? -15.312 -22.406 -9.656 1 94.19 415 LEU A C 1
ATOM 3252 O O . LEU A 1 415 ? -14.484 -23.016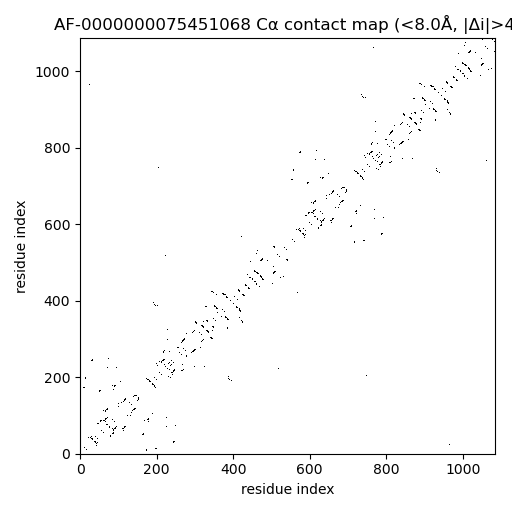 -8.969 1 94.19 415 LEU A O 1
ATOM 3256 N N . ALA A 1 416 ? -16.328 -21.625 -9.125 1 96.75 416 ALA A N 1
ATOM 3257 C CA . ALA A 1 416 ? -16.406 -21.438 -7.684 1 96.75 416 ALA A CA 1
ATOM 3258 C C . ALA A 1 416 ? -17.828 -21.109 -7.25 1 96.75 416 ALA A C 1
ATOM 3260 O O . ALA A 1 416 ? -18.672 -20.766 -8.078 1 96.75 416 ALA A O 1
ATOM 3261 N N . THR A 1 417 ? -18.109 -21.375 -6.016 1 96.19 417 THR A N 1
ATOM 3262 C CA . THR A 1 417 ? -19.234 -20.781 -5.324 1 96.19 417 THR A CA 1
ATOM 3263 C C . THR A 1 417 ? -18.781 -19.641 -4.406 1 96.19 417 THR A C 1
ATOM 3265 O O . THR A 1 417 ? -17.578 -19.469 -4.18 1 96.19 417 THR A O 1
ATOM 3268 N N . TRP A 1 418 ? -19.641 -18.781 -4.02 1 97.19 418 TRP A N 1
ATOM 3269 C CA . TRP A 1 418 ? -19.328 -17.781 -2.994 1 97.19 418 TRP A CA 1
ATOM 3270 C C . TRP A 1 418 ? -20.547 -17.516 -2.111 1 97.19 418 TRP A C 1
ATOM 3272 O O . TRP A 1 418 ? -21.672 -17.875 -2.463 1 97.19 418 TRP A O 1
ATOM 3282 N N . ASP A 1 419 ? -20.281 -16.984 -0.933 1 95.38 419 ASP A N 1
ATOM 3283 C CA . ASP A 1 419 ? -21.344 -16.766 0.049 1 95.38 419 ASP A CA 1
ATOM 3284 C C . ASP A 1 419 ? -21.656 -15.273 0.192 1 95.38 419 ASP A C 1
ATOM 3286 O O . ASP A 1 419 ? -21.219 -14.461 -0.624 1 95.38 419 ASP A O 1
ATOM 3290 N N . GLU A 1 420 ? -22.438 -14.922 1.186 1 92.5 420 GLU A N 1
ATOM 3291 C CA . GLU A 1 420 ? -22.922 -13.555 1.372 1 92.5 420 GLU A CA 1
ATOM 3292 C C . GLU A 1 420 ? -21.781 -12.609 1.737 1 92.5 420 GLU A C 1
ATOM 3294 O O . GLU A 1 420 ? -21.875 -11.398 1.541 1 92.5 420 GLU A O 1
ATOM 3299 N N . HIS A 1 421 ? -20.719 -13.242 2.236 1 91.12 421 HIS A N 1
ATOM 3300 C CA . HIS A 1 421 ? -19.547 -12.438 2.582 1 91.12 421 HIS A CA 1
ATOM 3301 C C . HIS A 1 421 ? -18.5 -12.461 1.469 1 91.12 421 HIS A C 1
ATOM 3303 O O . HIS A 1 421 ? -17.406 -11.93 1.627 1 91.12 421 HIS A O 1
ATOM 3309 N N . GLN A 1 422 ? -18.844 -13.133 0.428 1 94.56 422 GLN A N 1
ATOM 3310 C CA . GLN A 1 422 ? -18.062 -13.211 -0.802 1 94.56 422 GLN A CA 1
ATOM 3311 C C . GLN A 1 422 ? -16.766 -13.984 -0.579 1 94.56 422 GLN A C 1
ATOM 3313 O O . GLN A 1 422 ? -15.727 -13.648 -1.16 1 94.56 422 GLN A O 1
ATOM 3318 N N . PHE A 1 423 ? -16.828 -14.906 0.368 1 96.19 423 PHE A N 1
ATOM 3319 C CA . PHE A 1 423 ? -15.781 -15.922 0.408 1 96.19 423 PHE A CA 1
ATOM 3320 C C . PHE A 1 423 ? -15.961 -16.938 -0.716 1 96.19 423 PHE A C 1
ATOM 3322 O O . PHE A 1 423 ? -17.047 -17.5 -0.878 1 96.19 423 PHE A O 1
ATOM 3329 N N . ILE A 1 424 ? -14.891 -17.156 -1.395 1 97.12 424 ILE A N 1
ATOM 3330 C CA . ILE A 1 424 ? -14.977 -18 -2.584 1 97.12 424 ILE A CA 1
ATOM 3331 C C . ILE A 1 424 ? -14.461 -19.406 -2.264 1 97.12 424 ILE A C 1
ATOM 3333 O O . ILE A 1 424 ? -13.469 -19.562 -1.544 1 97.12 424 ILE A O 1
ATOM 3337 N N . THR A 1 425 ? -15.156 -20.375 -2.799 1 94.5 425 THR A N 1
ATOM 3338 C CA . THR A 1 425 ? -14.703 -21.766 -2.756 1 94.5 425 THR A CA 1
ATOM 3339 C C . THR A 1 425 ? -14.523 -22.312 -4.168 1 94.5 425 THR A C 1
ATOM 3341 O O . THR A 1 425 ? -15.5 -22.5 -4.898 1 94.5 425 THR A O 1
ATOM 3344 N N . ILE A 1 426 ? -13.289 -22.578 -4.531 1 93.19 426 ILE A N 1
ATOM 3345 C CA . ILE A 1 426 ? -12.984 -23.109 -5.855 1 93.19 426 ILE A CA 1
ATOM 3346 C C . ILE A 1 426 ? -13.445 -24.562 -5.945 1 93.19 426 ILE A C 1
ATOM 3348 O O . ILE A 1 426 ? -13.109 -25.391 -5.082 1 93.19 426 ILE A O 1
ATOM 3352 N N . VAL A 1 427 ? -14.172 -24.844 -6.98 1 89.56 427 VAL A N 1
ATOM 3353 C CA . VAL A 1 427 ? -14.695 -26.203 -7.09 1 89.56 427 VAL A CA 1
ATOM 3354 C C . VAL A 1 427 ? -13.992 -26.938 -8.227 1 89.56 427 VAL A C 1
ATOM 3356 O O . VAL A 1 427 ? -14.07 -28.172 -8.32 1 89.56 427 VAL A O 1
ATOM 3359 N N . GLY A 1 428 ? -13.328 -26.219 -9.125 1 86.5 428 GLY A N 1
ATOM 3360 C CA . GLY A 1 428 ? -12.594 -26.828 -10.219 1 86.5 428 GLY A CA 1
ATOM 3361 C C . GLY A 1 428 ? -12.352 -25.891 -11.383 1 86.5 428 GLY A C 1
ATOM 3362 O O . GLY A 1 428 ? -12.477 -24.672 -11.234 1 86.5 428 GLY A O 1
ATOM 3363 N N . ARG A 1 429 ? -11.883 -26.453 -12.5 1 86.12 429 ARG A N 1
ATOM 3364 C CA . ARG A 1 429 ? -11.656 -25.719 -13.742 1 86.12 429 ARG A CA 1
ATOM 3365 C C . ARG A 1 429 ? -12.734 -26.031 -14.773 1 86.12 429 ARG A C 1
ATOM 3367 O O . ARG A 1 429 ? -13.18 -27.172 -14.883 1 86.12 429 ARG A O 1
ATOM 3374 N N . LYS A 1 430 ? -13.031 -25.016 -15.477 1 83.69 430 LYS A N 1
ATOM 3375 C CA . LYS A 1 430 ? -14.031 -25.172 -16.531 1 83.69 430 LYS A CA 1
ATOM 3376 C C . LYS A 1 430 ? -13.594 -26.219 -17.547 1 83.69 430 LYS A C 1
ATOM 3378 O O . LYS A 1 430 ? -14.406 -27.031 -18 1 83.69 430 LYS A O 1
ATOM 3383 N N . ASP A 1 431 ? -12.281 -26.234 -17.719 1 79.5 431 ASP A N 1
ATOM 3384 C CA . ASP A 1 431 ? -11.742 -27.156 -18.734 1 79.5 431 ASP A CA 1
ATOM 3385 C C . ASP A 1 431 ? -11.672 -28.578 -18.188 1 79.5 431 ASP A C 1
ATOM 3387 O O . ASP A 1 431 ? -11.594 -29.531 -18.969 1 79.5 431 ASP A O 1
ATOM 3391 N N . ASP A 1 432 ? -11.766 -28.781 -16.953 1 82.19 432 ASP A N 1
ATOM 3392 C CA . ASP A 1 432 ? -11.617 -30.094 -16.328 1 82.19 432 ASP A CA 1
ATOM 3393 C C . ASP A 1 432 ? -12.977 -30.672 -15.938 1 82.19 432 ASP A C 1
ATOM 3395 O O . ASP A 1 432 ? -13.07 -31.844 -15.547 1 82.19 432 ASP A O 1
ATOM 3399 N N . MET A 1 433 ? -13.93 -29.844 -16.062 1 82.62 433 MET A N 1
ATOM 3400 C CA . MET A 1 433 ? -15.273 -30.266 -15.656 1 82.62 433 MET A CA 1
ATOM 3401 C C . MET A 1 433 ? -15.742 -31.469 -16.484 1 82.62 433 MET A C 1
ATOM 3403 O O . MET A 1 433 ? -15.516 -31.516 -17.688 1 82.62 433 MET A O 1
ATOM 3407 N N . ILE A 1 434 ? -16.312 -32.438 -15.781 1 86.44 434 ILE A N 1
ATOM 3408 C CA . ILE A 1 434 ? -16.812 -33.656 -16.406 1 86.44 434 ILE A CA 1
ATOM 3409 C C . ILE A 1 434 ? -18.328 -33.562 -16.578 1 86.44 434 ILE A C 1
ATOM 3411 O O . ILE A 1 434 ? -19.047 -33.188 -15.633 1 86.44 434 ILE A O 1
ATOM 3415 N N . ILE A 1 435 ? -18.75 -33.719 -17.734 1 86.12 435 ILE A N 1
ATOM 3416 C CA . ILE A 1 435 ? -20.188 -33.781 -17.984 1 86.12 435 ILE A CA 1
ATOM 3417 C C . ILE A 1 435 ? -20.609 -35.25 -18.172 1 86.12 435 ILE A C 1
ATOM 3419 O O . ILE A 1 435 ? -20.281 -35.875 -19.188 1 86.12 435 ILE A O 1
ATOM 3423 N N . SER A 1 436 ? -21.234 -35.781 -17.219 1 87.62 436 SER A N 1
ATOM 3424 C CA . SER A 1 436 ? -21.719 -37.156 -17.25 1 87.62 436 SER A CA 1
ATOM 3425 C C . SER A 1 436 ? -23.234 -37.219 -17.125 1 87.62 436 SER A C 1
ATOM 3427 O O . SER A 1 436 ? -23.797 -36.75 -16.125 1 87.62 436 SER A O 1
ATOM 3429 N N . SER A 1 437 ? -23.906 -37.688 -18.109 1 85 437 SER A N 1
ATOM 3430 C CA . SER A 1 437 ? -25.375 -37.781 -18.156 1 85 437 SER A CA 1
ATOM 3431 C C . SER A 1 437 ? -26.031 -36.438 -17.906 1 85 437 SER A C 1
ATOM 3433 O O . SER A 1 437 ? -26.984 -36.344 -17.141 1 85 437 SER A O 1
ATOM 3435 N N . GLY A 1 438 ? -25.391 -35.406 -18.375 1 76.69 438 GLY A N 1
ATOM 3436 C CA . GLY A 1 438 ? -25.953 -34.062 -18.297 1 76.69 438 GLY A CA 1
ATOM 3437 C C . GLY A 1 438 ? -25.641 -33.344 -16.984 1 76.69 438 GLY A C 1
ATOM 3438 O O . GLY A 1 438 ? -26.031 -32.188 -16.797 1 76.69 438 GLY A O 1
ATOM 3439 N N . GLU A 1 439 ? -24.953 -34.094 -16.094 1 83.62 439 GLU A N 1
ATOM 3440 C CA . GLU A 1 439 ? -24.594 -33.531 -14.805 1 83.62 439 GLU A CA 1
ATOM 3441 C C . GLU A 1 439 ? -23.156 -33 -14.805 1 83.62 439 GLU A C 1
ATOM 3443 O O . GLU A 1 439 ? -22.266 -33.625 -15.383 1 83.62 439 GLU A O 1
ATOM 3448 N N . ASN A 1 440 ? -23 -31.875 -14.258 1 82.06 440 ASN A N 1
ATOM 3449 C CA . ASN A 1 440 ? -21.656 -31.312 -14.094 1 82.06 440 ASN A CA 1
ATOM 3450 C C . ASN A 1 440 ? -20.969 -31.891 -12.859 1 82.06 440 ASN A C 1
ATOM 3452 O O . ASN A 1 440 ? -21.5 -31.812 -11.75 1 82.06 440 ASN A O 1
ATOM 3456 N N . ILE A 1 441 ? -19.859 -32.531 -13.117 1 87.06 441 ILE A N 1
ATOM 3457 C CA . ILE A 1 441 ? -19.078 -33.156 -12.055 1 87.06 441 ILE A CA 1
ATOM 3458 C C . ILE A 1 441 ? -17.703 -32.5 -11.977 1 87.06 441 ILE A C 1
ATOM 3460 O O . ILE A 1 441 ? -17.016 -32.344 -13 1 87.06 441 ILE A O 1
ATOM 3464 N N . TYR A 1 442 ? -17.328 -32.125 -10.82 1 86.44 442 TYR A N 1
ATOM 3465 C CA . TYR A 1 442 ? -16.047 -31.438 -10.617 1 86.44 442 TYR A CA 1
ATOM 3466 C C . TYR A 1 442 ? -15.031 -32.375 -9.984 1 86.44 442 TYR A C 1
ATOM 3468 O O . TYR A 1 442 ? -15.203 -32.812 -8.844 1 86.44 442 TYR A O 1
ATOM 3476 N N . PRO A 1 443 ? -13.883 -32.594 -10.664 1 88.75 443 PRO A N 1
ATOM 3477 C CA . PRO A 1 443 ? -12.875 -33.562 -10.203 1 88.75 443 PRO A CA 1
ATOM 3478 C C . PRO A 1 443 ? -12.367 -33.25 -8.797 1 88.75 443 PRO A C 1
ATOM 3480 O O . PRO A 1 443 ? -12.18 -34.188 -8 1 88.75 443 PRO A O 1
ATOM 3483 N N . ALA A 1 444 ? -12.227 -31.984 -8.469 1 81.5 444 ALA A N 1
ATOM 3484 C CA . ALA A 1 444 ? -11.648 -31.594 -7.188 1 81.5 444 ALA A CA 1
ATOM 3485 C C . ALA A 1 444 ? -12.5 -32.062 -6.023 1 81.5 444 ALA A C 1
ATOM 3487 O O . ALA A 1 444 ? -11.977 -32.438 -4.965 1 81.5 444 ALA A O 1
ATOM 3488 N N . GLU A 1 445 ? -13.742 -32.094 -6.121 1 82.69 445 GLU A N 1
ATOM 3489 C CA . GLU A 1 445 ? -14.656 -32.562 -5.09 1 82.69 445 GLU A CA 1
ATOM 3490 C C . GLU A 1 445 ? -14.445 -34.062 -4.828 1 82.69 445 GLU A C 1
ATOM 3492 O O . GLU A 1 445 ? -14.453 -34.5 -3.678 1 82.69 445 GLU A O 1
ATOM 3497 N N . ILE A 1 446 ? -14.242 -34.719 -5.859 1 89.38 446 ILE A N 1
ATOM 3498 C CA . ILE A 1 446 ? -14.039 -36.156 -5.766 1 89.38 446 ILE A CA 1
ATOM 3499 C C . ILE A 1 446 ? -12.672 -36.438 -5.152 1 89.38 446 ILE A C 1
ATOM 3501 O O . ILE A 1 446 ? -12.539 -37.312 -4.285 1 89.38 446 ILE A O 1
ATOM 3505 N N . GLU A 1 447 ? -11.727 -35.656 -5.598 1 89.94 447 GLU A N 1
ATOM 3506 C CA . GLU A 1 447 ? -10.375 -35.812 -5.066 1 89.94 447 GLU A CA 1
ATOM 3507 C C . GLU A 1 447 ? -10.344 -35.562 -3.557 1 89.94 447 GLU A C 1
ATOM 3509 O O . GLU A 1 447 ? -9.68 -36.312 -2.822 1 89.94 447 GLU A O 1
ATOM 3514 N N . ALA A 1 448 ? -11.078 -34.562 -3.129 1 82 448 ALA A N 1
ATOM 3515 C CA . ALA A 1 448 ? -11.141 -34.25 -1.707 1 82 448 ALA A CA 1
ATOM 3516 C C . ALA A 1 448 ? -11.688 -35.406 -0.897 1 82 448 ALA A C 1
ATOM 3518 O O . ALA A 1 448 ? -11.18 -35.719 0.181 1 82 448 ALA A O 1
ATOM 3519 N N . VAL A 1 449 ? -12.688 -36.094 -1.343 1 85.94 449 VAL A N 1
ATOM 3520 C CA . VAL A 1 449 ? -13.305 -37.219 -0.661 1 85.94 449 VAL A CA 1
ATOM 3521 C C . VAL A 1 449 ? -12.352 -38.406 -0.668 1 85.94 449 VAL A C 1
ATOM 3523 O O . VAL A 1 449 ? -12.102 -39.031 0.373 1 85.94 449 VAL A O 1
ATOM 3526 N N . LEU A 1 450 ? -11.797 -38.688 -1.795 1 92 450 LEU A N 1
ATOM 3527 C CA . LEU A 1 450 ? -10.906 -39.844 -1.938 1 92 450 LEU A CA 1
ATOM 3528 C C . LEU A 1 450 ? -9.672 -39.688 -1.051 1 92 450 LEU A C 1
ATOM 3530 O O . LEU A 1 450 ? -9.211 -40.656 -0.448 1 92 450 LEU A O 1
ATOM 3534 N N . ASN A 1 451 ? -9.234 -38.469 -0.915 1 87.75 451 ASN A N 1
ATOM 3535 C CA . ASN A 1 451 ? -8.008 -38.188 -0.166 1 87.75 451 ASN A CA 1
ATOM 3536 C C . ASN A 1 451 ? -8.227 -38.344 1.337 1 87.75 451 ASN A C 1
ATOM 3538 O O . ASN A 1 451 ? -7.266 -38.406 2.104 1 87.75 451 ASN A O 1
ATOM 3542 N N . THR A 1 452 ? -9.469 -38.406 1.761 1 86.06 452 THR A N 1
ATOM 3543 C CA . THR A 1 452 ? -9.742 -38.625 3.178 1 86.06 452 THR A CA 1
ATOM 3544 C C . THR A 1 452 ? -9.703 -40.125 3.525 1 86.06 452 THR A C 1
ATOM 3546 O O . THR A 1 452 ? -9.727 -40.469 4.703 1 86.06 452 THR A O 1
ATOM 3549 N N . HIS A 1 453 ? -9.625 -40.969 2.57 1 91.25 453 HIS A N 1
ATOM 3550 C CA . HIS A 1 453 ? -9.516 -42.406 2.828 1 91.25 453 HIS A CA 1
ATOM 3551 C C . HIS A 1 453 ? -8.148 -42.75 3.416 1 91.25 453 HIS A C 1
ATOM 3553 O O . HIS A 1 453 ? -7.121 -42.281 2.918 1 91.25 453 HIS A O 1
ATOM 3559 N N . ALA A 1 454 ? -8.133 -43.531 4.34 1 91.06 454 ALA A N 1
ATOM 3560 C CA . ALA A 1 454 ? -6.938 -43.844 5.121 1 91.06 454 ALA A CA 1
ATOM 3561 C C . ALA A 1 454 ? -5.867 -44.5 4.254 1 91.06 454 ALA A C 1
ATOM 3563 O O . ALA A 1 454 ? -4.672 -44.375 4.531 1 91.06 454 ALA A O 1
ATOM 3564 N N . LYS A 1 455 ? -6.301 -45.188 3.162 1 95 455 LYS A N 1
ATOM 3565 C CA . LYS A 1 455 ? -5.348 -45.938 2.35 1 95 455 LYS A CA 1
ATOM 3566 C C . LYS A 1 455 ? -5.012 -45.188 1.062 1 95 455 LYS A C 1
ATOM 3568 O O . LYS A 1 455 ? -4.418 -45.781 0.144 1 95 455 LYS A O 1
ATOM 3573 N N . VAL A 1 456 ? -5.422 -44 0.989 1 93.88 456 VAL A N 1
ATOM 3574 C CA . VAL A 1 456 ? -5.121 -43.156 -0.17 1 93.88 456 VAL A CA 1
ATOM 3575 C C . VAL A 1 456 ? -4.09 -42.094 0.21 1 93.88 456 VAL A C 1
ATOM 3577 O O . VAL A 1 456 ? -4.301 -41.312 1.146 1 93.88 456 VAL A O 1
ATOM 3580 N N . LYS A 1 457 ? -3.012 -42.094 -0.53 1 89.06 457 LYS A N 1
ATOM 3581 C CA . LYS A 1 457 ? -1.988 -41.094 -0.348 1 89.06 457 LYS A CA 1
ATOM 3582 C C . LYS A 1 457 ? -2.352 -39.812 -1.097 1 89.06 457 LYS A C 1
ATOM 3584 O O . LYS A 1 457 ? -2.17 -38.688 -0.575 1 89.06 457 LYS A O 1
ATOM 3589 N N . ASP A 1 458 ? -2.744 -39.938 -2.359 1 89.88 458 ASP A N 1
ATOM 3590 C CA . ASP A 1 458 ? -3.186 -38.812 -3.209 1 89.88 458 ASP A CA 1
ATOM 3591 C C . ASP A 1 458 ? -3.986 -39.344 -4.402 1 89.88 458 ASP A C 1
ATOM 3593 O O . ASP A 1 458 ? -4.059 -40.562 -4.633 1 89.88 458 ASP A O 1
ATOM 3597 N N . CYS A 1 459 ? -4.711 -38.531 -5.055 1 92.25 459 CYS A N 1
ATOM 3598 C CA . CYS A 1 459 ? -5.438 -38.969 -6.242 1 92.25 459 CYS A CA 1
ATOM 3599 C C . CYS A 1 459 ? -5.652 -37.812 -7.203 1 92.25 459 CYS A C 1
ATOM 3601 O O . CYS A 1 459 ? -5.445 -36.656 -6.84 1 92.25 459 CYS A O 1
ATOM 3603 N N . ILE A 1 460 ? -5.918 -38.062 -8.422 1 92.94 460 ILE A N 1
ATOM 3604 C CA . ILE A 1 460 ? -6.336 -37.125 -9.445 1 92.94 460 ILE A CA 1
ATOM 3605 C C . ILE A 1 460 ? -7.496 -37.688 -10.25 1 92.94 460 ILE A C 1
ATOM 3607 O O . ILE A 1 460 ? -7.5 -38.906 -10.562 1 92.94 460 ILE A O 1
ATOM 3611 N N . VAL A 1 461 ? -8.516 -36.938 -10.438 1 92.81 461 VAL A N 1
ATOM 3612 C CA . VAL A 1 461 ? -9.75 -37.406 -11.062 1 92.81 461 VAL A CA 1
ATOM 3613 C C . VAL A 1 461 ? -9.906 -36.75 -12.438 1 92.81 461 VAL A C 1
ATOM 3615 O O . VAL A 1 461 ? -9.594 -35.594 -12.617 1 92.81 461 VAL A O 1
ATOM 3618 N N . THR A 1 462 ? -10.25 -37.5 -13.344 1 94.31 462 THR A N 1
ATOM 3619 C CA . THR A 1 462 ? -10.547 -37.062 -14.711 1 94.31 462 THR A CA 1
ATOM 3620 C C . THR A 1 462 ? -11.703 -37.875 -15.289 1 94.31 462 THR A C 1
ATOM 3622 O O . THR A 1 462 ? -12.562 -38.344 -14.555 1 94.31 462 THR A O 1
ATOM 3625 N N . SER A 1 463 ? -11.859 -37.844 -16.656 1 92.62 463 SER A N 1
ATOM 3626 C CA . SER A 1 463 ? -12.945 -38.594 -17.266 1 92.62 463 SER A CA 1
ATOM 3627 C C . SER A 1 463 ? -12.461 -39.344 -18.516 1 92.62 463 SER A C 1
ATOM 3629 O O . SER A 1 463 ? -11.398 -39 -19.062 1 92.62 463 SER A O 1
ATOM 3631 N N . VAL A 1 464 ? -13.125 -40.344 -18.844 1 93.19 464 VAL A N 1
ATOM 3632 C CA . VAL A 1 464 ? -12.953 -41.031 -20.125 1 93.19 464 VAL A CA 1
ATOM 3633 C C . VAL A 1 464 ? -14.266 -41 -20.906 1 93.19 464 VAL A C 1
ATOM 3635 O O . VAL A 1 464 ? -15.336 -40.844 -20.328 1 93.19 464 VAL A O 1
ATOM 3638 N N . PRO A 1 465 ? -14.164 -41.031 -22.203 1 91.56 465 PRO A N 1
ATOM 3639 C CA . PRO A 1 465 ? -15.391 -41.062 -23 1 91.56 465 PRO A CA 1
ATOM 3640 C C . PRO A 1 465 ? -16.266 -42.281 -22.734 1 91.56 465 PRO A C 1
ATOM 3642 O O . PRO A 1 465 ? -15.742 -43.375 -22.516 1 91.56 465 PRO A O 1
ATOM 3645 N N . ASP A 1 466 ? -17.562 -42.031 -22.688 1 90.06 466 ASP A N 1
ATOM 3646 C CA . ASP A 1 466 ? -18.547 -43.094 -22.5 1 90.06 466 ASP A CA 1
ATOM 3647 C C . ASP A 1 466 ? -19.719 -42.938 -23.453 1 90.06 466 ASP A C 1
ATOM 3649 O O . ASP A 1 466 ? -20.234 -41.812 -23.625 1 90.06 466 ASP A O 1
ATOM 3653 N N . LYS A 1 467 ? -20.125 -43.938 -24.047 1 85.88 467 LYS A N 1
ATOM 3654 C CA . LYS A 1 467 ? -21.172 -43.906 -25.062 1 85.88 467 LYS A CA 1
ATOM 3655 C C . LYS A 1 467 ? -22.516 -43.531 -24.453 1 85.88 467 LYS A C 1
ATOM 3657 O O . LYS A 1 467 ? -23.328 -42.844 -25.078 1 85.88 467 LYS A O 1
ATOM 3662 N N . MET A 1 468 ? -22.828 -43.969 -23.266 1 83.31 468 MET A N 1
ATOM 3663 C CA . MET A 1 468 ? -24.125 -43.75 -22.625 1 83.31 468 MET A CA 1
ATOM 3664 C C . MET A 1 468 ? -24.156 -42.438 -21.859 1 83.31 468 MET A C 1
ATOM 3666 O O . MET A 1 468 ? -25.172 -41.719 -21.891 1 83.31 468 MET A O 1
ATOM 3670 N N . ARG A 1 469 ? -23.109 -42.125 -21.188 1 87.38 469 ARG A N 1
ATOM 3671 C CA . ARG A 1 469 ? -23.125 -41 -20.25 1 87.38 469 ARG A CA 1
ATOM 3672 C C . ARG A 1 469 ? -22.375 -39.812 -20.812 1 87.38 469 ARG A C 1
ATOM 3674 O O . ARG A 1 469 ? -22.375 -38.719 -20.219 1 87.38 469 ARG A O 1
ATOM 3681 N N . GLY A 1 470 ? -21.703 -40 -21.984 1 88.62 470 GLY A N 1
ATOM 3682 C CA . GLY A 1 470 ? -20.812 -39 -22.484 1 88.62 470 GLY A CA 1
ATOM 3683 C C . GLY A 1 470 ? -19.406 -39.094 -21.922 1 88.62 470 GLY A C 1
ATOM 3684 O O . GLY A 1 470 ? -18.453 -39.406 -22.641 1 88.62 470 GLY A O 1
ATOM 3685 N N . GLN A 1 471 ? -19.297 -38.875 -20.594 1 92.25 471 GLN A N 1
ATOM 3686 C CA . GLN A 1 471 ? -18.031 -39.031 -19.875 1 92.25 471 GLN A CA 1
ATOM 3687 C C . GLN A 1 471 ? -18.234 -39.844 -18.609 1 92.25 471 GLN A C 1
ATOM 3689 O O . GLN A 1 471 ? -19.281 -39.781 -17.969 1 92.25 471 GLN A O 1
ATOM 3694 N N . MET A 1 472 ? -17.25 -40.594 -18.375 1 92.5 472 MET A N 1
ATOM 3695 C CA . MET A 1 472 ? -17.25 -41.375 -17.141 1 92.5 472 MET A CA 1
ATOM 3696 C C . MET A 1 472 ? -16.109 -40.938 -16.219 1 92.5 472 MET A C 1
ATOM 3698 O O . MET A 1 472 ? -14.969 -40.844 -16.656 1 92.5 472 MET A O 1
ATOM 3702 N N . VAL A 1 473 ? -16.438 -40.75 -14.992 1 94.69 473 VAL A N 1
ATOM 3703 C CA . VAL A 1 473 ? -15.477 -40.281 -14 1 94.69 473 VAL A CA 1
ATOM 3704 C C . VAL A 1 473 ? -14.438 -41.375 -13.742 1 94.69 473 VAL A C 1
ATOM 3706 O O . VAL A 1 473 ? -14.789 -42.531 -13.547 1 94.69 473 VAL A O 1
ATOM 3709 N N . THR A 1 474 ? -13.188 -40.969 -13.773 1 95.81 474 THR A N 1
ATOM 3710 C CA . THR A 1 474 ? -12.062 -41.875 -13.594 1 95.81 474 THR A CA 1
ATOM 3711 C C . THR A 1 474 ? -11.07 -41.312 -12.578 1 95.81 474 THR A C 1
ATOM 3713 O O . THR A 1 474 ? -10.664 -40.156 -12.664 1 95.81 474 THR A O 1
ATOM 3716 N N . ALA A 1 475 ? -10.719 -42.156 -11.602 1 96.19 475 ALA A N 1
ATOM 3717 C CA . ALA A 1 475 ? -9.789 -41.719 -10.562 1 96.19 475 ALA A CA 1
ATOM 3718 C C . ALA A 1 475 ? -8.461 -42.438 -10.664 1 96.19 475 ALA A C 1
ATOM 3720 O O . ALA A 1 475 ? -8.422 -43.688 -10.727 1 96.19 475 ALA A O 1
ATOM 3721 N N . TYR A 1 476 ? -7.457 -41.719 -10.789 1 96 476 TYR A N 1
ATOM 3722 C CA . TYR A 1 476 ? -6.105 -42.25 -10.602 1 96 476 TYR A CA 1
ATOM 3723 C C . TYR A 1 476 ? -5.648 -42.062 -9.164 1 96 476 TYR A C 1
ATOM 3725 O O . TYR A 1 476 ? -5.656 -40.969 -8.617 1 96 476 TYR A O 1
ATOM 3733 N N . VAL A 1 477 ? -5.242 -43.156 -8.477 1 95.75 477 VAL A N 1
ATOM 3734 C CA . VAL A 1 477 ? -5.047 -43.125 -7.031 1 95.75 477 VAL A CA 1
ATOM 3735 C C . VAL A 1 477 ? -3.65 -43.656 -6.695 1 95.75 477 VAL A C 1
ATOM 3737 O O . VAL A 1 477 ? -3.221 -44.688 -7.219 1 95.75 477 VAL A O 1
ATOM 3740 N N . VAL A 1 478 ? -2.955 -42.875 -5.887 1 94.62 478 VAL A N 1
ATOM 3741 C CA . VAL A 1 478 ? -1.733 -43.344 -5.246 1 94.62 478 VAL A CA 1
ATOM 3742 C C . VAL A 1 478 ? -2.07 -44 -3.9 1 94.62 478 VAL A C 1
ATOM 3744 O O . VAL A 1 478 ? -2.57 -43.312 -2.996 1 94.62 478 VAL A O 1
ATOM 3747 N N . ARG A 1 479 ? -1.726 -45.281 -3.754 1 93.88 479 ARG A N 1
ATOM 3748 C CA . ARG A 1 479 ? -2.084 -46.031 -2.555 1 93.88 479 ARG A CA 1
ATOM 3749 C C . ARG A 1 479 ? -1.051 -45.844 -1.451 1 93.88 479 ARG A C 1
ATOM 3751 O O . ARG A 1 479 ? 0.152 -45.812 -1.718 1 93.88 479 ARG A O 1
ATOM 3758 N N . SER A 1 480 ? -1.515 -45.562 -0.253 1 92.25 480 SER A N 1
ATOM 3759 C CA . SER A 1 480 ? -0.626 -45.625 0.901 1 92.25 480 SER A CA 1
ATOM 3760 C C . SER A 1 480 ? -0.598 -47.031 1.486 1 92.25 480 SER A C 1
ATOM 3762 O O . SER A 1 480 ? 0.281 -47.375 2.287 1 92.25 480 SER A O 1
ATOM 3764 N N . ASP A 1 481 ? -1.524 -47.906 1.142 1 94.12 481 ASP A N 1
ATOM 3765 C CA . ASP A 1 481 ? -1.666 -49.312 1.526 1 94.12 481 ASP A CA 1
ATOM 3766 C C . ASP A 1 481 ? -2.023 -50.188 0.321 1 94.12 481 ASP A C 1
ATOM 3768 O O . ASP A 1 481 ? -3.102 -50.031 -0.258 1 94.12 481 ASP A O 1
ATOM 3772 N N . ASP A 1 482 ? -1.241 -51.125 0.026 1 92.62 482 ASP A N 1
ATOM 3773 C CA . ASP A 1 482 ? -1.364 -51.938 -1.18 1 92.62 482 ASP A CA 1
ATOM 3774 C C . ASP A 1 482 ? -2.629 -52.812 -1.138 1 92.62 482 ASP A C 1
ATOM 3776 O O . ASP A 1 482 ? -3.074 -53.312 -2.168 1 92.62 482 ASP A O 1
ATOM 3780 N N . SER A 1 483 ? -3.217 -52.906 -0.019 1 94.62 483 SER A N 1
ATOM 3781 C CA . SER A 1 483 ? -4.414 -53.719 0.115 1 94.62 483 SER A CA 1
ATOM 3782 C C . SER A 1 483 ? -5.648 -53 -0.4 1 94.62 483 SER A C 1
ATOM 3784 O O . SER A 1 483 ? -6.711 -53.594 -0.576 1 94.62 483 SER A O 1
ATOM 3786 N N . LEU A 1 484 ? -5.473 -51.75 -0.767 1 95.5 484 LEU A N 1
ATOM 3787 C CA . LEU A 1 484 ? -6.59 -50.938 -1.231 1 95.5 484 LEU A CA 1
ATOM 3788 C C . LEU A 1 484 ? -7.113 -51.438 -2.57 1 95.5 484 LEU A C 1
ATOM 3790 O O . LEU A 1 484 ? -6.34 -51.656 -3.5 1 95.5 484 LEU A O 1
ATOM 3794 N N . THR A 1 485 ? -8.43 -51.656 -2.699 1 95.5 485 THR A N 1
ATOM 3795 C CA . THR A 1 485 ? -9.039 -52.125 -3.938 1 95.5 485 THR A CA 1
ATOM 3796 C C . THR A 1 485 ? -10 -51.094 -4.496 1 95.5 485 THR A C 1
ATOM 3798 O O . THR A 1 485 ? -10.5 -50.25 -3.76 1 95.5 485 THR A O 1
ATOM 3801 N N . PRO A 1 486 ? -10.203 -51.156 -5.816 1 95.75 486 PRO A N 1
ATOM 3802 C CA . PRO A 1 486 ? -11.188 -50.281 -6.414 1 95.75 486 PRO A CA 1
ATOM 3803 C C . PRO A 1 486 ? -12.57 -50.406 -5.777 1 95.75 486 PRO A C 1
ATOM 3805 O O . PRO A 1 486 ? -13.273 -49.406 -5.609 1 95.75 486 PRO A O 1
ATOM 3808 N N . GLU A 1 487 ? -12.93 -51.594 -5.387 1 95 487 GLU A N 1
ATOM 3809 C CA . GLU A 1 487 ? -14.227 -51.844 -4.75 1 95 487 GLU A CA 1
ATOM 3810 C C . GLU A 1 487 ? -14.312 -51.125 -3.398 1 95 487 GLU A C 1
ATOM 3812 O O . GLU A 1 487 ? -15.352 -50.562 -3.047 1 95 487 GLU A O 1
ATOM 3817 N N . GLU A 1 488 ? -13.211 -51.188 -2.734 1 95.62 488 GLU A N 1
ATOM 3818 C CA . GLU A 1 488 ? -13.156 -50.5 -1.447 1 95.62 488 GLU A CA 1
ATOM 3819 C C . GLU A 1 488 ? -13.344 -49 -1.617 1 95.62 488 GLU A C 1
ATOM 3821 O O . GLU A 1 488 ? -14.055 -48.375 -0.836 1 95.62 488 GLU A O 1
ATOM 3826 N N . LEU A 1 489 ? -12.727 -48.438 -2.633 1 96.25 489 LEU A N 1
ATOM 3827 C CA . LEU A 1 489 ? -12.859 -47.031 -2.898 1 96.25 489 LEU A CA 1
ATOM 3828 C C . LEU A 1 489 ? -14.273 -46.688 -3.342 1 96.25 489 LEU A C 1
ATOM 3830 O O . LEU A 1 489 ? -14.82 -45.656 -2.955 1 96.25 489 LEU A O 1
ATOM 3834 N N . ASP A 1 490 ? -14.812 -47.5 -4.152 1 95 490 ASP A N 1
ATOM 3835 C CA . ASP A 1 490 ? -16.188 -47.312 -4.605 1 95 490 ASP A CA 1
ATOM 3836 C C . ASP A 1 490 ? -17.156 -47.312 -3.434 1 95 490 ASP A C 1
ATOM 3838 O O . ASP A 1 490 ? -18.047 -46.438 -3.352 1 95 490 ASP A O 1
ATOM 3842 N N . ASP A 1 491 ? -16.984 -48.25 -2.562 1 94.69 491 ASP A N 1
ATOM 3843 C CA . ASP A 1 491 ? -17.828 -48.344 -1.373 1 94.69 491 ASP A CA 1
ATOM 3844 C C . ASP A 1 491 ? -17.641 -47.125 -0.473 1 94.69 491 ASP A C 1
ATOM 3846 O O . ASP A 1 491 ? -18.594 -46.625 0.118 1 94.69 491 ASP A O 1
ATOM 3850 N N . TYR A 1 492 ? -16.438 -46.75 -0.417 1 94.75 492 TYR A N 1
ATOM 3851 C CA . TYR A 1 492 ? -16.125 -45.562 0.378 1 94.75 492 TYR A CA 1
ATOM 3852 C C . TYR A 1 492 ? -16.844 -44.344 -0.171 1 94.75 492 TYR A C 1
ATOM 3854 O O . TYR A 1 492 ? -17.422 -43.562 0.591 1 94.75 492 TYR A O 1
ATOM 3862 N N . CYS A 1 493 ? -16.797 -44.156 -1.473 1 93.81 493 CYS A N 1
ATOM 3863 C CA . CYS A 1 493 ? -17.469 -43.062 -2.125 1 93.81 493 CYS A CA 1
ATOM 3864 C C . CYS A 1 493 ? -18.984 -43.125 -1.945 1 93.81 493 CYS A C 1
ATOM 3866 O O . CYS A 1 493 ? -19.641 -42.125 -1.692 1 93.81 493 CYS A O 1
ATOM 3868 N N . LYS A 1 494 ? -19.516 -44.344 -2 1 89.88 494 LYS A N 1
ATOM 3869 C CA . LYS A 1 494 ? -20.953 -44.562 -1.835 1 89.88 494 LYS A CA 1
ATOM 3870 C C . LYS A 1 494 ? -21.406 -44.188 -0.423 1 89.88 494 LYS A C 1
ATOM 3872 O O . LYS A 1 494 ? -22.516 -43.688 -0.229 1 89.88 494 LYS A O 1
ATOM 3877 N N . ALA A 1 495 ? -20.516 -44.375 0.444 1 91 495 ALA A N 1
ATOM 3878 C CA . ALA A 1 495 ? -20.844 -44.188 1.854 1 91 495 ALA A CA 1
ATOM 3879 C C . ALA A 1 495 ? -20.594 -42.75 2.283 1 91 495 ALA A C 1
ATOM 3881 O O . ALA A 1 495 ? -21.031 -42.344 3.359 1 91 495 ALA A O 1
ATOM 3882 N N . SER A 1 496 ? -19.938 -42.062 1.469 1 88.56 496 SER A N 1
ATOM 3883 C CA . SER A 1 496 ? -19.547 -40.719 1.852 1 88.56 496 SER A CA 1
ATOM 3884 C C . SER A 1 496 ? -20.75 -39.781 1.814 1 88.56 496 SER A C 1
ATOM 3886 O O . SER A 1 496 ? -21.453 -39.688 0.806 1 88.56 496 SER A O 1
ATOM 3888 N N . PRO A 1 497 ? -20.969 -39.062 2.854 1 82.31 497 PRO A N 1
ATOM 3889 C CA . PRO A 1 497 ? -22.047 -38.062 2.84 1 82.31 497 PRO A CA 1
ATOM 3890 C C . PRO A 1 497 ? -21.672 -36.812 2.033 1 82.31 497 PRO A C 1
ATOM 3892 O O . PRO A 1 497 ? -22.531 -36 1.719 1 82.31 497 PRO A O 1
ATOM 3895 N N . ASP A 1 498 ? -20.453 -36.688 1.627 1 78.38 498 ASP A N 1
ATOM 3896 C CA . ASP A 1 498 ? -19.969 -35.469 0.998 1 78.38 498 ASP A CA 1
ATOM 3897 C C . ASP A 1 498 ? -19.953 -35.594 -0.523 1 78.38 498 ASP A C 1
ATOM 3899 O O . ASP A 1 498 ? -19.469 -34.719 -1.225 1 78.38 498 ASP A O 1
ATOM 3903 N N . MET A 1 499 ? -20.469 -36.75 -0.966 1 83.31 499 MET A N 1
ATOM 3904 C CA . MET A 1 499 ? -20.438 -36.969 -2.412 1 83.31 499 MET A CA 1
ATOM 3905 C C . MET A 1 499 ? -21.688 -37.688 -2.881 1 83.31 499 MET A C 1
ATOM 3907 O O . MET A 1 499 ? -21.984 -38.781 -2.389 1 83.31 499 MET A O 1
ATOM 3911 N N . ALA A 1 500 ? -22.391 -37.125 -3.852 1 84.5 500 ALA A N 1
ATOM 3912 C CA . ALA A 1 500 ? -23.547 -37.781 -4.457 1 84.5 500 ALA A CA 1
ATOM 3913 C C . ALA A 1 500 ? -23.094 -39 -5.285 1 84.5 500 ALA A C 1
ATOM 3915 O O . ALA A 1 500 ? -22.016 -38.969 -5.887 1 84.5 500 ALA A O 1
ATOM 3916 N N . ASN A 1 501 ? -23.922 -39.969 -5.348 1 84.56 501 ASN A N 1
ATOM 3917 C CA . ASN A 1 501 ? -23.609 -41.219 -6.008 1 84.56 501 ASN A CA 1
ATOM 3918 C C . ASN A 1 501 ? -23.25 -41.031 -7.473 1 84.56 501 ASN A C 1
ATOM 3920 O O . ASN A 1 501 ? -22.391 -41.719 -8.008 1 84.56 501 ASN A O 1
ATOM 3924 N N . PHE A 1 502 ? -23.891 -40.094 -8.109 1 85.12 502 PHE A N 1
ATOM 3925 C CA . PHE A 1 502 ? -23.672 -39.938 -9.539 1 85.12 502 PHE A CA 1
ATOM 3926 C C . PHE A 1 502 ? -22.297 -39.344 -9.812 1 85.12 502 PHE A C 1
ATOM 3928 O O . PHE A 1 502 ? -21.797 -39.438 -10.938 1 85.12 502 PHE A O 1
ATOM 3935 N N . LYS A 1 503 ? -21.578 -38.812 -8.805 1 89.69 503 LYS A N 1
ATOM 3936 C CA . LYS A 1 503 ? -20.266 -38.188 -8.953 1 89.69 503 LYS A CA 1
ATOM 3937 C C . LYS A 1 503 ? -19.141 -39.219 -8.805 1 89.69 503 LYS A C 1
ATOM 3939 O O . LYS A 1 503 ? -18 -38.938 -9.172 1 89.69 503 LYS A O 1
ATOM 3944 N N . ARG A 1 504 ? -19.5 -40.312 -8.258 1 92.62 504 ARG A N 1
ATOM 3945 C CA . ARG A 1 504 ? -18.453 -41.281 -7.875 1 92.62 504 ARG A CA 1
ATOM 3946 C C . ARG A 1 504 ? -17.719 -41.812 -9.102 1 92.62 504 ARG A C 1
ATOM 3948 O O . ARG A 1 504 ? -18.328 -42.031 -10.148 1 92.62 504 ARG A O 1
ATOM 3955 N N . PRO A 1 505 ? -16.422 -42.031 -8.977 1 95.44 505 PRO A N 1
ATOM 3956 C CA . PRO A 1 505 ? -15.68 -42.656 -10.078 1 95.44 505 PRO A CA 1
ATOM 3957 C C . PRO A 1 505 ? -16.203 -44.031 -10.438 1 95.44 505 PRO A C 1
ATOM 3959 O O . PRO A 1 505 ? -16.562 -44.812 -9.555 1 95.44 505 PRO A O 1
ATOM 3962 N N . ARG A 1 506 ? -16.219 -44.281 -11.742 1 93.69 506 ARG A N 1
ATOM 3963 C CA . ARG A 1 506 ? -16.594 -45.594 -12.219 1 93.69 506 ARG A CA 1
ATOM 3964 C C . ARG A 1 506 ? -15.367 -46.375 -12.695 1 93.69 506 ARG A C 1
ATOM 3966 O O . ARG A 1 506 ? -15.422 -47.594 -12.867 1 93.69 506 ARG A O 1
ATOM 3973 N N . PHE A 1 507 ? -14.352 -45.625 -12.898 1 95.06 507 PHE A N 1
ATOM 3974 C CA . PHE A 1 507 ? -13.062 -46.188 -13.234 1 95.06 507 PHE A CA 1
ATOM 3975 C C . PHE A 1 507 ? -11.992 -45.781 -12.227 1 95.06 507 PHE A C 1
ATOM 3977 O O . PHE A 1 507 ? -11.992 -44.625 -11.773 1 95.06 507 PHE A O 1
ATOM 3984 N N . TYR A 1 508 ? -11.164 -46.75 -11.875 1 96.5 508 TYR A N 1
ATOM 3985 C CA . TYR A 1 508 ? -10.016 -46.469 -11.016 1 96.5 508 TYR A CA 1
ATOM 3986 C C . TYR A 1 508 ? -8.727 -46.969 -11.664 1 96.5 508 TYR A C 1
ATOM 3988 O O . TYR A 1 508 ? -8.734 -47.969 -12.391 1 96.5 508 TYR A O 1
ATOM 3996 N N . CYS A 1 509 ? -7.719 -46.312 -11.469 1 96.12 509 CYS A N 1
ATOM 3997 C CA . CYS A 1 509 ? -6.375 -46.719 -11.859 1 96.12 509 CYS A CA 1
ATOM 3998 C C . CYS A 1 509 ? -5.367 -46.406 -10.758 1 96.12 509 CYS A C 1
ATOM 4000 O O . CYS A 1 509 ? -5.273 -45.281 -10.297 1 96.12 509 CYS A O 1
ATOM 4002 N N . PHE A 1 510 ? -4.684 -47.438 -10.258 1 95.81 510 PHE A N 1
ATOM 4003 C CA . PHE A 1 510 ? -3.65 -47.219 -9.25 1 95.81 510 PHE A CA 1
ATOM 4004 C C . PHE A 1 510 ? -2.326 -46.844 -9.906 1 95.81 510 PHE A C 1
ATOM 4006 O O . PHE A 1 510 ? -1.865 -47.531 -10.82 1 95.81 510 PHE A O 1
ATOM 4013 N N . VAL A 1 511 ? -1.789 -45.719 -9.453 1 94.75 511 VAL A N 1
ATOM 4014 C CA . VAL A 1 511 ? -0.534 -45.219 -10.008 1 94.75 511 VAL A CA 1
ATOM 4015 C C . VAL A 1 511 ? 0.47 -45 -8.883 1 94.75 511 VAL A C 1
ATOM 4017 O O . VAL A 1 511 ? 0.091 -44.906 -7.711 1 94.75 511 VAL A O 1
ATOM 4020 N N . SER A 1 512 ? 1.752 -44.906 -9.258 1 92.06 512 SER A N 1
ATOM 4021 C CA . SER A 1 512 ? 2.803 -44.719 -8.266 1 92.06 512 SER A CA 1
ATOM 4022 C C . SER A 1 512 ? 2.941 -43.25 -7.879 1 92.06 512 SER A C 1
ATOM 4024 O O . SER A 1 512 ? 3.414 -42.938 -6.785 1 92.06 512 SER A O 1
ATOM 4026 N N . GLN A 1 513 ? 2.525 -42.375 -8.844 1 89.81 513 GLN A N 1
ATOM 4027 C CA . GLN A 1 513 ? 2.662 -40.938 -8.562 1 89.81 513 GLN A CA 1
ATOM 4028 C C . GLN A 1 513 ? 1.685 -40.125 -9.391 1 89.81 513 GLN A C 1
ATOM 4030 O O . GLN A 1 513 ? 1.222 -40.594 -10.445 1 89.81 513 GLN A O 1
ATOM 4035 N N . ILE A 1 514 ? 1.31 -39.062 -8.867 1 88.44 514 ILE A N 1
ATOM 4036 C CA . ILE A 1 514 ? 0.547 -38.031 -9.586 1 88.44 514 ILE A CA 1
ATOM 4037 C C . ILE A 1 514 ? 1.487 -36.938 -10.086 1 88.44 514 ILE A C 1
ATOM 4039 O O . ILE A 1 514 ? 2.408 -36.531 -9.375 1 88.44 514 ILE A O 1
ATOM 4043 N N . LEU A 1 515 ? 1.236 -36.562 -11.242 1 80.31 515 LEU A N 1
ATOM 4044 C CA . LEU A 1 515 ? 2.086 -35.531 -11.82 1 80.31 515 LEU A CA 1
ATOM 4045 C C . LEU A 1 515 ? 1.65 -34.156 -11.344 1 80.31 515 LEU A C 1
ATOM 4047 O O . LEU A 1 515 ? 0.453 -33.844 -11.281 1 80.31 515 LEU A O 1
ATOM 4051 N N . PHE A 1 516 ? 2.637 -33.438 -10.883 1 77.12 516 PHE A N 1
ATOM 4052 C CA . PHE A 1 516 ? 2.416 -32.062 -10.43 1 77.12 516 PHE A CA 1
ATOM 4053 C C . PHE A 1 516 ? 3.217 -31.078 -11.266 1 77.12 516 PHE A C 1
ATOM 4055 O O . PHE A 1 516 ? 4.266 -31.422 -11.812 1 77.12 516 PHE A O 1
ATOM 4062 N N . SER A 1 517 ? 2.639 -29.906 -11.367 1 70.19 517 SER A N 1
ATOM 4063 C CA . SER A 1 517 ? 3.408 -28.797 -11.938 1 70.19 517 SER A CA 1
ATOM 4064 C C . SER A 1 517 ? 4.523 -28.359 -11 1 70.19 517 SER A C 1
ATOM 4066 O O . SER A 1 517 ? 4.598 -28.812 -9.859 1 70.19 517 SER A O 1
ATOM 4068 N N . ALA A 1 518 ? 5.344 -27.5 -11.531 1 62 518 ALA A N 1
ATOM 4069 C CA . ALA A 1 518 ? 6.457 -26.984 -10.742 1 62 518 ALA A CA 1
ATOM 4070 C C . ALA A 1 518 ? 5.957 -26.203 -9.523 1 62 518 ALA A C 1
ATOM 4072 O O . ALA A 1 518 ? 6.68 -26.062 -8.539 1 62 518 ALA A O 1
ATOM 4073 N N . THR A 1 519 ? 4.691 -25.781 -9.578 1 60.41 519 THR A N 1
ATOM 4074 C CA . THR A 1 519 ? 4.133 -25 -8.477 1 60.41 519 THR A CA 1
ATOM 4075 C C . THR A 1 519 ? 3.283 -25.875 -7.566 1 60.41 519 THR A C 1
ATOM 4077 O O . THR A 1 519 ? 2.549 -25.375 -6.715 1 60.41 519 THR A O 1
ATOM 4080 N N . GLY A 1 520 ? 3.33 -27.172 -7.816 1 66.81 520 GLY A N 1
ATOM 4081 C CA . GLY A 1 520 ? 2.648 -28.094 -6.918 1 66.81 520 GLY A CA 1
ATOM 4082 C C . GLY A 1 520 ? 1.208 -28.344 -7.312 1 66.81 520 GLY A C 1
ATOM 4083 O O . GLY A 1 520 ? 0.457 -28.969 -6.562 1 66.81 520 GLY A O 1
ATOM 4084 N N . LYS A 1 521 ? 0.789 -27.891 -8.586 1 77 521 LYS A N 1
ATOM 4085 C CA . LYS A 1 521 ? -0.569 -28.141 -9.055 1 77 521 LYS A CA 1
ATOM 4086 C C . LYS A 1 521 ? -0.654 -29.484 -9.789 1 77 521 LYS A C 1
ATOM 4088 O O . LYS A 1 521 ? 0.243 -29.828 -10.562 1 77 521 LYS A O 1
ATOM 4093 N N . LYS A 1 522 ? -1.75 -30.219 -9.484 1 79.5 522 LYS A N 1
ATOM 4094 C CA . LYS A 1 522 ? -1.988 -31.453 -10.227 1 79.5 522 LYS A CA 1
ATOM 4095 C C . LYS A 1 522 ? -2.225 -31.172 -11.703 1 79.5 522 LYS A C 1
ATOM 4097 O O . LYS A 1 522 ? -2.922 -30.219 -12.055 1 79.5 522 LYS A O 1
ATOM 4102 N N . LEU A 1 523 ? -1.59 -31.922 -12.531 1 78.31 523 LEU A N 1
ATOM 4103 C CA . LEU A 1 523 ? -1.684 -31.719 -13.977 1 78.31 523 LEU A CA 1
ATOM 4104 C C . LEU A 1 523 ? -2.84 -32.5 -14.562 1 78.31 523 LEU A C 1
ATOM 4106 O O . LEU A 1 523 ? -2.629 -33.594 -15.148 1 78.31 523 LEU A O 1
ATOM 4110 N N . HIS A 1 524 ? -4.035 -31.984 -14.586 1 82.06 524 HIS A N 1
ATOM 4111 C CA . HIS A 1 524 ? -5.246 -32.656 -15.055 1 82.06 524 HIS A CA 1
ATOM 4112 C C . HIS A 1 524 ? -5.223 -32.844 -16.562 1 82.06 524 HIS A C 1
ATOM 4114 O O . HIS A 1 524 ? -5.719 -33.844 -17.078 1 82.06 524 HIS A O 1
ATOM 4120 N N . VAL A 1 525 ? -4.543 -31.969 -17.219 1 74.62 525 VAL A N 1
ATOM 4121 C CA . VAL A 1 525 ? -4.488 -32.062 -18.672 1 74.62 525 VAL A CA 1
ATOM 4122 C C . VAL A 1 525 ? -3.754 -33.312 -19.094 1 74.62 525 VAL A C 1
ATOM 4124 O O . VAL A 1 525 ? -4.199 -34.031 -19.984 1 74.62 525 VAL A O 1
ATOM 4127 N N . LYS A 1 526 ? -2.688 -33.531 -18.422 1 78.56 526 LYS A N 1
ATOM 4128 C CA . LYS A 1 526 ? -1.869 -34.688 -18.75 1 78.56 526 LYS A CA 1
ATOM 4129 C C . LYS A 1 526 ? -2.602 -35.969 -18.438 1 78.56 526 LYS A C 1
ATOM 4131 O O . LYS A 1 526 ? -2.512 -36.938 -19.203 1 78.56 526 LYS A O 1
ATOM 4136 N N . ILE A 1 527 ? -3.359 -36 -17.391 1 85.62 527 ILE A N 1
ATOM 4137 C CA . ILE A 1 527 ? -4.027 -37.25 -16.984 1 85.62 527 ILE A CA 1
ATOM 4138 C C . ILE A 1 527 ? -5.234 -37.5 -17.875 1 85.62 527 ILE A C 1
ATOM 4140 O O . ILE A 1 527 ? -5.586 -38.625 -18.141 1 85.62 527 ILE A O 1
ATOM 4144 N N . LYS A 1 528 ? -5.812 -36.406 -18.312 1 84.31 528 LYS A N 1
ATOM 4145 C CA . LYS A 1 528 ? -6.938 -36.562 -19.234 1 84.31 528 LYS A CA 1
ATOM 4146 C C . LYS A 1 528 ? -6.508 -37.25 -20.516 1 84.31 528 LYS A C 1
ATOM 4148 O O . LYS A 1 528 ? -7.203 -38.125 -21.016 1 84.31 528 LYS A O 1
ATOM 4153 N N . GLU A 1 529 ? -5.367 -36.812 -20.969 1 83.88 529 GLU A N 1
ATOM 4154 C CA . GLU A 1 529 ? -4.82 -37.469 -22.172 1 83.88 529 GLU A CA 1
ATOM 4155 C C . GLU A 1 529 ? -4.461 -38.906 -21.906 1 83.88 529 GLU A C 1
ATOM 4157 O O . GLU A 1 529 ? -4.762 -39.781 -22.734 1 83.88 529 GLU A O 1
ATOM 4162 N N . ALA A 1 530 ? -3.916 -39.156 -20.859 1 89.06 530 ALA A N 1
ATOM 4163 C CA . ALA A 1 530 ? -3.494 -40.5 -20.484 1 89.06 530 ALA A CA 1
ATOM 4164 C C . ALA A 1 530 ? -4.699 -41.438 -20.266 1 89.06 530 ALA A C 1
ATOM 4166 O O . ALA A 1 530 ? -4.648 -42.625 -20.578 1 89.06 530 ALA A O 1
ATOM 4167 N N . ALA A 1 531 ? -5.762 -40.875 -19.781 1 91.88 531 ALA A N 1
ATOM 4168 C CA . ALA A 1 531 ? -6.938 -41.656 -19.391 1 91.88 531 ALA A CA 1
ATOM 4169 C C . ALA A 1 531 ? -7.59 -42.281 -20.625 1 91.88 531 ALA A C 1
ATOM 4171 O O . ALA A 1 531 ? -8.062 -43.438 -20.562 1 91.88 531 ALA A O 1
ATOM 4172 N N . GLU A 1 532 ? -7.59 -41.562 -21.688 1 89.75 532 GLU A N 1
ATOM 4173 C CA . GLU A 1 532 ? -8.156 -42.094 -22.922 1 89.75 532 GLU A CA 1
ATOM 4174 C C . GLU A 1 532 ? -7.348 -43.281 -23.422 1 89.75 532 GLU A C 1
ATOM 4176 O O . GLU A 1 532 ? -7.914 -44.312 -23.859 1 89.75 532 GLU A O 1
ATOM 4181 N N . GLU A 1 533 ? -6.059 -43.094 -23.375 1 91.94 533 GLU A N 1
ATOM 4182 C CA . GLU A 1 533 ? -5.168 -44.156 -23.781 1 91.94 533 GLU A CA 1
ATOM 4183 C C . GLU A 1 533 ? -5.254 -45.344 -22.844 1 91.94 533 GLU A C 1
ATOM 4185 O O . GLU A 1 533 ? -5.207 -46.5 -23.266 1 91.94 533 GLU A O 1
ATOM 4190 N N . ASP A 1 534 ? -5.379 -45.094 -21.625 1 93.69 534 ASP A N 1
ATOM 4191 C CA . ASP A 1 534 ? -5.457 -46.156 -20.625 1 93.69 534 ASP A CA 1
ATOM 4192 C C . ASP A 1 534 ? -6.75 -46.938 -20.75 1 93.69 534 ASP A C 1
ATOM 4194 O O . ASP A 1 534 ? -6.77 -48.156 -20.516 1 93.69 534 ASP A O 1
ATOM 4198 N N . LEU A 1 535 ? -7.793 -46.281 -21.125 1 91.94 535 LEU A N 1
ATOM 4199 C CA . LEU A 1 535 ? -9.062 -46.938 -21.359 1 91.94 535 LEU A CA 1
ATOM 4200 C C . LEU A 1 535 ? -8.938 -47.938 -22.516 1 91.94 535 LEU A C 1
ATOM 4202 O O . LEU A 1 535 ? -9.375 -49.094 -22.406 1 91.94 535 LEU A O 1
ATOM 4206 N N . LYS A 1 536 ? -8.266 -47.5 -23.578 1 91.5 536 LYS A N 1
ATOM 4207 C CA . LYS A 1 536 ? -8.07 -48.312 -24.766 1 91.5 536 LYS A CA 1
ATOM 4208 C C . LYS A 1 536 ? -7.191 -49.531 -24.469 1 91.5 536 LYS A C 1
ATOM 4210 O O . LYS A 1 536 ? -7.402 -50.625 -25 1 91.5 536 LYS A O 1
ATOM 4215 N N . ASN A 1 537 ? -6.285 -49.281 -23.547 1 93.44 537 ASN A N 1
ATOM 4216 C CA . ASN A 1 537 ? -5.312 -50.312 -23.234 1 93.44 537 ASN A CA 1
ATOM 4217 C C . ASN A 1 537 ? -5.805 -51.219 -22.109 1 93.44 537 ASN A C 1
ATOM 4219 O O . ASN A 1 537 ? -5.086 -52.125 -21.672 1 93.44 537 ASN A O 1
ATOM 4223 N N . GLY A 1 538 ? -6.953 -50.969 -21.547 1 90.44 538 GLY A N 1
ATOM 4224 C CA . GLY A 1 538 ? -7.555 -51.812 -20.516 1 90.44 538 GLY A CA 1
ATOM 4225 C C . GLY A 1 538 ? -6.883 -51.688 -19.156 1 90.44 538 GLY A C 1
ATOM 4226 O O . GLY A 1 538 ? -6.832 -52.625 -18.391 1 90.44 538 GLY A O 1
ATOM 4227 N N . LEU A 1 539 ? -6.379 -50.531 -18.906 1 91.69 539 LEU A N 1
ATOM 4228 C CA . LEU A 1 539 ? -5.621 -50.312 -17.672 1 91.69 539 LEU A CA 1
ATOM 4229 C C . LEU A 1 539 ? -6.516 -49.75 -16.578 1 91.69 539 LEU A C 1
ATOM 4231 O O . LEU A 1 539 ? -6.086 -49.594 -15.43 1 91.69 539 LEU A O 1
ATOM 4235 N N . LEU A 1 540 ? -7.719 -49.469 -16.922 1 94.75 540 LEU A N 1
ATOM 4236 C CA . LEU A 1 540 ? -8.656 -48.906 -15.953 1 94.75 540 LEU A CA 1
ATOM 4237 C C . LEU A 1 540 ? -9.547 -50 -15.359 1 94.75 540 LEU A C 1
ATOM 4239 O O . LEU A 1 540 ? -10.039 -50.875 -16.078 1 94.75 540 LEU A O 1
ATOM 4243 N N . TYR A 1 541 ? -9.727 -49.875 -14.047 1 92.81 541 TYR A N 1
ATOM 4244 C CA . TYR A 1 541 ? -10.594 -50.844 -13.359 1 92.81 541 TYR A CA 1
ATOM 4245 C C . TYR A 1 541 ? -12.008 -50.281 -13.227 1 92.81 541 TYR A C 1
ATOM 4247 O O . TYR A 1 541 ? -12.219 -49.219 -12.648 1 92.81 541 TYR A O 1
ATOM 4255 N N . ARG A 1 542 ? -12.883 -51 -13.781 1 92.81 542 ARG A N 1
ATOM 4256 C CA . ARG A 1 542 ? -14.273 -50.562 -13.711 1 92.81 542 ARG A CA 1
ATOM 4257 C C . ARG A 1 542 ? -14.969 -51.156 -12.484 1 92.81 542 ARG A C 1
ATOM 4259 O O . ARG A 1 542 ? -14.75 -52.312 -12.133 1 92.81 542 ARG A O 1
ATOM 4266 N N . VAL A 1 543 ? -15.664 -50.312 -11.82 1 91.38 543 VAL A N 1
ATOM 4267 C CA . VAL A 1 543 ? -16.453 -50.75 -10.672 1 91.38 543 VAL A CA 1
ATOM 4268 C C . VAL A 1 543 ? -17.938 -50.531 -10.961 1 91.38 543 VAL A C 1
ATOM 4270 O O . VAL A 1 543 ? -18.312 -49.656 -11.75 1 91.38 543 VAL A O 1
ATOM 4273 N N . MET B 1 1 ? -11.617 -3.461 -28.609 1 35.47 1 MET B N 1
ATOM 4274 C CA . MET B 1 1 ? -10.609 -2.418 -28.469 1 35.47 1 MET B CA 1
ATOM 4275 C C . MET B 1 1 ? -9.422 -2.918 -27.641 1 35.47 1 MET B C 1
ATOM 4277 O O . MET B 1 1 ? -9.594 -3.732 -26.734 1 35.47 1 MET B O 1
ATOM 4281 N N . MET B 1 2 ? -8.289 -3.139 -28.234 1 45.69 2 MET B N 1
ATOM 4282 C CA . MET B 1 2 ? -7.047 -3.656 -27.672 1 45.69 2 MET B CA 1
ATOM 4283 C C . MET B 1 2 ? -6.867 -3.191 -26.234 1 45.69 2 MET B C 1
ATOM 4285 O O . MET B 1 2 ? -6.961 -1.996 -25.938 1 45.69 2 MET B O 1
ATOM 4289 N N . THR B 1 3 ? -7.078 -4.191 -25.344 1 60.62 3 THR B N 1
ATOM 4290 C CA . THR B 1 3 ? -6.957 -3.928 -23.922 1 60.62 3 THR B CA 1
ATOM 4291 C C . THR B 1 3 ? -5.664 -3.182 -23.609 1 60.62 3 THR B C 1
ATOM 4293 O O . THR B 1 3 ? -4.574 -3.668 -23.922 1 60.62 3 THR B O 1
ATOM 4296 N N . ASP B 1 4 ? -5.73 -1.85 -23.562 1 86.12 4 ASP B N 1
ATOM 4297 C CA . ASP B 1 4 ? -4.625 -0.953 -23.234 1 86.12 4 ASP B CA 1
ATOM 4298 C C . ASP B 1 4 ? -4.488 -0.77 -21.734 1 86.12 4 ASP B C 1
ATOM 4300 O O . ASP B 1 4 ? -5.352 -0.162 -21.094 1 86.12 4 ASP B O 1
ATOM 4304 N N . PHE B 1 5 ? -3.482 -1.51 -21.25 1 93.81 5 PHE B N 1
ATOM 4305 C CA . PHE B 1 5 ? -3.25 -1.503 -19.812 1 93.81 5 PHE B CA 1
ATOM 4306 C C . PHE B 1 5 ? -3.242 -0.078 -19.266 1 93.81 5 PHE B C 1
ATOM 4308 O O . PHE B 1 5 ? -3.867 0.205 -18.25 1 93.81 5 PHE B O 1
ATOM 4315 N N . LYS B 1 6 ? -2.594 0.819 -20.016 1 95.56 6 LYS B N 1
ATOM 4316 C CA . LYS B 1 6 ? -2.496 2.203 -19.562 1 95.56 6 LYS B CA 1
ATOM 4317 C C . LYS B 1 6 ? -3.879 2.82 -19.375 1 95.56 6 LYS B C 1
ATOM 4319 O O . LYS B 1 6 ? -4.156 3.434 -18.344 1 95.56 6 LYS B O 1
ATOM 4324 N N . SER B 1 7 ? -4.699 2.611 -20.328 1 95.38 7 SER B N 1
ATOM 4325 C CA . SER B 1 7 ? -6.047 3.17 -20.266 1 95.38 7 SER B CA 1
ATOM 4326 C C . SER B 1 7 ? -6.848 2.557 -19.125 1 95.38 7 SER B C 1
ATOM 4328 O O . SER B 1 7 ? -7.543 3.268 -18.391 1 95.38 7 SER B O 1
ATOM 4330 N N . ILE B 1 8 ? -6.754 1.244 -18.938 1 95.88 8 ILE B N 1
ATOM 4331 C CA . ILE B 1 8 ? -7.484 0.547 -17.891 1 95.88 8 ILE B CA 1
ATOM 4332 C C . ILE B 1 8 ? -6.977 0.998 -16.516 1 95.88 8 ILE B C 1
ATOM 4334 O O . ILE B 1 8 ? -7.77 1.337 -15.641 1 95.88 8 ILE B O 1
ATOM 4338 N N . PHE B 1 9 ? -5.672 1.077 -16.391 1 97.38 9 PHE B N 1
ATOM 4339 C CA . PHE B 1 9 ? -5.07 1.501 -15.125 1 97.38 9 PHE B CA 1
ATOM 4340 C C . PHE B 1 9 ? -5.508 2.916 -14.766 1 97.38 9 PHE B C 1
ATOM 4342 O O . PHE B 1 9 ? -5.953 3.164 -13.641 1 97.38 9 PHE B O 1
ATOM 4349 N N . GLU B 1 10 ? -5.441 3.82 -15.734 1 96.81 10 GLU B N 1
ATOM 4350 C CA . GLU B 1 10 ? -5.711 5.23 -15.469 1 96.81 10 GLU B CA 1
ATOM 4351 C C . GLU B 1 10 ? -7.191 5.473 -15.203 1 96.81 10 GLU B C 1
ATOM 4353 O O . GLU B 1 10 ? -7.559 6.426 -14.516 1 96.81 10 GLU B O 1
ATOM 4358 N N . SER B 1 11 ? -8.039 4.621 -15.664 1 95.88 11 SER B N 1
ATOM 4359 C CA . SER B 1 11 ? -9.469 4.84 -15.484 1 95.88 11 SER B CA 1
ATOM 4360 C C . SER B 1 11 ? -10 4.059 -14.289 1 95.88 11 SER B C 1
ATOM 4362 O O . SER B 1 11 ? -10.961 4.488 -13.641 1 95.88 11 SER B O 1
ATOM 4364 N N . ARG B 1 12 ? -9.344 2.881 -13.953 1 95.88 12 ARG B N 1
ATOM 4365 C CA . ARG B 1 12 ? -9.945 1.956 -13 1 95.88 12 ARG B CA 1
ATOM 4366 C C . ARG B 1 12 ? -9.258 2.043 -11.641 1 95.88 12 ARG B C 1
ATOM 4368 O O . ARG B 1 12 ? -9.844 1.7 -10.617 1 95.88 12 ARG B O 1
ATOM 4375 N N . TYR B 1 13 ? -8.047 2.451 -11.594 1 97.75 13 TYR B N 1
ATOM 4376 C CA . TYR B 1 13 ? -7.324 2.436 -10.328 1 97.75 13 TYR B CA 1
ATOM 4377 C C . TYR B 1 13 ? -7.5 3.754 -9.578 1 97.75 13 TYR B C 1
ATOM 4379 O O . TYR B 1 13 ? -6.52 4.387 -9.18 1 97.75 13 TYR B O 1
ATOM 4387 N N . THR B 1 14 ? -8.766 4.16 -9.367 1 97.88 14 THR B N 1
ATOM 4388 C CA . THR B 1 14 ? -9.156 5.395 -8.688 1 97.88 14 THR B CA 1
ATOM 4389 C C . THR B 1 14 ? -9.617 5.109 -7.262 1 97.88 14 THR B C 1
ATOM 4391 O O . THR B 1 14 ? -9.953 3.973 -6.93 1 97.88 14 THR B O 1
ATOM 4394 N N . TRP B 1 15 ? -9.609 6.105 -6.449 1 98.5 15 TRP B N 1
ATOM 4395 C CA . TRP B 1 15 ? -10.086 5.965 -5.078 1 98.5 15 TRP B CA 1
ATOM 4396 C C . TRP B 1 15 ? -11.555 5.566 -5.055 1 98.5 15 TRP B C 1
ATOM 4398 O O . TRP B 1 15 ? -11.969 4.723 -4.254 1 98.5 15 TRP B O 1
ATOM 4408 N N . LEU B 1 16 ? -12.359 6.164 -5.969 1 98.06 16 LEU B N 1
ATOM 4409 C CA . LEU B 1 16 ? -13.789 5.867 -6.039 1 98.06 16 LEU B CA 1
ATOM 4410 C C . LEU B 1 16 ? -14.023 4.379 -6.285 1 98.06 16 LEU B C 1
ATOM 4412 O O . LEU B 1 16 ? -14.922 3.781 -5.691 1 98.06 16 LEU B O 1
ATOM 4416 N N . GLU B 1 17 ? -13.203 3.791 -7.16 1 97.31 17 GLU B N 1
ATOM 4417 C CA . GLU B 1 17 ? -13.336 2.359 -7.422 1 97.31 17 GLU B CA 1
ATOM 4418 C C . GLU B 1 17 ? -13.141 1.545 -6.148 1 97.31 17 GLU B C 1
ATOM 4420 O O . GLU B 1 17 ? -13.812 0.531 -5.941 1 97.31 17 GLU B O 1
ATOM 4425 N N . GLY B 1 18 ? -12.195 1.971 -5.332 1 97.81 18 GLY B N 1
ATOM 4426 C CA . GLY B 1 18 ? -11.984 1.312 -4.051 1 97.81 18 GLY B CA 1
ATOM 4427 C C . GLY B 1 18 ? -13.203 1.362 -3.146 1 97.81 18 GLY B C 1
ATOM 4428 O O . GLY B 1 18 ? -13.602 0.344 -2.576 1 97.81 18 GLY B O 1
ATOM 4429 N N . PHE B 1 19 ? -13.789 2.539 -3.051 1 98.56 19 PHE B N 1
ATOM 4430 C CA . PHE B 1 19 ? -14.992 2.695 -2.236 1 98.56 19 PHE B CA 1
ATOM 4431 C C . PHE B 1 19 ? -16.125 1.847 -2.783 1 98.56 19 PHE B C 1
ATOM 4433 O O . PHE B 1 19 ? -16.828 1.162 -2.025 1 98.56 19 PHE B O 1
ATOM 4440 N N . MET B 1 20 ? -16.312 1.878 -4.09 1 97.44 20 MET B N 1
ATOM 4441 C CA . MET B 1 20 ? -17.438 1.161 -4.699 1 97.44 20 MET B CA 1
ATOM 4442 C C . MET B 1 20 ? -17.266 -0.346 -4.539 1 97.44 20 MET B C 1
ATOM 4444 O O . MET B 1 20 ? -18.25 -1.073 -4.391 1 97.44 20 MET B O 1
ATOM 4448 N N . ARG B 1 21 ? -16.047 -0.882 -4.613 1 96.38 21 ARG B N 1
ATOM 4449 C CA . ARG B 1 21 ? -15.812 -2.291 -4.312 1 96.38 21 ARG B CA 1
ATOM 4450 C C . ARG B 1 21 ? -16.312 -2.641 -2.914 1 96.38 21 ARG B C 1
ATOM 4452 O O . ARG B 1 21 ? -16.938 -3.684 -2.713 1 96.38 21 ARG B O 1
ATOM 4459 N N . ASN B 1 22 ? -16.062 -1.743 -1.969 1 97.56 22 ASN B N 1
ATOM 4460 C CA . ASN B 1 22 ? -16.453 -1.989 -0.586 1 97.56 22 ASN B CA 1
ATOM 4461 C C . ASN B 1 22 ? -17.969 -1.898 -0.41 1 97.56 22 ASN B C 1
ATOM 4463 O O . ASN B 1 22 ? -18.547 -2.611 0.413 1 97.56 22 ASN B O 1
ATOM 4467 N N . VAL B 1 23 ? -18.609 -0.966 -1.198 1 97.44 23 VAL B N 1
ATOM 4468 C CA . VAL B 1 23 ? -20.062 -0.897 -1.177 1 97.44 23 VAL B CA 1
ATOM 4469 C C . VAL B 1 23 ? -20.656 -2.252 -1.565 1 97.44 23 VAL B C 1
ATOM 4471 O O . VAL B 1 23 ? -21.656 -2.695 -0.984 1 97.44 23 VAL B O 1
ATOM 4474 N N . ARG B 1 24 ? -20.031 -2.908 -2.475 1 93.31 24 ARG B N 1
ATOM 4475 C CA . ARG B 1 24 ? -20.5 -4.215 -2.928 1 93.31 24 ARG B CA 1
ATOM 4476 C C . ARG B 1 24 ? -20.125 -5.305 -1.931 1 93.31 24 ARG B C 1
ATOM 4478 O O . ARG B 1 24 ? -20.969 -6.113 -1.542 1 93.31 24 ARG B O 1
ATOM 4485 N N . ARG B 1 25 ? -18.875 -5.336 -1.435 1 92.56 25 ARG B N 1
ATOM 4486 C CA . ARG B 1 25 ? -18.328 -6.391 -0.585 1 92.56 25 ARG B CA 1
ATOM 4487 C C . ARG B 1 25 ? -18.969 -6.355 0.803 1 92.56 25 ARG B C 1
ATOM 4489 O O . ARG B 1 25 ? -19.234 -7.402 1.396 1 92.56 25 ARG B O 1
ATOM 4496 N N . TYR B 1 26 ? -19.109 -5.086 1.254 1 94.56 26 TYR B N 1
ATOM 4497 C CA . TYR B 1 26 ? -19.484 -4.887 2.648 1 94.56 26 TYR B CA 1
ATOM 4498 C C . TYR B 1 26 ? -20.812 -4.129 2.748 1 94.56 26 TYR B C 1
ATOM 4500 O O . TYR B 1 26 ? -20.984 -3.295 3.639 1 94.56 26 TYR B O 1
ATOM 4508 N N . SER B 1 27 ? -21.719 -4.422 1.961 1 95.06 27 SER B N 1
ATOM 4509 C CA . SER B 1 27 ? -22.953 -3.656 1.78 1 95.06 27 SER B CA 1
ATOM 4510 C C . SER B 1 27 ? -23.672 -3.439 3.109 1 95.06 27 SER B C 1
ATOM 4512 O O . SER B 1 27 ? -24.172 -2.346 3.377 1 95.06 27 SER B O 1
ATOM 4514 N N . SER B 1 28 ? -23.672 -4.414 4.043 1 96.31 28 SER B N 1
ATOM 4515 C CA . SER B 1 28 ? -24.469 -4.352 5.262 1 96.31 28 SER B CA 1
ATOM 4516 C C . SER B 1 28 ? -23.609 -3.994 6.469 1 96.31 28 SER B C 1
ATOM 4518 O O . SER B 1 28 ? -24.109 -3.861 7.586 1 96.31 28 SER B O 1
ATOM 4520 N N . LYS B 1 29 ? -22.344 -3.83 6.23 1 97.06 29 LYS B N 1
ATOM 4521 C CA . LYS B 1 29 ? -21.438 -3.459 7.305 1 97.06 29 LYS B CA 1
ATOM 4522 C C . LYS B 1 29 ? -21.5 -1.962 7.59 1 97.06 29 LYS B C 1
ATOM 4524 O O . LYS B 1 29 ? -21.594 -1.152 6.664 1 97.06 29 LYS B O 1
ATOM 4529 N N . PRO B 1 30 ? -21.391 -1.544 8.867 1 98.62 30 PRO B N 1
ATOM 4530 C CA . PRO B 1 30 ? -21.312 -0.107 9.141 1 98.62 30 PRO B CA 1
ATOM 4531 C C . PRO B 1 30 ? -20.062 0.548 8.555 1 98.62 30 PRO B C 1
ATOM 4533 O O . PRO B 1 30 ? -18.953 0.071 8.773 1 98.62 30 PRO B O 1
ATOM 4536 N N . ALA B 1 31 ? -20.281 1.559 7.785 1 98.81 31 ALA B N 1
ATOM 4537 C CA . ALA B 1 31 ? -19.188 2.359 7.238 1 98.81 31 ALA B CA 1
ATOM 4538 C C . ALA B 1 31 ? -18.891 3.568 8.125 1 98.81 31 ALA B C 1
ATOM 4540 O O . ALA B 1 31 ? -17.734 3.988 8.25 1 98.81 31 ALA B O 1
ATOM 4541 N N . MET B 1 32 ? -19.953 4.125 8.703 1 98.81 32 MET B N 1
ATOM 4542 C CA . MET B 1 32 ? -19.859 5.367 9.461 1 98.81 32 MET B CA 1
ATOM 4543 C C . MET B 1 32 ? -20.891 5.391 10.586 1 98.81 32 MET B C 1
ATOM 4545 O O . MET B 1 32 ? -22.047 4.992 10.391 1 98.81 32 MET B O 1
ATOM 4549 N N . ILE B 1 33 ? -20.484 5.746 11.758 1 98.81 33 ILE B N 1
ATOM 4550 C CA . ILE B 1 33 ? -21.359 5.902 12.914 1 98.81 33 ILE B CA 1
ATOM 4551 C C . ILE B 1 33 ? -21.188 7.297 13.516 1 98.81 33 ILE B C 1
ATOM 4553 O O . ILE B 1 33 ? -20.047 7.75 13.719 1 98.81 33 ILE B O 1
ATOM 4557 N N . CYS B 1 34 ? -22.219 8.016 13.672 1 98.25 34 CYS B N 1
ATOM 4558 C CA . CYS B 1 34 ? -22.25 9.289 14.383 1 98.25 34 CYS B CA 1
ATOM 4559 C C . CYS B 1 34 ? -22.906 9.133 15.75 1 98.25 34 CYS B C 1
ATOM 4561 O O . CYS B 1 34 ? -24.125 9.25 15.883 1 98.25 34 CYS B O 1
ATOM 4563 N N . PRO B 1 35 ? -22.047 8.984 16.75 1 97.88 35 PRO B N 1
ATOM 4564 C CA . PRO B 1 35 ? -22.594 8.758 18.078 1 97.88 35 PRO B CA 1
ATOM 4565 C C . PRO B 1 35 ? -23.484 9.914 18.547 1 97.88 35 PRO B C 1
ATOM 4567 O O . PRO B 1 35 ? -24.484 9.695 19.234 1 97.88 35 PRO B O 1
ATOM 4570 N N . GLU B 1 36 ? -23.172 11.109 18.234 1 93.94 36 GLU B N 1
ATOM 4571 C CA . GLU B 1 36 ? -23.891 12.297 18.703 1 93.94 36 GLU B CA 1
ATOM 4572 C C . GLU B 1 36 ? -25.344 12.266 18.266 1 93.94 36 GLU B C 1
ATOM 4574 O O . GLU B 1 36 ? -26.234 12.68 19.031 1 93.94 36 GLU B O 1
ATOM 4579 N N . THR B 1 37 ? -25.594 11.828 17.094 1 94.12 37 THR B N 1
ATOM 4580 C CA . THR B 1 37 ? -26.953 11.781 16.578 1 94.12 37 THR B CA 1
ATOM 4581 C C . THR B 1 37 ? -27.5 10.352 16.641 1 94.12 37 THR B C 1
ATOM 4583 O O . THR B 1 37 ? -28.609 10.094 16.172 1 94.12 37 THR B O 1
ATOM 4586 N N . GLU B 1 38 ? -26.75 9.414 17.125 1 95.88 38 GLU B N 1
ATOM 4587 C CA . GLU B 1 38 ? -27.109 8 17.203 1 95.88 38 GLU B CA 1
ATOM 4588 C C . GLU B 1 38 ? -27.547 7.465 15.844 1 95.88 38 GLU B C 1
ATOM 4590 O O . GLU B 1 38 ? -28.594 6.812 15.734 1 95.88 38 GLU B O 1
ATOM 4595 N N . THR B 1 39 ? -26.828 7.859 14.867 1 97.19 39 THR B N 1
ATOM 4596 C CA . THR B 1 39 ? -27.094 7.402 13.508 1 97.19 39 THR B CA 1
ATOM 4597 C C . THR B 1 39 ? -25.922 6.578 12.984 1 97.19 39 THR B C 1
ATOM 4599 O O . THR B 1 39 ? -24.766 6.797 13.375 1 97.19 39 THR B O 1
ATOM 4602 N N . ALA B 1 40 ? -26.234 5.605 12.195 1 98.5 40 ALA B N 1
ATOM 4603 C CA . ALA B 1 40 ? -25.234 4.746 11.555 1 98.5 40 ALA B CA 1
ATOM 4604 C C . ALA B 1 40 ? -25.578 4.516 10.086 1 98.5 40 ALA B C 1
ATOM 4606 O O . ALA B 1 40 ? -26.75 4.445 9.719 1 98.5 40 ALA B O 1
ATOM 4607 N N . TRP B 1 41 ? -24.594 4.461 9.273 1 98.81 41 TRP B N 1
ATOM 4608 C CA . TRP B 1 41 ? -24.719 4.141 7.855 1 98.81 41 TRP B CA 1
ATOM 4609 C C . TRP B 1 41 ? -23.938 2.881 7.508 1 98.81 41 TRP B C 1
ATOM 4611 O O . TRP B 1 41 ? -22.734 2.799 7.762 1 98.81 41 TRP B O 1
ATOM 4621 N N . THR B 1 42 ? -24.641 1.889 6.949 1 98.69 42 THR B N 1
ATOM 4622 C CA . THR B 1 42 ? -23.922 0.816 6.277 1 98.69 42 THR B CA 1
ATOM 4623 C C . THR B 1 42 ? -23.25 1.33 5.008 1 98.69 42 THR B C 1
ATOM 4625 O O . THR B 1 42 ? -23.5 2.459 4.582 1 98.69 42 THR B O 1
ATOM 4628 N N . TYR B 1 43 ? -22.391 0.59 4.422 1 98.69 43 TYR B N 1
ATOM 4629 C CA . TYR B 1 43 ? -21.781 0.998 3.164 1 98.69 43 TYR B CA 1
ATOM 4630 C C . TYR B 1 43 ? -22.828 1.27 2.104 1 98.69 43 TYR B C 1
ATOM 4632 O O . TYR B 1 43 ? -22.734 2.24 1.351 1 98.69 43 TYR B O 1
ATOM 4640 N N . ARG B 1 44 ? -23.828 0.447 2.02 1 98.19 44 ARG B N 1
ATOM 4641 C CA . ARG B 1 44 ? -24.938 0.666 1.088 1 98.19 44 ARG B CA 1
ATOM 4642 C C . ARG B 1 44 ? -25.656 1.973 1.391 1 98.19 44 ARG B C 1
ATOM 4644 O O . ARG B 1 44 ? -25.875 2.787 0.493 1 98.19 44 ARG B O 1
ATOM 4651 N N . ALA B 1 45 ? -25.984 2.17 2.658 1 98.62 45 ALA B N 1
ATOM 4652 C CA . ALA B 1 45 ? -26.734 3.365 3.062 1 98.62 45 ALA B CA 1
ATOM 4653 C C . ALA B 1 45 ? -25.891 4.625 2.836 1 98.62 45 ALA B C 1
ATOM 4655 O O . ALA B 1 45 ? -26.422 5.664 2.434 1 98.62 45 ALA B O 1
ATOM 4656 N N . LEU B 1 46 ? -24.625 4.543 3.148 1 98.75 46 LEU B N 1
ATOM 4657 C CA . LEU B 1 46 ? -23.719 5.672 2.926 1 98.75 46 LEU B CA 1
ATOM 4658 C C . LEU B 1 46 ? -23.672 6.039 1.447 1 98.75 46 LEU B C 1
ATOM 4660 O O . LEU B 1 46 ? -23.766 7.219 1.094 1 98.75 46 LEU B O 1
ATOM 4664 N N . ASN B 1 47 ? -23.531 5.023 0.602 1 98.75 47 ASN B N 1
ATOM 4665 C CA . ASN B 1 47 ? -23.516 5.246 -0.84 1 98.75 47 ASN B CA 1
ATOM 4666 C C . ASN B 1 47 ? -24.812 5.891 -1.319 1 98.75 47 ASN B C 1
ATOM 4668 O O . ASN B 1 47 ? -24.797 6.828 -2.117 1 98.75 47 ASN B O 1
ATOM 4672 N N . GLU B 1 48 ? -25.953 5.402 -0.847 1 98.44 48 GLU B N 1
ATOM 4673 C CA . GLU B 1 48 ? -27.25 5.918 -1.237 1 98.44 48 GLU B CA 1
ATOM 4674 C C . GLU B 1 48 ? -27.438 7.367 -0.792 1 98.44 48 GLU B C 1
ATOM 4676 O O . GLU B 1 48 ? -27.953 8.195 -1.546 1 98.44 48 GLU B O 1
ATOM 4681 N N . SER B 1 49 ? -27 7.664 0.414 1 97.94 49 SER B N 1
ATOM 4682 C CA . SER B 1 49 ? -27.062 9.039 0.911 1 97.94 49 SER B CA 1
ATOM 4683 C C . SER B 1 49 ? -26.219 9.969 0.058 1 97.94 49 SER B C 1
ATOM 4685 O O . SER B 1 49 ? -26.656 11.078 -0.28 1 97.94 49 SER B O 1
ATOM 4687 N N . CYS B 1 50 ? -25.078 9.562 -0.267 1 97.94 50 CYS B N 1
ATOM 4688 C CA . CYS B 1 50 ? -24.172 10.336 -1.104 1 97.94 50 CYS B CA 1
ATOM 4689 C C . CYS B 1 50 ? -24.766 10.539 -2.498 1 97.94 50 CYS B C 1
ATOM 4691 O O . CYS B 1 50 ? -24.641 11.617 -3.082 1 97.94 50 CYS B O 1
ATOM 4693 N N . ASN B 1 51 ? -25.391 9.461 -3.02 1 98.5 51 ASN B N 1
ATOM 4694 C CA . ASN B 1 51 ? -25.969 9.531 -4.355 1 98.5 51 ASN B CA 1
ATOM 4695 C C . ASN B 1 51 ? -27.016 10.641 -4.461 1 98.5 51 ASN B C 1
ATOM 4697 O O . ASN B 1 51 ? -27.125 11.289 -5.504 1 98.5 51 ASN B O 1
ATOM 4701 N N . ARG B 1 52 ? -27.781 10.875 -3.447 1 98.38 52 ARG B N 1
ATOM 4702 C CA . ARG B 1 52 ? -28.766 11.961 -3.467 1 98.38 52 ARG B CA 1
ATOM 4703 C C . ARG B 1 52 ? -28.078 13.305 -3.67 1 98.38 52 ARG B C 1
ATOM 4705 O O . ARG B 1 52 ? -28.562 14.141 -4.445 1 98.38 52 ARG B O 1
ATOM 4712 N N . LEU B 1 53 ? -26.984 13.508 -2.98 1 98.44 53 LEU B N 1
ATOM 4713 C CA . LEU B 1 53 ? -26.234 14.742 -3.152 1 98.44 53 LEU B CA 1
ATOM 4714 C C . LEU B 1 53 ? -25.641 14.836 -4.559 1 98.44 53 LEU B C 1
ATOM 4716 O O . LEU B 1 53 ? -25.734 15.883 -5.203 1 98.44 53 LEU B O 1
ATOM 4720 N N . VAL B 1 54 ? -25.031 13.742 -5.102 1 98.31 54 VAL B N 1
ATOM 4721 C CA . VAL 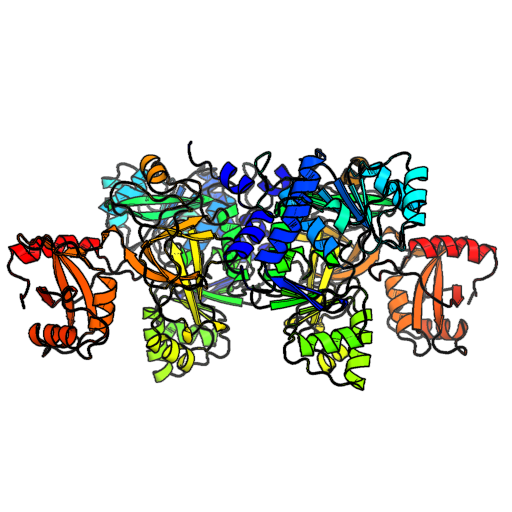B 1 54 ? -24.406 13.727 -6.418 1 98.31 54 VAL B CA 1
ATOM 4722 C C . VAL B 1 54 ? -25.438 14.047 -7.496 1 98.31 54 VAL B C 1
ATOM 4724 O O . VAL B 1 54 ? -25.172 14.852 -8.391 1 98.31 54 VAL B O 1
ATOM 4727 N N . ASN B 1 55 ? -26.578 13.375 -7.379 1 98.12 55 ASN B N 1
ATOM 4728 C CA . ASN B 1 55 ? -27.625 13.578 -8.383 1 98.12 55 ASN B CA 1
ATOM 4729 C C . ASN B 1 55 ? -28.156 15 -8.336 1 98.12 55 ASN B C 1
ATOM 4731 O O . ASN B 1 55 ? -28.5 15.57 -9.375 1 98.12 55 ASN B O 1
ATOM 4735 N N . ARG B 1 56 ? -28.281 15.562 -7.145 1 97.69 56 ARG B N 1
ATOM 4736 C CA . ARG B 1 56 ? -28.688 16.953 -7.031 1 97.69 56 ARG B CA 1
ATOM 4737 C C . ARG B 1 56 ? -27.641 17.891 -7.629 1 97.69 56 ARG B C 1
ATOM 4739 O O . ARG B 1 56 ? -27.969 18.844 -8.336 1 97.69 56 ARG B O 1
ATOM 4746 N N . LEU B 1 57 ? -26.359 17.672 -7.324 1 97.81 57 LEU B N 1
ATOM 4747 C CA . LEU B 1 57 ? -25.266 18.438 -7.902 1 97.81 57 LEU B CA 1
ATOM 4748 C C . LEU B 1 57 ? -25.297 18.375 -9.43 1 97.81 57 LEU B C 1
ATOM 4750 O O . LEU B 1 57 ? -25.156 19.406 -10.094 1 97.81 57 LEU B O 1
ATOM 4754 N N . ALA B 1 58 ? -25.484 17.203 -9.953 1 96.38 58 ALA B N 1
ATOM 4755 C CA . ALA B 1 58 ? -25.562 17.031 -11.398 1 96.38 58 ALA B CA 1
ATOM 4756 C C . ALA B 1 58 ? -26.703 17.844 -11.984 1 96.38 58 ALA B C 1
ATOM 4758 O O . ALA B 1 58 ? -26.562 18.453 -13.047 1 96.38 58 ALA B O 1
ATOM 4759 N N . ALA B 1 59 ? -27.859 17.797 -11.344 1 95.88 59 ALA B N 1
ATOM 4760 C CA . ALA B 1 59 ? -29.016 18.578 -11.789 1 95.88 59 ALA B CA 1
ATOM 4761 C C . ALA B 1 59 ? -28.703 20.062 -11.82 1 95.88 59 ALA B C 1
ATOM 4763 O O . ALA B 1 59 ? -29.25 20.812 -12.641 1 95.88 59 ALA B O 1
ATOM 4764 N N . ASP B 1 60 ? -27.766 20.484 -10.945 1 96.31 60 ASP B N 1
ATOM 4765 C CA . ASP B 1 60 ? -27.344 21.891 -10.906 1 96.31 60 ASP B CA 1
ATOM 4766 C C . ASP B 1 60 ? -26.234 22.172 -11.922 1 96.31 60 ASP B C 1
ATOM 4768 O O . ASP B 1 60 ? -25.734 23.281 -12.008 1 96.31 60 ASP B O 1
ATOM 4772 N N . GLY B 1 61 ? -25.766 21.125 -12.641 1 95.5 61 GLY B N 1
ATOM 4773 C CA . GLY B 1 61 ? -24.75 21.297 -13.656 1 95.5 61 GLY B CA 1
ATOM 4774 C C . GLY B 1 61 ? -23.344 21.094 -13.125 1 95.5 61 GLY B C 1
ATOM 4775 O O . GLY B 1 61 ? -22.359 21.438 -13.805 1 95.5 61 GLY B O 1
ATOM 4776 N N . PHE B 1 62 ? -23.234 20.594 -11.914 1 96.5 62 PHE B N 1
ATOM 4777 C CA . PHE B 1 62 ? -21.938 20.297 -11.32 1 96.5 62 PHE B CA 1
ATOM 4778 C C . PHE B 1 62 ? -21.234 19.188 -12.078 1 96.5 62 PHE B C 1
ATOM 4780 O O . PHE B 1 62 ? -21.844 18.141 -12.352 1 96.5 62 PHE B O 1
ATOM 4787 N N . GLY B 1 63 ? -19.984 19.391 -12.469 1 93.56 63 GLY B N 1
ATOM 4788 C CA . GLY B 1 63 ? -19.25 18.375 -13.211 1 93.56 63 GLY B CA 1
ATOM 4789 C C . GLY B 1 63 ? -17.75 18.438 -12.984 1 93.56 63 GLY B C 1
ATOM 4790 O O . GLY B 1 63 ? -17.297 18.812 -11.906 1 93.56 63 GLY B O 1
ATOM 4791 N N . LYS B 1 64 ? -17.031 17.984 -14.016 1 94.25 64 LYS B N 1
ATOM 4792 C CA . LYS B 1 64 ? -15.586 17.812 -13.891 1 94.25 64 LYS B CA 1
ATOM 4793 C C . LYS B 1 64 ? -14.898 19.125 -13.562 1 94.25 64 LYS B C 1
ATOM 4795 O O . LYS B 1 64 ? -15.086 20.125 -14.273 1 94.25 64 LYS B O 1
ATOM 4800 N N . GLY B 1 65 ? -14.195 19.094 -12.422 1 93.62 65 GLY B N 1
ATOM 4801 C CA . GLY B 1 65 ? -13.383 20.234 -12.062 1 93.62 65 GLY B CA 1
ATOM 4802 C C . GLY B 1 65 ? -14.117 21.25 -11.195 1 93.62 65 GLY B C 1
ATOM 4803 O O . GLY B 1 65 ? -13.5 22.109 -10.578 1 93.62 65 GLY B O 1
ATOM 4804 N N . ASP B 1 66 ? -15.492 21.188 -11.141 1 97.19 66 ASP B N 1
ATOM 4805 C CA . ASP B 1 66 ? -16.234 22.078 -10.258 1 97.19 66 ASP B CA 1
ATOM 4806 C C . ASP B 1 66 ? -15.891 21.812 -8.789 1 97.19 66 ASP B C 1
ATOM 4808 O O . ASP B 1 66 ? -15.602 20.688 -8.406 1 97.19 66 ASP B O 1
ATOM 4812 N N . VAL B 1 67 ? -15.938 22.891 -7.996 1 98.56 67 VAL B N 1
ATOM 4813 C CA . VAL B 1 67 ? -15.477 22.812 -6.613 1 98.56 67 VAL B CA 1
ATOM 4814 C C . VAL B 1 67 ? -16.672 22.781 -5.668 1 98.56 67 VAL B C 1
ATOM 4816 O O . VAL B 1 67 ? -17.578 23.609 -5.785 1 98.56 67 VAL B O 1
ATOM 4819 N N . LEU B 1 68 ? -16.75 21.797 -4.863 1 98.75 68 LEU B N 1
ATOM 4820 C CA . LEU B 1 68 ? -17.625 21.688 -3.709 1 98.75 68 LEU B CA 1
ATOM 4821 C C . LEU B 1 68 ? -16.891 22.047 -2.424 1 98.75 68 LEU B C 1
ATOM 4823 O O . LEU B 1 68 ? -16.172 21.219 -1.859 1 98.75 68 LEU B O 1
ATOM 4827 N N . MET B 1 69 ? -17.078 23.297 -1.963 1 98.75 69 MET B N 1
ATOM 4828 C CA . MET B 1 69 ? -16.391 23.75 -0.757 1 98.75 69 MET B CA 1
ATOM 4829 C C . MET B 1 69 ? -17.203 23.391 0.491 1 98.75 69 MET B C 1
ATOM 4831 O O . MET B 1 69 ? -18.422 23.531 0.501 1 98.75 69 MET B O 1
ATOM 4835 N N . VAL B 1 70 ? -16.516 22.875 1.509 1 98.19 70 VAL B N 1
ATOM 4836 C CA . VAL B 1 70 ? -17.172 22.516 2.76 1 98.19 70 VAL B CA 1
ATOM 4837 C C . VAL B 1 70 ? -16.469 23.203 3.93 1 98.19 70 VAL B C 1
ATOM 4839 O O . VAL B 1 70 ? -15.266 23.062 4.121 1 98.19 70 VAL B O 1
ATOM 4842 N N . GLN B 1 71 ? -17.141 24.016 4.66 1 96.56 71 GLN B N 1
ATOM 4843 C CA . GLN B 1 71 ? -16.703 24.578 5.934 1 96.56 71 GLN B CA 1
ATOM 4844 C C . GLN B 1 71 ? -17.484 23.969 7.098 1 96.56 71 GLN B C 1
ATOM 4846 O O . GLN B 1 71 ? -18.391 24.609 7.629 1 96.56 71 GLN B O 1
ATOM 4851 N N . LEU B 1 72 ? -17.016 22.766 7.496 1 96.38 72 LEU B N 1
ATOM 4852 C CA . LEU B 1 72 ? -17.766 21.953 8.453 1 96.38 72 LEU B CA 1
ATOM 4853 C C . LEU B 1 72 ? -16.844 21.406 9.531 1 96.38 72 LEU B C 1
ATOM 4855 O O . LEU B 1 72 ? -15.648 21.203 9.297 1 96.38 72 LEU B O 1
ATOM 4859 N N . LEU B 1 73 ? -17.438 21.219 10.727 1 94.44 73 LEU B N 1
ATOM 4860 C CA . LEU B 1 73 ? -16.828 20.281 11.664 1 94.44 73 LEU B CA 1
ATOM 4861 C C . LEU B 1 73 ? -16.984 18.844 11.18 1 94.44 73 LEU B C 1
ATOM 4863 O O . LEU B 1 73 ? -17.656 18.609 10.164 1 94.44 73 LEU B O 1
ATOM 4867 N N . ASN B 1 74 ? -16.297 17.891 11.867 1 96.81 74 ASN B N 1
ATOM 4868 C CA . ASN B 1 74 ? -16.5 16.484 11.5 1 96.81 74 ASN B CA 1
ATOM 4869 C C . ASN B 1 74 ? -17.953 16.078 11.656 1 96.81 74 ASN B C 1
ATOM 4871 O O . ASN B 1 74 ? -18.5 16.109 12.758 1 96.81 74 ASN B O 1
ATOM 4875 N N . CYS B 1 75 ? -18.578 15.758 10.594 1 97.12 75 CYS B N 1
ATOM 4876 C CA . CYS B 1 75 ? -19.984 15.359 10.586 1 97.12 75 CYS B CA 1
ATOM 4877 C C . CYS B 1 75 ? -20.297 14.516 9.359 1 97.12 75 CYS B C 1
ATOM 4879 O O . CYS B 1 75 ? -19.469 14.383 8.453 1 97.12 75 CYS B O 1
ATOM 4881 N N . PRO B 1 76 ? -21.422 13.891 9.32 1 97.88 76 PRO B N 1
ATOM 4882 C CA . PRO B 1 76 ? -21.766 13.008 8.195 1 97.88 76 PRO B CA 1
ATOM 4883 C C . PRO B 1 76 ? -21.766 13.734 6.852 1 97.88 76 PRO B C 1
ATOM 4885 O O . PRO B 1 76 ? -21.281 13.188 5.855 1 97.88 76 PRO B O 1
ATOM 4888 N N . GLU B 1 77 ? -22.234 14.969 6.812 1 97.88 77 GLU B N 1
ATOM 4889 C CA . GLU B 1 77 ? -22.344 15.719 5.566 1 97.88 77 GLU B CA 1
ATOM 4890 C C . GLU B 1 77 ? -20.969 16 4.969 1 97.88 77 GLU B C 1
ATOM 4892 O O . GLU B 1 77 ? -20.828 16.094 3.75 1 97.88 77 GLU B O 1
ATOM 4897 N N . PHE B 1 78 ? -19.953 16.109 5.875 1 98.38 78 PHE B N 1
ATOM 4898 C CA . PHE B 1 78 ? -18.578 16.203 5.387 1 98.38 78 PHE B CA 1
ATOM 4899 C C . PHE B 1 78 ? -18.234 15 4.516 1 98.38 78 PHE B C 1
ATOM 4901 O O . PHE B 1 78 ? -17.688 15.156 3.422 1 98.38 78 PHE B O 1
ATOM 4908 N N . VAL B 1 79 ? -18.594 13.805 4.973 1 98.81 79 VAL B N 1
ATOM 4909 C CA . VAL B 1 79 ? -18.281 12.562 4.277 1 98.81 79 VAL B CA 1
ATOM 4910 C C . VAL B 1 79 ? -19.094 12.461 2.998 1 98.81 79 VAL B C 1
ATOM 4912 O O . VAL B 1 79 ? -18.594 12.023 1.959 1 98.81 79 VAL B O 1
ATOM 4915 N N . PHE B 1 80 ? -20.406 12.898 3.076 1 98.62 80 PHE B N 1
ATOM 4916 C CA . PHE B 1 80 ? -21.234 12.93 1.873 1 98.62 80 PHE B CA 1
ATOM 4917 C C . PHE B 1 80 ? -20.578 13.797 0.797 1 98.62 80 PHE B C 1
ATOM 4919 O O . PHE B 1 80 ? -20.516 13.398 -0.368 1 98.62 80 PHE B O 1
ATOM 4926 N N . ALA B 1 81 ? -20.078 14.93 1.214 1 98.38 81 ALA B N 1
ATOM 4927 C CA . ALA B 1 81 ? -19.469 15.867 0.267 1 98.38 81 ALA B CA 1
ATOM 4928 C C . ALA B 1 81 ? -18.188 15.297 -0.325 1 98.38 81 ALA B C 1
ATOM 4930 O O . ALA B 1 81 ? -17.938 15.422 -1.528 1 98.38 81 ALA B O 1
ATOM 4931 N N . TYR B 1 82 ? -17.375 14.711 0.518 1 98.62 82 TYR B N 1
ATOM 4932 C CA . TYR B 1 82 ? -16.125 14.094 0.084 1 98.62 82 TYR B CA 1
ATOM 4933 C C . TYR B 1 82 ? -16.391 13.031 -0.976 1 98.62 82 TYR B C 1
ATOM 4935 O O . TYR B 1 82 ? -15.766 13.047 -2.041 1 98.62 82 TYR B O 1
ATOM 4943 N N . LEU B 1 83 ? -17.328 12.148 -0.717 1 98.62 83 LEU B N 1
ATOM 4944 C CA . LEU B 1 83 ? -17.688 11.078 -1.636 1 98.62 83 LEU B CA 1
ATOM 4945 C C . LEU B 1 83 ? -18.312 11.641 -2.904 1 98.62 83 LEU B C 1
ATOM 4947 O O . LEU B 1 83 ? -18.031 11.172 -4.008 1 98.62 83 LEU B O 1
ATOM 4951 N N . ALA B 1 84 ? -19.172 12.625 -2.711 1 98.06 84 ALA B N 1
ATOM 4952 C CA . ALA B 1 84 ? -19.891 13.195 -3.84 1 98.06 84 ALA B CA 1
ATOM 4953 C C . ALA B 1 84 ? -18.938 13.828 -4.848 1 98.06 84 ALA B C 1
ATOM 4955 O O . ALA B 1 84 ? -19.156 13.742 -6.059 1 98.06 84 ALA B O 1
ATOM 4956 N N . ALA B 1 85 ? -17.938 14.484 -4.34 1 96.81 85 ALA B N 1
ATOM 4957 C CA . ALA B 1 85 ? -16.953 15.086 -5.234 1 96.81 85 ALA B CA 1
ATOM 4958 C C . ALA B 1 85 ? -16.266 14.031 -6.09 1 96.81 85 ALA B C 1
ATOM 4960 O O . ALA B 1 85 ? -16.094 14.219 -7.293 1 96.81 85 ALA B O 1
ATOM 4961 N N . HIS B 1 86 ? -15.906 12.898 -5.516 1 97.12 86 HIS B N 1
ATOM 4962 C CA . HIS B 1 86 ? -15.312 11.797 -6.27 1 97.12 86 HIS B CA 1
ATOM 4963 C C . HIS B 1 86 ? -16.266 11.289 -7.344 1 97.12 86 HIS B C 1
ATOM 4965 O O . HIS B 1 86 ? -15.875 11.094 -8.492 1 97.12 86 HIS B O 1
ATOM 4971 N N . LYS B 1 87 ? -17.531 11.117 -6.953 1 97.31 87 LYS B N 1
ATOM 4972 C CA . LYS B 1 87 ? -18.531 10.531 -7.848 1 97.31 87 LYS B CA 1
ATOM 4973 C C . LYS B 1 87 ? -18.891 11.484 -8.977 1 97.31 87 LYS B C 1
ATOM 4975 O O . LYS B 1 87 ? -19.156 11.055 -10.102 1 97.31 87 LYS B O 1
ATOM 4980 N N . ALA B 1 88 ? -18.828 12.758 -8.727 1 96.19 88 ALA B N 1
ATOM 4981 C CA . ALA B 1 88 ? -19.281 13.758 -9.695 1 96.19 88 ALA B CA 1
ATOM 4982 C C . ALA B 1 88 ? -18.109 14.281 -10.523 1 96.19 88 ALA B C 1
ATOM 4984 O O . ALA B 1 88 ? -18.281 15.211 -11.312 1 96.19 88 ALA B O 1
ATOM 4985 N N . HIS B 1 89 ? -16.906 13.742 -10.344 1 94 89 HIS B N 1
ATOM 4986 C CA . HIS B 1 89 ? -15.703 14.188 -11.039 1 94 89 HIS B CA 1
ATOM 4987 C C . HIS B 1 89 ? -15.312 15.602 -10.609 1 94 89 HIS B C 1
ATOM 4989 O O . HIS B 1 89 ? -14.594 16.297 -11.336 1 94 89 HIS B O 1
ATOM 4995 N N . GLY B 1 90 ? -15.828 15.992 -9.477 1 96.69 90 GLY B N 1
ATOM 4996 C CA . GLY B 1 90 ? -15.516 17.328 -8.984 1 96.69 90 GLY B CA 1
ATOM 4997 C C . GLY B 1 90 ? -14.414 17.344 -7.945 1 96.69 90 GLY B C 1
ATOM 4998 O O . GLY B 1 90 ? -13.617 16.406 -7.867 1 96.69 90 GLY B O 1
ATOM 4999 N N . VAL B 1 91 ? -14.281 18.484 -7.234 1 98.19 91 VAL B N 1
ATOM 5000 C CA . VAL B 1 91 ? -13.227 18.703 -6.254 1 98.19 91 VAL B CA 1
ATOM 5001 C C . VAL B 1 91 ? -13.836 19.047 -4.898 1 98.19 91 VAL B C 1
ATOM 5003 O O . VAL B 1 91 ? -14.586 20.016 -4.777 1 98.19 91 VAL B O 1
ATOM 5006 N N . CYS B 1 92 ? -13.609 18.203 -3.91 1 98.69 92 CYS B N 1
ATOM 5007 C CA . CYS B 1 92 ? -13.938 18.562 -2.533 1 98.69 92 CYS B CA 1
ATOM 5008 C C . CYS B 1 92 ? -12.906 19.516 -1.952 1 98.69 92 CYS B C 1
ATOM 5010 O O . CYS B 1 92 ? -11.703 19.234 -1.984 1 98.69 92 CYS B O 1
ATOM 5012 N N . CYS B 1 93 ? -13.359 20.609 -1.432 1 98.5 93 CYS B N 1
ATOM 5013 C CA . CYS B 1 93 ? -12.469 21.625 -0.891 1 98.5 93 CYS B CA 1
ATOM 5014 C C . CYS B 1 93 ? -12.859 21.984 0.54 1 98.5 93 CYS B C 1
ATOM 5016 O O . CYS B 1 93 ? -13.516 23 0.775 1 98.5 93 CYS B O 1
ATOM 5018 N N . PRO B 1 94 ? -12.344 21.203 1.48 1 97.88 94 PRO B N 1
ATOM 5019 C CA . PRO B 1 94 ? -12.609 21.547 2.879 1 97.88 94 PRO B CA 1
ATOM 5020 C C . PRO B 1 94 ? -11.766 22.734 3.363 1 97.88 94 PRO B C 1
ATOM 5022 O O . PRO B 1 94 ? -10.594 22.844 3.012 1 97.88 94 PRO B O 1
ATOM 5025 N N . VAL B 1 95 ? -12.422 23.594 4.102 1 94.19 95 VAL B N 1
ATOM 5026 C CA . VAL B 1 95 ? -11.727 24.734 4.68 1 94.19 95 VAL B CA 1
ATOM 5027 C C . VAL B 1 95 ? -12.039 24.828 6.168 1 94.19 95 VAL B C 1
ATOM 5029 O O . VAL B 1 95 ? -13.062 24.328 6.633 1 94.19 95 VAL B O 1
ATOM 5032 N N . SER B 1 96 ? -11.172 25.5 6.879 1 89.88 96 SER B N 1
ATOM 5033 C CA . SER B 1 96 ? -11.273 25.578 8.336 1 89.88 96 SER B CA 1
ATOM 5034 C C . SER B 1 96 ? -12.5 26.375 8.758 1 89.88 96 SER B C 1
ATOM 5036 O O . SER B 1 96 ? -12.812 27.422 8.164 1 89.88 96 SER B O 1
ATOM 5038 N N . TYR B 1 97 ? -13.203 25.906 9.719 1 87.06 97 TYR B N 1
ATOM 5039 C CA . TYR B 1 97 ? -14.344 26.625 10.289 1 87.06 97 TYR B CA 1
ATOM 5040 C C . TYR B 1 97 ? -13.891 27.766 11.195 1 87.06 97 TYR B C 1
ATOM 5042 O O . TYR B 1 97 ? -14.703 28.562 11.656 1 87.06 97 TYR B O 1
ATOM 5050 N N . ARG B 1 98 ? -12.539 27.906 11.352 1 79.94 98 ARG B N 1
ATOM 5051 C CA . ARG B 1 98 ? -12 28.938 12.234 1 79.94 98 ARG B CA 1
ATOM 5052 C C . ARG B 1 98 ? -11.508 30.141 11.438 1 79.94 98 ARG B C 1
ATOM 5054 O O . ARG B 1 98 ? -11.016 31.109 12.016 1 79.94 98 ARG B O 1
ATOM 5061 N N . LEU B 1 99 ? -11.672 30.094 10.172 1 81.62 99 LEU B N 1
ATOM 5062 C CA . LEU B 1 99 ? -11.195 31.188 9.336 1 81.62 99 LEU B CA 1
ATOM 5063 C C . LEU B 1 99 ? -12.023 32.438 9.562 1 81.62 99 LEU B C 1
ATOM 5065 O O . LEU B 1 99 ? -13.242 32.375 9.742 1 81.62 99 LEU B O 1
ATOM 5069 N N . SER B 1 100 ? -11.328 33.594 9.484 1 81.88 100 SER B N 1
ATOM 5070 C CA . SER B 1 100 ? -12.047 34.844 9.422 1 81.88 100 SER B CA 1
ATOM 5071 C C . SER B 1 100 ? -12.742 35.031 8.078 1 81.88 100 SER B C 1
ATOM 5073 O O . SER B 1 100 ? -12.398 34.344 7.102 1 81.88 100 SER B O 1
ATOM 5075 N N . PRO B 1 101 ? -13.727 35.906 8.062 1 89.75 101 PRO B N 1
ATOM 5076 C CA . PRO B 1 101 ? -14.383 36.156 6.781 1 89.75 101 PRO B CA 1
ATOM 5077 C C . PRO B 1 101 ? -13.406 36.594 5.691 1 89.75 101 PRO B C 1
ATOM 5079 O O . PRO B 1 101 ? -13.555 36.188 4.531 1 89.75 101 PRO B O 1
ATOM 5082 N N . GLY B 1 102 ? -12.445 37.406 6.105 1 87.88 102 GLY B N 1
ATOM 5083 C CA . GLY B 1 102 ? -11.438 37.844 5.145 1 87.88 102 GLY B CA 1
ATOM 5084 C C . GLY B 1 102 ? -10.609 36.688 4.602 1 87.88 102 GLY B C 1
ATOM 5085 O O . GLY B 1 102 ? -10.352 36.625 3.396 1 87.88 102 GLY B O 1
ATOM 5086 N N . GLU B 1 103 ? -10.188 35.812 5.453 1 84.06 103 GLU B N 1
ATOM 5087 C CA . GLU B 1 103 ? -9.422 34.656 5.035 1 84.06 103 GLU B CA 1
ATOM 5088 C C . GLU B 1 103 ? -10.25 33.719 4.16 1 84.06 103 GLU B C 1
ATOM 5090 O O . GLU B 1 103 ? -9.773 33.219 3.143 1 84.06 103 GLU B O 1
ATOM 5095 N N . LEU B 1 104 ? -11.469 33.531 4.559 1 91.44 104 LEU B N 1
ATOM 5096 C CA . LEU B 1 104 ? -12.367 32.656 3.785 1 91.44 104 LEU B CA 1
ATOM 5097 C C . LEU B 1 104 ? -12.633 33.281 2.41 1 91.44 104 LEU B C 1
ATOM 5099 O O . LEU B 1 104 ? -12.758 32.531 1.423 1 91.44 104 LEU B O 1
ATOM 5103 N N . ALA B 1 105 ? -12.734 34.594 2.35 1 94 105 ALA B N 1
ATOM 5104 C CA . ALA B 1 105 ? -12.945 35.281 1.077 1 94 105 ALA B CA 1
ATOM 5105 C C . ALA B 1 105 ? -11.82 34.969 0.091 1 94 105 ALA B C 1
ATOM 5107 O O . ALA B 1 105 ? -12.062 34.844 -1.111 1 94 105 ALA B O 1
ATOM 5108 N N . HIS B 1 106 ? -10.672 34.875 0.605 1 90 106 HIS B N 1
ATOM 5109 C CA . HIS B 1 106 ? -9.539 34.531 -0.244 1 90 106 HIS B CA 1
ATOM 5110 C C . HIS B 1 106 ? -9.688 33.125 -0.81 1 90 106 HIS B C 1
ATOM 5112 O O . HIS B 1 106 ? -9.406 32.906 -1.988 1 90 106 HIS B O 1
ATOM 5118 N N . HIS B 1 107 ? -10.062 32.156 0.041 1 93.69 107 HIS B N 1
ATOM 5119 C CA . HIS B 1 107 ? -10.273 30.781 -0.407 1 93.69 107 HIS B CA 1
ATOM 5120 C C . HIS B 1 107 ? -11.367 30.703 -1.461 1 93.69 107 HIS B C 1
ATOM 5122 O O . HIS B 1 107 ? -11.234 30 -2.461 1 93.69 107 HIS B O 1
ATOM 5128 N N . ILE B 1 108 ? -12.414 31.438 -1.239 1 96.44 108 ILE B N 1
ATOM 5129 C CA . ILE B 1 108 ? -13.555 31.453 -2.152 1 96.44 108 ILE B CA 1
ATOM 5130 C C . ILE B 1 108 ? -13.141 32.062 -3.486 1 96.44 108 ILE B C 1
ATOM 5132 O O . ILE B 1 108 ? -13.453 31.531 -4.551 1 96.44 108 ILE B O 1
ATOM 5136 N N . GLY B 1 109 ? -12.406 33.156 -3.4 1 95.44 109 GLY B N 1
ATOM 5137 C CA . GLY B 1 109 ? -11.945 33.812 -4.613 1 95.44 109 GLY B CA 1
ATOM 5138 C C . GLY B 1 109 ? -11 32.969 -5.434 1 95.44 109 GLY B C 1
ATOM 5139 O O . GLY B 1 109 ? -11.055 32.969 -6.664 1 95.44 109 GLY B O 1
ATOM 5140 N N . ASP B 1 110 ? -10.203 32.188 -4.781 1 94.31 110 ASP B N 1
ATOM 5141 C CA . ASP B 1 110 ? -9.195 31.375 -5.441 1 94.31 110 ASP B CA 1
ATOM 5142 C C . ASP B 1 110 ? -9.82 30.109 -6.027 1 94.31 110 ASP B C 1
ATOM 5144 O O . ASP B 1 110 ? -9.469 29.688 -7.133 1 94.31 110 ASP B O 1
ATOM 5148 N N . SER B 1 111 ? -10.781 29.453 -5.316 1 96.44 111 SER B N 1
ATOM 5149 C CA . SER B 1 111 ? -11.32 28.156 -5.691 1 96.44 111 SER B CA 1
ATOM 5150 C C . SER B 1 111 ? -12.609 28.297 -6.5 1 96.44 111 SER B C 1
ATOM 5152 O O . SER B 1 111 ? -12.992 27.391 -7.23 1 96.44 111 SER B O 1
ATOM 5154 N N . GLN B 1 112 ? -13.305 29.406 -6.273 1 97.44 112 GLN B N 1
ATOM 5155 C CA . GLN B 1 112 ? -14.57 29.688 -6.945 1 97.44 112 GLN B CA 1
ATOM 5156 C C . GLN B 1 112 ? -15.5 28.484 -6.871 1 97.44 112 GLN B C 1
ATOM 5158 O O . GLN B 1 112 ? -15.898 27.922 -7.898 1 97.44 112 GLN B O 1
ATOM 5163 N N . PRO B 1 113 ? -15.938 28.141 -5.672 1 98.62 113 PRO B N 1
ATOM 5164 C CA . PRO B 1 113 ? -16.797 26.969 -5.508 1 98.62 113 PRO B CA 1
ATOM 5165 C C . PRO B 1 113 ? -18.172 27.156 -6.121 1 98.62 113 PRO B C 1
ATOM 5167 O O . PRO B 1 113 ? -18.75 28.234 -6.047 1 98.62 113 PRO B O 1
ATOM 5170 N N . MET B 1 114 ? -18.656 26.125 -6.766 1 98.56 114 MET B N 1
ATOM 5171 C CA . MET B 1 114 ? -20.031 26.141 -7.277 1 98.56 114 MET B CA 1
ATOM 5172 C C . MET B 1 114 ? -21.031 25.969 -6.145 1 98.56 114 MET B C 1
ATOM 5174 O O . MET B 1 114 ? -22.125 26.547 -6.184 1 98.56 114 MET B O 1
ATOM 5178 N N . VAL B 1 115 ? -20.672 25.156 -5.211 1 98.62 115 VAL B N 1
ATOM 5179 C CA . VAL B 1 115 ? -21.5 24.891 -4.039 1 98.62 115 VAL B CA 1
ATOM 5180 C C . VAL B 1 115 ? -20.672 25.062 -2.77 1 98.62 115 VAL B C 1
ATOM 5182 O O . VAL B 1 115 ? -19.5 24.656 -2.73 1 98.62 115 VAL B O 1
ATOM 5185 N N . LEU B 1 116 ? -21.234 25.719 -1.778 1 98.62 116 LEU B N 1
ATOM 5186 C CA . LEU B 1 116 ? -20.609 25.859 -0.464 1 98.62 116 LEU B CA 1
ATOM 5187 C C . LEU B 1 116 ? -21.531 25.312 0.627 1 98.62 116 LEU B C 1
ATOM 5189 O O . LEU B 1 116 ? -22.656 25.781 0.783 1 98.62 116 LEU B O 1
ATOM 5193 N N . ILE B 1 117 ? -21.078 24.25 1.324 1 98.5 117 ILE B N 1
ATOM 5194 C CA . ILE B 1 117 ? -21.797 23.625 2.438 1 98.5 117 ILE B CA 1
ATOM 5195 C C . ILE B 1 117 ? -21.156 24.047 3.758 1 98.5 117 ILE B C 1
ATOM 5197 O O . ILE B 1 117 ? -19.938 23.969 3.92 1 98.5 117 ILE B O 1
ATOM 5201 N N . PHE B 1 118 ? -21.922 24.531 4.711 1 97.44 118 PHE B N 1
ATOM 5202 C CA . PHE B 1 118 ? -21.375 25.047 5.961 1 97.44 118 PHE B CA 1
ATOM 5203 C C . PHE B 1 118 ? -22.359 24.828 7.109 1 97.44 118 PHE B C 1
ATOM 5205 O O . PHE B 1 118 ? -23.5 24.422 6.895 1 97.44 118 PHE B O 1
ATOM 5212 N N . ASP B 1 119 ? -21.875 24.953 8.305 1 94.44 119 ASP B N 1
ATOM 5213 C CA . ASP B 1 119 ? -22.688 24.875 9.508 1 94.44 119 ASP B CA 1
ATOM 5214 C C . ASP B 1 119 ? -23.5 26.141 9.711 1 94.44 119 ASP B C 1
ATOM 5216 O O . ASP B 1 119 ? -23.016 27.25 9.477 1 94.44 119 ASP B O 1
ATOM 5220 N N . MET B 1 120 ? -24.641 26.047 10.328 1 91.69 120 MET B N 1
ATOM 5221 C CA . MET B 1 120 ? -25.562 27.156 10.523 1 91.69 120 MET B CA 1
ATOM 5222 C C . MET B 1 120 ? -24.922 28.234 11.391 1 91.69 120 MET B C 1
ATOM 5224 O O . MET B 1 120 ? -25.141 29.438 11.164 1 91.69 120 MET B O 1
ATOM 5228 N N . ASP B 1 121 ? -24.141 27.844 12.352 1 89.31 121 ASP B N 1
ATOM 5229 C CA . ASP B 1 121 ? -23.516 28.781 13.289 1 89.31 121 ASP B CA 1
ATOM 5230 C C . ASP B 1 121 ? -22.578 29.734 12.562 1 89.31 121 ASP B C 1
ATOM 5232 O O . ASP B 1 121 ? -22.266 30.812 13.078 1 89.31 121 ASP B O 1
ATOM 5236 N N . HIS B 1 122 ? -22.219 29.391 11.344 1 90.38 122 HIS B N 1
ATOM 5237 C CA . HIS B 1 122 ? -21.25 30.203 10.633 1 90.38 122 HIS B CA 1
ATOM 5238 C C . HIS B 1 122 ? -21.906 31 9.508 1 90.38 122 HIS B C 1
ATOM 5240 O O . HIS B 1 122 ? -21.203 31.609 8.688 1 90.38 122 HIS B O 1
ATOM 5246 N N . LYS B 1 123 ? -23.172 31.031 9.438 1 92.19 123 LYS B N 1
ATOM 5247 C CA . LYS B 1 123 ? -23.906 31.641 8.328 1 92.19 123 LYS B CA 1
ATOM 5248 C C . LYS B 1 123 ? -23.5 33.094 8.133 1 92.19 123 LYS B C 1
ATOM 5250 O O . LYS B 1 123 ? -23.172 33.5 7.02 1 92.19 123 LYS B O 1
ATOM 5255 N N . ALA B 1 124 ? -23.516 33.875 9.18 1 90.94 124 ALA B N 1
ATOM 5256 C CA . ALA B 1 124 ? -23.219 35.281 9.078 1 90.94 124 ALA B CA 1
ATOM 5257 C C . ALA B 1 124 ? -21.797 35.5 8.562 1 90.94 124 ALA B C 1
ATOM 5259 O O . ALA B 1 124 ? -21.578 36.375 7.707 1 90.94 124 ALA B O 1
ATOM 5260 N N . TYR B 1 125 ? -20.922 34.75 9.07 1 91.25 125 TYR B N 1
ATOM 5261 C CA . TYR B 1 125 ? -19.531 34.844 8.664 1 91.25 125 TYR B CA 1
ATOM 5262 C C . TYR B 1 125 ? -19.344 34.438 7.207 1 91.25 125 TYR B C 1
ATOM 5264 O O . TYR B 1 125 ? -18.562 35.062 6.484 1 91.25 125 TYR B O 1
ATOM 5272 N N . ILE B 1 126 ? -20.047 33.469 6.773 1 94.62 126 ILE B N 1
ATOM 5273 C CA . ILE B 1 126 ? -19.984 32.969 5.398 1 94.62 126 ILE B CA 1
ATOM 5274 C C . ILE B 1 126 ? -20.5 34.062 4.449 1 94.62 126 ILE B C 1
ATOM 5276 O O . ILE B 1 126 ? -19.859 34.344 3.432 1 94.62 126 ILE B O 1
ATOM 5280 N N . LEU B 1 127 ? -21.609 34.656 4.777 1 94.81 127 LEU B N 1
ATOM 5281 C CA . LEU B 1 127 ? -22.203 35.688 3.922 1 94.81 127 LEU B CA 1
ATOM 5282 C C . LEU B 1 127 ? -21.281 36.906 3.818 1 94.81 127 LEU B C 1
ATOM 5284 O O . LEU B 1 127 ? -21.156 37.5 2.748 1 94.81 127 LEU B O 1
ATOM 5288 N N . GLU B 1 128 ? -20.656 37.188 4.906 1 95.19 128 GLU B N 1
ATOM 5289 C CA . GLU B 1 128 ? -19.688 38.281 4.891 1 95.19 128 GLU B CA 1
ATOM 5290 C C . GLU B 1 128 ? -18.5 37.938 3.979 1 95.19 128 GLU B C 1
ATOM 5292 O O . GLU B 1 128 ? -18.047 38.812 3.215 1 95.19 128 GLU B O 1
ATOM 5297 N N . ALA B 1 129 ? -18.016 36.75 4.078 1 95.5 129 ALA B N 1
ATOM 5298 C CA . ALA B 1 129 ? -16.906 36.312 3.246 1 95.5 129 ALA B CA 1
ATOM 5299 C C . ALA B 1 129 ? -17.266 36.375 1.766 1 95.5 129 ALA B C 1
ATOM 5301 O O . ALA B 1 129 ? -16.422 36.719 0.927 1 95.5 129 ALA B O 1
ATOM 5302 N N . LEU B 1 130 ? -18.5 36.031 1.431 1 96.75 130 LEU B N 1
ATOM 5303 C CA . LEU B 1 130 ? -18.953 36.094 0.048 1 96.75 130 LEU B CA 1
ATOM 5304 C C . LEU B 1 130 ? -18.953 37.531 -0.476 1 96.75 130 LEU B C 1
ATOM 5306 O O . LEU B 1 130 ? -18.547 37.781 -1.615 1 96.75 130 LEU B O 1
ATOM 5310 N N . THR B 1 131 ? -19.359 38.406 0.363 1 96.44 131 THR B N 1
ATOM 5311 C CA . THR B 1 131 ? -19.359 39.812 -0.011 1 96.44 131 THR B CA 1
ATOM 5312 C C . THR B 1 131 ? -17.938 40.312 -0.247 1 96.44 131 THR B C 1
ATOM 5314 O O . THR B 1 131 ? -17.656 40.969 -1.251 1 96.44 131 THR B O 1
ATOM 5317 N N . LEU B 1 132 ? -17.078 39.938 0.623 1 95.25 132 LEU B N 1
ATOM 5318 C CA . LEU B 1 132 ? -15.68 40.344 0.544 1 95.25 132 LEU B CA 1
ATOM 5319 C C . LEU B 1 132 ? -15 39.75 -0.68 1 95.25 132 LEU B C 1
ATOM 5321 O O . LEU B 1 132 ? -14.148 40.406 -1.3 1 95.25 132 LEU B O 1
ATOM 5325 N N . SER B 1 133 ? -15.32 38.531 -1.048 1 95 133 SER B N 1
ATOM 5326 C CA . SER B 1 133 ? -14.68 37.844 -2.156 1 95 133 SER B CA 1
ATOM 5327 C C . SER B 1 133 ? -15.195 38.344 -3.5 1 95 133 SER B C 1
ATOM 5329 O O . SER B 1 133 ? -14.508 38.219 -4.516 1 95 133 SER B O 1
ATOM 5331 N N . GLY B 1 134 ? -16.391 38.844 -3.57 1 96.19 134 GLY B N 1
ATOM 5332 C CA . GLY B 1 134 ? -17.047 39.25 -4.805 1 96.19 134 GLY B CA 1
ATOM 5333 C C . GLY B 1 134 ? -17.516 38.062 -5.637 1 96.19 134 GLY B C 1
ATOM 5334 O O . GLY B 1 134 ? -17.859 38.219 -6.809 1 96.19 134 GLY B O 1
ATOM 5335 N N . PHE B 1 135 ? -17.438 36.906 -5.121 1 96.94 135 PHE B N 1
ATOM 5336 C CA . PHE B 1 135 ? -17.875 35.688 -5.797 1 96.94 135 PHE B CA 1
ATOM 5337 C C . PHE B 1 135 ? -18.984 35 -5.012 1 96.94 135 PHE B C 1
ATOM 5339 O O . PHE B 1 135 ? -18.891 34.844 -3.793 1 96.94 135 PHE B O 1
ATOM 5346 N N . ARG B 1 136 ? -19.984 34.594 -5.684 1 96.06 136 ARG B N 1
ATOM 5347 C CA . ARG B 1 136 ? -21.094 33.906 -5.027 1 96.06 136 ARG B CA 1
ATOM 5348 C C . ARG B 1 136 ? -21.297 32.531 -5.633 1 96.06 136 ARG B C 1
ATOM 5350 O O . ARG B 1 136 ? -21.578 32.406 -6.828 1 96.06 136 ARG B O 1
ATOM 5357 N N . PRO B 1 137 ? -21.219 31.5 -4.816 1 98 137 PRO B N 1
ATOM 5358 C CA . PRO B 1 137 ? -21.531 30.141 -5.301 1 98 137 PRO B CA 1
ATOM 5359 C C . PRO B 1 137 ? -22.969 30.031 -5.816 1 98 137 PRO B C 1
ATOM 5361 O O . PRO B 1 137 ? -23.844 30.781 -5.383 1 98 137 PRO B O 1
ATOM 5364 N N . LYS B 1 138 ? -23.125 29.094 -6.699 1 97.75 138 LYS B N 1
ATOM 5365 C CA . LYS B 1 138 ? -24.469 28.828 -7.223 1 97.75 138 LYS B CA 1
ATOM 5366 C C . LYS B 1 138 ? -25.422 28.406 -6.113 1 97.75 138 LYS B C 1
ATOM 5368 O O . LYS B 1 138 ? -26.609 28.734 -6.141 1 97.75 138 LYS B O 1
ATOM 5373 N N . ARG B 1 139 ? -24.922 27.609 -5.168 1 98.12 139 ARG B N 1
ATOM 5374 C CA . ARG B 1 139 ? -25.734 27.141 -4.051 1 98.12 139 ARG B CA 1
ATOM 5375 C C . ARG B 1 139 ? -25.016 27.344 -2.723 1 98.12 139 ARG B C 1
ATOM 5377 O O . ARG B 1 139 ? -23.797 27.125 -2.631 1 98.12 139 ARG B O 1
ATOM 5384 N N . LEU B 1 140 ? -25.75 27.828 -1.764 1 98.12 140 LEU B N 1
ATOM 5385 C CA . LEU B 1 140 ? -25.359 27.844 -0.358 1 98.12 140 LEU B CA 1
ATOM 5386 C C . LEU B 1 140 ? -26.219 26.875 0.456 1 98.12 140 LEU B C 1
ATOM 5388 O O . LEU B 1 140 ? -27.453 26.969 0.442 1 98.12 140 LEU B O 1
ATOM 5392 N N . VAL B 1 141 ? -25.547 25.891 1.155 1 98.38 141 VAL B N 1
ATOM 5393 C CA . VAL B 1 141 ? -26.281 24.828 1.835 1 98.38 141 VAL B CA 1
ATOM 5394 C C . VAL B 1 141 ? -25.828 24.75 3.291 1 98.38 141 VAL B C 1
ATOM 5396 O O . VAL B 1 141 ? -24.625 24.688 3.574 1 98.38 141 VAL B O 1
ATOM 5399 N N . VAL B 1 142 ? -26.781 24.734 4.199 1 97.06 142 VAL B N 1
ATOM 5400 C CA . VAL B 1 142 ? -26.453 24.594 5.613 1 97.06 142 VAL B CA 1
ATOM 5401 C C . VAL B 1 142 ? -26.828 23.188 6.094 1 97.06 142 VAL B C 1
ATOM 5403 O O . VAL B 1 142 ? -27.828 22.609 5.656 1 97.06 142 VAL B O 1
ATOM 5406 N N . THR B 1 143 ? -26.031 22.469 6.988 1 94.75 143 THR B N 1
ATOM 5407 C CA . THR B 1 143 ? -26.219 21.094 7.398 1 94.75 143 THR B CA 1
ATOM 5408 C C . THR B 1 143 ? -27.141 21 8.609 1 94.75 143 THR B C 1
ATOM 5410 O O . THR B 1 143 ? -27.797 19.984 8.828 1 94.75 143 THR B O 1
ATOM 5413 N N . ASP B 1 144 ? -27.172 21.906 9.484 1 90.5 144 ASP B N 1
ATOM 5414 C CA . ASP B 1 144 ? -27.875 21.812 10.758 1 90.5 144 ASP B CA 1
ATOM 5415 C C . ASP B 1 144 ? -28.828 22.984 10.945 1 90.5 144 ASP B C 1
ATOM 5417 O O . ASP B 1 144 ? -28.906 23.578 12.023 1 90.5 144 ASP B O 1
ATOM 5421 N N . GLY B 1 145 ? -29.469 23.391 9.898 1 90.12 145 GLY B N 1
ATOM 5422 C CA . GLY B 1 145 ? -30.406 24.5 9.969 1 90.12 145 GLY B CA 1
ATOM 5423 C C . GLY B 1 145 ? -31.547 24.391 8.977 1 90.12 145 GLY B C 1
ATOM 5424 O O . GLY B 1 145 ? -31.703 23.359 8.312 1 90.12 145 GLY B O 1
ATOM 5425 N N . GLU B 1 146 ? -32.312 25.438 9.023 1 92.94 146 GLU B N 1
ATOM 5426 C CA . GLU B 1 146 ? -33.469 25.516 8.109 1 92.94 146 GLU B CA 1
ATOM 5427 C C . GLU B 1 146 ? -33.156 26.406 6.91 1 92.94 146 GLU B C 1
ATOM 5429 O O . GLU B 1 146 ? -32.281 27.266 6.977 1 92.94 146 GLU B O 1
ATOM 5434 N N . SER B 1 147 ? -33.812 26.078 5.883 1 95.5 147 SER B N 1
ATOM 5435 C CA . SER B 1 147 ? -33.688 26.938 4.711 1 95.5 147 SER B CA 1
ATOM 5436 C C . SER B 1 147 ? -34.125 28.375 5.023 1 95.5 147 SER B C 1
ATOM 5438 O O . SER B 1 147 ? -35.094 28.578 5.75 1 95.5 147 SER B O 1
ATOM 5440 N N . ASP B 1 148 ? -33.344 29.281 4.531 1 93 148 ASP B N 1
ATOM 5441 C CA . ASP B 1 148 ? -33.594 30.688 4.73 1 93 148 ASP B CA 1
ATOM 5442 C C . ASP B 1 148 ? -33.125 31.516 3.541 1 93 148 ASP B C 1
ATOM 5444 O O . ASP B 1 148 ? -31.938 31.828 3.438 1 93 148 ASP B O 1
ATOM 5448 N N . GLY B 1 149 ? -34.094 31.984 2.674 1 90 149 GLY B N 1
ATOM 5449 C CA . GLY B 1 149 ? -33.719 32.75 1.498 1 90 149 GLY B CA 1
ATOM 5450 C C . GLY B 1 149 ? -32.938 31.969 0.484 1 90 149 GLY B C 1
ATOM 5451 O O . GLY B 1 149 ? -33.344 30.891 0.049 1 90 149 GLY B O 1
ATOM 5452 N N . GLU B 1 150 ? -31.75 32.469 0.36 1 91.81 150 GLU B N 1
ATOM 5453 C CA . GLU B 1 150 ? -30.891 31.859 -0.659 1 91.81 150 GLU B CA 1
ATOM 5454 C C . GLU B 1 150 ? -30.109 30.688 -0.093 1 91.81 150 GLU B C 1
ATOM 5456 O O . GLU B 1 150 ? -29.484 29.922 -0.843 1 91.81 150 GLU B O 1
ATOM 5461 N N . VAL B 1 151 ? -30.156 30.516 1.191 1 96.19 151 VAL B N 1
ATOM 5462 C CA . VAL B 1 151 ? -29.453 29.422 1.841 1 96.19 151 VAL B CA 1
ATOM 5463 C C . VAL B 1 151 ? -30.406 28.234 2.053 1 96.19 151 VAL B C 1
ATOM 5465 O O . VAL B 1 151 ? -31.438 28.375 2.705 1 96.19 151 VAL B O 1
ATOM 5468 N N . LEU B 1 152 ? -30.062 27.094 1.485 1 97.44 152 LEU B N 1
ATOM 5469 C CA . LEU B 1 152 ? -30.875 25.906 1.608 1 97.44 152 LEU B CA 1
ATOM 5470 C C . LEU B 1 152 ? -30.359 25 2.723 1 97.44 152 LEU B C 1
ATOM 5472 O O . LEU B 1 152 ? -29.156 24.875 2.922 1 97.44 152 LEU B O 1
ATOM 5476 N N . SER B 1 153 ? -31.344 24.375 3.459 1 97.75 153 SER B N 1
ATOM 5477 C CA . SER B 1 153 ? -30.906 23.281 4.316 1 97.75 153 SER B CA 1
ATOM 5478 C C . SER B 1 153 ? -30.438 22.094 3.494 1 97.75 153 SER B C 1
ATOM 5480 O O . SER B 1 153 ? -30.922 21.875 2.381 1 97.75 153 SER B O 1
ATOM 5482 N N . TYR B 1 154 ? -29.5 21.328 4.059 1 98 154 TYR B N 1
ATOM 5483 C CA . TYR B 1 154 ? -29.016 20.141 3.363 1 98 154 TYR B CA 1
ATOM 5484 C C . TYR B 1 154 ? -30.172 19.219 2.982 1 98 154 TYR B C 1
ATOM 5486 O O . TYR B 1 154 ? -30.234 18.719 1.858 1 98 154 TYR B O 1
ATOM 5494 N N . ALA B 1 155 ? -31.078 19.016 3.939 1 96.62 155 ALA B N 1
ATOM 5495 C CA . ALA B 1 155 ? -32.25 18.156 3.713 1 96.62 155 ALA B CA 1
ATOM 5496 C C . ALA B 1 155 ? -33.094 18.672 2.541 1 96.62 155 ALA B C 1
ATOM 5498 O O . ALA B 1 155 ? -33.5 17.891 1.692 1 96.62 155 ALA B O 1
ATOM 5499 N N . ASP B 1 156 ? -33.281 19.969 2.492 1 97.5 156 ASP B N 1
ATOM 5500 C CA . ASP B 1 156 ? -34.062 20.562 1.411 1 97.5 156 ASP B CA 1
ATOM 5501 C C . ASP B 1 156 ? -33.312 20.484 0.083 1 97.5 156 ASP B C 1
ATOM 5503 O O . ASP B 1 156 ? -33.906 20.266 -0.968 1 97.5 156 ASP B O 1
ATOM 5507 N N . TYR B 1 157 ? -32.031 20.688 0.168 1 97.94 157 TYR B N 1
ATOM 5508 C CA . TYR B 1 157 ? -31.234 20.672 -1.044 1 97.94 157 TYR B CA 1
ATOM 5509 C C . TYR B 1 157 ? -31.297 19.312 -1.731 1 97.94 157 TYR B C 1
ATOM 5511 O O . TYR B 1 157 ? -31.469 19.234 -2.947 1 97.94 157 TYR B O 1
ATOM 5519 N N . VAL B 1 158 ? -31.203 18.203 -0.954 1 97.88 158 VAL B N 1
ATOM 5520 C CA . VAL B 1 158 ? -31.125 16.875 -1.564 1 97.88 158 VAL B CA 1
ATOM 5521 C C . VAL B 1 158 ? -32.531 16.266 -1.655 1 97.88 158 VAL B C 1
ATOM 5523 O O . VAL B 1 158 ? -32.688 15.125 -2.111 1 97.88 158 VAL B O 1
ATOM 5526 N N . ALA B 1 159 ? -33.531 17.031 -1.23 1 96.56 159 ALA B N 1
ATOM 5527 C CA . ALA B 1 159 ? -34.875 16.5 -1.214 1 96.56 159 ALA B CA 1
ATOM 5528 C C . ALA B 1 159 ? -35.312 16.094 -2.611 1 96.56 159 ALA B C 1
ATOM 5530 O O . ALA B 1 159 ? -35.156 16.844 -3.574 1 96.56 159 ALA B O 1
ATOM 5531 N N . GLY B 1 160 ? -35.844 14.898 -2.756 1 96.5 160 GLY B N 1
ATOM 5532 C CA . GLY B 1 160 ? -36.438 14.414 -4.004 1 96.5 160 GLY B CA 1
ATOM 5533 C C . GLY B 1 160 ? -35.406 13.859 -4.961 1 96.5 160 GLY B C 1
ATOM 5534 O O . GLY B 1 160 ? -35.75 13.305 -6.004 1 96.5 160 GLY B O 1
ATOM 5535 N N . ALA B 1 161 ? -34.094 14.078 -4.609 1 97.5 161 ALA B N 1
ATOM 5536 C CA . ALA B 1 161 ? -33.062 13.555 -5.484 1 97.5 161 ALA B CA 1
ATOM 5537 C C . ALA B 1 161 ? -32.969 12.031 -5.398 1 97.5 161 ALA B C 1
ATOM 5539 O O . ALA B 1 161 ? -33.188 11.453 -4.324 1 97.5 161 ALA B O 1
ATOM 5540 N N . SER B 1 162 ? -32.656 11.352 -6.48 1 98 162 SER B N 1
ATOM 5541 C CA . SER B 1 162 ? -32.531 9.898 -6.547 1 98 162 SER B CA 1
ATOM 5542 C C . SER B 1 162 ? -31.391 9.383 -5.695 1 98 162 SER B C 1
ATOM 5544 O O . SER B 1 162 ? -30.328 9.992 -5.652 1 98 162 SER B O 1
ATOM 5546 N N . ASP B 1 163 ? -31.594 8.281 -5.023 1 97.75 163 ASP B N 1
ATOM 5547 C CA . ASP B 1 163 ? -30.516 7.609 -4.301 1 97.75 163 ASP B CA 1
ATOM 5548 C C . ASP B 1 163 ? -29.828 6.57 -5.18 1 97.75 163 ASP B C 1
ATOM 5550 O O . ASP B 1 163 ? -28.969 5.816 -4.711 1 97.75 163 ASP B O 1
ATOM 5554 N N . GLY B 1 164 ? -30.234 6.492 -6.473 1 97.19 164 GLY B N 1
ATOM 5555 C CA . GLY B 1 164 ? -29.594 5.59 -7.418 1 97.19 164 GLY B CA 1
ATOM 5556 C C . GLY B 1 164 ? -28.219 6.051 -7.848 1 97.19 164 GLY B C 1
ATOM 5557 O O . GLY B 1 164 ? -27.875 7.219 -7.676 1 97.19 164 GLY B O 1
ATOM 5558 N N . GLU B 1 165 ? -27.438 5.121 -8.312 1 96.12 165 GLU B N 1
ATOM 5559 C CA . GLU B 1 165 ? -26.094 5.457 -8.773 1 96.12 165 GLU B CA 1
ATOM 5560 C C . GLU B 1 165 ? -26.125 6.508 -9.875 1 96.12 165 GLU B C 1
ATOM 5562 O O . GLU B 1 165 ? -26.875 6.359 -10.852 1 96.12 165 GLU B O 1
ATOM 5567 N N . PRO B 1 166 ? -25.344 7.562 -9.75 1 94.88 166 PRO B N 1
ATOM 5568 C CA . PRO B 1 166 ? -25.297 8.562 -10.812 1 94.88 166 PRO B CA 1
ATOM 5569 C C . PRO B 1 166 ? -24.656 8.031 -12.094 1 94.88 166 PRO B C 1
ATOM 5571 O O . PRO B 1 166 ? -23.828 7.121 -12.039 1 94.88 166 PRO B O 1
ATOM 5574 N N . VAL B 1 167 ? -24.984 8.602 -13.195 1 88 167 VAL B N 1
ATOM 5575 C CA . VAL B 1 167 ? -24.359 8.273 -14.469 1 88 167 VAL B CA 1
ATOM 5576 C C . VAL B 1 167 ? -23.078 9.094 -14.641 1 88 167 VAL B C 1
ATOM 5578 O O . VAL B 1 167 ? -23.125 10.328 -14.641 1 88 167 VAL B O 1
ATOM 5581 N N . PRO B 1 168 ? -22 8.344 -14.789 1 84.94 168 PRO B N 1
ATOM 5582 C CA . PRO B 1 168 ? -20.781 9.125 -15 1 84.94 168 PRO B CA 1
ATOM 5583 C C . PRO B 1 168 ? -20.797 9.906 -16.312 1 84.94 168 PRO B C 1
ATOM 5585 O O . PRO B 1 168 ? -21.266 9.398 -17.328 1 84.94 168 PRO B O 1
ATOM 5588 N N . VAL B 1 169 ? -20.375 11.156 -16.25 1 80.56 169 VAL B N 1
ATOM 5589 C CA . VAL B 1 169 ? -20.406 12.016 -17.422 1 80.56 169 VAL B CA 1
ATOM 5590 C C . VAL B 1 169 ? -19.172 11.734 -18.297 1 80.56 169 VAL B C 1
ATOM 5592 O O . VAL B 1 169 ? -19.172 12.039 -19.484 1 80.56 169 VAL B O 1
ATOM 5595 N N . CYS B 1 170 ? -18.156 11.266 -17.734 1 84.44 170 CYS B N 1
ATOM 5596 C CA . CYS B 1 170 ? -16.922 10.883 -18.422 1 84.44 170 CYS B CA 1
ATOM 5597 C C . CYS B 1 170 ? -16.172 9.805 -17.656 1 84.44 170 CYS B C 1
ATOM 5599 O O . CYS B 1 170 ? -16.641 9.359 -16.594 1 84.44 170 CYS B O 1
ATOM 5601 N N . ASN B 1 171 ? -15.102 9.422 -18.25 1 89.12 171 ASN B N 1
ATOM 5602 C CA . ASN B 1 171 ? -14.289 8.422 -17.562 1 89.12 171 ASN B CA 1
ATOM 5603 C C . ASN B 1 171 ? -13.477 9.039 -16.422 1 89.12 171 ASN B C 1
ATOM 5605 O O . ASN B 1 171 ? -12.977 10.156 -16.562 1 89.12 171 ASN B O 1
ATOM 5609 N N . TYR B 1 172 ? -13.547 8.375 -15.398 1 94.25 172 TYR B N 1
ATOM 5610 C CA . TYR B 1 172 ? -12.641 8.75 -14.312 1 94.25 172 TYR B CA 1
ATOM 5611 C C . TYR B 1 172 ? -11.188 8.57 -14.727 1 94.25 172 TYR B C 1
ATOM 5613 O O . TYR B 1 172 ? -10.898 7.863 -15.695 1 94.25 172 TYR B O 1
ATOM 5621 N N . ASN B 1 173 ? -10.328 9.242 -14.102 1 96.75 173 ASN B N 1
ATOM 5622 C CA . ASN B 1 173 ? -8.891 9.172 -14.359 1 96.75 173 ASN B CA 1
ATOM 5623 C C . ASN B 1 173 ? -8.086 9.352 -13.078 1 96.75 173 ASN B C 1
ATOM 5625 O O . ASN B 1 173 ? -8.438 10.164 -12.227 1 96.75 173 ASN B O 1
ATOM 5629 N N . ILE B 1 174 ? -6.988 8.609 -12.992 1 97.69 174 ILE B N 1
ATOM 5630 C CA . ILE B 1 174 ? -6.195 8.625 -11.766 1 97.69 174 ILE B CA 1
ATOM 5631 C C . ILE B 1 174 ? -5.586 10.008 -11.562 1 97.69 174 ILE B C 1
ATOM 5633 O O . ILE B 1 174 ? -5.219 10.375 -10.445 1 97.69 174 ILE B O 1
ATOM 5637 N N . TYR B 1 175 ? -5.477 10.883 -12.578 1 96.62 175 TYR B N 1
ATOM 5638 C CA . TYR B 1 175 ? -4.828 12.188 -12.5 1 96.62 175 TYR B CA 1
ATOM 5639 C C . TYR B 1 175 ? -5.848 13.297 -12.258 1 96.62 175 TYR B C 1
ATOM 5641 O O . TYR B 1 175 ? -5.484 14.461 -12.125 1 96.62 175 TYR B O 1
ATOM 5649 N N . ASP B 1 176 ? -7.152 12.961 -12.117 1 95.94 176 ASP B N 1
ATOM 5650 C CA . ASP B 1 176 ? -8.172 13.961 -11.805 1 95.94 176 ASP B CA 1
ATOM 5651 C C . ASP B 1 176 ? -7.957 14.539 -10.406 1 95.94 176 ASP B C 1
ATOM 5653 O O . ASP B 1 176 ? -7.672 13.805 -9.461 1 95.94 176 ASP B O 1
ATOM 5657 N N . GLU B 1 177 ? -8.047 15.898 -10.336 1 96.81 177 GLU B N 1
ATOM 5658 C CA . GLU B 1 177 ? -8.125 16.484 -9 1 96.81 177 GLU B CA 1
ATOM 5659 C C . GLU B 1 177 ? -9.414 16.094 -8.289 1 96.81 177 GLU B C 1
ATOM 5661 O O . GLU B 1 177 ? -10.5 16.188 -8.867 1 96.81 177 GLU B O 1
ATOM 5666 N N . THR B 1 178 ? -9.281 15.586 -7.039 1 97.31 178 THR B N 1
ATOM 5667 C CA . THR B 1 178 ? -10.477 15.148 -6.32 1 97.31 178 THR B CA 1
ATOM 5668 C C . THR B 1 178 ? -10.625 15.922 -5.012 1 97.31 178 THR B C 1
ATOM 5670 O O . THR B 1 178 ? -11.711 15.969 -4.438 1 97.31 178 THR B O 1
ATOM 5673 N N . THR B 1 179 ? -9.523 16.422 -4.48 1 98.06 179 THR B N 1
ATOM 5674 C CA . THR B 1 179 ? -9.5 17.109 -3.193 1 98.06 179 THR B CA 1
ATOM 5675 C C . THR B 1 179 ? -8.547 18.312 -3.238 1 98.06 179 THR B C 1
ATOM 5677 O O . THR B 1 179 ? -7.457 18.219 -3.807 1 98.06 179 THR B O 1
ATOM 5680 N N . ARG B 1 180 ? -9 19.438 -2.75 1 97.56 180 ARG B N 1
ATOM 5681 C CA . ARG B 1 180 ? -8.172 20.641 -2.643 1 97.56 180 ARG B CA 1
ATOM 5682 C C . ARG B 1 180 ? -8.062 21.094 -1.192 1 97.56 180 ARG B C 1
ATOM 5684 O O . ARG B 1 180 ? -9.07 21.453 -0.574 1 97.56 180 ARG B O 1
ATOM 5691 N N . LEU B 1 181 ? -6.852 21.047 -0.633 1 96.38 181 LEU B N 1
ATOM 5692 C CA . LEU B 1 181 ? -6.586 21.484 0.732 1 96.38 181 LEU B CA 1
ATOM 5693 C C . LEU B 1 181 ? -5.773 22.781 0.738 1 96.38 181 LEU B C 1
ATOM 5695 O O . LEU B 1 181 ? -4.785 22.906 0.011 1 96.38 181 LEU B O 1
ATOM 5699 N N . TYR B 1 182 ? -6.18 23.734 1.549 1 91.75 182 TYR B N 1
ATOM 5700 C CA . TYR B 1 182 ? -5.426 24.969 1.654 1 91.75 182 TYR B CA 1
ATOM 5701 C C . TYR B 1 182 ? -4.461 24.922 2.834 1 91.75 182 TYR B C 1
ATOM 5703 O O . TYR B 1 182 ? -4.801 24.406 3.902 1 91.75 182 TYR B O 1
ATOM 5711 N N . THR B 1 183 ? -3.252 25.344 2.592 1 85.12 183 THR B N 1
ATOM 5712 C CA . THR B 1 183 ? -2.248 25.453 3.645 1 85.12 183 THR B CA 1
ATOM 5713 C C . THR B 1 183 ? -1.94 26.922 3.936 1 85.12 183 THR B C 1
ATOM 5715 O O . THR B 1 183 ? -2.135 27.781 3.078 1 85.12 183 THR B O 1
ATOM 5718 N N . SER B 1 184 ? -1.494 27.156 5.242 1 69.62 184 SER B N 1
ATOM 5719 C CA . SER B 1 184 ? -1.147 28.516 5.609 1 69.62 184 SER B CA 1
ATOM 5720 C C . SER B 1 184 ? 0.258 28.875 5.141 1 69.62 184 SER B C 1
ATOM 5722 O O . SER B 1 184 ? 1.156 28.031 5.145 1 69.62 184 SER B O 1
ATOM 5724 N N . GLY B 1 185 ? 0.404 29.641 4.086 1 56.75 185 GLY B N 1
ATOM 5725 C CA . GLY B 1 185 ? 1.692 29.969 3.496 1 56.75 185 GLY B CA 1
ATOM 5726 C C . GLY B 1 185 ? 2.488 30.969 4.324 1 56.75 185 GLY B C 1
ATOM 5727 O O . GLY B 1 185 ? 1.94 31.625 5.211 1 56.75 185 GLY B O 1
ATOM 5728 N N . THR B 1 186 ? 3.783 30.828 4.242 1 49.59 186 THR B N 1
ATOM 5729 C CA . THR B 1 186 ? 4.711 31.75 4.883 1 49.59 186 THR B CA 1
ATOM 5730 C C . THR B 1 186 ? 4.406 33.188 4.469 1 49.59 186 THR B C 1
ATOM 5732 O O . THR B 1 186 ? 4.648 34.125 5.238 1 49.59 186 THR B O 1
ATOM 5735 N N . THR B 1 187 ? 3.961 33.25 3.213 1 50.16 187 THR B N 1
ATOM 5736 C CA . THR B 1 187 ? 3.717 34.594 2.695 1 50.16 187 THR B CA 1
ATOM 5737 C C . THR B 1 187 ? 2.387 35.125 3.207 1 50.16 187 THR B C 1
ATOM 5739 O O . THR B 1 187 ? 1.988 36.25 2.857 1 50.16 187 THR B O 1
ATOM 5742 N N . GLY B 1 188 ? 1.806 34.312 3.951 1 59 188 GLY B N 1
ATOM 5743 C CA . GLY B 1 188 ? 0.557 34.781 4.543 1 59 188 GLY B CA 1
ATOM 5744 C C . GLY B 1 188 ? -0.666 34.375 3.742 1 59 188 GLY B C 1
ATOM 5745 O O . GLY B 1 188 ? -1.764 34.25 4.293 1 59 188 GLY B O 1
ATOM 5746 N N . GLN B 1 189 ? -0.466 34.156 2.408 1 70.62 189 GLN B N 1
ATOM 5747 C CA . GLN B 1 189 ? -1.655 33.75 1.658 1 70.62 189 GLN B CA 1
ATOM 5748 C C . GLN B 1 189 ? -1.783 32.25 1.582 1 70.62 189 GLN B C 1
ATOM 5750 O O . GLN B 1 189 ? -0.801 31.531 1.322 1 70.62 189 GLN B O 1
ATOM 5755 N N . PRO B 1 190 ? -2.902 31.781 1.783 1 81.81 190 PRO B N 1
ATOM 5756 C CA . PRO B 1 190 ? -3.111 30.344 1.729 1 81.81 190 PRO B CA 1
ATOM 5757 C C . PRO B 1 190 ? -2.873 29.766 0.337 1 81.81 190 PRO B C 1
ATOM 5759 O O . PRO B 1 190 ? -3.141 30.422 -0.667 1 81.81 190 PRO B O 1
ATOM 5762 N N . LYS B 1 191 ? -2.27 28.547 0.189 1 89.75 191 LYS B N 1
ATOM 5763 C CA . LYS B 1 191 ? -1.98 27.828 -1.054 1 89.75 191 LYS B CA 1
ATOM 5764 C C . LYS B 1 191 ? -2.861 26.594 -1.198 1 89.75 191 LYS B C 1
ATOM 5766 O O . LYS B 1 191 ? -2.961 25.781 -0.274 1 89.75 191 LYS B O 1
ATOM 5771 N N . GLY B 1 192 ? -3.531 26.5 -2.365 1 94.69 192 GLY B N 1
ATOM 5772 C CA . GLY B 1 192 ? -4.359 25.328 -2.629 1 94.69 192 GLY B CA 1
ATOM 5773 C C . GLY B 1 192 ? -3.57 24.156 -3.164 1 94.69 192 GLY B C 1
ATOM 5774 O O . GLY B 1 192 ? -2.936 24.25 -4.215 1 94.69 192 GLY B O 1
ATOM 5775 N N . VAL B 1 193 ? -3.543 23.031 -2.4 1 96.19 193 VAL B N 1
ATOM 5776 C CA . VAL B 1 193 ? -2.883 21.797 -2.805 1 96.19 193 VAL B CA 1
ATOM 5777 C C . VAL B 1 193 ? -3.871 20.906 -3.555 1 96.19 193 VAL B C 1
ATOM 5779 O O . VAL B 1 193 ? -4.867 20.453 -2.984 1 96.19 193 VAL B O 1
ATOM 5782 N N . ALA B 1 194 ? -3.658 20.609 -4.848 1 95.88 194 ALA B N 1
ATOM 5783 C CA . ALA B 1 194 ? -4.586 19.922 -5.738 1 95.88 194 ALA B CA 1
ATOM 5784 C C . ALA B 1 194 ? -4.328 18.406 -5.734 1 95.88 194 ALA B C 1
ATOM 5786 O O . ALA B 1 194 ? -3.719 17.875 -6.664 1 95.88 194 ALA B O 1
ATOM 5787 N N . MET B 1 195 ? -4.883 17.688 -4.793 1 96.75 195 MET B N 1
ATOM 5788 C CA . MET B 1 195 ? -4.68 16.25 -4.684 1 96.75 195 MET B CA 1
ATOM 5789 C C . MET B 1 195 ? -5.438 15.508 -5.781 1 96.75 195 MET B C 1
ATOM 5791 O O . MET B 1 195 ? -6.598 15.812 -6.055 1 96.75 195 MET B O 1
ATOM 5795 N N . THR B 1 196 ? -4.773 14.516 -6.379 1 97.38 196 THR B N 1
ATOM 5796 C CA . THR B 1 196 ? -5.371 13.711 -7.441 1 97.38 196 THR B CA 1
ATOM 5797 C C . THR B 1 196 ? -5.957 12.414 -6.875 1 97.38 196 THR B C 1
ATOM 5799 O O . THR B 1 196 ? -5.73 12.086 -5.711 1 97.38 196 THR B O 1
ATOM 5802 N N . SER B 1 197 ? -6.691 11.711 -7.754 1 98 197 SER B N 1
ATOM 5803 C CA . SER B 1 197 ? -7.273 10.438 -7.336 1 98 197 SER B CA 1
ATOM 5804 C C . SER B 1 197 ? -6.195 9.445 -6.938 1 98 197 SER B C 1
ATOM 5806 O O . SER B 1 197 ? -6.336 8.734 -5.938 1 98 197 SER B O 1
ATOM 5808 N N . ILE B 1 198 ? -5.082 9.375 -7.668 1 98.38 198 ILE B N 1
ATOM 5809 C CA . ILE B 1 198 ? -4.027 8.414 -7.367 1 98.38 198 ILE B CA 1
ATOM 5810 C C . ILE B 1 198 ? -3.34 8.797 -6.059 1 98.38 198 ILE B C 1
ATOM 5812 O O . ILE B 1 198 ? -2.918 7.926 -5.293 1 98.38 198 ILE B O 1
ATOM 5816 N N . ASN B 1 199 ? -3.248 10.102 -5.762 1 98.25 199 ASN B N 1
ATOM 5817 C CA . ASN B 1 199 ? -2.738 10.516 -4.457 1 98.25 199 ASN B CA 1
ATOM 5818 C C . ASN B 1 199 ? -3.596 9.977 -3.32 1 98.25 199 ASN B C 1
ATOM 5820 O O . ASN B 1 199 ? -3.072 9.547 -2.291 1 98.25 199 ASN B O 1
ATOM 5824 N N . GLU B 1 200 ? -4.922 10.016 -3.549 1 98.19 200 GLU B N 1
ATOM 5825 C CA . GLU B 1 200 ? -5.848 9.508 -2.535 1 98.19 200 GLU B CA 1
ATOM 5826 C C . GLU B 1 200 ? -5.668 8.008 -2.318 1 98.19 200 GLU B C 1
ATOM 5828 O O . GLU B 1 200 ? -5.605 7.547 -1.179 1 98.19 200 GLU B O 1
ATOM 5833 N N . VAL B 1 201 ? -5.492 7.254 -3.424 1 98.62 201 VAL B N 1
ATOM 5834 C CA . VAL B 1 201 ? -5.324 5.805 -3.35 1 98.62 201 VAL B CA 1
ATOM 5835 C C . VAL B 1 201 ? -4.043 5.469 -2.592 1 98.62 201 VAL B C 1
ATOM 5837 O O . VAL B 1 201 ? -4.062 4.688 -1.638 1 98.62 201 VAL B O 1
ATOM 5840 N N . LEU B 1 202 ? -2.98 6.113 -3.012 1 98.56 202 LEU B N 1
ATOM 5841 C CA . LEU B 1 202 ? -1.677 5.719 -2.492 1 98.56 202 LEU B CA 1
ATOM 5842 C C . LEU B 1 202 ? -1.452 6.289 -1.097 1 98.56 202 LEU B C 1
ATOM 5844 O O . LEU B 1 202 ? -0.653 5.754 -0.324 1 98.56 202 LEU B O 1
ATOM 5848 N N . SER B 1 203 ? -2.229 7.355 -0.702 1 98.12 203 SER B N 1
ATOM 5849 C CA . SER B 1 203 ? -2.26 7.766 0.698 1 98.12 203 SER B CA 1
ATOM 5850 C C . SER B 1 203 ? -2.951 6.723 1.566 1 98.12 203 SER B C 1
ATOM 5852 O O . SER B 1 203 ? -2.518 6.453 2.688 1 98.12 203 SER B O 1
ATOM 5854 N N . ALA B 1 204 ? -4.047 6.184 1.062 1 98.19 204 ALA B N 1
ATOM 5855 C CA . ALA B 1 204 ? -4.719 5.105 1.789 1 98.19 204 ALA B CA 1
ATOM 5856 C C . ALA B 1 204 ? -3.803 3.896 1.947 1 98.19 204 ALA B C 1
ATOM 5858 O O . ALA B 1 204 ? -3.734 3.297 3.023 1 98.19 204 ALA B O 1
ATOM 5859 N N . HIS B 1 205 ? -3.061 3.576 0.864 1 97.75 205 HIS B N 1
ATOM 5860 C CA . HIS B 1 205 ? -2.102 2.479 0.929 1 97.75 205 HIS B CA 1
ATOM 5861 C C . HIS B 1 205 ? -1.035 2.738 1.987 1 97.75 205 HIS B C 1
ATOM 5863 O O . HIS B 1 205 ? -0.651 1.828 2.725 1 97.75 205 HIS B O 1
ATOM 5869 N N . ASP B 1 206 ? -0.562 3.969 1.985 1 97.06 206 ASP B N 1
ATOM 5870 C CA . ASP B 1 206 ? 0.462 4.348 2.955 1 97.06 206 ASP B CA 1
ATOM 5871 C C . ASP B 1 206 ? 0.011 4.039 4.379 1 97.06 206 ASP B C 1
ATOM 5873 O O . ASP B 1 206 ? 0.783 3.504 5.18 1 97.06 206 ASP B O 1
ATOM 5877 N N . VAL B 1 207 ? -1.238 4.324 4.695 1 96.94 207 VAL B N 1
ATOM 5878 C CA . VAL B 1 207 ? -1.818 4.062 6.008 1 96.94 207 VAL B CA 1
ATOM 5879 C C . VAL B 1 207 ? -1.891 2.555 6.25 1 96.94 207 VAL B C 1
ATOM 5881 O O . VAL B 1 207 ? -1.451 2.064 7.293 1 96.94 207 VAL B O 1
ATOM 5884 N N . MET B 1 208 ? -2.338 1.836 5.305 1 96.44 208 MET B N 1
ATOM 5885 C CA . MET B 1 208 ? -2.523 0.396 5.457 1 96.44 208 MET B CA 1
ATOM 5886 C C . MET B 1 208 ? -1.183 -0.315 5.602 1 96.44 208 MET B C 1
ATOM 5888 O O . MET B 1 208 ? -1.092 -1.353 6.258 1 96.44 208 MET B O 1
ATOM 5892 N N . ILE B 1 209 ? -0.095 0.281 5.047 1 96 209 ILE B N 1
ATOM 5893 C CA . ILE B 1 209 ? 1.244 -0.296 5.109 1 96 209 ILE B CA 1
ATOM 5894 C C . ILE B 1 209 ? 1.879 0.013 6.461 1 96 209 ILE B C 1
ATOM 5896 O O . ILE B 1 209 ? 2.545 -0.841 7.051 1 96 209 ILE B O 1
ATOM 5900 N N . HIS B 1 210 ? 1.577 1.213 7.02 1 93.25 210 HIS B N 1
ATOM 5901 C CA . HIS B 1 210 ? 2.365 1.662 8.164 1 93.25 210 HIS B CA 1
ATOM 5902 C C . HIS B 1 210 ? 1.608 1.456 9.469 1 93.25 210 HIS B C 1
ATOM 5904 O O . HIS B 1 210 ? 2.221 1.288 10.531 1 93.25 210 HIS B O 1
ATOM 5910 N N . PHE B 1 211 ? 0.329 1.558 9.617 1 84.44 211 PHE B N 1
ATOM 5911 C CA . PHE B 1 211 ? -0.421 1.055 10.758 1 84.44 211 PHE B CA 1
ATOM 5912 C C . PHE B 1 211 ? -1.655 0.286 10.305 1 84.44 211 PHE B C 1
ATOM 5914 O O . PHE B 1 211 ? -2.455 0.797 9.516 1 84.44 211 PHE B O 1
ATOM 5921 N N . PRO B 1 212 ? -1.254 -1.066 10.328 1 80.19 212 PRO B N 1
ATOM 5922 C CA . PRO B 1 212 ? -1.893 -1.891 9.305 1 80.19 212 PRO B CA 1
ATOM 5923 C C . PRO B 1 212 ? -3.408 -1.97 9.469 1 80.19 212 PRO B C 1
ATOM 5925 O O . PRO B 1 212 ? -3.914 -2.879 10.125 1 80.19 212 PRO B O 1
ATOM 5928 N N . MET B 1 213 ? -4.059 -1.068 8.844 1 91.38 213 MET B N 1
ATOM 5929 C CA . MET B 1 213 ? -5.516 -0.992 8.867 1 91.38 213 MET B CA 1
ATOM 5930 C C . MET B 1 213 ? -6.125 -1.936 7.84 1 91.38 213 MET B C 1
ATOM 5932 O O . MET B 1 213 ? -5.59 -2.096 6.742 1 91.38 213 MET B O 1
ATOM 5936 N N . SER B 1 214 ? -7.172 -2.592 8.258 1 93 214 SER B N 1
ATOM 5937 C CA . SER B 1 214 ? -7.914 -3.471 7.359 1 93 214 SER B CA 1
ATOM 5938 C C . SER B 1 214 ? -9.414 -3.213 7.445 1 93 214 SER B C 1
ATOM 5940 O O . SER B 1 214 ? -9.852 -2.295 8.141 1 93 214 SER B O 1
ATOM 5942 N N . TYR B 1 215 ? -10.18 -4.031 6.723 1 95.31 215 TYR B N 1
ATOM 5943 C CA . TYR B 1 215 ? -11.633 -3.891 6.703 1 95.31 215 TYR B CA 1
ATOM 5944 C C . TYR B 1 215 ? -12.234 -4.227 8.062 1 95.31 215 TYR B C 1
ATOM 5946 O O . TYR B 1 215 ? -13.398 -3.91 8.328 1 95.31 215 TYR B O 1
ATOM 5954 N N . LYS B 1 216 ? -11.453 -4.785 9 1 95.31 216 LYS B N 1
ATOM 5955 C CA . LYS B 1 216 ? -11.961 -5.184 10.312 1 95.31 216 LYS B CA 1
ATOM 5956 C C . LYS B 1 216 ? -11.828 -4.051 11.32 1 95.31 216 LYS B C 1
ATOM 5958 O O . LYS B 1 216 ? -12.406 -4.105 12.406 1 95.31 216 LYS B O 1
ATOM 5963 N N . ASP B 1 217 ? -11.188 -3.021 10.922 1 97.81 217 ASP B N 1
ATOM 5964 C CA . ASP B 1 217 ? -10.82 -2.002 11.898 1 97.81 217 ASP B CA 1
ATOM 5965 C C . ASP B 1 217 ? -11.906 -0.938 12.016 1 97.81 217 ASP B C 1
ATOM 5967 O O . ASP B 1 217 ? -12.617 -0.66 11.055 1 97.81 217 ASP B O 1
ATOM 5971 N N . VAL B 1 218 ? -12.039 -0.443 13.219 1 98.75 218 VAL B N 1
ATOM 5972 C CA . VAL B 1 218 ? -12.883 0.684 13.594 1 98.75 218 VAL B CA 1
ATOM 5973 C C . VAL B 1 218 ? -12.016 1.87 14.008 1 98.75 218 VAL B C 1
ATOM 5975 O O . VAL B 1 218 ? -11.211 1.762 14.938 1 98.75 218 VAL B O 1
ATOM 5978 N N . THR B 1 219 ? -12.211 3.018 13.336 1 98.75 219 THR B N 1
ATOM 5979 C CA . THR B 1 219 ? -11.273 4.121 13.531 1 98.75 219 THR B CA 1
ATOM 5980 C C . THR B 1 219 ? -12 5.355 14.055 1 98.75 219 THR B C 1
ATOM 5982 O O . THR B 1 219 ? -13.203 5.516 13.852 1 98.75 219 THR B O 1
ATOM 5985 N N . MET B 1 220 ? -11.25 6.203 14.742 1 98.69 220 MET B N 1
ATOM 5986 C CA . MET B 1 220 ? -11.68 7.543 15.133 1 98.69 220 MET B CA 1
ATOM 5987 C C . MET B 1 220 ? -10.531 8.539 15.016 1 98.69 220 MET B C 1
ATOM 5989 O O . MET B 1 220 ? -9.531 8.438 15.727 1 98.69 220 MET B O 1
ATOM 5993 N N . ASN B 1 221 ? -10.633 9.375 14.086 1 97.94 221 ASN B N 1
ATOM 5994 C CA . ASN B 1 221 ? -9.734 10.523 14.016 1 97.94 221 ASN B CA 1
ATOM 5995 C C . ASN B 1 221 ? -10.305 11.727 14.766 1 97.94 221 ASN B C 1
ATOM 5997 O O . ASN B 1 221 ? -11.344 12.266 14.391 1 97.94 221 ASN B O 1
ATOM 6001 N N . THR B 1 222 ? -9.633 12.141 15.781 1 96.56 222 THR B N 1
ATOM 6002 C CA . THR B 1 222 ? -10.164 13.18 16.656 1 96.56 222 THR B CA 1
ATOM 6003 C C . THR B 1 222 ? -9.797 14.57 16.125 1 96.56 222 THR B C 1
ATOM 6005 O O . THR B 1 222 ? -10.188 15.586 16.703 1 96.56 222 THR B O 1
ATOM 6008 N N . THR B 1 223 ? -9.047 14.648 15.055 1 93.31 223 THR B N 1
ATOM 6009 C CA . THR B 1 223 ? -8.617 15.922 14.492 1 93.31 223 THR B CA 1
ATOM 6010 C C . THR B 1 223 ? -9.555 16.359 13.367 1 93.31 223 THR B C 1
ATOM 6012 O O . THR B 1 223 ? -10.305 15.547 12.82 1 93.31 223 THR B O 1
ATOM 6015 N N . PRO B 1 224 ? -9.562 17.641 13.055 1 93.62 224 PRO B N 1
ATOM 6016 C CA . PRO B 1 224 ? -10.484 18.125 12.023 1 93.62 224 PRO B CA 1
ATOM 6017 C C . PRO B 1 224 ? -10.203 17.531 10.648 1 93.62 224 PRO B C 1
ATOM 6019 O O . PRO B 1 224 ? -9.047 17.484 10.211 1 93.62 224 PRO B O 1
ATOM 6022 N N . TRP B 1 225 ? -11.266 17.188 9.93 1 96.56 225 TRP B N 1
ATOM 6023 C CA . TRP B 1 225 ? -11.156 16.5 8.648 1 96.56 225 TRP B CA 1
ATOM 6024 C C . TRP B 1 225 ? -10.797 17.484 7.539 1 96.56 225 TRP B C 1
ATOM 6026 O O . TRP B 1 225 ? -10.43 17.062 6.438 1 96.56 225 TRP B O 1
ATOM 6036 N N . PHE B 1 226 ? -10.875 18.781 7.812 1 94.06 226 PHE B N 1
ATOM 6037 C CA . PHE B 1 226 ? -10.57 19.75 6.754 1 94.06 226 PHE B CA 1
ATOM 6038 C C . PHE B 1 226 ? -9.062 19.844 6.543 1 94.06 226 PHE B C 1
ATOM 6040 O O . PHE B 1 226 ? -8.609 20.484 5.586 1 94.06 226 PHE B O 1
ATOM 6047 N N . HIS B 1 227 ? -8.305 19.109 7.383 1 92.88 227 HIS B N 1
ATOM 6048 C CA . HIS B 1 227 ? -6.852 19.047 7.234 1 92.88 227 HIS B CA 1
ATOM 6049 C C . HIS B 1 227 ? -6.414 17.688 6.711 1 92.88 227 HIS B C 1
ATOM 6051 O O . HIS B 1 227 ? -7.152 16.703 6.828 1 92.88 227 HIS B O 1
ATOM 6057 N N . ARG B 1 228 ? -5.152 17.703 6.219 1 95.44 228 ARG B N 1
ATOM 6058 C CA . ARG B 1 228 ? -4.574 16.5 5.633 1 95.44 228 ARG B CA 1
ATOM 6059 C C . ARG B 1 228 ? -4.547 15.359 6.641 1 95.44 228 ARG B C 1
ATOM 6061 O O . ARG B 1 228 ? -4.922 14.234 6.316 1 95.44 228 ARG B O 1
ATOM 6068 N N . GLY B 1 229 ? -4.145 15.625 7.844 1 93.38 229 GLY B N 1
ATOM 6069 C CA . GLY B 1 229 ? -4.086 14.602 8.883 1 93.38 229 GLY B CA 1
ATOM 6070 C C . GLY B 1 229 ? -5.441 14.023 9.227 1 93.38 229 GLY B C 1
ATOM 6071 O O . GLY B 1 229 ? -5.574 12.82 9.438 1 93.38 229 GLY B O 1
ATOM 6072 N N . GLY B 1 230 ? -6.414 14.875 9.312 1 95.31 230 GLY B N 1
ATOM 6073 C CA . GLY B 1 230 ? -7.758 14.414 9.633 1 95.31 230 GLY B CA 1
ATOM 6074 C C . GLY B 1 230 ? -8.375 13.57 8.531 1 95.31 230 GLY B C 1
ATOM 6075 O O . GLY B 1 230 ? -8.992 12.539 8.805 1 95.31 230 GLY B O 1
ATOM 6076 N N . LEU B 1 231 ? -8.164 13.992 7.332 1 97.25 231 LEU B N 1
ATOM 6077 C CA . LEU B 1 231 ? -8.805 13.359 6.184 1 97.25 231 LEU B CA 1
ATOM 6078 C C . LEU B 1 231 ? -8.102 12.055 5.824 1 97.25 231 LEU B C 1
ATOM 6080 O O . LEU B 1 231 ? -8.758 11.078 5.441 1 97.25 231 LEU B O 1
ATOM 6084 N N . HIS B 1 232 ? -6.754 11.992 6.074 1 97.25 232 HIS B N 1
ATOM 6085 C CA . HIS B 1 232 ? -5.992 10.914 5.453 1 97.25 232 HIS B CA 1
ATOM 6086 C C . HIS B 1 232 ? -5.359 10.008 6.508 1 97.25 232 HIS B C 1
ATOM 6088 O O . HIS B 1 232 ? -4.832 8.945 6.18 1 97.25 232 HIS B O 1
ATOM 6094 N N . CYS B 1 233 ? -5.371 10.344 7.754 1 94.5 233 CYS B N 1
ATOM 6095 C CA . CYS B 1 233 ? -4.871 9.461 8.805 1 94.5 233 CYS B CA 1
ATOM 6096 C C . CYS B 1 233 ? -6.023 8.805 9.555 1 94.5 233 CYS B C 1
ATOM 6098 O O . CYS B 1 233 ? -6.449 9.289 10.602 1 94.5 233 CYS B O 1
ATOM 6100 N N . ALA B 1 234 ? -6.438 7.746 9.047 1 93.12 234 ALA B N 1
ATOM 6101 C CA . ALA B 1 234 ? -7.551 6.969 9.602 1 93.12 234 ALA B CA 1
ATOM 6102 C C . ALA B 1 234 ? -8.828 7.801 9.648 1 93.12 234 ALA B C 1
ATOM 6104 O O . ALA B 1 234 ? -9.648 7.637 10.547 1 93.12 234 ALA B O 1
ATOM 6105 N N . GLY B 1 235 ? -8.961 8.789 8.836 1 97 235 GLY B N 1
ATOM 6106 C CA . GLY B 1 235 ? -10.188 9.5 8.539 1 97 235 GLY B CA 1
ATOM 6107 C C . GLY B 1 235 ? -10.953 8.914 7.363 1 97 235 GLY B C 1
ATOM 6108 O O . GLY B 1 235 ? -10.891 7.707 7.117 1 97 235 GLY B O 1
ATOM 6109 N N . PRO B 1 236 ? -11.711 9.734 6.688 1 98.5 236 PRO B N 1
ATOM 6110 C CA . PRO B 1 236 ? -12.586 9.234 5.625 1 98.5 236 PRO B CA 1
ATOM 6111 C C . PRO B 1 236 ? -11.82 8.531 4.508 1 98.5 236 PRO B C 1
ATOM 6113 O O . PRO B 1 236 ? -12.227 7.469 4.043 1 98.5 236 PRO B O 1
ATOM 6116 N N . CYS B 1 237 ? -10.648 9 4.121 1 98.62 237 CYS B N 1
ATOM 6117 C CA . CYS B 1 237 ? -9.945 8.516 2.939 1 98.62 237 CYS B CA 1
ATOM 6118 C C . CYS B 1 237 ? -9.492 7.074 3.121 1 98.62 237 CYS B C 1
ATOM 6120 O O . CYS B 1 237 ? -9.977 6.176 2.43 1 98.62 237 CYS B O 1
ATOM 6122 N N . PRO B 1 238 ? -8.641 6.742 4.086 1 98.44 238 PRO B N 1
ATOM 6123 C CA . PRO B 1 238 ? -8.156 5.363 4.18 1 98.44 238 PRO B CA 1
ATOM 6124 C C . PRO B 1 238 ? -9.211 4.402 4.723 1 98.44 238 PRO B C 1
ATOM 6126 O O . PRO B 1 238 ? -9.25 3.234 4.332 1 98.44 238 PRO B O 1
ATOM 6129 N N . THR B 1 239 ? -10.109 4.867 5.641 1 98.62 239 THR B N 1
ATOM 6130 C CA . THR B 1 239 ? -11.07 3.979 6.289 1 98.62 239 THR B CA 1
ATOM 6131 C C . THR B 1 239 ? -12.078 3.441 5.273 1 98.62 239 THR B C 1
ATOM 6133 O O . THR B 1 239 ? -12.312 2.232 5.211 1 98.62 239 THR B O 1
ATOM 6136 N N . LEU B 1 240 ? -12.57 4.336 4.445 1 98.62 240 LEU B N 1
ATOM 6137 C CA . LEU B 1 240 ? -13.578 3.928 3.467 1 98.62 240 LEU B CA 1
ATOM 6138 C C . LEU B 1 240 ? -12.938 3.162 2.314 1 98.62 240 LEU B C 1
ATOM 6140 O O . LEU B 1 240 ? -13.594 2.359 1.652 1 98.62 240 LEU B O 1
ATOM 6144 N N . TYR B 1 241 ? -11.625 3.389 2.072 1 98.56 241 TYR B N 1
ATOM 6145 C CA . TYR B 1 241 ? -10.914 2.633 1.048 1 98.56 241 TYR B CA 1
ATOM 6146 C C . TYR B 1 241 ? -10.648 1.205 1.511 1 98.56 241 TYR B C 1
ATOM 6148 O O . TYR B 1 241 ? -10.766 0.26 0.729 1 98.56 241 TYR B O 1
ATOM 6156 N N . ALA B 1 242 ? -10.312 1.029 2.773 1 97.56 242 ALA B N 1
ATOM 6157 C CA . ALA B 1 242 ? -9.969 -0.272 3.338 1 97.56 242 ALA B CA 1
ATOM 6158 C C . ALA B 1 242 ? -11.219 -1.104 3.611 1 97.56 242 ALA B C 1
ATOM 6160 O O . ALA B 1 242 ? -11.148 -2.33 3.717 1 97.56 242 ALA B O 1
ATOM 6161 N N . GLY B 1 243 ? -12.344 -0.421 3.77 1 97.81 243 GLY B N 1
ATOM 6162 C CA . GLY B 1 243 ? -13.57 -1.114 4.133 1 97.81 243 GLY B CA 1
ATOM 6163 C C . GLY B 1 243 ? -13.828 -1.121 5.625 1 97.81 243 GLY B C 1
ATOM 6164 O O . GLY B 1 243 ? -14.617 -1.928 6.117 1 97.81 243 GLY B O 1
ATOM 6165 N N . GLY B 1 244 ? -13.18 -0.249 6.363 1 98.19 244 GLY B N 1
ATOM 6166 C CA . GLY B 1 244 ? -13.352 -0.172 7.805 1 98.19 244 GLY B CA 1
ATOM 6167 C C . GLY B 1 244 ? -14.602 0.584 8.219 1 98.19 244 GLY B C 1
ATOM 6168 O O . GLY B 1 244 ? -15.461 0.875 7.383 1 98.19 244 GLY B O 1
ATOM 6169 N N . THR B 1 245 ? -14.727 0.836 9.539 1 98.81 245 THR B N 1
ATOM 6170 C CA . THR B 1 245 ? -15.82 1.609 10.117 1 98.81 245 THR B CA 1
ATOM 6171 C C . THR B 1 245 ? -15.289 2.873 10.789 1 98.81 245 THR B C 1
ATOM 6173 O O . THR B 1 245 ? -14.344 2.814 11.57 1 98.81 245 THR B O 1
ATOM 6176 N N . MET B 1 246 ? -15.875 3.969 10.492 1 98.5 246 MET B N 1
ATOM 6177 C CA . MET B 1 246 ? -15.438 5.242 11.062 1 98.5 246 MET B CA 1
ATOM 6178 C C . MET B 1 246 ? -16.422 5.727 12.125 1 98.5 246 MET B C 1
ATOM 6180 O O . MET B 1 246 ? -17.625 5.77 11.891 1 98.5 246 MET B O 1
ATOM 6184 N N . ILE B 1 247 ? -15.93 6.082 13.266 1 98.88 247 ILE B N 1
ATOM 6185 C CA . ILE B 1 247 ? -16.703 6.734 14.32 1 98.88 247 ILE B CA 1
ATOM 6186 C C . ILE B 1 247 ? -16.453 8.242 14.289 1 98.88 247 ILE B C 1
ATOM 6188 O O . ILE B 1 247 ? -15.305 8.688 14.375 1 98.88 247 ILE B O 1
ATOM 6192 N N . ILE B 1 248 ? -17.484 9.055 14.234 1 98.56 248 ILE B N 1
ATOM 6193 C CA . ILE B 1 248 ? -17.328 10.5 14.094 1 98.56 248 ILE B CA 1
ATOM 6194 C C . ILE B 1 248 ? -17.172 11.141 15.477 1 98.56 248 ILE B C 1
ATOM 6196 O O . ILE B 1 248 ? -17.953 10.867 16.391 1 98.56 248 ILE B O 1
ATOM 6200 N N . MET B 1 249 ? -16.141 11.812 15.609 1 97.31 249 MET B N 1
ATOM 6201 C CA . MET B 1 249 ? -15.945 12.758 16.703 1 97.31 249 MET B CA 1
ATOM 6202 C C . MET B 1 249 ? -16 14.195 16.203 1 97.31 249 MET B C 1
ATOM 6204 O O . MET B 1 249 ? -15.047 14.688 15.602 1 97.31 249 MET B O 1
ATOM 6208 N N . ARG B 1 250 ? -17.094 14.828 16.453 1 95.31 250 ARG B N 1
ATOM 6209 C CA . ARG B 1 250 ? -17.312 16.156 15.906 1 95.31 250 ARG B CA 1
ATOM 6210 C C . ARG B 1 250 ? -16.297 17.156 16.453 1 95.31 250 ARG B C 1
ATOM 6212 O O . ARG B 1 250 ? -15.648 17.875 15.695 1 95.31 250 ARG B O 1
ATOM 6219 N N . LYS B 1 251 ? -16.219 17.234 17.781 1 91.44 251 LYS B N 1
ATOM 6220 C CA . LYS B 1 251 ? -15.227 17.984 18.531 1 91.44 251 LYS B CA 1
ATOM 6221 C C . LYS B 1 251 ? -14.539 17.109 19.562 1 91.44 251 LYS B C 1
ATOM 6223 O O . LYS B 1 251 ? -15.188 16.297 20.234 1 91.44 251 LYS B O 1
ATOM 6228 N N . PHE B 1 252 ? -13.328 17.312 19.656 1 94.56 252 PHE B N 1
ATOM 6229 C CA . PHE B 1 252 ? -12.578 16.453 20.578 1 94.56 252 PHE B CA 1
ATOM 6230 C C . PHE B 1 252 ? -13.109 16.594 22 1 94.56 252 PHE B C 1
ATOM 6232 O O . PHE B 1 252 ? -13.359 17.703 22.469 1 94.56 252 PHE B O 1
ATOM 6239 N N . ASP B 1 253 ? -13.305 15.469 22.594 1 96.38 253 ASP B N 1
ATOM 6240 C CA . ASP B 1 253 ? -13.633 15.289 24 1 96.38 253 ASP B CA 1
ATOM 6241 C C . ASP B 1 253 ? -12.992 14.023 24.547 1 96.38 253 ASP B C 1
ATOM 6243 O O . ASP B 1 253 ? -13.32 12.914 24.125 1 96.38 253 ASP B O 1
ATOM 6247 N N . ALA B 1 254 ? -12.117 14.188 25.5 1 97.56 254 ALA B N 1
ATOM 6248 C CA . ALA B 1 254 ? -11.297 13.078 25.969 1 97.56 254 ALA B CA 1
ATOM 6249 C C . ALA B 1 254 ? -12.164 11.969 26.562 1 97.56 254 ALA B C 1
ATOM 6251 O O . ALA B 1 254 ? -11.961 10.789 26.266 1 97.56 254 ALA B O 1
ATOM 6252 N N . VAL B 1 255 ? -13.094 12.359 27.375 1 98.25 255 VAL B N 1
ATOM 6253 C CA . VAL B 1 255 ? -13.938 11.375 28.047 1 98.25 255 VAL B CA 1
ATOM 6254 C C . VAL B 1 255 ? -14.812 10.648 27.031 1 98.25 255 VAL B C 1
ATOM 6256 O O . VAL B 1 255 ? -14.93 9.422 27.062 1 98.25 255 VAL B O 1
ATOM 6259 N N . LYS B 1 256 ? -15.391 11.383 26.109 1 98.06 256 LYS B N 1
ATOM 6260 C CA . LYS B 1 256 ? -16.203 10.758 25.078 1 98.06 256 LYS B CA 1
ATOM 6261 C C . LYS B 1 256 ? -15.367 9.812 24.219 1 98.06 256 LYS B C 1
ATOM 6263 O O . LYS B 1 256 ? -15.844 8.75 23.812 1 98.06 256 LYS B O 1
ATOM 6268 N N . THR B 1 257 ? -14.203 10.234 23.953 1 98.5 257 THR B N 1
ATOM 6269 C CA . THR B 1 257 ? -13.328 9.398 23.141 1 98.5 257 THR B CA 1
ATOM 6270 C C . THR B 1 257 ? -13.109 8.039 23.812 1 98.5 257 THR B C 1
ATOM 6272 O O . THR B 1 257 ? -13.273 6.996 23.172 1 98.5 257 THR B O 1
ATOM 6275 N N . LEU B 1 258 ? -12.758 8.086 25.078 1 98.69 258 LEU B N 1
ATOM 6276 C CA . LEU B 1 258 ? -12.516 6.852 25.828 1 98.69 258 LEU B CA 1
ATOM 6277 C C . LEU B 1 258 ? -13.781 6.012 25.906 1 98.69 258 LEU B C 1
ATOM 6279 O O . LEU B 1 258 ? -13.734 4.789 25.75 1 98.69 258 LEU B O 1
ATOM 6283 N N . LYS B 1 259 ? -14.867 6.664 26.156 1 98.38 259 LYS B N 1
ATOM 6284 C CA . LYS B 1 259 ? -16.156 5.984 26.203 1 98.38 259 LYS B CA 1
ATOM 6285 C C . LYS B 1 259 ? -16.469 5.289 24.875 1 98.38 259 LYS B C 1
ATOM 6287 O O . LYS B 1 259 ? -16.922 4.145 24.859 1 98.38 259 LYS B O 1
ATOM 6292 N N . TYR B 1 260 ? -16.266 5.953 23.781 1 98.5 260 TYR B N 1
ATOM 6293 C CA . TYR B 1 260 ? -16.562 5.41 22.453 1 98.5 260 TYR B CA 1
ATOM 6294 C C . TYR B 1 260 ? -15.625 4.258 22.125 1 98.5 260 TYR B C 1
ATOM 6296 O O . TYR B 1 260 ? -16.016 3.309 21.438 1 98.5 260 TYR B O 1
ATOM 6304 N N . ILE B 1 261 ? -14.336 4.305 22.578 1 98.56 261 ILE B N 1
ATOM 6305 C CA . ILE B 1 261 ? -13.422 3.184 22.375 1 98.56 261 ILE B CA 1
ATOM 6306 C C . ILE B 1 261 ? -14.039 1.912 22.969 1 98.56 261 ILE B C 1
ATOM 6308 O O . ILE B 1 261 ? -14.102 0.882 22.281 1 98.56 261 ILE B O 1
ATOM 6312 N N . ALA B 1 262 ? -14.5 2.033 24.156 1 98.44 262 ALA B N 1
ATOM 6313 C CA . ALA B 1 262 ? -15.086 0.881 24.828 1 98.44 262 ALA B CA 1
ATOM 6314 C C . ALA B 1 262 ? -16.391 0.454 24.172 1 98.44 262 ALA B C 1
ATOM 6316 O O . ALA B 1 262 ? -16.625 -0.737 23.953 1 98.44 262 ALA B O 1
ATOM 6317 N N . GLN B 1 263 ? -17.234 1.389 23.844 1 98.25 263 GLN B N 1
ATOM 6318 C CA . GLN B 1 263 ? -18.594 1.126 23.344 1 98.25 263 GLN B CA 1
ATOM 6319 C C . GLN B 1 263 ? -18.547 0.56 21.938 1 98.25 263 GLN B C 1
ATOM 6321 O O . GLN B 1 263 ? -19.312 -0.362 21.609 1 98.25 263 GLN B O 1
ATOM 6326 N N . TYR B 1 264 ? -17.719 1.11 21.078 1 98.5 264 TYR B N 1
ATOM 6327 C CA . TYR B 1 264 ? -17.734 0.747 19.672 1 98.5 264 TYR B CA 1
ATOM 6328 C C . TYR B 1 264 ? -16.531 -0.128 19.328 1 98.5 264 TYR B C 1
ATOM 6330 O O . TYR B 1 264 ? -16.297 -0.439 18.156 1 98.5 264 TYR B O 1
ATOM 6338 N N . ARG B 1 265 ? -15.734 -0.463 20.328 1 98.31 265 ARG B N 1
ATOM 6339 C CA . ARG B 1 265 ? -14.57 -1.329 20.156 1 98.31 265 ARG B CA 1
ATOM 6340 C C . ARG B 1 265 ? -13.609 -0.756 19.125 1 98.31 265 ARG B C 1
ATOM 6342 O O . ARG B 1 265 ? -13.211 -1.45 18.188 1 98.31 265 ARG B O 1
ATOM 6349 N N . ILE B 1 266 ? -13.273 0.514 19.297 1 98.75 266 ILE B N 1
ATOM 6350 C CA . ILE B 1 266 ? -12.406 1.223 18.375 1 98.75 266 ILE B CA 1
ATOM 6351 C C . ILE B 1 266 ? -11.008 0.614 18.406 1 98.75 266 ILE B C 1
ATOM 6353 O O . ILE B 1 266 ? -10.484 0.295 19.484 1 98.75 266 ILE B O 1
ATOM 6357 N N . THR B 1 267 ? -10.414 0.48 17.219 1 98.44 267 THR B N 1
ATOM 6358 C CA . THR B 1 267 ? -9.125 -0.191 17.125 1 98.44 267 THR B CA 1
ATOM 6359 C C . THR B 1 267 ? -8.008 0.82 16.906 1 98.44 267 THR B C 1
ATOM 6361 O O . THR B 1 267 ? -6.859 0.585 17.297 1 98.44 267 THR B O 1
ATOM 6364 N N . PHE B 1 268 ? -8.273 1.958 16.219 1 98.56 268 PHE B N 1
ATOM 6365 C CA . PHE B 1 268 ? -7.277 3 16.016 1 98.56 268 PHE B CA 1
ATOM 6366 C C . PHE B 1 268 ? -7.852 4.371 16.359 1 98.56 268 PHE B C 1
ATOM 6368 O O . PHE B 1 268 ? -8.961 4.707 15.938 1 98.56 268 PHE B O 1
ATOM 6375 N N . VAL B 1 269 ? -7.113 5.113 17.078 1 98.5 269 VAL B N 1
ATOM 6376 C CA . VAL B 1 269 ? -7.43 6.504 17.391 1 98.5 269 VAL B CA 1
ATOM 6377 C C . VAL B 1 269 ? -6.301 7.41 16.906 1 98.5 269 VAL B C 1
ATOM 6379 O O . VAL B 1 269 ? -5.125 7.066 17.031 1 98.5 269 VAL B O 1
ATOM 6382 N N . VAL B 1 270 ? -6.684 8.539 16.344 1 97.19 270 VAL B N 1
ATOM 6383 C CA . VAL B 1 270 ? -5.711 9.516 15.883 1 97.19 270 VAL B CA 1
ATOM 6384 C C . VAL B 1 270 ? -5.895 10.828 16.656 1 97.19 270 VAL B C 1
ATOM 6386 O O . VAL B 1 270 ? -7.023 11.273 16.875 1 97.19 270 VAL B O 1
ATOM 6389 N N . GLY B 1 271 ? -4.855 11.367 17.078 1 94.44 271 GLY B N 1
ATOM 6390 C CA . GLY B 1 271 ? -4.832 12.664 17.734 1 94.44 271 GLY B CA 1
ATOM 6391 C C . GLY B 1 271 ? -3.439 13.25 17.859 1 94.44 271 GLY B C 1
ATOM 6392 O O . GLY B 1 271 ? -2.445 12.531 17.719 1 94.44 271 GLY B O 1
ATOM 6393 N N . VAL B 1 272 ? -3.369 14.516 18.109 1 90.06 272 VAL B N 1
ATOM 6394 C CA . VAL B 1 272 ? -2.074 15.156 18.328 1 90.06 272 VAL B CA 1
ATOM 6395 C C . VAL B 1 272 ? -1.591 14.852 19.75 1 90.06 272 VAL B C 1
ATOM 6397 O O . VAL B 1 272 ? -2.369 14.406 20.594 1 90.06 272 VAL B O 1
ATOM 6400 N N . PRO B 1 273 ? -0.367 15.055 20.062 1 87.62 273 PRO B N 1
ATOM 6401 C CA . PRO B 1 273 ? 0.181 14.719 21.391 1 87.62 273 PRO B CA 1
ATOM 6402 C C . PRO B 1 273 ? -0.587 15.375 22.531 1 87.62 273 PRO B C 1
ATOM 6404 O O . PRO B 1 273 ? -0.796 14.758 23.578 1 87.62 273 PRO B O 1
ATOM 6407 N N . THR B 1 274 ? -1.067 16.562 22.328 1 83.06 274 THR B N 1
ATOM 6408 C CA . THR B 1 274 ? -1.838 17.234 23.375 1 83.06 274 THR B CA 1
ATOM 6409 C C . THR B 1 274 ? -3.145 16.484 23.641 1 83.06 274 THR B C 1
ATOM 6411 O O . THR B 1 274 ? -3.613 16.438 24.781 1 83.06 274 THR B O 1
ATOM 6414 N N . VAL B 1 275 ? -3.752 15.93 22.625 1 90.69 275 VAL B N 1
ATOM 6415 C CA . VAL B 1 275 ? -4.945 15.102 22.734 1 90.69 275 VAL B CA 1
ATOM 6416 C C . VAL B 1 275 ? -4.629 13.859 23.562 1 90.69 275 VAL B C 1
ATOM 6418 O O . VAL B 1 275 ? -5.414 13.461 24.438 1 90.69 275 VAL B O 1
ATOM 6421 N N . LEU B 1 276 ? -3.449 13.289 23.312 1 95.5 276 LEU B N 1
ATOM 6422 C CA . LEU B 1 276 ? -3.061 12.086 24.047 1 95.5 276 LEU B CA 1
ATOM 6423 C C . LEU B 1 276 ? -2.854 12.398 25.531 1 95.5 276 LEU B C 1
ATOM 6425 O O . LEU B 1 276 ? -3.131 11.562 26.391 1 95.5 276 LEU B O 1
ATOM 6429 N N . GLU B 1 277 ? -2.348 13.602 25.797 1 91.06 277 GLU B N 1
ATOM 6430 C CA . GLU B 1 277 ? -2.201 14.023 27.188 1 91.06 277 GLU B CA 1
ATOM 6431 C C . GLU B 1 277 ? -3.551 14.062 27.906 1 91.06 277 GLU B C 1
ATOM 6433 O O . GLU B 1 277 ? -3.682 13.57 29.016 1 91.06 277 GLU B O 1
ATOM 6438 N N . GLU B 1 278 ? -4.469 14.609 27.234 1 94.31 278 GLU B N 1
ATOM 6439 C CA . GLU B 1 278 ? -5.809 14.688 27.797 1 94.31 278 GLU B CA 1
ATOM 6440 C C . GLU B 1 278 ? -6.434 13.305 27.953 1 94.31 278 GLU B C 1
ATOM 6442 O O . GLU B 1 278 ? -7.129 13.031 28.938 1 94.31 278 GLU B O 1
ATOM 6447 N N . LEU B 1 279 ? -6.207 12.453 26.984 1 98 279 LEU B N 1
ATOM 6448 C CA . LEU B 1 279 ? -6.699 11.078 27.047 1 98 279 LEU B CA 1
ATOM 6449 C C . LEU B 1 279 ? -6.086 10.336 28.234 1 98 279 LEU B C 1
ATOM 6451 O O . LEU B 1 279 ? -6.789 9.625 28.953 1 98 279 LEU B O 1
ATOM 6455 N N . ALA B 1 280 ? -4.805 10.492 28.391 1 97.88 280 ALA B N 1
ATOM 6456 C CA . ALA B 1 280 ? -4.109 9.828 29.484 1 97.88 280 ALA B CA 1
ATOM 6457 C C . ALA B 1 280 ? -4.645 10.297 30.828 1 97.88 280 ALA B C 1
ATOM 6459 O O . ALA B 1 280 ? -4.898 9.477 31.719 1 97.88 280 ALA B O 1
ATOM 6460 N N . ASP B 1 281 ? -4.812 11.625 30.938 1 96.44 281 ASP B N 1
ATOM 6461 C CA . ASP B 1 281 ? -5.375 12.18 32.156 1 96.44 281 ASP B CA 1
ATOM 6462 C C . ASP B 1 281 ? -6.73 11.555 32.469 1 96.44 281 ASP B C 1
ATOM 6464 O O . ASP B 1 281 ? -6.977 11.125 33.625 1 96.44 281 ASP B O 1
ATOM 6468 N N . ALA B 1 282 ? -7.574 11.555 31.516 1 98.38 282 ALA B N 1
ATOM 6469 C CA . ALA B 1 282 ? -8.922 11.023 31.688 1 98.38 282 ALA B CA 1
ATOM 6470 C C . ALA B 1 282 ? -8.883 9.523 32 1 98.38 282 ALA B C 1
ATOM 6472 O O . ALA B 1 282 ? -9.656 9.039 32.812 1 98.38 282 ALA B O 1
ATOM 6473 N N . GLN B 1 283 ? -8.039 8.797 31.328 1 98.56 283 GLN B N 1
ATOM 6474 C CA . GLN B 1 283 ? -7.926 7.355 31.5 1 98.56 283 GLN B CA 1
ATOM 6475 C C . GLN B 1 283 ? -7.441 7.016 32.906 1 98.56 283 GLN B C 1
ATOM 6477 O O . GLN B 1 283 ? -7.926 6.062 33.531 1 98.56 283 GLN B O 1
ATOM 6482 N N . GLU B 1 284 ? -6.469 7.742 33.375 1 98.12 284 GLU B N 1
ATOM 6483 C CA . GLU B 1 284 ? -5.961 7.523 34.719 1 98.12 284 GLU B CA 1
ATOM 6484 C C . GLU B 1 284 ? -7.055 7.734 35.781 1 98.12 284 GLU B C 1
ATOM 6486 O O . GLU B 1 284 ? -7.082 7.055 36.812 1 98.12 284 GLU B O 1
ATOM 6491 N N . ARG B 1 285 ? -7.938 8.617 35.469 1 97.5 285 ARG B N 1
ATOM 6492 C CA . ARG B 1 285 ? -9 8.977 36.406 1 97.5 285 ARG B CA 1
ATOM 6493 C C . ARG B 1 285 ? -10.172 8.008 36.281 1 97.5 285 ARG B C 1
ATOM 6495 O O . ARG B 1 285 ? -10.789 7.652 37.312 1 97.5 285 ARG B O 1
ATOM 6502 N N . LEU B 1 286 ? -10.523 7.562 35.094 1 97.38 286 LEU B N 1
ATOM 6503 C CA . LEU B 1 286 ? -11.805 6.906 34.844 1 97.38 286 LEU B CA 1
ATOM 6504 C C . LEU B 1 286 ? -11.609 5.43 34.531 1 97.38 286 LEU B C 1
ATOM 6506 O O . LEU B 1 286 ? -12.508 4.617 34.75 1 97.38 286 LEU B O 1
ATOM 6510 N N . GLY B 1 287 ? -10.594 4.996 33.875 1 97.5 287 GLY B N 1
ATOM 6511 C CA . GLY B 1 287 ? -10.219 3.607 33.688 1 97.5 287 GLY B CA 1
ATOM 6512 C C . GLY B 1 287 ? -11.156 2.873 32.719 1 97.5 287 GLY B C 1
ATOM 6513 O O . GLY B 1 287 ? -11.68 1.811 33.062 1 97.5 287 GLY B O 1
ATOM 6514 N N . TYR B 1 288 ? -11.352 3.385 31.516 1 98.12 288 TYR B N 1
ATOM 6515 C CA . TYR B 1 288 ? -12.172 2.713 30.516 1 98.12 288 TYR B CA 1
ATOM 6516 C C . TYR B 1 288 ? -11.445 1.506 29.922 1 98.12 288 TYR B C 1
ATOM 6518 O O . TYR B 1 288 ? -10.219 1.411 30.016 1 98.12 288 TYR B O 1
ATOM 6526 N N . ASP B 1 289 ? -12.195 0.547 29.406 1 98.44 289 ASP B N 1
ATOM 6527 C CA . ASP B 1 289 ? -11.617 -0.604 28.734 1 98.44 289 ASP B CA 1
ATOM 6528 C C . ASP B 1 289 ? -11.023 -0.198 27.375 1 98.44 289 ASP B C 1
ATOM 6530 O O . ASP B 1 289 ? -11.75 0.19 26.469 1 98.44 289 ASP B O 1
ATOM 6534 N N . LEU B 1 290 ? -9.719 -0.301 27.25 1 98.44 290 LEU B N 1
ATOM 6535 C CA . LEU B 1 290 ? -9.031 0.079 26.016 1 98.44 290 LEU B CA 1
ATOM 6536 C C . LEU B 1 290 ? -8.453 -1.146 25.312 1 98.44 290 LEU B C 1
ATOM 6538 O O . LEU B 1 290 ? -7.566 -1.021 24.469 1 98.44 290 LEU B O 1
ATOM 6542 N N . SER B 1 291 ? -8.953 -2.32 25.562 1 97.75 291 SER B N 1
ATOM 6543 C CA . SER B 1 291 ? -8.32 -3.57 25.156 1 97.75 291 SER B CA 1
ATOM 6544 C C . SER B 1 291 ? -8.453 -3.785 23.656 1 97.75 291 SER B C 1
ATOM 6546 O O . SER B 1 291 ? -7.73 -4.598 23.062 1 97.75 291 SER B O 1
ATOM 6548 N N . THR B 1 292 ? -9.352 -3.057 23 1 97.44 292 THR B N 1
ATOM 6549 C CA . THR B 1 292 ? -9.57 -3.24 21.578 1 97.44 292 THR B CA 1
ATOM 6550 C C . THR B 1 292 ? -8.586 -2.402 20.766 1 97.44 292 THR B C 1
ATOM 6552 O O . THR B 1 292 ? -8.445 -2.596 19.547 1 97.44 292 THR B O 1
ATOM 6555 N N . LEU B 1 293 ? -7.895 -1.484 21.422 1 97.5 293 LEU B N 1
ATOM 6556 C CA . LEU B 1 293 ? -6.977 -0.6 20.703 1 97.5 293 LEU B CA 1
ATOM 6557 C C . LEU B 1 293 ? -5.797 -1.381 20.141 1 97.5 293 LEU B C 1
ATOM 6559 O O . LEU B 1 293 ? -5.07 -2.039 20.891 1 97.5 293 LEU B O 1
ATOM 6563 N N . LYS B 1 294 ? -5.688 -1.24 18.859 1 96.56 294 LYS B N 1
ATOM 6564 C CA . LYS B 1 294 ? -4.5 -1.762 18.203 1 96.56 294 LYS B CA 1
ATOM 6565 C C . LYS B 1 294 ? -3.396 -0.707 18.141 1 96.56 294 LYS B C 1
ATOM 6567 O O . LYS B 1 294 ? -2.219 -1.04 17.984 1 96.56 294 LYS B O 1
ATOM 6572 N N . GLY B 1 295 ? -3.871 0.587 18.203 1 97.38 295 GLY B N 1
ATOM 6573 C CA . GLY B 1 295 ? -2.854 1.626 18.188 1 97.38 295 GLY B CA 1
ATOM 6574 C C . GLY B 1 295 ? -3.43 3.027 18.266 1 97.38 295 GLY B C 1
ATOM 6575 O O . GLY B 1 295 ? -4.613 3.232 18 1 97.38 295 GLY B O 1
ATOM 6576 N N . ILE B 1 296 ? -2.582 3.971 18.703 1 98.12 296 ILE B N 1
ATOM 6577 C CA . ILE B 1 296 ? -2.857 5.402 18.656 1 98.12 296 ILE B CA 1
ATOM 6578 C C . ILE B 1 296 ? -1.794 6.102 17.812 1 98.12 296 ILE B C 1
ATOM 6580 O O . ILE B 1 296 ? -0.595 5.926 18.047 1 98.12 296 ILE B O 1
ATOM 6584 N N . VAL B 1 297 ? -2.26 6.836 16.859 1 97 297 VAL B N 1
ATOM 6585 C CA . VAL B 1 297 ? -1.356 7.543 15.953 1 97 297 VAL B CA 1
ATOM 6586 C C . VAL B 1 297 ? -1.363 9.039 16.281 1 97 297 VAL B C 1
ATOM 6588 O O . VAL B 1 297 ? -2.426 9.656 16.359 1 97 297 VAL B O 1
ATOM 6591 N N . THR B 1 298 ? -0.205 9.539 16.484 1 94.69 298 THR B N 1
ATOM 6592 C CA . THR B 1 298 ? -0.094 10.977 16.703 1 94.69 298 THR B CA 1
ATOM 6593 C C . THR B 1 298 ? 0.708 11.633 15.578 1 94.69 298 THR B C 1
ATOM 6595 O O . THR B 1 298 ? 1.348 10.945 14.781 1 94.69 298 THR B O 1
ATOM 6598 N N . MET B 1 299 ? 0.559 12.914 15.469 1 91.25 299 MET B N 1
ATOM 6599 C CA . MET B 1 299 ? 1.24 13.727 14.461 1 91.25 299 MET B CA 1
ATOM 6600 C C . MET B 1 299 ? 1.196 15.203 14.828 1 91.25 299 MET B C 1
ATOM 6602 O O . MET B 1 299 ? 0.598 15.578 15.836 1 91.25 299 MET B O 1
ATOM 6606 N N . GLY B 1 300 ? 1.855 16.016 14.016 1 82.62 300 GLY B N 1
ATOM 6607 C CA . GLY B 1 300 ? 1.729 17.469 14.133 1 82.62 300 GLY B CA 1
ATOM 6608 C C . GLY B 1 300 ? 2.844 18.094 14.945 1 82.62 300 GLY B C 1
ATOM 6609 O O . GLY B 1 300 ? 3.197 19.266 14.727 1 82.62 300 GLY B O 1
ATOM 6610 N N . SER B 1 301 ? 3.279 17.344 15.945 1 81.25 301 SER B N 1
ATOM 6611 C CA . SER B 1 301 ? 4.383 17.812 16.766 1 81.25 301 SER B CA 1
ATOM 6612 C C . SER B 1 301 ? 5.242 16.656 17.266 1 81.25 301 SER B C 1
ATOM 6614 O O . SER B 1 301 ? 4.812 15.492 17.234 1 81.25 301 SER B O 1
ATOM 6616 N N . PRO B 1 302 ? 6.461 16.984 17.688 1 83 302 PRO B N 1
ATOM 6617 C CA . PRO B 1 302 ? 7.297 15.906 18.219 1 83 302 PRO B CA 1
ATOM 6618 C C . PRO B 1 302 ? 6.672 15.219 19.422 1 83 302 PRO B C 1
ATOM 6620 O O . PRO B 1 302 ? 6.035 15.883 20.25 1 83 302 PRO B O 1
ATOM 6623 N N . LEU B 1 303 ? 6.82 13.953 19.469 1 89.44 303 LEU B N 1
ATOM 6624 C CA . LEU B 1 303 ? 6.418 13.148 20.625 1 89.44 303 LEU B CA 1
ATOM 6625 C C . LEU B 1 303 ? 7.566 13.008 21.609 1 89.44 303 LEU B C 1
ATOM 6627 O O . LEU B 1 303 ? 8.484 12.211 21.391 1 89.44 303 LEU B O 1
ATOM 6631 N N . GLU B 1 304 ? 7.453 13.734 22.688 1 84.25 304 GLU B N 1
ATOM 6632 C CA . GLU B 1 304 ? 8.516 13.719 23.688 1 84.25 304 GLU B CA 1
ATOM 6633 C C . GLU B 1 304 ? 8.609 12.359 24.375 1 84.25 304 GLU B C 1
ATOM 6635 O O . GLU B 1 304 ? 7.594 11.68 24.562 1 84.25 304 GLU B O 1
ATOM 6640 N N . ARG B 1 305 ? 9.805 12 24.812 1 90.75 305 ARG B N 1
ATOM 6641 C CA . ARG B 1 305 ? 10.07 10.68 25.359 1 90.75 305 ARG B CA 1
ATOM 6642 C C . ARG B 1 305 ? 9.227 10.43 26.609 1 90.75 305 ARG B C 1
ATOM 6644 O O . ARG B 1 305 ? 8.617 9.367 26.75 1 90.75 305 ARG B O 1
ATOM 6651 N N . SER B 1 306 ? 9.219 11.406 27.531 1 89.69 306 SER B N 1
ATOM 6652 C CA . SER B 1 306 ? 8.469 11.227 28.766 1 89.69 306 SER B CA 1
ATOM 6653 C C . SER B 1 306 ? 6.98 11.039 28.484 1 89.69 306 SER B C 1
ATOM 6655 O O . SER B 1 306 ? 6.336 10.188 29.094 1 89.69 306 SER B O 1
ATOM 6657 N N . ALA B 1 307 ? 6.465 11.828 27.609 1 90.06 307 ALA B N 1
ATOM 6658 C CA . ALA B 1 307 ? 5.062 11.695 27.219 1 90.06 307 ALA B CA 1
ATOM 6659 C C . ALA B 1 307 ? 4.797 10.344 26.578 1 90.06 307 ALA B C 1
ATOM 6661 O O . ALA B 1 307 ? 3.795 9.688 26.891 1 90.06 307 ALA B O 1
ATOM 6662 N N . CYS B 1 308 ? 5.715 9.93 25.766 1 95.75 308 CYS B N 1
ATOM 6663 C CA . CYS B 1 308 ? 5.594 8.648 25.094 1 95.75 308 CYS B CA 1
ATOM 6664 C C . CYS B 1 308 ? 5.492 7.508 26.094 1 95.75 308 CYS B C 1
ATOM 6666 O O . CYS B 1 308 ? 4.609 6.652 25.984 1 95.75 308 CYS B O 1
ATOM 6668 N N . ILE B 1 309 ? 6.363 7.512 27.031 1 96.75 309 ILE B N 1
ATOM 6669 C CA . ILE B 1 309 ? 6.387 6.465 28.062 1 96.75 309 ILE B CA 1
ATOM 6670 C C . ILE B 1 309 ? 5.066 6.461 28.828 1 96.75 309 ILE B C 1
ATOM 6672 O O . ILE B 1 309 ? 4.477 5.402 29.047 1 96.75 309 ILE B O 1
ATOM 6676 N N . ARG B 1 310 ? 4.617 7.66 29.156 1 96.38 310 ARG B N 1
ATOM 6677 C CA . ARG B 1 310 ? 3.346 7.77 29.859 1 96.38 310 ARG B CA 1
ATOM 6678 C C . ARG B 1 310 ? 2.199 7.23 29.016 1 96.38 310 ARG B C 1
ATOM 6680 O O . ARG B 1 310 ? 1.368 6.461 29.5 1 96.38 310 ARG B O 1
ATOM 6687 N N . PHE B 1 311 ? 2.107 7.574 27.812 1 98.12 311 PHE B N 1
ATOM 6688 C CA . PHE B 1 311 ? 1.038 7.137 26.922 1 98.12 311 PHE B CA 1
ATOM 6689 C C . PHE B 1 311 ? 1.055 5.621 26.766 1 98.12 311 PHE B C 1
ATOM 6691 O O . PHE B 1 311 ? 0.003 4.98 26.766 1 98.12 311 PHE B O 1
ATOM 6698 N N . GLN B 1 312 ? 2.287 5.043 26.594 1 98.19 312 GLN B N 1
ATOM 6699 C CA . GLN B 1 312 ? 2.434 3.596 26.453 1 98.19 312 GLN B CA 1
ATOM 6700 C C . GLN B 1 312 ? 1.923 2.867 27.703 1 98.19 312 GLN B C 1
ATOM 6702 O O . GLN B 1 312 ? 1.324 1.796 27.594 1 98.19 312 GLN B O 1
ATOM 6707 N N . GLN B 1 313 ? 2.146 3.463 28.797 1 97.81 313 GLN B N 1
ATOM 6708 C CA . GLN B 1 313 ? 1.753 2.844 30.062 1 97.81 313 GLN B CA 1
ATOM 6709 C C . GLN B 1 313 ? 0.251 2.979 30.297 1 97.81 313 GLN B C 1
ATOM 6711 O O . GLN B 1 313 ? -0.394 2.041 30.766 1 97.81 313 GLN B O 1
ATOM 6716 N N . VAL B 1 314 ? -0.287 4.102 29.953 1 98.25 314 VAL B N 1
ATOM 6717 C CA . VAL B 1 314 ? -1.637 4.453 30.391 1 98.25 314 VAL B CA 1
ATOM 6718 C C . VAL B 1 314 ? -2.639 4.094 29.297 1 98.25 314 VAL B C 1
ATOM 6720 O O . VAL B 1 314 ? -3.773 3.709 29.578 1 98.25 314 VAL B O 1
ATOM 6723 N N . LEU B 1 315 ? -2.297 4.219 28.078 1 98.44 315 LEU B N 1
ATOM 6724 C CA . LEU B 1 315 ? -3.236 4.066 26.969 1 98.44 315 LEU B CA 1
ATOM 6725 C C . LEU B 1 315 ? -2.986 2.764 26.219 1 98.44 315 LEU B C 1
ATOM 6727 O O . LEU B 1 315 ? -3.734 1.797 26.375 1 98.44 315 LEU B O 1
ATOM 6731 N N . THR B 1 316 ? -1.936 2.725 25.5 1 98.19 316 THR B N 1
ATOM 6732 C CA . THR B 1 316 ? -1.564 1.525 24.766 1 98.19 316 THR B CA 1
ATOM 6733 C C . THR B 1 316 ? -0.068 1.517 24.453 1 98.19 316 THR B C 1
ATOM 6735 O O . THR B 1 316 ? 0.528 2.568 24.219 1 98.19 316 THR B O 1
ATOM 6738 N N . LEU B 1 317 ? 0.518 0.332 24.406 1 97.5 317 LEU B N 1
ATOM 6739 C CA . LEU B 1 317 ? 1.926 0.193 24.047 1 97.5 317 LEU B CA 1
ATOM 6740 C C . LEU B 1 317 ? 2.164 0.605 22.594 1 97.5 317 LEU B C 1
ATOM 6742 O O . LEU B 1 317 ? 3.297 0.906 22.203 1 97.5 317 LEU B O 1
ATOM 6746 N N . ASN B 1 318 ? 1.145 0.635 21.828 1 97.5 318 ASN B N 1
ATOM 6747 C CA . ASN B 1 318 ? 1.265 0.828 20.391 1 97.5 318 ASN B CA 1
ATOM 6748 C C . ASN B 1 318 ? 1.011 2.279 20 1 97.5 318 ASN B C 1
ATOM 6750 O O . ASN B 1 318 ? 0.032 2.578 19.312 1 97.5 318 ASN B O 1
ATOM 6754 N N . ILE B 1 319 ? 2 3.098 20.297 1 97.81 319 ILE B N 1
ATOM 6755 C CA . ILE B 1 319 ? 1.972 4.508 19.922 1 97.81 319 ILE B CA 1
ATOM 6756 C C . ILE B 1 319 ? 2.764 4.711 18.641 1 97.81 319 ILE B C 1
ATOM 6758 O O . ILE B 1 319 ? 3.844 4.141 18.469 1 97.81 319 ILE B O 1
ATOM 6762 N N . PHE B 1 320 ? 2.195 5.477 17.734 1 97.12 320 PHE B N 1
ATOM 6763 C CA . PHE B 1 320 ? 2.844 5.887 16.5 1 97.12 320 PHE B CA 1
ATOM 6764 C C . PHE B 1 320 ? 2.994 7.402 16.453 1 97.12 320 PHE B C 1
ATOM 6766 O O . PHE B 1 320 ? 2.234 8.133 17.094 1 97.12 320 PHE B O 1
ATOM 6773 N N . ASN B 1 321 ? 3.936 7.887 15.672 1 96.25 321 ASN B N 1
ATOM 6774 C CA . ASN B 1 321 ? 4.082 9.32 15.43 1 96.25 321 ASN B CA 1
ATOM 6775 C C . ASN B 1 321 ? 4.566 9.602 14.016 1 96.25 321 ASN B C 1
ATOM 6777 O O . ASN B 1 321 ? 5.551 9.016 13.562 1 96.25 321 ASN B O 1
ATOM 6781 N N . GLY B 1 322 ? 3.838 10.461 13.344 1 95.5 322 GLY B N 1
ATOM 6782 C CA . GLY B 1 322 ? 4.168 10.766 11.961 1 95.5 322 GLY B CA 1
ATOM 6783 C C . GLY B 1 322 ? 4.539 12.219 11.734 1 95.5 322 GLY B C 1
ATOM 6784 O O . GLY B 1 322 ? 4.039 13.109 12.43 1 95.5 322 GLY B O 1
ATOM 6785 N N . TYR B 1 323 ? 5.441 12.438 10.789 1 95.94 323 TYR B N 1
ATOM 6786 C CA . TYR B 1 323 ? 5.809 13.75 10.281 1 95.94 323 TYR B CA 1
ATOM 6787 C C . TYR B 1 323 ? 5.48 13.875 8.797 1 95.94 323 TYR B C 1
ATOM 6789 O O . TYR B 1 323 ? 5.707 12.938 8.031 1 95.94 323 TYR B O 1
ATOM 6797 N N . GLY B 1 324 ? 4.902 14.953 8.438 1 95.25 324 GLY B N 1
ATOM 6798 C CA . GLY B 1 324 ? 4.586 15.211 7.043 1 95.25 324 GLY B CA 1
ATOM 6799 C C . GLY B 1 324 ? 4.062 16.609 6.801 1 95.25 324 GLY B C 1
ATOM 6800 O O . GLY B 1 324 ? 4.16 17.484 7.676 1 95.25 324 GLY B O 1
ATOM 6801 N N . THR B 1 325 ? 3.666 16.891 5.59 1 93.69 325 THR B N 1
ATOM 6802 C CA . THR B 1 325 ? 3.098 18.156 5.16 1 93.69 325 THR B CA 1
ATOM 6803 C C . THR B 1 325 ? 1.763 17.938 4.453 1 93.69 325 THR B C 1
ATOM 6805 O O . THR B 1 325 ? 1.407 16.812 4.117 1 93.69 325 THR B O 1
ATOM 6808 N N . THR B 1 326 ? 0.989 18.984 4.328 1 94.31 326 THR B N 1
ATOM 6809 C CA . THR B 1 326 ? -0.243 18.891 3.549 1 94.31 326 THR B CA 1
ATOM 6810 C C . THR B 1 326 ? 0.044 18.391 2.137 1 94.31 326 THR B C 1
ATOM 6812 O O . THR B 1 326 ? -0.712 17.594 1.594 1 94.31 326 THR B O 1
ATOM 6815 N N . GLU B 1 327 ? 1.188 18.844 1.581 1 95.88 327 GLU B N 1
ATOM 6816 C CA . GLU B 1 327 ? 1.553 18.516 0.206 1 95.88 327 GLU B CA 1
ATOM 6817 C C . GLU B 1 327 ? 1.906 17.047 0.062 1 95.88 327 GLU B C 1
ATOM 6819 O O . GLU B 1 327 ? 1.65 16.438 -0.98 1 95.88 327 GLU B O 1
ATOM 6824 N N . THR B 1 328 ? 2.488 16.422 1.15 1 97 328 THR B N 1
ATOM 6825 C CA . THR B 1 328 ? 3.135 15.133 0.929 1 97 328 THR B CA 1
ATOM 6826 C C . THR B 1 328 ? 2.604 14.086 1.902 1 97 328 THR B C 1
ATOM 6828 O O . THR B 1 328 ? 2.998 12.914 1.844 1 97 328 THR B O 1
ATOM 6831 N N . PHE B 1 329 ? 1.694 14.469 2.791 1 95.81 329 PHE B N 1
ATOM 6832 C CA . PHE B 1 329 ? 1.175 13.562 3.809 1 95.81 329 PHE B CA 1
ATOM 6833 C C . PHE B 1 329 ? 2.283 13.117 4.754 1 95.81 329 PHE B C 1
ATOM 6835 O O . PHE B 1 329 ? 3.119 13.922 5.164 1 95.81 329 PHE B O 1
ATOM 6842 N N . TRP B 1 330 ? 2.26 11.742 5.258 1 94.5 330 TRP B N 1
ATOM 6843 C CA . TRP B 1 330 ? 3.324 11.211 6.102 1 94.5 330 TRP B CA 1
ATOM 6844 C C . TRP B 1 330 ? 4.566 10.898 5.277 1 94.5 330 TRP B C 1
ATOM 6846 O O . TRP B 1 330 ? 4.488 10.203 4.262 1 94.5 330 TRP B O 1
ATOM 6856 N N . ASN B 1 331 ? 5.656 11.43 5.789 1 97.75 331 ASN B N 1
ATOM 6857 C CA . ASN B 1 331 ? 6.898 11.156 5.074 1 97.75 331 ASN B CA 1
ATOM 6858 C C . ASN B 1 331 ? 7.891 10.391 5.941 1 97.75 331 ASN B C 1
ATOM 6860 O O . ASN B 1 331 ? 8.727 9.648 5.426 1 97.75 331 ASN B O 1
ATOM 6864 N N . THR B 1 332 ? 7.91 10.664 7.219 1 97.44 332 THR B N 1
ATOM 6865 C CA . THR B 1 332 ? 8.609 9.828 8.188 1 97.44 332 THR B CA 1
ATOM 6866 C C . THR B 1 332 ? 7.648 9.336 9.273 1 97.44 332 THR B C 1
ATOM 6868 O O . THR B 1 332 ? 6.594 9.945 9.492 1 97.44 332 THR B O 1
ATOM 6871 N N . PHE B 1 333 ? 8.008 8.281 9.883 1 95.88 333 PHE B N 1
ATOM 6872 C CA . PHE B 1 333 ? 7.059 7.617 10.766 1 95.88 333 PHE B CA 1
ATOM 6873 C C . PHE B 1 333 ? 7.785 6.848 11.859 1 95.88 333 PHE B C 1
ATOM 6875 O O . PHE B 1 333 ? 8.766 6.152 11.594 1 95.88 333 PHE B O 1
ATOM 6882 N N . LEU B 1 334 ? 7.414 7.094 13.125 1 96.69 334 LEU B N 1
ATOM 6883 C CA . LEU B 1 334 ? 7.82 6.27 14.258 1 96.69 334 LEU B CA 1
ATOM 6884 C C . LEU B 1 334 ? 6.777 5.199 14.555 1 96.69 334 LEU B C 1
ATOM 6886 O O . LEU B 1 334 ? 5.59 5.5 14.688 1 96.69 334 LEU B O 1
ATOM 6890 N N . ARG B 1 335 ? 7.219 3.986 14.609 1 95.56 335 ARG B N 1
ATOM 6891 C CA . ARG B 1 335 ? 6.375 2.842 14.938 1 95.56 335 ARG B CA 1
ATOM 6892 C C . ARG B 1 335 ? 6.602 2.383 16.375 1 95.56 335 ARG B C 1
ATOM 6894 O O . ARG B 1 335 ? 7.578 2.781 17.016 1 95.56 335 ARG B O 1
ATOM 6901 N N . PRO B 1 336 ? 5.688 1.485 16.797 1 95.56 336 PRO B N 1
ATOM 6902 C CA . PRO B 1 336 ? 5.812 1.054 18.188 1 95.56 336 PRO B CA 1
ATOM 6903 C C . PRO B 1 336 ? 7.184 0.466 18.516 1 95.56 336 PRO B C 1
ATOM 6905 O O . PRO B 1 336 ? 7.719 0.682 19.594 1 95.56 336 PRO B O 1
ATOM 6908 N N . PHE B 1 337 ? 7.824 -0.12 17.562 1 93.5 337 PHE B N 1
ATOM 6909 C CA . PHE B 1 337 ? 9.109 -0.751 17.812 1 93.5 337 PHE B CA 1
ATOM 6910 C C . PHE B 1 337 ? 10.234 0.28 17.797 1 93.5 337 PHE B C 1
ATOM 6912 O O . PHE B 1 337 ? 11.359 -0.015 18.203 1 93.5 337 PHE B O 1
ATOM 6919 N N . ASP B 1 338 ? 9.953 1.477 17.406 1 95.31 338 ASP B N 1
ATOM 6920 C CA . ASP B 1 338 ? 10.906 2.58 17.469 1 95.31 338 ASP B CA 1
ATOM 6921 C C . ASP B 1 338 ? 10.836 3.299 18.812 1 95.31 338 ASP B C 1
ATOM 6923 O O . ASP B 1 338 ? 11.75 4.047 19.172 1 95.31 338 ASP B O 1
ATOM 6927 N N . LEU B 1 339 ? 9.719 3.172 19.516 1 96.44 339 LEU B N 1
ATOM 6928 C CA . LEU B 1 339 ? 9.398 3.979 20.688 1 96.44 339 LEU B CA 1
ATOM 6929 C C . LEU B 1 339 ? 9.531 3.156 21.969 1 96.44 339 LEU B C 1
ATOM 6931 O O . LEU B 1 339 ? 9.25 1.957 21.969 1 96.44 339 LEU B O 1
ATOM 6935 N N . PRO B 1 340 ? 10.047 3.684 23.016 1 96.38 340 PRO B N 1
ATOM 6936 C CA . PRO B 1 340 ? 10.242 5.125 23.203 1 96.38 340 PRO B CA 1
ATOM 6937 C C . PRO B 1 340 ? 11.648 5.578 22.828 1 96.38 340 PRO B C 1
ATOM 6939 O O . PRO B 1 340 ? 11.953 6.773 22.891 1 96.38 340 PRO B O 1
ATOM 6942 N N . ASP B 1 341 ? 12.484 4.754 22.359 1 95.19 341 ASP B N 1
ATOM 6943 C CA . ASP B 1 341 ? 13.914 5.016 22.203 1 95.19 341 ASP B CA 1
ATOM 6944 C C . ASP B 1 341 ? 14.164 6.16 21.219 1 95.19 341 ASP B C 1
ATOM 6946 O O . ASP B 1 341 ? 15.102 6.938 21.391 1 95.19 341 ASP B O 1
ATOM 6950 N N . ASN B 1 342 ? 13.328 6.238 20.266 1 95.81 342 ASN B N 1
ATOM 6951 C CA . ASN B 1 342 ? 13.531 7.266 19.25 1 95.81 342 ASN B CA 1
ATOM 6952 C C . ASN B 1 342 ? 12.539 8.414 19.406 1 95.81 342 ASN B C 1
ATOM 6954 O O . ASN B 1 342 ? 12.383 9.242 18.5 1 95.81 342 ASN B O 1
ATOM 6958 N N . ALA B 1 343 ? 11.891 8.461 20.562 1 93.94 343 ALA B N 1
ATOM 6959 C CA . ALA B 1 343 ? 11 9.594 20.812 1 93.94 343 ALA B CA 1
ATOM 6960 C C . ALA B 1 343 ? 11.75 10.914 20.688 1 93.94 343 ALA B C 1
ATOM 6962 O O . ALA B 1 343 ? 12.938 11 21.016 1 93.94 343 ALA B O 1
ATOM 6963 N N . GLY B 1 344 ? 11.047 11.914 20.188 1 89.5 344 GLY B N 1
ATOM 6964 C CA . GLY B 1 344 ? 11.672 13.203 19.938 1 89.5 344 GLY B CA 1
ATOM 6965 C C . GLY B 1 344 ? 12.078 13.391 18.484 1 89.5 344 GLY B C 1
ATOM 6966 O O . GLY B 1 344 ? 12.164 14.523 18 1 89.5 344 GLY B O 1
ATOM 6967 N N . THR B 1 345 ? 12.445 12.258 17.828 1 94.38 345 THR B N 1
ATOM 6968 C CA . THR B 1 345 ? 12.711 12.328 16.406 1 94.38 345 THR B CA 1
ATOM 6969 C C . THR B 1 345 ? 11.414 12.227 15.602 1 94.38 345 THR B C 1
ATOM 6971 O O . THR B 1 345 ? 10.359 11.922 16.156 1 94.38 345 THR B O 1
ATOM 6974 N N . ALA B 1 346 ? 11.531 12.547 14.344 1 96 346 ALA B N 1
ATOM 6975 C CA . ALA B 1 346 ? 10.406 12.383 13.422 1 96 346 ALA B CA 1
ATOM 6976 C C . ALA B 1 346 ? 10.406 10.992 12.797 1 96 346 ALA B C 1
ATOM 6978 O O . ALA B 1 346 ? 9.469 10.625 12.078 1 96 346 ALA B O 1
ATOM 6979 N N . GLY B 1 347 ? 11.375 10.188 13.078 1 96.25 347 GLY B N 1
ATOM 6980 C CA . GLY B 1 347 ? 11.477 8.859 12.508 1 96.25 347 GLY B CA 1
ATOM 6981 C C . GLY B 1 347 ? 12.219 8.828 11.188 1 96.25 347 GLY B C 1
ATOM 6982 O O . GLY B 1 347 ? 12.938 9.773 10.852 1 96.25 347 GLY B O 1
ATOM 6983 N N . ALA B 1 348 ? 12.164 7.68 10.523 1 94.94 348 ALA B N 1
ATOM 6984 C CA . ALA B 1 348 ? 12.789 7.477 9.227 1 94.94 348 ALA B CA 1
ATOM 6985 C C . ALA B 1 348 ? 11.75 7.465 8.109 1 94.94 348 ALA B C 1
ATOM 6987 O O . ALA B 1 348 ? 10.555 7.371 8.367 1 94.94 348 ALA B O 1
ATOM 6988 N N . SER B 1 349 ? 12.188 7.535 6.887 1 97 349 SER B N 1
ATOM 6989 C CA . SER B 1 349 ? 11.352 7.711 5.699 1 97 349 SER B CA 1
ATOM 6990 C C . SER B 1 349 ? 10.32 6.594 5.574 1 97 349 SER B C 1
ATOM 6992 O O . SER B 1 349 ? 10.625 5.43 5.84 1 97 349 SER B O 1
ATOM 6994 N N . CYS B 1 350 ? 9.102 6.953 5.129 1 97.06 350 CYS B N 1
ATOM 6995 C CA . CYS B 1 350 ? 8.086 5.988 4.723 1 97.06 350 CYS B CA 1
ATOM 6996 C C . CYS B 1 350 ? 8.516 5.238 3.467 1 97.06 350 CYS B C 1
ATOM 6998 O O . CYS B 1 350 ? 9.422 5.68 2.756 1 97.06 350 CYS B O 1
ATOM 7000 N N . VAL B 1 351 ? 7.84 4.191 3.125 1 96.38 351 VAL B N 1
ATOM 7001 C CA . VAL B 1 351 ? 8.258 3.205 2.133 1 96.38 351 VAL B CA 1
ATOM 7002 C C . VAL B 1 351 ? 8.43 3.879 0.773 1 96.38 351 VAL B C 1
ATOM 7004 O O . VAL B 1 351 ? 9.445 3.686 0.1 1 96.38 351 VAL B O 1
ATOM 7007 N N . ASP B 1 352 ? 7.504 4.746 0.386 1 97.88 352 ASP B N 1
ATOM 7008 C CA . ASP B 1 352 ? 7.461 5.258 -0.98 1 97.88 352 ASP B CA 1
ATOM 7009 C C . ASP B 1 352 ? 8.07 6.656 -1.063 1 97.88 352 ASP B C 1
ATOM 7011 O O . ASP B 1 352 ? 8.023 7.301 -2.115 1 97.88 352 ASP B O 1
ATOM 7015 N N . ASP B 1 353 ? 8.609 7.148 0.028 1 98 353 ASP B N 1
ATOM 7016 C CA . ASP B 1 353 ? 9.109 8.523 0.055 1 98 353 ASP B CA 1
ATOM 7017 C C . ASP B 1 353 ? 10.633 8.547 0.103 1 98 353 ASP B C 1
ATOM 7019 O O . ASP B 1 353 ? 11.258 7.645 0.665 1 98 353 ASP B O 1
ATOM 7023 N N . ASP B 1 354 ? 11.164 9.477 -0.55 1 97.56 354 ASP B N 1
ATOM 7024 C CA . ASP B 1 354 ? 12.578 9.82 -0.408 1 97.56 354 ASP B CA 1
ATOM 7025 C C . ASP B 1 354 ? 12.75 11.109 0.396 1 97.56 354 ASP B C 1
ATOM 7027 O O . ASP B 1 354 ? 12.594 12.203 -0.138 1 97.56 354 ASP B O 1
ATOM 7031 N N . VAL B 1 355 ? 13.047 10.93 1.673 1 98.12 355 VAL B N 1
ATOM 7032 C CA . VAL B 1 355 ? 13.25 12.062 2.574 1 98.12 355 VAL B CA 1
ATOM 7033 C C . VAL B 1 355 ? 14.75 12.305 2.768 1 98.12 355 VAL B C 1
ATOM 7035 O O . VAL B 1 355 ? 15.484 11.383 3.131 1 98.12 355 VAL B O 1
ATOM 7038 N N . ARG B 1 356 ? 15.188 13.531 2.518 1 97.81 356 ARG B N 1
ATOM 7039 C CA . ARG B 1 356 ? 16.594 13.883 2.641 1 97.81 356 ARG B CA 1
ATOM 7040 C C . ARG B 1 356 ? 16.766 15.148 3.477 1 97.81 356 ARG B C 1
ATOM 7042 O O . ARG B 1 356 ? 15.844 15.953 3.598 1 97.81 356 ARG B O 1
ATOM 7049 N N . VAL B 1 357 ? 17.906 15.211 4.117 1 98.06 357 VAL B N 1
ATOM 7050 C CA . VAL B 1 357 ? 18.359 16.453 4.738 1 98.06 357 VAL B CA 1
ATOM 7051 C C . VAL B 1 357 ? 19.531 17.031 3.957 1 98.06 357 VAL B C 1
ATOM 7053 O O . VAL B 1 357 ? 20.609 16.422 3.924 1 98.06 357 VAL B O 1
ATOM 7056 N N . VAL B 1 358 ? 19.344 18.172 3.332 1 98.06 358 VAL B N 1
ATOM 7057 C CA . VAL B 1 358 ? 20.375 18.734 2.463 1 98.06 358 VAL B CA 1
ATOM 7058 C C . VAL B 1 358 ? 21.016 19.953 3.139 1 98.06 358 VAL B C 1
ATOM 7060 O O . VAL B 1 358 ? 20.422 20.547 4.035 1 98.06 358 VAL B O 1
ATOM 7063 N N . LYS B 1 359 ? 22.141 20.25 2.732 1 97 359 LYS B N 1
ATOM 7064 C CA . LYS B 1 359 ? 22.859 21.406 3.266 1 97 359 LYS B CA 1
ATOM 7065 C C . LYS B 1 359 ? 22.078 22.688 3.014 1 97 359 LYS B C 1
ATOM 7067 O O . LYS B 1 359 ? 21.203 22.734 2.137 1 97 359 LYS B O 1
ATOM 7072 N N . VAL B 1 360 ? 22.359 23.656 3.873 1 93.44 360 VAL B N 1
ATOM 7073 C CA . VAL B 1 360 ? 21.719 24.969 3.723 1 93.44 360 VAL B CA 1
ATOM 7074 C C . VAL B 1 360 ? 22.766 26 3.293 1 93.44 360 VAL B C 1
ATOM 7076 O O . VAL B 1 360 ? 23.844 26.078 3.885 1 93.44 360 VAL B O 1
ATOM 7079 N N . TYR B 1 361 ? 22.359 26.656 2.238 1 90.31 361 TYR B N 1
ATOM 7080 C CA . TYR B 1 361 ? 23.219 27.734 1.746 1 90.31 361 TYR B CA 1
ATOM 7081 C C . TYR B 1 361 ? 22.5 29.078 1.822 1 90.31 361 TYR B C 1
ATOM 7083 O O . TYR B 1 361 ? 21.281 29.141 1.754 1 90.31 361 TYR B O 1
ATOM 7091 N N . GLU B 1 362 ? 23.203 30.125 1.923 1 78.44 362 GLU B N 1
ATOM 7092 C CA . GLU B 1 362 ? 22.641 31.469 2.037 1 78.44 362 GLU B CA 1
ATOM 7093 C C . GLU B 1 362 ? 22.188 32 0.676 1 78.44 362 GLU B C 1
ATOM 7095 O O . GLU B 1 362 ? 21.188 32.719 0.577 1 78.44 362 GLU B O 1
ATOM 7100 N N . ASP B 1 363 ? 22.891 31.672 -0.322 1 84.5 363 ASP B N 1
ATOM 7101 C CA . ASP B 1 363 ? 22.719 32.375 -1.597 1 84.5 363 ASP B CA 1
ATOM 7102 C C . ASP B 1 363 ? 21.984 31.5 -2.605 1 84.5 363 ASP B C 1
ATOM 7104 O O . ASP B 1 363 ? 21.531 31.984 -3.648 1 84.5 363 ASP B O 1
ATOM 7108 N N . HIS B 1 364 ? 21.906 30.25 -2.297 1 89.75 364 HIS B N 1
ATOM 7109 C CA . HIS B 1 364 ? 21.203 29.406 -3.254 1 89.75 364 HIS B CA 1
ATOM 7110 C C . HIS B 1 364 ? 20.625 28.172 -2.572 1 89.75 364 HIS B C 1
ATOM 7112 O O . HIS B 1 364 ? 21 27.844 -1.443 1 89.75 364 HIS B O 1
ATOM 7118 N N . ARG B 1 365 ? 19.734 27.547 -3.283 1 91.81 365 ARG B N 1
ATOM 7119 C CA . ARG B 1 365 ? 19.156 26.281 -2.832 1 91.81 365 ARG B CA 1
ATOM 7120 C C . ARG B 1 365 ? 20.125 25.125 -3.035 1 91.81 365 ARG B C 1
ATOM 7122 O O . ARG B 1 365 ? 20.797 25.047 -4.062 1 91.81 365 ARG B O 1
ATOM 7129 N N . ALA B 1 366 ? 20.172 24.203 -2.074 1 96.81 366 ALA B N 1
ATOM 7130 C CA . ALA B 1 366 ? 21.031 23.031 -2.195 1 96.81 366 ALA B CA 1
ATOM 7131 C C . ALA B 1 366 ? 20.5 22.062 -3.248 1 96.81 366 ALA B C 1
ATOM 7133 O O . ALA B 1 366 ? 19.281 21.938 -3.434 1 96.81 366 ALA B O 1
ATOM 7134 N N . GLU B 1 367 ? 21.406 21.391 -3.918 1 97.44 367 GLU B N 1
ATOM 7135 C CA . GLU B 1 367 ? 21.016 20.266 -4.762 1 97.44 367 GLU B CA 1
ATOM 7136 C C . GLU B 1 367 ? 20.531 19.078 -3.922 1 97.44 367 GLU B C 1
ATOM 7138 O O . GLU B 1 367 ? 20.969 18.906 -2.777 1 97.44 367 GLU B O 1
ATOM 7143 N N . PRO B 1 368 ? 19.688 18.281 -4.52 1 97.19 368 PRO B N 1
ATOM 7144 C CA . PRO B 1 368 ? 19.125 17.172 -3.744 1 97.19 368 PRO B CA 1
ATOM 7145 C C . PRO B 1 368 ? 20.188 16.203 -3.26 1 97.19 368 PRO B C 1
ATOM 7147 O O . PRO B 1 368 ? 19.953 15.438 -2.322 1 97.19 368 PRO B O 1
ATOM 7150 N N . ASP B 1 369 ? 21.375 16.188 -3.855 1 95.62 369 ASP B N 1
ATOM 7151 C CA . ASP B 1 369 ? 22.422 15.242 -3.457 1 95.62 369 ASP B CA 1
ATOM 7152 C C . ASP B 1 369 ? 23.469 15.93 -2.576 1 95.62 369 ASP B C 1
ATOM 7154 O O . ASP B 1 369 ? 24.422 15.289 -2.133 1 95.62 369 ASP B O 1
ATOM 7158 N N . ASP B 1 370 ? 23.25 17.219 -2.295 1 97.5 370 ASP B N 1
ATOM 7159 C CA . ASP B 1 370 ? 24.109 17.938 -1.358 1 97.5 370 ASP B CA 1
ATOM 7160 C C . ASP B 1 370 ? 23.656 17.719 0.083 1 97.5 370 ASP B C 1
ATOM 7162 O O . ASP B 1 370 ? 23.172 18.641 0.739 1 97.5 370 ASP B O 1
ATOM 7166 N N . LEU B 1 371 ? 23.938 16.547 0.547 1 97.44 371 LEU B N 1
ATOM 7167 C CA . LEU B 1 371 ? 23.375 16.078 1.807 1 97.44 371 LEU B CA 1
ATOM 7168 C C . LEU B 1 371 ? 24.141 16.656 2.994 1 97.44 371 LEU B C 1
ATOM 7170 O O . LEU B 1 371 ? 25.359 16.797 2.93 1 97.44 371 LEU B O 1
ATOM 7174 N N . ALA B 1 372 ? 23.406 16.969 4.031 1 97.56 372 ALA B N 1
ATOM 7175 C CA . ALA B 1 372 ? 24.047 17.188 5.328 1 97.56 372 ALA B CA 1
ATOM 7176 C C . ALA B 1 372 ? 24.641 15.898 5.867 1 97.56 372 ALA B C 1
ATOM 7178 O O . ALA B 1 372 ? 24.219 14.805 5.492 1 97.56 372 ALA B O 1
ATOM 7179 N N . SER B 1 373 ? 25.625 16.031 6.777 1 96.5 373 SER B N 1
ATOM 7180 C CA . SER B 1 373 ? 26.234 14.844 7.383 1 96.5 373 SER B CA 1
ATOM 7181 C C . SER B 1 373 ? 25.219 14.102 8.25 1 96.5 373 SER B C 1
ATOM 7183 O O . SER B 1 373 ? 24.391 14.719 8.914 1 96.5 373 SER B O 1
ATOM 7185 N N . THR B 1 374 ? 25.312 12.797 8.258 1 95.56 374 THR B N 1
ATOM 7186 C CA . THR B 1 374 ? 24.438 11.961 9.062 1 95.56 374 THR B CA 1
ATOM 7187 C C . THR B 1 374 ? 25.016 11.758 10.461 1 95.56 374 THR B C 1
ATOM 7189 O O . THR B 1 374 ? 25 10.633 10.977 1 95.56 374 THR B O 1
ATOM 7192 N N . ASP B 1 375 ? 25.562 12.797 11.055 1 95.12 375 ASP B N 1
ATOM 7193 C CA . ASP B 1 375 ? 26.234 12.711 12.352 1 95.12 375 ASP B CA 1
ATOM 7194 C C . ASP B 1 375 ? 25.297 13.148 13.477 1 95.12 375 ASP B C 1
ATOM 7196 O O . ASP B 1 375 ? 25.688 13.172 14.648 1 95.12 375 ASP B O 1
ATOM 7200 N N . GLY B 1 376 ? 24.078 13.5 13.078 1 93.81 376 GLY B N 1
ATOM 7201 C CA . GLY B 1 376 ? 23.141 13.969 14.078 1 93.81 376 GLY B CA 1
ATOM 7202 C C . GLY B 1 376 ? 23.406 15.391 14.547 1 93.81 376 GLY B C 1
ATOM 7203 O O . GLY B 1 376 ? 22.812 15.859 15.516 1 93.81 376 GLY B O 1
ATOM 7204 N N . GLN B 1 377 ? 24.25 16.141 13.812 1 91.88 377 GLN B N 1
ATOM 7205 C CA . GLN B 1 377 ? 24.672 17.453 14.289 1 91.88 377 GLN B CA 1
ATOM 7206 C C . GLN B 1 377 ? 24.5 18.516 13.203 1 91.88 377 GLN B C 1
ATOM 7208 O O . GLN B 1 377 ? 23.953 19.594 13.469 1 91.88 377 GLN B O 1
ATOM 7213 N N . GLU B 1 378 ? 24.891 18.188 12.016 1 94.81 378 GLU B N 1
ATOM 7214 C CA . GLU B 1 378 ? 24.797 19.188 10.953 1 94.81 378 GLU B CA 1
ATOM 7215 C C . GLU B 1 378 ? 23.344 19.453 10.594 1 94.81 378 GLU B C 1
ATOM 7217 O O . GLU B 1 378 ? 22.609 18.547 10.203 1 94.81 378 GLU B O 1
ATOM 7222 N N . VAL B 1 379 ? 22.984 20.672 10.773 1 94.31 379 VAL B N 1
ATOM 7223 C CA . VAL B 1 379 ? 21.609 21.078 10.477 1 94.31 379 VAL B CA 1
ATOM 7224 C C . VAL B 1 379 ? 21.453 21.344 8.984 1 94.31 379 VAL B C 1
ATOM 7226 O O . VAL B 1 379 ? 22.281 22.016 8.375 1 94.31 379 VAL B O 1
ATOM 7229 N N . GLY B 1 380 ? 20.516 20.703 8.391 1 96.94 380 GLY B N 1
ATOM 7230 C CA . GLY B 1 380 ? 20.141 20.922 7.004 1 96.94 380 GLY B CA 1
ATOM 7231 C C . GLY B 1 380 ? 18.656 21.125 6.816 1 96.94 380 GLY B C 1
ATOM 7232 O O . GLY B 1 380 ? 17.906 21.25 7.789 1 96.94 380 GLY B O 1
ATOM 7233 N N . GLU B 1 381 ? 18.234 21.281 5.547 1 97.06 381 GLU B N 1
ATOM 7234 C CA . GLU B 1 381 ? 16.828 21.422 5.199 1 97.06 381 GLU B CA 1
ATOM 7235 C C . GLU B 1 381 ? 16.219 20.094 4.762 1 97.06 381 GLU B C 1
ATOM 7237 O O . GLU B 1 381 ? 16.828 19.359 3.977 1 97.06 381 GLU B O 1
ATOM 7242 N N . VAL B 1 382 ? 15.039 19.766 5.273 1 97.94 382 VAL B N 1
ATOM 7243 C CA . VAL B 1 382 ? 14.336 18.562 4.871 1 97.94 382 VAL B CA 1
ATOM 7244 C C . VAL B 1 382 ? 13.742 18.75 3.479 1 97.94 382 VAL B C 1
ATOM 7246 O O . VAL B 1 382 ? 13.016 19.703 3.232 1 97.94 382 VAL B O 1
ATOM 7249 N N . ILE B 1 383 ? 14.07 17.906 2.525 1 98.12 383 ILE B N 1
ATOM 7250 C CA . ILE B 1 383 ? 13.422 17.859 1.217 1 98.12 383 ILE B CA 1
ATOM 7251 C C . ILE B 1 383 ? 12.797 16.484 0.989 1 98.12 383 ILE B C 1
ATOM 7253 O O . ILE B 1 383 ? 13.258 15.492 1.554 1 98.12 383 ILE B O 1
ATOM 7257 N N . ILE B 1 384 ? 11.742 16.438 0.198 1 98.31 384 ILE B N 1
ATOM 7258 C CA . ILE B 1 384 ? 10.969 15.203 0.097 1 98.31 384 ILE B CA 1
ATOM 7259 C C . ILE B 1 384 ? 10.57 14.961 -1.358 1 98.31 384 ILE B C 1
ATOM 7261 O O . ILE B 1 384 ? 10.055 15.859 -2.025 1 98.31 384 ILE B O 1
ATOM 7265 N N . CYS B 1 385 ? 10.891 13.836 -1.901 1 97.62 385 CYS B N 1
ATOM 7266 C CA . CYS B 1 385 ? 10.336 13.312 -3.145 1 97.62 385 CYS B CA 1
ATOM 7267 C C . CYS B 1 385 ? 9.266 12.266 -2.863 1 97.62 385 CYS B C 1
ATOM 7269 O O . CYS B 1 385 ? 9.578 11.172 -2.377 1 97.62 385 CYS B O 1
ATOM 7271 N N . SER B 1 386 ? 8.008 12.547 -3.129 1 97.75 386 SER B N 1
ATOM 7272 C CA . SER B 1 386 ? 6.887 11.688 -2.779 1 97.75 386 SER B CA 1
ATOM 7273 C C . SER B 1 386 ? 5.844 11.664 -3.893 1 97.75 386 SER B C 1
ATOM 7275 O O . SER B 1 386 ? 4.711 12.117 -3.699 1 97.75 386 SER B O 1
ATOM 7277 N N . PRO B 1 387 ? 6.137 11.086 -5.008 1 96.44 387 PRO B N 1
ATOM 7278 C CA . PRO B 1 387 ? 5.215 11.094 -6.145 1 96.44 387 PRO B CA 1
ATOM 7279 C C . PRO B 1 387 ? 3.902 10.375 -5.844 1 96.44 387 PRO B C 1
ATOM 7281 O O . PRO B 1 387 ? 2.875 10.672 -6.461 1 96.44 387 PRO B O 1
ATOM 7284 N N . ALA B 1 388 ? 3.898 9.477 -4.898 1 97.19 388 ALA B N 1
ATOM 7285 C CA . ALA B 1 388 ? 2.695 8.727 -4.551 1 97.19 388 ALA B CA 1
ATOM 7286 C C . ALA B 1 388 ? 1.652 9.625 -3.9 1 97.19 388 ALA B C 1
ATOM 7288 O O . ALA B 1 388 ? 0.449 9.422 -4.074 1 97.19 388 ALA B O 1
ATOM 7289 N N . LYS B 1 389 ? 2.092 10.664 -3.154 1 97.38 389 LYS B N 1
ATOM 7290 C CA . LYS B 1 389 ? 1.177 11.344 -2.242 1 97.38 389 LYS B CA 1
ATOM 7291 C C . LYS B 1 389 ? 1.129 12.844 -2.533 1 97.38 389 LYS B C 1
ATOM 7293 O O . LYS B 1 389 ? 0.271 13.555 -2.008 1 97.38 389 LYS B O 1
ATOM 7298 N N . SER B 1 390 ? 2.053 13.289 -3.363 1 96.69 390 SER B N 1
ATOM 7299 C CA . SER B 1 390 ? 2.152 14.719 -3.652 1 96.69 390 SER B CA 1
ATOM 7300 C C . SER B 1 390 ? 1.629 15.039 -5.047 1 96.69 390 SER B C 1
ATOM 7302 O O . SER B 1 390 ? 1.948 14.336 -6.012 1 96.69 390 SER B O 1
ATOM 7304 N N . PRO B 1 391 ? 0.879 16.141 -5.207 1 94.75 391 PRO B N 1
ATOM 7305 C CA . PRO B 1 391 ? 0.415 16.547 -6.535 1 94.75 391 PRO B CA 1
ATOM 7306 C C . PRO B 1 391 ? 1.44 17.391 -7.285 1 94.75 391 PRO B C 1
ATOM 7308 O O . PRO B 1 391 ? 1.281 17.641 -8.484 1 94.75 391 PRO B O 1
ATOM 7311 N N . TYR B 1 392 ? 2.451 17.984 -6.59 1 95.44 392 TYR B N 1
ATOM 7312 C CA . TYR B 1 392 ? 3.572 18.734 -7.152 1 95.44 392 TYR B CA 1
ATOM 7313 C C . TYR B 1 392 ? 3.102 20.047 -7.77 1 95.44 392 TYR B C 1
ATOM 7315 O O . TYR B 1 392 ? 3.684 20.516 -8.742 1 95.44 392 TYR B O 1
ATOM 7323 N N . ALA B 1 393 ? 1.963 20.609 -7.238 1 92.25 393 ALA B N 1
ATOM 7324 C CA . ALA B 1 393 ? 1.475 21.875 -7.75 1 92.25 393 ALA B CA 1
ATOM 7325 C C . ALA B 1 393 ? 0.54 22.547 -6.75 1 92.25 393 ALA B C 1
ATOM 7327 O O . ALA B 1 393 ? -0.174 21.875 -6.008 1 92.25 393 ALA B O 1
ATOM 7328 N N . TYR B 1 394 ? 0.642 23.859 -6.754 1 93.62 394 TYR B N 1
ATOM 7329 C CA . TYR B 1 394 ? -0.363 24.688 -6.102 1 93.62 394 TYR B CA 1
ATOM 7330 C C . TYR B 1 394 ? -1.338 25.266 -7.117 1 93.62 394 TYR B C 1
ATOM 7332 O O . TYR B 1 394 ? -0.933 25.703 -8.195 1 93.62 394 TYR B O 1
ATOM 7340 N N . VAL B 1 395 ? -2.59 25.25 -6.754 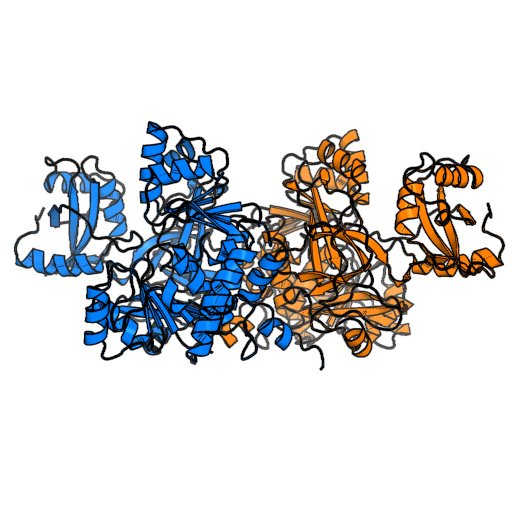1 94.12 395 VAL B N 1
ATOM 7341 C CA . VAL B 1 395 ? -3.629 25.766 -7.645 1 94.12 395 VAL B CA 1
ATOM 7342 C C . VAL B 1 395 ? -3.418 27.25 -7.879 1 94.12 395 VAL B C 1
ATOM 7344 O O . VAL B 1 395 ? -3.264 28.016 -6.93 1 94.12 395 VAL B O 1
ATOM 7347 N N . ASN B 1 396 ? -3.355 27.703 -9.125 1 92.44 396 ASN B N 1
ATOM 7348 C CA . ASN B 1 396 ? -3.289 29.094 -9.539 1 92.44 396 ASN B CA 1
ATOM 7349 C C . ASN B 1 396 ? -2.062 29.797 -8.961 1 92.44 396 ASN B C 1
ATOM 7351 O O . ASN B 1 396 ? -2.104 30.984 -8.664 1 92.44 396 ASN B O 1
ATOM 7355 N N . ASN B 1 397 ? -1.019 29.062 -8.719 1 91.75 397 ASN B N 1
ATOM 7356 C CA . ASN B 1 397 ? 0.153 29.656 -8.078 1 91.75 397 ASN B CA 1
ATOM 7357 C C . ASN B 1 397 ? 1.446 29.016 -8.586 1 91.75 397 ASN B C 1
ATOM 7359 O O . ASN B 1 397 ? 2.172 28.391 -7.816 1 91.75 397 ASN B O 1
ATOM 7363 N N . GLU B 1 398 ? 1.751 29.297 -9.75 1 91.94 398 GLU B N 1
ATOM 7364 C CA . GLU B 1 398 ? 2.924 28.734 -10.414 1 91.94 398 GLU B CA 1
ATOM 7365 C C . GLU B 1 398 ? 4.215 29.203 -9.75 1 91.94 398 GLU B C 1
ATOM 7367 O O . GLU B 1 398 ? 5.184 28.453 -9.648 1 91.94 398 GLU B O 1
ATOM 7372 N N . GLU B 1 399 ? 4.172 30.406 -9.359 1 90.31 399 GLU B N 1
ATOM 7373 C CA . GLU B 1 399 ? 5.359 30.984 -8.734 1 90.31 399 GLU B CA 1
ATOM 7374 C C . GLU B 1 399 ? 5.727 30.219 -7.465 1 90.31 399 GLU B C 1
ATOM 7376 O O . GLU B 1 399 ? 6.887 29.844 -7.27 1 90.31 399 GLU B O 1
ATOM 7381 N N . GLU B 1 400 ? 4.754 30 -6.609 1 90.06 400 GLU B N 1
ATOM 7382 C CA . GLU B 1 400 ? 5.004 29.25 -5.383 1 90.06 400 GLU B CA 1
ATOM 7383 C C . GLU B 1 400 ? 5.387 27.797 -5.684 1 90.06 400 GLU B C 1
ATOM 7385 O O . GLU B 1 400 ? 6.184 27.203 -4.957 1 90.06 400 GLU B O 1
ATOM 7390 N N . THR B 1 401 ? 4.809 27.25 -6.711 1 93.62 401 THR B N 1
ATOM 7391 C CA . THR B 1 401 ? 5.148 25.891 -7.117 1 93.62 401 THR B CA 1
ATOM 7392 C C . THR B 1 401 ? 6.625 25.781 -7.484 1 93.62 401 THR B C 1
ATOM 7394 O O . THR B 1 401 ? 7.336 24.906 -6.992 1 93.62 401 THR B O 1
ATOM 7397 N N . ASP B 1 402 ? 7.082 26.734 -8.266 1 92.31 402 ASP B N 1
ATOM 7398 C CA . ASP B 1 402 ? 8.469 26.734 -8.711 1 92.31 402 ASP B CA 1
ATOM 7399 C C . ASP B 1 402 ? 9.43 26.984 -7.547 1 92.31 402 ASP B C 1
ATOM 7401 O O . ASP B 1 402 ? 10.547 26.453 -7.531 1 92.31 402 ASP B O 1
ATOM 7405 N N . ARG B 1 403 ? 8.945 27.734 -6.668 1 90.5 403 ARG B N 1
ATOM 7406 C CA . ARG B 1 403 ? 9.773 28.062 -5.508 1 90.5 403 ARG B CA 1
ATOM 7407 C C . ARG B 1 403 ? 9.93 26.844 -4.598 1 90.5 403 ARG B C 1
ATOM 7409 O O . ARG B 1 403 ? 11.016 26.609 -4.051 1 90.5 403 ARG B O 1
ATOM 7416 N N . LYS B 1 404 ? 8.953 26.047 -4.473 1 92.5 404 LYS B N 1
ATOM 7417 C CA . LYS B 1 404 ? 8.945 24.984 -3.475 1 92.5 404 LYS B CA 1
ATOM 7418 C C . LYS B 1 404 ? 9.422 23.672 -4.074 1 92.5 404 LYS B C 1
ATOM 7420 O O . LYS B 1 404 ? 9.992 22.828 -3.367 1 92.5 404 LYS B O 1
ATOM 7425 N N . TYR B 1 405 ? 9.18 23.484 -5.316 1 95.44 405 TYR B N 1
ATOM 7426 C CA . TYR B 1 405 ? 9.531 22.219 -5.949 1 95.44 405 TYR B CA 1
ATOM 7427 C C . TYR B 1 405 ? 10.734 22.391 -6.867 1 95.44 405 TYR B C 1
ATOM 7429 O O . TYR B 1 405 ? 10.781 23.328 -7.676 1 95.44 405 TYR B O 1
ATOM 7437 N N . TYR B 1 406 ? 11.688 21.578 -6.695 1 95.75 406 TYR B N 1
ATOM 7438 C CA . TYR B 1 406 ? 12.914 21.594 -7.48 1 95.75 406 TYR B CA 1
ATOM 7439 C C . TYR B 1 406 ? 13.461 20.188 -7.676 1 95.75 406 TYR B C 1
ATOM 7441 O O . TYR B 1 406 ? 13.688 19.469 -6.703 1 95.75 406 TYR B O 1
ATOM 7449 N N . LYS B 1 407 ? 13.641 19.734 -8.938 1 95.25 407 LYS B N 1
ATOM 7450 C CA . LYS B 1 407 ? 14.156 18.422 -9.312 1 95.25 407 LYS B CA 1
ATOM 7451 C C . LYS B 1 407 ? 13.391 17.297 -8.602 1 95.25 407 LYS B C 1
ATOM 7453 O O . LYS B 1 407 ? 13.992 16.422 -7.992 1 95.25 407 LYS B O 1
ATOM 7458 N N . ASP B 1 408 ? 12.094 17.406 -8.57 1 95.44 408 ASP B N 1
ATOM 7459 C CA . ASP B 1 408 ? 11.133 16.406 -8.133 1 95.44 408 ASP B CA 1
ATOM 7460 C C . ASP B 1 408 ? 11.055 16.344 -6.609 1 95.44 408 ASP B C 1
ATOM 7462 O O . ASP B 1 408 ? 10.43 15.438 -6.051 1 95.44 408 ASP B O 1
ATOM 7466 N N . PHE B 1 409 ? 11.758 17.266 -5.938 1 97.38 409 PHE B N 1
ATOM 7467 C CA . PHE B 1 409 ? 11.68 17.359 -4.484 1 97.38 409 PHE B CA 1
ATOM 7468 C C . PHE B 1 409 ? 10.922 18.625 -4.078 1 97.38 409 PHE B C 1
ATOM 7470 O O . PHE B 1 409 ? 11.047 19.672 -4.73 1 97.38 409 PHE B O 1
ATOM 7477 N N . ILE B 1 410 ? 10.18 18.531 -3.027 1 97 410 ILE B N 1
ATOM 7478 C CA . ILE B 1 410 ? 9.695 19.734 -2.352 1 97 410 ILE B 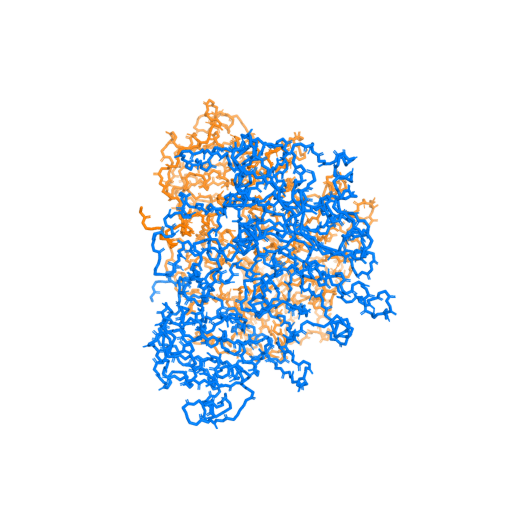CA 1
ATOM 7479 C C . ILE B 1 410 ? 10.688 20.141 -1.264 1 97 410 ILE B C 1
ATOM 7481 O O . ILE B 1 410 ? 11.164 19.297 -0.497 1 97 410 ILE B O 1
ATOM 7485 N N . TYR B 1 411 ? 11.016 21.328 -1.235 1 96.31 411 TYR B N 1
ATOM 7486 C CA . TYR B 1 411 ? 11.789 21.922 -0.152 1 96.31 411 TYR B CA 1
ATOM 7487 C C . TYR B 1 411 ? 10.875 22.469 0.943 1 96.31 411 TYR B C 1
ATOM 7489 O O . TYR B 1 411 ? 10.203 23.484 0.753 1 96.31 411 TYR B O 1
ATOM 7497 N N . THR B 1 412 ? 10.883 21.875 2.146 1 94.62 412 THR B N 1
ATOM 7498 C CA . THR B 1 412 ? 9.812 22.031 3.131 1 94.62 412 THR B CA 1
ATOM 7499 C C . THR B 1 412 ? 10.047 23.266 3.992 1 94.62 412 THR B C 1
ATOM 7501 O O . THR B 1 412 ? 9.133 23.734 4.68 1 94.62 412 THR B O 1
ATOM 7504 N N . ASN B 1 413 ? 11.273 23.766 4.02 1 91.94 413 ASN B N 1
ATOM 7505 C CA . ASN B 1 413 ? 11.688 24.859 4.902 1 91.94 413 ASN B CA 1
ATOM 7506 C C . ASN B 1 413 ? 11.836 24.375 6.344 1 91.94 413 ASN B C 1
ATOM 7508 O O . ASN B 1 413 ? 12.102 25.188 7.242 1 91.94 413 ASN B O 1
ATOM 7512 N N . ASP B 1 414 ? 11.664 23.109 6.598 1 93.12 414 ASP B N 1
ATOM 7513 C CA . ASP B 1 414 ? 11.977 22.547 7.906 1 93.12 414 ASP B CA 1
ATOM 7514 C C . ASP B 1 414 ? 13.469 22.234 8.023 1 93.12 414 ASP B C 1
ATOM 7516 O O . ASP B 1 414 ? 14.062 21.656 7.105 1 93.12 414 ASP B O 1
ATOM 7520 N N . LEU B 1 415 ? 13.969 22.641 9.117 1 94.19 415 LEU B N 1
ATOM 7521 C CA . LEU B 1 415 ? 15.375 22.359 9.406 1 94.19 415 LEU B CA 1
ATOM 7522 C C . LEU B 1 415 ? 15.5 21.141 10.328 1 94.19 415 LEU B C 1
ATOM 7524 O O . LEU B 1 415 ? 14.711 20.984 11.266 1 94.19 415 LEU B O 1
ATOM 7528 N N . ALA B 1 416 ? 16.516 20.266 10.023 1 96.75 416 ALA B N 1
ATOM 7529 C CA . ALA B 1 416 ? 16.641 19.016 10.781 1 96.75 416 ALA B CA 1
ATOM 7530 C C . ALA B 1 416 ? 18.078 18.5 10.758 1 96.75 416 ALA B C 1
ATOM 7532 O O . ALA B 1 416 ? 18.891 18.953 9.938 1 96.75 416 ALA B O 1
ATOM 7533 N N . THR B 1 417 ? 18.391 17.719 11.727 1 96.19 417 THR B N 1
ATOM 7534 C CA . THR B 1 417 ? 19.547 16.828 11.664 1 96.19 417 THR B CA 1
ATOM 7535 C C . THR B 1 417 ? 19.094 15.391 11.383 1 96.19 417 THR B C 1
ATOM 7537 O O . THR B 1 417 ? 17.906 15.086 11.43 1 96.19 417 THR B O 1
ATOM 7540 N N . TRP B 1 418 ? 19.969 14.555 10.93 1 97.25 418 TRP B N 1
ATOM 7541 C CA . TRP B 1 418 ? 19.672 13.133 10.82 1 97.25 418 TRP B CA 1
ATOM 7542 C C . TRP B 1 418 ? 20.922 12.289 11.117 1 97.25 418 TRP B C 1
ATOM 7544 O O . TRP B 1 418 ? 22.031 12.812 11.133 1 97.25 418 TRP B O 1
A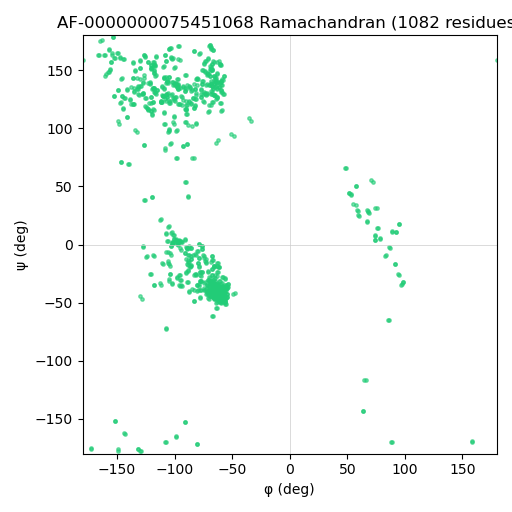TOM 7554 N N . ASP B 1 419 ? 20.688 11.047 11.461 1 95.44 419 ASP B N 1
ATOM 7555 C CA . ASP B 1 419 ? 21.766 10.164 11.867 1 95.44 419 ASP B CA 1
ATOM 7556 C C . ASP B 1 419 ? 22.062 9.117 10.797 1 95.44 419 ASP B C 1
ATOM 7558 O O . ASP B 1 419 ? 21.578 9.227 9.664 1 95.44 419 ASP B O 1
ATOM 7562 N N . GLU B 1 420 ? 22.875 8.133 11.125 1 92.56 420 GLU B N 1
ATOM 7563 C CA . GLU B 1 420 ? 23.344 7.133 10.172 1 92.56 420 GLU B CA 1
ATOM 7564 C C . GLU B 1 420 ? 22.188 6.234 9.719 1 92.56 420 GLU B C 1
ATOM 7566 O O . GLU B 1 420 ? 22.266 5.621 8.648 1 92.56 420 GLU B O 1
ATOM 7571 N N . HIS B 1 421 ? 21.156 6.234 10.555 1 91.19 421 HIS B N 1
ATOM 7572 C CA . HIS B 1 421 ? 19.984 5.438 10.195 1 91.19 421 HIS B CA 1
ATOM 7573 C C . HIS B 1 421 ? 18.906 6.301 9.547 1 91.19 421 HIS B C 1
ATOM 7575 O O . HIS B 1 421 ? 17.812 5.82 9.273 1 91.19 421 HIS B O 1
ATOM 7581 N N . GLN B 1 422 ? 19.219 7.527 9.383 1 94.62 422 GLN B N 1
ATOM 7582 C CA . GLN B 1 422 ? 18.391 8.516 8.703 1 94.62 422 GLN B CA 1
ATOM 7583 C C . GLN B 1 422 ? 17.109 8.812 9.484 1 94.62 422 GLN B C 1
ATOM 7585 O O . GLN B 1 422 ? 16.062 9.023 8.898 1 94.62 422 GLN B O 1
ATOM 7590 N N . PHE B 1 423 ? 17.25 8.664 10.797 1 96.25 423 PHE B N 1
ATOM 7591 C CA . PHE B 1 423 ? 16.219 9.258 11.648 1 96.25 423 PHE B CA 1
ATOM 7592 C C . PHE B 1 423 ? 16.375 10.773 11.711 1 96.25 423 PHE B C 1
ATOM 7594 O O . PHE B 1 423 ? 17.453 11.273 12.016 1 96.25 423 PHE B O 1
ATOM 7601 N N . ILE B 1 424 ? 15.281 11.43 11.5 1 97.12 424 ILE B N 1
ATOM 7602 C CA . ILE B 1 424 ? 15.336 12.883 11.398 1 97.12 424 ILE B CA 1
ATOM 7603 C C . ILE B 1 424 ? 14.859 13.516 12.703 1 97.12 424 ILE B C 1
ATOM 7605 O O . ILE B 1 424 ? 13.898 13.039 13.312 1 97.12 424 ILE B O 1
ATOM 7609 N N . THR B 1 425 ? 15.547 14.555 13.094 1 94.5 425 THR B N 1
ATOM 7610 C CA . THR B 1 425 ? 15.133 15.391 14.211 1 94.5 425 THR B CA 1
ATOM 7611 C C . THR B 1 425 ? 14.906 16.828 13.758 1 94.5 425 THR B C 1
ATOM 7613 O O . THR B 1 425 ? 15.859 17.531 13.398 1 94.5 425 THR B O 1
ATOM 7616 N N . ILE B 1 426 ? 13.664 17.266 13.773 1 93.25 426 ILE B N 1
ATOM 7617 C CA . ILE B 1 426 ? 13.32 18.625 13.359 1 93.25 426 ILE B CA 1
ATOM 7618 C C . ILE B 1 426 ? 13.805 19.609 14.414 1 93.25 426 ILE B C 1
ATOM 7620 O O . ILE B 1 426 ? 13.516 19.453 15.602 1 93.25 426 ILE B O 1
ATOM 7624 N N . VAL B 1 427 ? 14.484 20.609 13.961 1 89.56 427 VAL B N 1
ATOM 7625 C CA . VAL B 1 427 ? 15.031 21.562 14.922 1 89.56 427 VAL B CA 1
ATOM 7626 C C . VAL B 1 427 ? 14.312 22.906 14.797 1 89.56 427 VAL B C 1
ATOM 7628 O O . VAL B 1 427 ? 14.406 23.75 15.68 1 89.56 427 VAL B O 1
ATOM 7631 N N . GLY B 1 428 ? 13.586 23.125 13.688 1 86.44 428 GLY B N 1
ATOM 7632 C CA . GLY B 1 428 ? 12.828 24.344 13.508 1 86.44 428 GLY B CA 1
ATOM 7633 C C . GLY B 1 428 ? 12.523 24.656 12.047 1 86.44 428 GLY B C 1
ATOM 7634 O O . GLY B 1 428 ? 12.648 23.766 11.195 1 86.44 428 GLY B O 1
ATOM 7635 N N . ARG B 1 429 ? 12.023 25.859 11.789 1 86.12 429 ARG B N 1
ATOM 7636 C CA . ARG B 1 429 ? 11.742 26.344 10.445 1 86.12 429 ARG B CA 1
ATOM 7637 C C . ARG B 1 429 ? 12.781 27.359 10 1 86.12 429 ARG B C 1
ATOM 7639 O O . ARG B 1 429 ? 13.242 28.188 10.805 1 86.12 429 ARG B O 1
ATOM 7646 N N . LYS B 1 430 ? 13.047 27.281 8.766 1 83.69 430 LYS B N 1
ATOM 7647 C CA . LYS B 1 430 ? 14 28.219 8.188 1 83.69 430 LYS B CA 1
ATOM 7648 C C . LYS B 1 430 ? 13.547 29.672 8.375 1 83.69 430 LYS B C 1
ATOM 7650 O O . LYS B 1 430 ? 14.352 30.547 8.688 1 83.69 430 LYS B O 1
ATOM 7655 N N . ASP B 1 431 ? 12.234 29.781 8.336 1 79.44 431 ASP B N 1
ATOM 7656 C CA . ASP B 1 431 ? 11.672 31.125 8.43 1 79.44 431 ASP B CA 1
ATOM 7657 C C . ASP B 1 431 ? 11.641 31.609 9.883 1 79.44 431 ASP B C 1
ATOM 7659 O O . ASP B 1 431 ? 11.555 32.812 10.141 1 79.44 431 ASP B O 1
ATOM 7663 N N . ASP B 1 432 ? 11.789 30.766 10.82 1 82.06 432 ASP B N 1
ATOM 7664 C CA . ASP B 1 432 ? 11.688 31.125 12.234 1 82.06 432 ASP B CA 1
ATOM 7665 C C . ASP B 1 432 ? 13.07 31.203 12.883 1 82.06 432 ASP B C 1
ATOM 7667 O O . ASP B 1 432 ? 13.195 31.641 14.023 1 82.06 432 ASP B O 1
ATOM 7671 N N . MET B 1 433 ? 14 30.797 12.125 1 82.62 433 MET B N 1
ATOM 7672 C CA . MET B 1 433 ? 15.359 30.766 12.656 1 82.62 433 MET B CA 1
ATOM 7673 C C . MET B 1 433 ? 15.812 32.188 13.055 1 82.62 433 MET B C 1
ATOM 7675 O O . MET B 1 433 ? 15.547 33.156 12.344 1 82.62 433 MET B O 1
ATOM 7679 N N . ILE B 1 434 ? 16.422 32.25 14.219 1 86.38 434 ILE B N 1
ATOM 7680 C CA . ILE B 1 434 ? 16.922 33.5 14.75 1 86.38 434 ILE B CA 1
ATOM 7681 C C . ILE B 1 434 ? 18.422 33.625 14.516 1 86.38 434 ILE B C 1
ATOM 7683 O O . ILE B 1 434 ? 19.172 32.688 14.812 1 86.38 434 ILE B O 1
ATOM 7687 N N . ILE B 1 435 ? 18.781 34.625 13.898 1 86.31 435 ILE B N 1
ATOM 7688 C CA . ILE B 1 435 ? 20.203 34.906 13.742 1 86.31 435 ILE B CA 1
ATOM 7689 C C . ILE B 1 435 ? 20.656 35.969 14.734 1 86.31 435 ILE B C 1
ATOM 7691 O O . ILE B 1 435 ? 20.297 37.125 14.602 1 86.31 435 ILE B O 1
ATOM 7695 N N . SER B 1 436 ? 21.312 35.562 15.742 1 87.44 436 SER B N 1
ATOM 7696 C CA . SER B 1 436 ? 21.828 36.469 16.766 1 87.44 436 SER B CA 1
ATOM 7697 C C . SER B 1 436 ? 23.344 36.438 16.844 1 87.44 436 SER B C 1
ATOM 7699 O O . SER B 1 436 ? 23.938 35.375 17.094 1 87.44 436 SER B O 1
ATOM 7701 N N . SER B 1 437 ? 24 37.5 16.547 1 85.06 437 SER B N 1
ATOM 7702 C CA . SER B 1 437 ? 25.453 37.625 16.562 1 85.06 437 SER B CA 1
ATOM 7703 C C . SER B 1 437 ? 26.094 36.594 15.641 1 85.06 437 SER B C 1
ATOM 7705 O O . SER B 1 437 ? 27.078 35.969 16.016 1 85.06 437 SER B O 1
ATOM 7707 N N . GLY B 1 438 ? 25.422 36.312 14.578 1 76.81 438 GLY B N 1
ATOM 7708 C CA . GLY B 1 438 ? 25.969 35.438 13.555 1 76.81 438 GLY B CA 1
ATOM 7709 C C . GLY B 1 438 ? 25.703 33.969 13.844 1 76.81 438 GLY B C 1
ATOM 7710 O O . GLY B 1 438 ? 26.078 33.094 13.055 1 76.81 438 GLY B O 1
ATOM 7711 N N . GLU B 1 439 ? 25.062 33.719 15.008 1 83.62 439 GLU B N 1
ATOM 7712 C CA . GLU B 1 439 ? 24.75 32.344 15.375 1 83.62 439 GLU B CA 1
ATOM 7713 C C . GLU B 1 439 ? 23.297 32 15.031 1 83.62 439 GLU B C 1
ATOM 7715 O O . GLU B 1 439 ? 22.406 32.812 15.188 1 83.62 439 GLU B O 1
ATOM 7720 N N . ASN B 1 440 ? 23.141 30.844 14.508 1 82.12 440 ASN B N 1
ATOM 7721 C CA . ASN B 1 440 ? 21.797 30.344 14.234 1 82.12 440 ASN B CA 1
ATOM 7722 C C . ASN B 1 440 ? 21.156 29.734 15.484 1 82.12 440 ASN B C 1
ATOM 7724 O O . ASN B 1 440 ? 21.734 28.844 16.109 1 82.12 440 ASN B O 1
ATOM 7728 N N . ILE B 1 441 ? 20.062 30.328 15.867 1 87.06 441 ILE B N 1
ATOM 7729 C CA . ILE B 1 441 ? 19.328 29.875 17.047 1 87.06 441 ILE B CA 1
ATOM 7730 C C . ILE B 1 441 ? 17.953 29.375 16.625 1 87.06 441 ILE B C 1
ATOM 7732 O O . ILE B 1 441 ? 17.234 30.062 15.906 1 87.06 441 ILE B O 1
ATOM 7736 N N . TYR B 1 442 ? 17.609 28.219 17.062 1 86.38 442 TYR B N 1
ATOM 7737 C CA . TYR B 1 442 ? 16.328 27.609 16.719 1 86.38 442 TYR B CA 1
ATOM 7738 C C . TYR B 1 442 ? 15.352 27.688 17.875 1 86.38 442 TYR B C 1
ATOM 7740 O O . TYR B 1 442 ? 15.578 27.094 18.938 1 86.38 442 TYR B O 1
ATOM 7748 N N . PRO B 1 443 ? 14.18 28.328 17.656 1 88.75 443 PRO B N 1
ATOM 7749 C CA . PRO B 1 443 ? 13.219 28.562 18.734 1 88.75 443 PRO B CA 1
ATOM 7750 C C . PRO B 1 443 ? 12.758 27.281 19.406 1 88.75 443 PRO B C 1
ATOM 7752 O O . PRO B 1 443 ? 12.609 27.234 20.625 1 88.75 443 PRO B O 1
ATOM 7755 N N . ALA B 1 444 ? 12.609 26.219 18.625 1 81.38 444 ALA B N 1
ATOM 7756 C CA . ALA B 1 444 ? 12.07 24.953 19.141 1 81.38 444 ALA B CA 1
ATOM 7757 C C . ALA B 1 444 ? 12.977 24.375 20.234 1 81.38 444 ALA B C 1
ATOM 7759 O O . ALA B 1 444 ? 12.5 23.766 21.188 1 81.38 444 ALA B O 1
ATOM 7760 N N . GLU B 1 445 ? 14.211 24.484 20.125 1 82.56 445 GLU B N 1
ATOM 7761 C CA . GLU B 1 445 ? 15.172 24.016 21.125 1 82.56 445 GLU B CA 1
ATOM 7762 C C . GLU B 1 445 ? 14.992 24.734 22.438 1 82.56 445 GLU B C 1
ATOM 7764 O O . GLU B 1 445 ? 15.055 24.125 23.516 1 82.56 445 GLU B O 1
ATOM 7769 N N . ILE B 1 446 ? 14.766 25.953 22.328 1 89.31 446 ILE B N 1
ATOM 7770 C CA . ILE B 1 446 ? 14.594 26.781 23.516 1 89.31 446 ILE B CA 1
ATOM 7771 C C . ILE B 1 446 ? 13.25 26.469 24.172 1 89.31 446 ILE B C 1
ATOM 7773 O O . ILE B 1 446 ? 13.164 26.344 25.391 1 89.31 446 ILE B O 1
ATOM 7777 N N . GLU B 1 447 ? 12.273 26.297 23.297 1 89.81 447 GLU B N 1
ATOM 7778 C CA . GLU B 1 447 ? 10.945 25.953 23.797 1 89.81 447 GLU B CA 1
ATOM 7779 C C . GLU B 1 447 ? 10.977 24.625 24.562 1 89.81 447 GLU B C 1
ATOM 7781 O O . GLU B 1 447 ? 10.344 24.516 25.625 1 89.81 447 GLU B O 1
ATOM 7786 N N . ALA B 1 448 ? 11.711 23.688 24.047 1 81.88 448 ALA B N 1
ATOM 7787 C CA . ALA B 1 448 ? 11.812 22.375 24.688 1 81.88 448 ALA B CA 1
ATOM 7788 C C . ALA B 1 448 ? 12.414 22.5 26.078 1 81.88 448 ALA B C 1
ATOM 7790 O O . ALA B 1 448 ? 11.953 21.844 27.016 1 81.88 448 ALA B O 1
ATOM 7791 N N . VAL B 1 449 ? 13.406 23.297 26.281 1 85.88 449 VAL B N 1
ATOM 7792 C CA . VAL B 1 449 ? 14.07 23.484 27.578 1 85.88 449 VAL B CA 1
ATOM 7793 C C . VAL B 1 449 ? 13.141 24.234 28.531 1 85.88 449 VAL B C 1
ATOM 7795 O O . VAL B 1 449 ? 12.938 23.797 29.672 1 85.88 449 VAL B O 1
ATOM 7798 N N . LEU B 1 450 ? 12.547 25.266 28.047 1 92 450 LEU B N 1
ATOM 7799 C CA . LEU B 1 450 ? 11.664 26.078 28.875 1 92 450 LEU B CA 1
ATOM 7800 C C . LEU B 1 450 ? 10.469 25.281 29.359 1 92 450 LEU B C 1
ATOM 7802 O O . LEU B 1 450 ? 10.039 25.422 30.516 1 92 450 LEU B O 1
ATOM 7806 N N . ASN B 1 451 ? 10.008 24.375 28.516 1 87.69 451 ASN B N 1
ATOM 7807 C CA . ASN B 1 451 ? 8.805 23.609 28.828 1 87.69 451 ASN B CA 1
ATOM 7808 C C . ASN B 1 451 ? 9.086 22.547 29.875 1 87.69 451 ASN B C 1
ATOM 7810 O O . ASN B 1 451 ? 8.156 21.969 30.453 1 87.69 451 ASN B O 1
ATOM 7814 N N . THR B 1 452 ? 10.336 22.297 30.172 1 85.94 452 THR B N 1
ATOM 7815 C CA . THR B 1 452 ? 10.672 21.328 31.203 1 85.94 452 THR B CA 1
ATOM 7816 C C . THR B 1 452 ? 10.664 22 32.594 1 85.94 452 THR B C 1
ATOM 7818 O O . THR B 1 452 ? 10.734 21.312 33.594 1 85.94 452 THR B O 1
ATOM 7821 N N . HIS B 1 453 ? 10.57 23.266 32.656 1 91.19 453 HIS B N 1
ATOM 7822 C CA . HIS B 1 453 ? 10.492 23.969 33.906 1 91.19 453 HIS B CA 1
ATOM 7823 C C . HIS B 1 453 ? 9.156 23.703 34.594 1 91.19 453 HIS B C 1
ATOM 7825 O O . HIS B 1 453 ? 8.102 23.781 33.969 1 91.19 453 HIS B O 1
ATOM 7831 N N . ALA B 1 454 ? 9.18 23.484 35.812 1 91.12 454 ALA B N 1
ATOM 7832 C CA . ALA B 1 454 ? 8.023 23.031 36.562 1 91.12 454 ALA B CA 1
ATOM 7833 C C . ALA B 1 454 ? 6.926 24.094 36.562 1 91.12 454 ALA B C 1
ATOM 7835 O O . ALA B 1 454 ? 5.738 23.781 36.688 1 91.12 454 ALA B O 1
ATOM 7836 N N . LYS B 1 455 ? 7.328 25.391 36.406 1 95.06 455 LYS B N 1
ATOM 7837 C CA . LYS B 1 455 ? 6.355 26.484 36.531 1 95.06 455 LYS B CA 1
ATOM 7838 C C . LYS B 1 455 ? 5.965 27 35.156 1 95.06 455 LYS B C 1
ATOM 7840 O O . LYS B 1 455 ? 5.344 28.062 35.031 1 95.06 455 LYS B O 1
ATOM 7845 N N . VAL B 1 456 ? 6.34 26.297 34.156 1 93.75 456 VAL B N 1
ATOM 7846 C CA . VAL B 1 456 ? 5.984 26.672 32.781 1 93.75 456 VAL B CA 1
ATOM 7847 C C . VAL B 1 456 ? 4.949 25.688 32.25 1 93.75 456 VAL B C 1
ATOM 7849 O O . VAL B 1 456 ? 5.188 24.484 32.219 1 93.75 456 VAL B O 1
ATOM 7852 N N . LYS B 1 457 ? 3.85 26.25 31.812 1 88.88 457 LYS B N 1
ATOM 7853 C CA . LYS B 1 457 ? 2.816 25.453 31.156 1 88.88 457 LYS B CA 1
ATOM 7854 C C . LYS B 1 457 ? 3.135 25.234 29.688 1 88.88 457 LYS B C 1
ATOM 7856 O O . LYS B 1 457 ? 2.953 24.125 29.156 1 88.88 457 LYS B O 1
ATOM 7861 N N . ASP B 1 458 ? 3.479 26.297 28.969 1 89.88 458 ASP B N 1
ATOM 7862 C CA . ASP B 1 458 ? 3.873 26.266 27.562 1 89.88 458 ASP B CA 1
ATOM 7863 C C . ASP B 1 458 ? 4.637 27.531 27.188 1 89.88 458 ASP B C 1
ATOM 7865 O O . ASP B 1 458 ? 4.719 28.469 27.984 1 89.88 458 ASP B O 1
ATOM 7869 N N . CYS B 1 459 ? 5.332 27.562 26.141 1 92.19 459 CYS B N 1
ATOM 7870 C CA . CYS B 1 459 ? 6.02 28.766 25.703 1 92.19 459 CYS B CA 1
ATOM 7871 C C . CYS B 1 459 ? 6.184 28.781 24.188 1 92.19 459 CYS B C 1
ATOM 7873 O O . CYS B 1 459 ? 5.977 27.766 23.531 1 92.19 459 CYS B O 1
ATOM 7875 N N . ILE B 1 460 ? 6.406 29.891 23.609 1 92.94 460 ILE B N 1
ATOM 7876 C CA . ILE B 1 460 ? 6.77 30.094 22.219 1 92.94 460 ILE B CA 1
ATOM 7877 C C . ILE B 1 460 ? 7.906 31.109 22.109 1 92.94 460 ILE B C 1
ATOM 7879 O O . ILE B 1 460 ? 7.922 32.094 22.844 1 92.94 460 ILE B O 1
ATOM 7883 N N . VAL B 1 461 ? 8.898 30.781 21.359 1 92.75 461 VAL B N 1
ATOM 7884 C CA . VAL B 1 461 ? 10.109 31.594 21.297 1 92.75 461 VAL B CA 1
ATOM 7885 C C . VAL B 1 461 ? 10.203 32.25 19.922 1 92.75 461 VAL B C 1
ATOM 7887 O O . VAL B 1 461 ? 9.867 31.656 18.906 1 92.75 461 VAL B O 1
ATOM 7890 N N . THR B 1 462 ? 10.523 33.438 19.891 1 94.31 462 THR B N 1
ATOM 7891 C CA . THR B 1 462 ? 10.758 34.219 18.688 1 94.31 462 THR B CA 1
ATOM 7892 C C . THR B 1 462 ? 11.906 35.219 18.906 1 94.31 462 THR B C 1
ATOM 7894 O O . THR B 1 462 ? 12.797 34.969 19.719 1 94.31 462 THR B O 1
ATOM 7897 N N . SER B 1 463 ? 12.023 36.25 18.047 1 92.69 463 SER B N 1
ATOM 7898 C CA . SER B 1 463 ? 13.086 37.25 18.203 1 92.69 463 SER B CA 1
ATOM 7899 C C . SER B 1 463 ? 12.57 38.656 18 1 92.69 463 SER B C 1
ATOM 7901 O O . SER B 1 463 ? 11.492 38.844 17.438 1 92.69 463 SER B O 1
ATOM 7903 N N . VAL B 1 464 ? 13.234 39.562 18.531 1 93.25 464 VAL B N 1
ATOM 7904 C CA . VAL B 1 464 ? 13.023 40.969 18.281 1 93.25 464 VAL B CA 1
ATOM 7905 C C . VAL B 1 464 ? 14.305 41.594 17.719 1 93.25 464 VAL B C 1
ATOM 7907 O O . VAL B 1 464 ? 15.398 41.062 17.922 1 93.25 464 VAL B O 1
ATOM 7910 N N . PRO B 1 465 ? 14.148 42.625 16.953 1 91.5 465 PRO B N 1
ATOM 7911 C CA . PRO B 1 465 ? 15.344 43.25 16.406 1 91.5 465 PRO B CA 1
ATOM 7912 C C . PRO B 1 465 ? 16.234 43.844 17.5 1 91.5 465 PRO B C 1
ATOM 7914 O O . PRO B 1 465 ? 15.742 44.375 18.5 1 91.5 465 PRO B O 1
ATOM 7917 N N . ASP B 1 466 ? 17.531 43.688 17.266 1 90.06 466 ASP B N 1
ATOM 7918 C CA . ASP B 1 466 ? 18.547 44.25 18.172 1 90.06 466 ASP B CA 1
ATOM 7919 C C . ASP B 1 466 ? 19.688 44.875 17.406 1 90.06 466 ASP B C 1
ATOM 7921 O O . ASP B 1 466 ? 20.172 44.344 16.422 1 90.06 466 ASP B O 1
ATOM 7925 N N . LYS B 1 467 ? 20.078 46 17.812 1 85.88 467 LYS B N 1
ATOM 7926 C CA . LYS B 1 467 ? 21.094 46.781 17.109 1 85.88 467 LYS B CA 1
ATOM 7927 C C . LYS B 1 467 ? 22.453 46.094 17.141 1 85.88 467 LYS B C 1
ATOM 7929 O O . LYS B 1 467 ? 23.219 46.188 16.188 1 85.88 467 LYS B O 1
ATOM 7934 N N . MET B 1 468 ? 22.812 45.469 18.219 1 83.12 468 MET B N 1
ATOM 7935 C CA . MET B 1 468 ? 24.141 44.875 18.406 1 83.12 468 MET B CA 1
ATOM 7936 C C . MET B 1 468 ? 24.172 43.438 17.859 1 83.12 468 MET B C 1
ATOM 7938 O O . MET B 1 468 ? 25.156 43.031 17.25 1 83.12 468 MET B O 1
ATOM 7942 N N . ARG B 1 469 ? 23.141 42.688 18.062 1 87.38 469 ARG B N 1
ATOM 7943 C CA . ARG B 1 469 ? 23.188 41.25 17.781 1 87.38 469 ARG B CA 1
ATOM 7944 C C . ARG B 1 469 ? 22.375 40.938 16.531 1 87.38 469 ARG B C 1
ATOM 7946 O O . ARG B 1 469 ? 22.406 39.781 16.062 1 87.38 469 ARG B O 1
ATOM 7953 N N . GLY B 1 470 ? 21.672 41.938 16 1 88.75 470 GLY B N 1
ATOM 7954 C CA . GLY B 1 470 ? 20.734 41.688 14.922 1 88.75 470 GLY B CA 1
ATOM 7955 C C . GLY B 1 470 ? 19.359 41.281 15.414 1 88.75 470 GLY B C 1
ATOM 7956 O O . GLY B 1 470 ? 18.391 42 15.227 1 88.75 470 GLY B O 1
ATOM 7957 N N . GLN B 1 471 ? 19.297 40.094 16.078 1 92.25 471 GLN B N 1
ATOM 7958 C CA . GLN B 1 471 ? 18.078 39.594 16.703 1 92.25 471 GLN B CA 1
ATOM 7959 C C . GLN B 1 471 ? 18.328 39.156 18.141 1 92.25 471 GLN B C 1
ATOM 7961 O O . GLN B 1 471 ? 19.406 38.625 18.438 1 92.25 471 GLN B O 1
ATOM 7966 N N . MET B 1 472 ? 17.375 39.438 18.891 1 92.56 472 MET B N 1
ATOM 7967 C CA . MET B 1 472 ? 17.438 38.969 20.281 1 92.56 472 MET B CA 1
ATOM 7968 C C . MET B 1 472 ? 16.328 37.969 20.562 1 92.56 472 MET B C 1
ATOM 7970 O O . MET B 1 472 ? 15.164 38.219 20.25 1 92.56 472 MET B O 1
ATOM 7974 N N . VAL B 1 473 ? 16.703 36.906 21.172 1 94.69 473 VAL B N 1
ATOM 7975 C CA . VAL B 1 473 ? 15.773 35.812 21.484 1 94.69 473 VAL B CA 1
ATOM 7976 C C . VAL B 1 473 ? 14.758 36.281 22.516 1 94.69 473 VAL B C 1
ATOM 7978 O O . VAL B 1 473 ? 15.133 36.875 23.531 1 94.69 473 VAL B O 1
ATOM 7981 N N . THR B 1 474 ? 13.508 36.031 22.234 1 95.88 474 THR B N 1
ATOM 7982 C CA . THR B 1 474 ? 12.398 36.438 23.078 1 95.88 474 THR B CA 1
ATOM 7983 C C . THR B 1 474 ? 11.438 35.281 23.328 1 95.88 474 THR B C 1
ATOM 7985 O O . THR B 1 474 ? 11.008 34.594 22.391 1 95.88 474 THR B O 1
ATOM 7988 N N . ALA B 1 475 ? 11.125 35.031 24.594 1 96.25 475 ALA B N 1
ATOM 7989 C CA . ALA B 1 475 ? 10.234 33.906 24.953 1 96.25 475 ALA B CA 1
ATOM 7990 C C . ALA B 1 475 ? 8.914 34.438 25.5 1 96.25 475 ALA B C 1
ATOM 7992 O O . ALA B 1 475 ? 8.898 35.25 26.422 1 96.25 475 ALA B O 1
ATOM 7993 N N . TYR B 1 476 ? 7.898 34.062 24.891 1 96 476 TYR B N 1
ATOM 7994 C CA . TYR B 1 476 ? 6.562 34.219 25.453 1 96 476 TYR B CA 1
ATOM 7995 C C . TYR B 1 476 ? 6.156 33 26.266 1 96 476 TYR B C 1
ATOM 7997 O O . TYR B 1 476 ? 6.168 31.875 25.734 1 96 476 TYR B O 1
ATOM 8005 N N . VAL B 1 477 ? 5.789 33.125 27.531 1 95.75 477 VAL B N 1
ATOM 8006 C CA . VAL B 1 477 ? 5.648 31.984 28.438 1 95.75 477 VAL B CA 1
ATOM 8007 C C . VAL B 1 477 ? 4.277 32.031 29.109 1 95.75 477 VAL B C 1
ATOM 8009 O O . VAL B 1 477 ? 3.84 33.062 29.594 1 95.75 477 VAL B O 1
ATOM 8012 N N . VAL B 1 478 ? 3.602 30.891 29.031 1 94.62 478 VAL B N 1
ATOM 8013 C CA . VAL B 1 478 ? 2.412 30.672 29.844 1 94.62 478 VAL B CA 1
ATOM 8014 C C . VAL B 1 478 ? 2.809 30.031 31.188 1 94.62 478 VAL B C 1
ATOM 8016 O O . VAL B 1 478 ? 3.336 28.922 31.203 1 94.62 478 VAL B O 1
ATOM 8019 N N . ARG B 1 479 ? 2.49 30.734 32.281 1 93.81 479 ARG B N 1
ATOM 8020 C CA . ARG B 1 479 ? 2.904 30.281 33.625 1 93.81 479 ARG B CA 1
ATOM 8021 C C . ARG B 1 479 ? 1.912 29.281 34.188 1 93.81 479 ARG B C 1
ATOM 8023 O O . ARG B 1 479 ? 0.7 29.438 34.031 1 93.81 479 ARG B O 1
ATOM 8030 N N . SER B 1 480 ? 2.418 28.188 34.719 1 92.25 480 SER B N 1
ATOM 8031 C CA . SER B 1 480 ? 1.573 27.312 35.531 1 92.25 480 SER B CA 1
ATOM 8032 C C . SER B 1 480 ? 1.585 27.75 37 1 92.25 480 SER B C 1
ATOM 8034 O O . SER B 1 480 ? 0.735 27.328 37.781 1 92.25 480 SER B O 1
ATOM 8036 N N . ASP B 1 481 ? 2.516 28.578 37.406 1 94.06 481 ASP B N 1
ATOM 8037 C CA . ASP B 1 481 ? 2.691 29.172 38.75 1 94.06 481 ASP B CA 1
ATOM 8038 C C . ASP B 1 481 ? 3.016 30.656 38.656 1 94.06 481 ASP B C 1
ATOM 8040 O O . ASP B 1 481 ? 4.066 31.047 38.125 1 94.06 481 ASP B O 1
ATOM 8044 N N . ASP B 1 482 ? 2.234 31.469 39.219 1 92.62 482 ASP B N 1
ATOM 8045 C CA . ASP B 1 482 ? 2.324 32.938 39.094 1 92.62 482 ASP B CA 1
ATOM 8046 C C . ASP B 1 482 ? 3.602 33.469 39.75 1 92.62 482 ASP B C 1
ATOM 8048 O O . ASP B 1 482 ? 4.016 34.594 39.469 1 92.62 482 ASP B O 1
ATOM 8052 N N . SER B 1 483 ? 4.234 32.656 40.5 1 94.62 483 SER B N 1
ATOM 8053 C CA . SER B 1 483 ? 5.453 33.094 41.188 1 94.62 483 SER B CA 1
ATOM 8054 C C . SER B 1 483 ? 6.652 33.062 40.25 1 94.62 483 SER B C 1
ATOM 8056 O O . SER B 1 483 ? 7.715 33.594 40.562 1 94.62 483 SER B O 1
ATOM 8058 N N . LEU B 1 484 ? 6.441 32.562 39.062 1 95.44 484 LEU B N 1
ATOM 8059 C CA . LEU B 1 484 ? 7.523 32.438 38.094 1 95.44 484 LEU B CA 1
ATOM 8060 C C . LEU B 1 484 ? 8.008 33.812 37.625 1 95.44 484 LEU B C 1
ATOM 8062 O O . LEU B 1 484 ? 7.199 34.656 37.25 1 95.44 484 LEU B O 1
ATOM 8066 N N . THR B 1 485 ? 9.32 34.062 37.656 1 95.5 485 THR B N 1
ATOM 8067 C CA . THR B 1 485 ? 9.891 35.344 37.219 1 95.5 485 THR B CA 1
ATOM 8068 C C . THR B 1 485 ? 10.82 35.125 36.031 1 95.5 485 THR B C 1
ATOM 8070 O O . THR B 1 485 ? 11.336 34.031 35.812 1 95.5 485 THR B O 1
ATOM 8073 N N . PRO B 1 486 ? 10.961 36.219 35.25 1 95.69 486 PRO B N 1
ATOM 8074 C CA . PRO B 1 486 ? 11.914 36.125 34.156 1 95.69 486 PRO B CA 1
ATOM 8075 C C . PRO B 1 486 ? 13.32 35.75 34.594 1 95.69 486 PRO B C 1
ATOM 8077 O O . PRO B 1 486 ? 14.016 35 33.906 1 95.69 486 PRO B O 1
ATOM 8080 N N . GLU B 1 487 ? 13.719 36.219 35.75 1 94.94 487 GLU B N 1
ATOM 8081 C CA . GLU B 1 487 ? 15.039 35.906 36.312 1 94.94 487 GLU B CA 1
ATOM 8082 C C . GLU B 1 487 ? 15.172 34.406 36.594 1 94.94 487 GLU B C 1
ATOM 8084 O O . GLU B 1 487 ? 16.219 33.812 36.344 1 94.94 487 GLU B O 1
ATOM 8089 N N . GLU B 1 488 ? 14.086 33.906 37.094 1 95.62 488 GLU B N 1
ATOM 8090 C CA . GLU B 1 488 ? 14.078 32.469 37.375 1 95.62 488 GLU B CA 1
ATOM 8091 C C . GLU B 1 488 ? 14.234 31.656 36.094 1 95.62 488 GLU B C 1
ATOM 8093 O O . GLU B 1 488 ? 14.969 30.672 36.062 1 95.62 488 GLU B O 1
ATOM 8098 N N . LEU B 1 489 ? 13.57 32.062 35.062 1 96.19 489 LEU B N 1
ATOM 8099 C CA . LEU B 1 489 ? 13.672 31.391 33.781 1 96.19 489 LEU B CA 1
ATOM 8100 C C . LEU B 1 489 ? 15.07 31.547 33.188 1 96.19 489 LEU B C 1
ATOM 8102 O O . LEU B 1 489 ? 15.609 30.609 32.594 1 96.19 489 LEU B O 1
ATOM 8106 N N . ASP B 1 490 ? 15.594 32.719 33.281 1 94.94 490 ASP B N 1
ATOM 8107 C CA . ASP B 1 490 ? 16.938 32.969 32.812 1 94.94 490 ASP B CA 1
ATOM 8108 C C . ASP B 1 490 ? 17.953 32.062 33.5 1 94.94 490 ASP B C 1
ATOM 8110 O O . ASP B 1 490 ? 18.828 31.484 32.844 1 94.94 490 ASP B O 1
ATOM 8114 N N . ASP B 1 491 ? 17.828 32 34.781 1 94.62 491 ASP B N 1
ATOM 8115 C CA . ASP B 1 491 ? 18.719 31.141 35.562 1 94.62 491 ASP B CA 1
ATOM 8116 C C . ASP B 1 491 ? 18.547 29.672 35.219 1 94.62 491 ASP B C 1
ATOM 8118 O O . ASP B 1 491 ? 19.531 28.922 35.156 1 94.62 491 ASP B O 1
ATOM 8122 N N . TYR B 1 492 ? 17.344 29.375 35 1 94.69 492 TYR B N 1
ATOM 8123 C CA . TYR B 1 492 ? 17.062 28 34.594 1 94.69 492 TYR B CA 1
ATOM 8124 C C . TYR B 1 492 ? 17.734 27.656 33.281 1 94.69 492 TYR B C 1
ATOM 8126 O O . TYR B 1 492 ? 18.328 26.594 33.125 1 94.69 492 TYR B O 1
ATOM 8134 N N . CYS B 1 493 ? 17.641 28.562 32.312 1 93.81 493 CYS B N 1
ATOM 8135 C CA . CYS B 1 493 ? 18.266 28.375 31.016 1 93.81 493 CYS B CA 1
ATOM 8136 C C . CYS B 1 493 ? 19.781 28.328 31.141 1 93.81 493 CYS B C 1
ATOM 8138 O O . CYS B 1 493 ? 20.438 27.5 30.5 1 93.81 493 CYS B O 1
ATOM 8140 N N . LYS B 1 494 ? 20.328 29.141 32.031 1 89.88 494 LYS B N 1
ATOM 8141 C CA . LYS B 1 494 ? 21.781 29.172 32.25 1 89.88 494 LYS B CA 1
ATOM 8142 C C . LYS B 1 494 ? 22.266 27.859 32.844 1 89.88 494 LYS B C 1
ATOM 8144 O O . LYS B 1 494 ? 23.391 27.422 32.531 1 89.88 494 LYS B O 1
ATOM 8149 N N . ALA B 1 495 ? 21.422 27.297 33.562 1 90.94 495 ALA B N 1
ATOM 8150 C CA . ALA B 1 495 ? 21.797 26.078 34.281 1 90.94 495 ALA B CA 1
ATOM 8151 C C . ALA B 1 495 ? 21.547 24.828 33.438 1 90.94 495 ALA B C 1
ATOM 8153 O O . ALA B 1 495 ? 22.016 23.75 33.781 1 90.94 495 ALA B O 1
ATOM 8154 N N . SER B 1 496 ? 20.844 25.031 32.438 1 88.44 496 SER B N 1
ATOM 8155 C CA . SER B 1 496 ? 20.469 23.859 31.625 1 88.44 496 SER B CA 1
ATOM 8156 C C . SER B 1 496 ? 21.656 23.328 30.828 1 88.44 496 SER B C 1
ATOM 8158 O O . SER B 1 496 ? 22.312 24.078 30.125 1 88.44 496 SER B O 1
ATOM 8160 N N . PRO B 1 497 ? 21.906 22.078 30.922 1 82.06 497 PRO B N 1
ATOM 8161 C CA . PRO B 1 497 ? 22.953 21.469 30.094 1 82.06 497 PRO B CA 1
ATOM 8162 C C . PRO B 1 497 ? 22.531 21.312 28.641 1 82.06 497 PRO B C 1
ATOM 8164 O O . PRO B 1 497 ? 23.375 21.047 27.766 1 82.06 497 PRO B O 1
ATOM 8167 N N . ASP B 1 498 ? 21.297 21.531 28.344 1 77.94 498 ASP B N 1
ATOM 8168 C CA . ASP B 1 498 ? 20.766 21.234 27.016 1 77.94 498 ASP B CA 1
ATOM 8169 C C . ASP B 1 498 ? 20.703 22.5 26.156 1 77.94 498 ASP B C 1
ATOM 8171 O O . ASP B 1 498 ? 20.188 22.469 25.031 1 77.94 498 ASP B O 1
ATOM 8175 N N . MET B 1 499 ? 21.203 23.562 26.75 1 82.94 499 MET B N 1
ATOM 8176 C CA . MET B 1 499 ? 21.125 24.812 26 1 82.94 499 MET B CA 1
ATOM 8177 C C . MET B 1 499 ? 22.359 25.672 26.234 1 82.94 499 MET B C 1
ATOM 8179 O O . MET B 1 499 ? 22.703 26 27.375 1 82.94 499 MET B O 1
ATOM 8183 N N . ALA B 1 500 ? 23.031 26.078 25.156 1 84.44 500 ALA B N 1
ATOM 8184 C CA . ALA B 1 500 ? 24.172 26.984 25.266 1 84.44 500 ALA B CA 1
ATOM 8185 C C . ALA B 1 500 ? 23.703 28.391 25.688 1 84.44 500 ALA B C 1
ATOM 8187 O O . ALA B 1 500 ? 22.609 28.812 25.328 1 84.44 500 ALA B O 1
ATOM 8188 N N . ASN B 1 501 ? 24.531 29.062 26.344 1 84.56 501 ASN B N 1
ATOM 8189 C CA . ASN B 1 501 ? 24.219 30.359 26.922 1 84.56 501 ASN B CA 1
ATOM 8190 C C . ASN B 1 501 ? 23.781 31.375 25.859 1 84.56 501 ASN B C 1
ATOM 8192 O O . ASN B 1 501 ? 22.938 32.219 26.109 1 84.56 501 ASN B O 1
ATOM 8196 N N . PHE B 1 502 ? 24.406 31.297 24.734 1 85.25 502 PHE B N 1
ATOM 8197 C CA . PHE B 1 502 ? 24.125 32.281 23.703 1 85.25 502 PHE B CA 1
ATOM 8198 C C . PHE B 1 502 ? 22.734 32.125 23.141 1 85.25 502 PHE B C 1
ATOM 8200 O O . PHE B 1 502 ? 22.188 33.031 22.5 1 85.25 502 PHE B O 1
ATOM 8207 N N . LYS B 1 503 ? 22.031 30.969 23.375 1 89.75 503 LYS B N 1
ATOM 8208 C CA . LYS B 1 503 ? 20.719 30.656 22.844 1 89.75 503 LYS B CA 1
ATOM 8209 C C . LYS B 1 503 ? 19.625 31.172 23.766 1 89.75 503 LYS B C 1
ATOM 8211 O O . LYS B 1 503 ? 18.453 31.266 23.375 1 89.75 503 LYS B O 1
ATOM 8216 N N . ARG B 1 504 ? 20 31.453 24.969 1 92.56 504 ARG B N 1
ATOM 8217 C CA . ARG B 1 504 ? 19 31.734 25.984 1 92.56 504 ARG B CA 1
ATOM 8218 C C . ARG B 1 504 ? 18.219 33 25.656 1 92.56 504 ARG B C 1
ATOM 8220 O O . ARG B 1 504 ? 18.781 33.969 25.156 1 92.56 504 ARG B O 1
ATOM 8227 N N . PRO B 1 505 ? 16.938 33.031 25.969 1 95.44 505 PRO B N 1
ATOM 8228 C CA . PRO B 1 505 ? 16.156 34.25 25.766 1 95.44 505 PRO B CA 1
ATOM 8229 C C . PRO B 1 505 ? 16.672 35.438 26.609 1 95.44 505 PRO B C 1
ATOM 8231 O O . PRO B 1 505 ? 17.094 35.25 27.75 1 95.44 505 PRO B O 1
ATOM 8234 N N . ARG B 1 506 ? 16.656 36.594 25.953 1 93.62 506 ARG B N 1
ATOM 8235 C CA . ARG B 1 506 ? 17.031 37.812 26.672 1 93.62 506 ARG B CA 1
ATOM 8236 C C . ARG B 1 506 ? 15.797 38.625 27.016 1 93.62 506 ARG B C 1
ATOM 8238 O O . ARG B 1 506 ? 15.867 39.531 27.859 1 93.62 506 ARG B O 1
ATOM 8245 N N . PHE B 1 507 ? 14.773 38.312 26.328 1 95.06 507 PHE B N 1
ATOM 8246 C CA . PHE B 1 507 ? 13.477 38.906 26.625 1 95.06 507 PHE B CA 1
ATOM 8247 C C . PHE B 1 507 ? 12.445 37.812 26.953 1 95.06 507 PHE B C 1
ATOM 8249 O O . PHE B 1 507 ? 12.445 36.75 26.359 1 95.06 507 PHE B O 1
ATOM 8256 N N . TYR B 1 508 ? 11.641 38.156 27.969 1 96.56 508 TYR B N 1
ATOM 8257 C CA . TYR B 1 508 ? 10.516 37.281 28.344 1 96.56 508 TYR B CA 1
ATOM 8258 C C . TYR B 1 508 ? 9.211 38.062 28.375 1 96.56 508 TYR B C 1
ATOM 8260 O O . TYR B 1 508 ? 9.211 39.281 28.688 1 96.56 508 TYR B O 1
ATOM 8268 N N . CYS B 1 509 ? 8.211 37.5 28 1 96.12 509 CYS B N 1
ATOM 8269 C CA . CYS B 1 509 ? 6.859 38.031 28.141 1 96.12 509 CYS B CA 1
ATOM 8270 C C . CYS B 1 509 ? 5.891 36.969 28.625 1 96.12 509 CYS B C 1
ATOM 8272 O O . CYS B 1 509 ? 5.801 35.875 28.031 1 96.12 509 CYS B O 1
ATOM 8274 N N . PHE B 1 510 ? 5.242 37.188 29.75 1 95.75 510 PHE B N 1
ATOM 8275 C CA . PHE B 1 510 ? 4.246 36.25 30.25 1 95.75 510 PHE B CA 1
ATOM 8276 C C . PHE B 1 510 ? 2.891 36.5 29.594 1 95.75 510 PHE B C 1
ATOM 8278 O O . PHE B 1 510 ? 2.4 37.625 29.594 1 95.75 510 PHE B O 1
ATOM 8285 N N . VAL B 1 511 ? 2.355 35.438 29.031 1 94.75 511 VAL B N 1
ATOM 8286 C CA . VAL B 1 511 ? 1.073 35.531 28.344 1 94.75 511 VAL B CA 1
ATOM 8287 C C . VAL B 1 511 ? 0.109 34.5 28.906 1 94.75 511 VAL B C 1
ATOM 8289 O O . VAL B 1 511 ? 0.531 33.531 29.547 1 94.75 511 VAL B O 1
ATOM 8292 N N . SER B 1 512 ? -1.188 34.719 28.656 1 92 512 SER B N 1
ATOM 8293 C CA . SER B 1 512 ? -2.205 33.781 29.172 1 92 512 SER B CA 1
ATOM 8294 C C . SER B 1 512 ? -2.354 32.562 28.281 1 92 512 SER B C 1
ATOM 8296 O O . SER B 1 512 ? -2.785 31.5 28.734 1 92 512 SER B O 1
ATOM 8298 N N . GLN B 1 513 ? -1.99 32.781 26.969 1 89.75 513 GLN B N 1
ATOM 8299 C CA . GLN B 1 513 ? -2.139 31.656 26.047 1 89.75 513 GLN B CA 1
ATOM 8300 C C . GLN B 1 513 ? -1.205 31.797 24.844 1 89.75 513 GLN B C 1
ATOM 8302 O O . GLN B 1 513 ? -0.772 32.906 24.531 1 89.75 513 GLN B O 1
ATOM 8307 N N . ILE B 1 514 ? -0.828 30.719 24.328 1 88.44 514 ILE B N 1
ATOM 8308 C CA . ILE B 1 514 ? -0.11 30.656 23.062 1 88.44 514 ILE B CA 1
ATOM 8309 C C . ILE B 1 514 ? -1.084 30.312 21.938 1 88.44 514 ILE B C 1
ATOM 8311 O O . ILE B 1 514 ? -1.978 29.484 22.109 1 88.44 514 ILE B O 1
ATOM 8315 N N . LEU B 1 515 ? -0.889 30.984 20.906 1 80.38 515 LEU B N 1
ATOM 8316 C CA . LEU B 1 515 ? -1.775 30.766 19.766 1 80.38 515 LEU B CA 1
ATOM 8317 C C . LEU B 1 515 ? -1.336 29.531 18.969 1 80.38 515 LEU B C 1
ATOM 8319 O O . LEU B 1 515 ? -0.141 29.328 18.734 1 80.38 515 LEU B O 1
ATOM 8323 N N . PHE B 1 516 ? -2.311 28.688 18.75 1 77.12 516 PHE B N 1
ATOM 8324 C CA . PHE B 1 516 ? -2.086 27.484 17.969 1 77.12 516 PHE B CA 1
ATOM 8325 C C . PHE B 1 516 ? -2.934 27.484 16.703 1 77.12 516 PHE B C 1
ATOM 8327 O O . PHE B 1 516 ? -3.998 28.109 16.672 1 77.12 516 PHE B O 1
ATOM 8334 N N . SER B 1 517 ? -2.361 26.844 15.719 1 70 517 SER B N 1
ATOM 8335 C CA . SER B 1 517 ? -3.168 26.562 14.531 1 70 517 SER B CA 1
ATOM 8336 C C . SER B 1 517 ? -4.25 25.531 14.828 1 70 517 SER B C 1
ATOM 8338 O O . SER B 1 517 ? -4.273 24.953 15.914 1 70 517 SER B O 1
ATOM 8340 N N . ALA B 1 518 ? -5.098 25.375 13.852 1 61.59 518 ALA B N 1
ATOM 8341 C CA . ALA B 1 518 ? -6.188 24.422 13.984 1 61.59 518 ALA B CA 1
ATOM 8342 C C . ALA B 1 518 ? -5.648 23 14.133 1 61.59 518 ALA B C 1
ATOM 8344 O O . ALA B 1 518 ? -6.328 22.125 14.672 1 61.59 518 ALA B O 1
ATOM 8345 N N . THR B 1 519 ? -4.398 22.797 13.742 1 60.31 519 THR B N 1
ATOM 8346 C CA . THR B 1 519 ? -3.811 21.469 13.812 1 60.31 519 THR B CA 1
ATOM 8347 C C . THR B 1 519 ? -2.906 21.344 15.039 1 60.31 519 THR B C 1
ATOM 8349 O O . THR B 1 519 ? -2.146 20.375 15.156 1 60.31 519 THR B O 1
ATOM 8352 N N . GLY B 1 520 ? -2.949 22.344 15.883 1 66.81 520 GLY B N 1
ATOM 8353 C CA . GLY B 1 520 ? -2.213 22.25 17.125 1 66.81 520 GLY B CA 1
ATOM 8354 C C . GLY B 1 520 ? -0.786 22.75 17.031 1 66.81 520 GLY B C 1
ATOM 8355 O O . GLY B 1 520 ? 0.008 22.594 17.953 1 66.81 520 GLY B O 1
ATOM 8356 N N . LYS B 1 521 ? -0.437 23.453 15.844 1 77.19 521 LYS B N 1
ATOM 8357 C CA . LYS B 1 521 ? 0.902 24.016 15.688 1 77.19 521 LYS B CA 1
ATOM 8358 C C . LYS B 1 521 ? 0.979 25.422 16.266 1 77.19 521 LYS B C 1
ATOM 8360 O O . LYS B 1 521 ? 0.058 26.219 16.078 1 77.19 521 LYS B O 1
ATOM 8365 N N . LYS B 1 522 ? 2.084 25.688 17 1 79.56 522 LYS B N 1
ATOM 8366 C CA . LYS B 1 522 ? 2.307 27.047 17.484 1 79.56 522 LYS B CA 1
ATOM 8367 C C . LYS B 1 522 ? 2.479 28.016 16.312 1 79.56 522 LYS B C 1
ATOM 8369 O O . LYS B 1 522 ? 3.145 27.703 15.328 1 79.56 522 LYS B O 1
ATOM 8374 N N . LEU B 1 523 ? 1.83 29.109 16.391 1 78.44 523 LEU B N 1
ATOM 8375 C CA . LEU B 1 523 ? 1.864 30.109 15.32 1 78.44 523 LEU B CA 1
ATOM 8376 C C . LEU B 1 523 ? 3.008 31.094 15.531 1 78.44 523 LEU B C 1
ATOM 8378 O O . LEU B 1 523 ? 2.791 32.219 16 1 78.44 523 LEU B O 1
ATOM 8382 N N . HIS B 1 524 ? 4.191 30.797 15.078 1 81.94 524 HIS B N 1
ATOM 8383 C CA . HIS B 1 524 ? 5.391 31.609 15.258 1 81.94 524 HIS B CA 1
ATOM 8384 C C . HIS B 1 524 ? 5.309 32.906 14.453 1 81.94 524 HIS B C 1
ATOM 8386 O O . HIS B 1 524 ? 5.805 33.938 14.891 1 81.94 524 HIS B O 1
ATOM 8392 N N . VAL B 1 525 ? 4.594 32.844 13.391 1 74.69 525 VAL B N 1
ATOM 8393 C CA . VAL B 1 525 ? 4.48 34.031 12.539 1 74.69 525 VAL B CA 1
ATOM 8394 C C . VAL B 1 525 ? 3.746 35.125 13.297 1 74.69 525 VAL B C 1
ATOM 8396 O O . VAL B 1 525 ? 4.164 36.281 13.266 1 74.69 525 VAL B O 1
ATOM 8399 N N . LYS B 1 526 ? 2.719 34.688 13.906 1 78.44 526 LYS B N 1
ATOM 8400 C CA . LYS B 1 526 ? 1.903 35.688 14.617 1 78.44 526 LYS B CA 1
ATOM 8401 C C . LYS B 1 526 ? 2.668 36.281 15.797 1 78.44 526 LYS B C 1
ATOM 8403 O O . LYS B 1 526 ? 2.557 37.469 16.078 1 78.44 526 LYS B O 1
ATOM 8408 N N . ILE B 1 527 ? 3.473 35.5 16.453 1 85.69 527 ILE B N 1
ATOM 8409 C CA . ILE B 1 527 ? 4.176 35.969 17.641 1 85.69 527 ILE B CA 1
ATOM 8410 C C . ILE B 1 527 ? 5.348 36.844 17.219 1 85.69 527 ILE B C 1
ATOM 8412 O O . ILE B 1 527 ? 5.711 37.781 17.922 1 85.69 527 ILE B O 1
ATOM 8416 N N . LYS B 1 528 ? 5.883 36.5 16.078 1 84.31 528 LYS B N 1
ATOM 8417 C CA . LYS B 1 528 ? 6.973 37.344 15.57 1 84.31 528 LYS B CA 1
ATOM 8418 C C . LYS B 1 528 ? 6.504 38.781 15.32 1 84.31 528 LYS B C 1
ATOM 8420 O O . LYS B 1 528 ? 7.199 39.719 15.664 1 84.31 528 LYS B O 1
ATOM 8425 N N . GLU B 1 529 ? 5.34 38.812 14.758 1 83.81 529 GLU B N 1
ATOM 8426 C CA . GLU B 1 529 ? 4.754 40.125 14.508 1 83.81 529 GLU B CA 1
ATOM 8427 C C . GLU B 1 529 ? 4.43 40.844 15.812 1 83.81 529 GLU B C 1
ATOM 8429 O O . GLU B 1 529 ? 4.707 42.031 15.961 1 83.81 529 GLU B O 1
ATOM 8434 N N . ALA B 1 530 ? 3.939 40.188 16.703 1 89 530 ALA B N 1
ATOM 8435 C CA . ALA B 1 530 ? 3.553 40.75 17.984 1 89 530 ALA B CA 1
ATOM 8436 C C . ALA B 1 530 ? 4.777 41.156 18.781 1 89 530 ALA B C 1
ATOM 8438 O O . ALA B 1 530 ? 4.734 42.156 19.516 1 89 530 ALA B O 1
ATOM 8439 N N . ALA B 1 531 ? 5.852 40.469 18.625 1 91.88 531 ALA B N 1
ATOM 8440 C CA . ALA B 1 531 ? 7.047 40.688 19.438 1 91.88 531 ALA B CA 1
ATOM 8441 C C . ALA B 1 531 ? 7.668 42.062 19.141 1 91.88 531 ALA B C 1
ATOM 8443 O O . ALA B 1 531 ? 8.156 42.75 20.047 1 91.88 531 ALA B O 1
ATOM 8444 N N . GLU B 1 532 ? 7.613 42.438 17.906 1 89.69 532 GLU B N 1
ATOM 8445 C CA . GLU B 1 532 ? 8.141 43.75 17.531 1 89.69 532 GLU B CA 1
ATOM 8446 C C . GLU B 1 532 ? 7.332 44.844 18.172 1 89.69 532 GLU B C 1
ATOM 8448 O O . GLU B 1 532 ? 7.898 45.844 18.672 1 89.69 532 GLU B O 1
ATOM 8453 N N . GLU B 1 533 ? 6.039 44.656 18.094 1 91.88 533 GLU B N 1
ATOM 8454 C CA . GLU B 1 533 ? 5.148 45.656 18.703 1 91.88 533 GLU B CA 1
ATOM 8455 C C . GLU B 1 533 ? 5.289 45.656 20.219 1 91.88 533 GLU B C 1
ATOM 8457 O O . GLU B 1 533 ? 5.227 46.719 20.844 1 91.88 533 GLU B O 1
ATOM 8462 N N . ASP B 1 534 ? 5.461 44.562 20.766 1 93.69 534 ASP B N 1
ATOM 8463 C CA . ASP B 1 534 ? 5.594 44.438 22.219 1 93.69 534 ASP B CA 1
ATOM 8464 C C . ASP B 1 534 ? 6.895 45.062 22.703 1 93.69 534 ASP B C 1
ATOM 8466 O O . ASP B 1 534 ? 6.941 45.656 23.797 1 93.69 534 ASP B O 1
ATOM 8470 N N . LEU B 1 535 ? 7.906 44.938 21.906 1 92 535 LEU B N 1
ATOM 8471 C CA . LEU B 1 535 ? 9.172 45.594 22.25 1 92 535 LEU B CA 1
ATOM 8472 C C . LEU B 1 535 ? 9.023 47.094 22.281 1 92 535 LEU B C 1
ATOM 8474 O O . LEU B 1 535 ? 9.477 47.75 23.234 1 92 535 LEU B O 1
ATOM 8478 N N . LYS B 1 536 ? 8.305 47.656 21.297 1 91.62 536 LYS B N 1
ATOM 8479 C CA . LYS B 1 536 ? 8.086 49.094 21.203 1 91.62 536 LYS B CA 1
ATOM 8480 C C . LYS B 1 536 ? 7.234 49.594 22.359 1 91.62 536 LYS B C 1
ATOM 8482 O O . LYS B 1 536 ? 7.438 50.719 22.844 1 91.62 536 LYS B O 1
ATOM 8487 N N . ASN B 1 537 ? 6.367 48.719 22.766 1 93.44 537 ASN B N 1
ATOM 8488 C CA . ASN B 1 537 ? 5.422 49.094 23.797 1 93.44 537 ASN B CA 1
ATOM 8489 C C . ASN B 1 537 ? 5.969 48.812 25.203 1 93.44 537 ASN B C 1
ATOM 8491 O O . ASN B 1 537 ? 5.277 49.031 26.203 1 93.44 537 ASN B O 1
ATOM 8495 N N . GLY B 1 538 ? 7.125 48.219 25.328 1 90.44 538 GLY B N 1
ATOM 8496 C CA . GLY B 1 538 ? 7.777 47.969 26.594 1 90.44 538 GLY B CA 1
ATOM 8497 C C . GLY B 1 538 ? 7.148 46.812 27.359 1 90.44 538 GLY B C 1
ATOM 8498 O O . GLY B 1 538 ? 7.145 46.812 28.594 1 90.44 538 GLY B O 1
ATOM 8499 N N . LEU B 1 539 ? 6.641 45.875 26.641 1 91.56 539 LEU B N 1
ATOM 8500 C CA . LEU B 1 539 ? 5.93 44.781 27.281 1 91.56 539 LEU B CA 1
ATOM 8501 C C . LEU B 1 539 ? 6.859 43.594 27.5 1 91.56 539 LEU B C 1
ATOM 8503 O O . LEU B 1 539 ? 6.473 42.594 28.141 1 91.56 539 LEU B O 1
ATOM 8507 N N . LEU B 1 540 ? 8.047 43.719 27.047 1 94.75 540 LEU B N 1
ATOM 8508 C CA . LEU B 1 540 ? 9.008 42.625 27.188 1 94.75 540 LEU B CA 1
ATOM 8509 C C . LEU B 1 540 ? 9.938 42.875 28.359 1 94.75 540 LEU B C 1
ATOM 8511 O O . LEU B 1 540 ? 10.414 44 28.562 1 94.75 540 LEU B O 1
ATOM 8515 N N . TYR B 1 541 ? 10.164 41.812 29.094 1 92.75 541 TYR B N 1
ATOM 8516 C CA . TYR B 1 541 ? 11.07 41.875 30.234 1 92.75 541 TYR B CA 1
ATOM 8517 C C . TYR B 1 541 ? 12.477 41.469 29.844 1 92.75 541 TYR B C 1
ATOM 8519 O O . TYR B 1 541 ? 12.695 40.344 29.375 1 92.75 541 TYR B O 1
ATOM 8527 N N . ARG B 1 542 ? 13.336 42.344 30.031 1 92.81 542 ARG B N 1
ATOM 8528 C CA . ARG B 1 542 ? 14.727 42.062 29.688 1 92.81 542 ARG B CA 1
ATOM 8529 C C . ARG B 1 542 ? 15.477 41.469 30.875 1 92.81 542 ARG B C 1
ATOM 8531 O O . ARG B 1 542 ? 15.289 41.938 32 1 92.81 542 ARG B O 1
ATOM 8538 N N . VAL B 1 543 ? 16.188 40.469 30.641 1 91.12 543 VAL B N 1
ATOM 8539 C CA . VAL B 1 543 ? 17.031 39.875 31.672 1 91.12 543 VAL B CA 1
ATOM 8540 C C . VAL B 1 543 ? 18.5 39.969 31.25 1 91.12 543 VAL B C 1
ATOM 8542 O O . VAL B 1 543 ? 18.812 40.031 30.062 1 91.12 543 VAL B O 1
#

Secondary structure (DSSP, 8-state):
----HHHHHHHHSSHHHHHHHHHHHTTTSEEEEEGGGTEEEEHHHHHHHHHHHHHHHHHTT--TT-EEEEE--SSHHHHHHHHHHHHTT-EEEE--TT--HHHHHHHHHHH--SEEEE-GGGHHHHHHHHHHHT---SEEEESSS--BTTEEEHHHHHTT---SPPPPSS---TTSEEEEEEE--TTSS-EEEEEEHHHHHHHHHHHHHHS---TT-EEEE-S-TTSHHHHHSSSHHHHHHHT-EEE--SS--HHHHHHHHHHHT--EEE--HHHHHHHHHHHHHH----TT--EEEEESS---HHHHHHHHHHT-S-EEEEEEETTTEEEEEE-GGGTTTTTTS-BEE-TT-EEEEE---SSSPPPTT-BPPSSS-S-EEEEEE-TTT----BTT-HHHHHHHEETTEEEEEEEEEE-TT--EEEEEEGGG-EEETTEEE-HHHHHHHHTTSTTEEEEEEEEEEETTTEEEEEEEEEESSTT--HHHHHHHHHH-TTS-GGGS-SEEEE-S---B-TTS-B-HHHHHHHHHHHHHTT-SEE-/----HHHHHHHHSSHHHHHHHHHHHTTTSEEEEEGGGTEEEEHHHHHHHHHHHHHHHHHTT--TT-EEEEE--SSHHHHHHHHHHHHTT-EEEE--TT--HHHHHHHHHHH--SEEEE-GGGHHHHHHHHHHHT---SEEEESSS--BTTEEEHHHHHTT---SPPPPSS---TTSEEEEEEE--TTSS-EEEEEEHHHHHHHHHHHHHHS---TT-EEEE-S-TTSHHHHHSSSHHHHHHHT-EEE--SS--HHHHHHHHHHHT--EEE--HHHHHHHHHHHHHH----TT--EEEEESS---HHHHHHHHHHT-S-EEEEEEETTTEEEEEE-GGGTTTTTTS-BEE-TT-EEEEE---SSSPPPTT-BPPSSS-S-EEEEEE-TTT----BTT-HHHHHHHEETTEEEEEEEEEE-TT--EEEEEETTT-EEETTEEE-HHHHHHHHTTSTTEEEEEEEEEEETTTEEEEEEEEEESSTT--HHHHHHHHHH-TTS-GGGS-SEEEE-S---B-TTS-B-HHHHHHHHHHHHHTT-SEE-

InterPro domains:
  IPR000873 AMP-dependent synthetase/ligase domain [PF00501] (20-387)
  IPR025110 AMP-binding enzyme, C-terminal domain [PF13193] (445-521)
  IPR042099 AN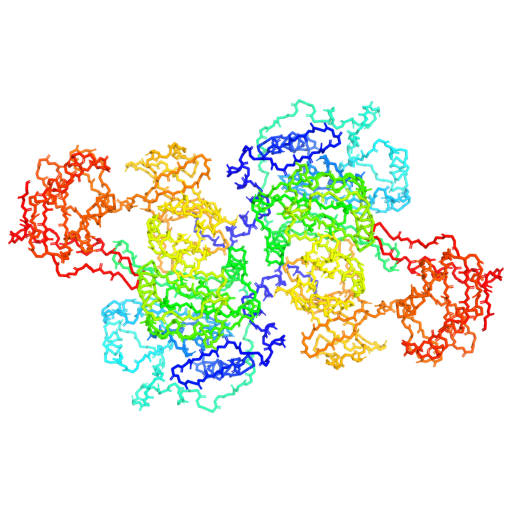L, N-terminal domain [G3DSA:3.40.50.12780] (2-429)
  IPR045851 AMP-binding enzyme domain superfamily [G3DSA:3.30.300.30] (430-534)

Foldseek 3Di:
DPPDVVVCCFQQVFLLNLLVVLCVVFVQQWAEAEVVVRDTATSVRLLLLLQLVLQLCVVVVQAAAAEEEEAAFFDSVLLSQLSSLQLRNYEYAYDYVPDALCLVLLVCLQSVHQEYEYAPVCVVRPVSSCVNNVGDHVAAEHDPDPDDVRYHHPCRSSPPGGSDRDDHPDGHGQLRFRYWAWDQDPVRRIWIFGWGRLLLSLLLVLQCVALNDALAAEEEEQAGCSALCQVRNRHSRNSSSRNHHYYTDRHDDLLVVLVCCQVVVHAEYEAALVSLVSNLVNCVVPPGDNPSHVEYEHEDDFFAQVSLVSSCVRHNLWYKYFYDDRQARGFAMDTSVNPDVLGQWRHAGGDQKDKFFAADDDPDDGDRPRGDDQQQPHKGWIKMQHPSNGSLDTRPCVPVSVVQDDPRIGGPQWIWHHHPRGTTHTQAGVVQWDQWQNDTAGQVLQQVQLCPDPFFPGKTWGWEQDPHGRTFIEIETETNDPVDDPVNSLVSQVPDPSHDNRRHGQKYAYDNDFDADSRGHGDSVVVNVVVHVCVVVVRIDGD/DPPDVVVCCFQQVFLLNLLVVLCVVFVQQWAEAEVVVRDTATSVRLLLLLQLVLQLCVVVVQAAAAEEEEAAFFDSVLLSQLSSLQQRNYEYAYDYVPDALCLVLLVCLQSVHQEYEYAPVCVVRVVSSCVNNVGDHVAAEHDPDPDDVRYHHPCRSSPPGGSDRDDHPDGHGQLRFRYWAWDQDPVRRIWTFGWGRLLLSLLLVLQCVALNDALAAEEEEQAGCSALCQVRNRHSRNSSSRNHHYYTDRHDDLLVVLVCCQVVVHAEYEAALVSLVSNLVNCVVPPGDNPSHVEYEHEDDFFAQVSLVSSCVRHNLWYKYFYDDRQARGFAMDTSVNPDVLGQWRHAGGDQKDKFFAADDDPDDGDRPRGDDQCQPHKGWIKMQHPSNGSLDTRPCVPVSVVQDDPRIGGPQWIWHHHPRGTTHTQAGVVQWDQWQNDTAGQVLQQVQLCVDPQFPGKTWGWEQDDHGRTFIEIETETNDPVDDPVNSLVSQVPDPSHDNRRHGQKYAYDNDFDADSRGHGDSVVVNVVVHVCVVVVRIDGD

Organism: Prevotella dentalis (strain ATCC 49559 / DSM 3688 / JCM 13448 / NCTC 12043 / ES 2772) (NCBI:txid908937)

Radius of gyration: 31.82 Å; Cα contacts (8 Å, |Δi|>4): 2473; chains: 2; bounding box: 73×103×76 Å

Sequence (1086 aa):
MMTDFKSIFESRYTWLEGFMRNVRRYSSKPAMICPETETAWTYRALNESCNRLVNRLAADGFGKGDVLMVQLLNCPEFVFAYLAAHKAHGVCCPVSYRLSPGELAHHIGDSQPMVLIFDMDHKAYILEALTLSGFRPKRLVVTDGESDGEVLSYADYVAGASDGEPVPVCNYNIYDETTRLYTSGTTGQPKGVAMTSINEVLSAHDVMIHFPMSYKDVTMNTTPWFHRGGLHCAGPCPTLYAGGTMIIMRKFDAVKTLKYIAQYRITFVVGVPTVLEELADAQERLGYDLSTLKGIVTMGSPLERSACIRFQQVLTLNIFNGYGTTETFWNTFLRPFDLPDNAGTAGASCVDDDVRVVKVYEDHRAEPDDLASTDGQEVGEVIICSPAKSPYAYVNNEEETDRKYYKDFIYTNDLATWDEHQFITIVGRKDDMIISSGENIYPAEIEAVLNTHAKVKDCIVTSVPDKMRGQMVTAYVVRSDDSLTPEELDDYCKASPDMANFKRPRFYCFVSQILFSATGKKLHVKIKEAAEEDLKNGLLYRVMMTDFKSIFESRYTWLEGFMRNVRRYSSKPAMICPETETAWTYRALNESCNRLVNRLAADGFGKGDVLMVQLLNCPEFVFAYLAAHKAHGVCCPVSYRLSPGELAHHIGDSQPMVLIFDMDHKAYILEALTLSGFRPKRLVVTDGESDGEVLSYADYVAGASDGEPVPVCNYNIYDETTRLYTSGTTGQPKGVAMTSINEVLSAHDVMIHFPMSYKDVTMNTTPWFHRGGLHCAGPCPTLYAGGTMIIMRKFDAVKTLKYIAQYRITFVVGVPTVLEELADAQERLGYDLSTLKGIVTMGSPLERSACIRFQQVLTLNIFNGYGTTETFWNTFLRPFDLPDNAGTAGASCVDDDVRVVKVYEDHRAEPDDLASTDGQEVGEVIICSPAKSPYAYVNNEEETDRKYYKDFIYTNDLATWDEHQFITIVGRKDDMIISSGENIYPAEIEAVLNTHAKVKDCIVTSVPDKMRGQMVTAYVVRSDDSLTPEELDDYCKASPDMANFKRPRFYCFVSQILFSATGKKLHVKIKEAAEEDLKNGLLYRV

Nearest PDB structures (foldseek):
  1t5d-assembly1_X-2  TM=9.045E-01  e=2.130E-44  Alcaligenes sp. AL3007
  1t5h-assembly1_X-2  TM=8.878E-01  e=3.240E-44  Alcaligenes sp. AL3007
  9bhy-assembly1_A  TM=7.532E-01  e=1.702E-35  Acinetobacter baumannii ATCC 17978
  3u16-assembly2_B  TM=8.886E-01  e=5.482E-29  Acinetobacter baumannii ACICU
  3qya-assembly1_A  TM=8.428E-01  e=1.999E-27  Lampyris turkestanicus

pLDDT: mean 93.25, std 7.47, range [35.47, 98.88]